Protein AF-0000000072984824 (afdb_homodimer)

Organism: Clostridium tetani (strain Massachusetts / E88) (NCBI:txid212717)

Solvent-accessible surface area (backbone atoms only — not comparable to full-atom values): 39886 Å² total; per-residue (Å²): 134,59,72,66,60,52,51,52,51,48,51,49,46,42,48,47,52,50,46,49,53,47,51,52,42,68,71,47,57,31,68,38,94,86,48,34,26,35,36,49,45,69,56,49,52,48,48,61,70,40,38,61,48,52,51,50,50,50,46,44,71,73,42,43,52,68,78,81,53,69,65,44,34,48,52,21,18,38,35,19,29,36,51,47,58,74,41,66,64,27,41,59,31,50,42,69,43,35,54,47,56,55,35,61,52,68,38,54,41,32,23,42,38,71,36,75,44,67,53,84,56,27,31,30,27,41,29,64,39,83,93,20,44,35,44,77,69,65,60,45,63,67,29,27,51,43,23,54,70,71,38,70,48,36,11,72,34,48,66,57,50,54,37,67,56,36,56,61,64,68,40,77,45,38,36,34,32,36,34,94,94,72,21,55,46,77,46,80,36,50,22,32,78,40,77,59,71,35,59,50,70,46,71,76,57,74,40,36,30,40,37,38,39,54,38,28,35,88,52,32,32,63,51,42,50,52,46,50,53,55,45,44,76,67,44,44,53,22,37,40,37,38,31,52,31,6,57,16,58,41,58,67,31,38,49,56,47,47,5,29,51,35,62,60,69,41,58,39,36,32,36,35,33,75,82,67,51,71,46,75,42,55,19,77,31,52,93,40,55,82,43,28,33,20,37,34,35,18,60,29,11,15,35,30,41,42,48,46,50,35,30,33,53,64,69,63,59,37,45,36,28,14,34,44,25,49,18,50,28,61,38,67,48,80,41,79,66,58,89,62,20,29,36,33,34,39,31,24,38,34,24,30,58,84,65,48,63,31,52,80,66,27,51,74,36,77,42,76,36,83,77,60,70,75,56,62,78,43,79,88,47,73,93,73,32,65,46,54,51,50,39,51,53,53,25,60,72,61,95,138,60,72,65,60,52,52,52,51,47,51,48,46,42,50,47,52,50,46,48,54,47,52,55,42,69,71,45,59,34,66,40,94,86,49,32,27,35,38,49,45,69,56,49,50,48,47,61,70,41,38,60,48,52,51,49,52,50,47,45,70,72,42,43,51,67,81,80,54,69,67,43,35,48,52,21,17,39,36,19,28,37,50,48,58,74,40,64,66,27,41,58,30,51,42,68,44,36,54,49,56,55,35,60,54,67,38,54,41,34,24,39,38,71,36,74,44,67,52,87,56,27,28,31,27,40,28,64,40,82,93,19,44,35,45,77,69,65,58,45,64,67,30,26,50,43,23,53,70,71,38,69,48,36,11,71,34,48,67,56,50,53,39,67,56,36,55,59,64,68,40,76,48,38,37,33,32,37,34,94,93,73,22,55,46,77,45,80,36,50,22,31,77,39,78,60,70,35,58,49,70,46,73,76,56,74,39,38,28,40,35,39,39,53,38,28,35,90,54,32,31,62,52,41,50,53,47,50,53,55,43,44,77,67,44,45,52,20,35,40,37,37,32,52,31,6,59,15,59,39,59,67,32,36,48,56,46,46,5,29,50,35,61,59,69,40,59,38,35,32,36,36,32,76,83,66,50,71,48,74,43,55,18,77,31,51,91,41,55,80,43,27,33,21,37,35,35,18,60,28,10,14,35,32,42,42,47,48,50,34,31,33,53,66,70,62,59,38,44,36,27,13,34,44,25,47,17,49,28,62,37,68,47,79,40,78,66,59,91,61,21,30,37,34,32,38,31,26,37,34,24,31,58,82,65,48,63,31,52,80,64,28,51,73,37,76,42,75,36,83,77,60,70,74,57,61,80,42,79,89,47,73,92,73,32,66,43,54,52,50,39,52,54,53,25,61,72,60,93

Nearest PDB structures (foldseek):
  4c2c-assembly1_A  TM=7.914E-01  e=1.186E-37  Bacillus subtilis subsp. subtilis str. 168
  4c2f-assembly1_A  TM=7.819E-01  e=1.407E-36  Bacillus subtilis subsp. subtilis str. 168
  4c2g-assembly1_A-2  TM=7.852E-01  e=2.903E-36  Bacillus subtilis subsp. subtilis str. 168
  4c2e-assembly1_B  TM=8.069E-01  e=4.429E-36  Bacillus subtilis subsp. subtilis str. 168
  4c2d-assembly2_D  TM=9.001E-01  e=9.619E-23  Bacillus subtilis subsp. subtilis str. 168

Secondary structure (DSSP, 8-state):
--HHHHHHHHHHHHHHHHHHHHHHHHHS----TTS-EEE-HHHHHHHHHTHHHHHHHHHHHHH--S---HHHHHHHHHHHHHHTT--TT-EEE-HHHHHHHHHHHTTEEEE--EEEEEETTEEEEEEE-T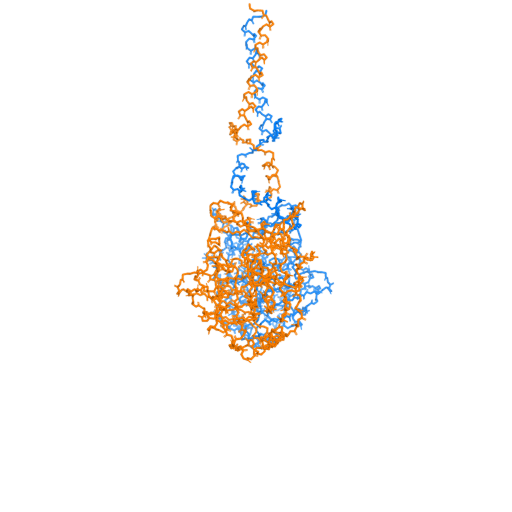TSHHHHTT--TT-EEEEETTEE--GGGHHHHHHHH--STT-EEEEEEEETTTEEEEEEEE-EEEE---EEEEESSSSEEEEEE--B-TTHHHHHHHHHHHHHHTT--EEEEE-TT---B-HHHHHHHHHTTS-TT-EEEEEEETT--EEEEE----TTTT--EEEEE-TT--THHHHHHHHHHHHTSSEEEES------EEEEEEE-STT-EEEEEEEEEE-TTS---TTT----SEE-PPPHHHHTS---GGG-HHHHHHHHHHHHH-/--HHHHHHHHHHHHHHHHHHHHHHHHHS----TTS-EEE-HHHHHHHHHTHHHHHHHHHHHHH--S---HHHHHHHHHHHHHHTT--TT-EEE-HHHHHHHHHHHTTEEEE--EEEEEETTEEEEEEE-TTSHHHHTT--TT-EEEEETTEE--GGGHHHHHHHH--STT-EEEEEEEETTTEEEEEEEE-EEEE---EEEEESSSSEEEEEE--B-TTHHHHHHHHHHHHHHTT--EEEEE-TT---B-HHHHHHHHHTTS-TT-EEEEEEETT--EEEEE----TTTT--EEEEE-TT--THHHHHHHHHHHHTSSEEEES------EEEEEEE-STT-EEEEEEEEEE-TTS---TTT----SEE-PPPHHHHTS---GGG-HHHHHHHHHHHHH-

InterPro domains:
  IPR001478 PDZ domain [PF13180] (112-182)
  IPR001478 PDZ domain [PS50106] (90-166)
  IPR001478 PDZ domain [SM00228] (110-181)
  IPR004447 C-terminal-processing peptidase S41A [TIGR00225] (68-377)
  IPR004447 C-terminal-processing peptidase S41A [cd07560] (49-370)
  IPR005151 Tail specific protease [PF03572] (207-369)
  IPR005151 Tail specific protease [SM00245] (182-370)
  IPR029045 ClpP/crotonase-like domain superfamily [SSF52096] (52-389)
  IPR036034 PDZ superfamily [G3DSA:2.30.42.10] (110-196)
  IPR036034 PDZ superfamily [SSF50156] (99-182)
  IPR055210 Activating protease CtpA/B, N-terminal domain [PF22694] (40-96)

Foldseek 3Di:
DDPVVVVVVVVVVVVVVVVCVVVVLPPFLDCDPVRHGDDDPVVVVVCVVCVVVVVVVVVCVVPPDDDDDPVCSVQVVVQVVQCVVVDLQWGWFDQLLLVLVVCVLVQKFWFQFFDWAADPFWIFTFDGDPPGQCVVQQHFGRKTWQDKQNHGHTSSCVSVNSSSRGDDAQDKIKTWIQDPVPGTDITITGIHMDRGPQWDKDDPDQAEIEIEGQEQHPCRLVVLVVRVVVVVVSHYQAYEYEQGLYAYHDQVSLLSNLLQADAFPQFLKWKQFPVRDIDTRTRRHHDCHQRAYEYEYEQNRHDSSLSSVLACVVVVRYFYFEAFYNAQQWDWDWDDDDPNMIIIDTGIGMAGSVGDGRHVNGDGTPHYDYFDPVCRSDPDDLVVGPRNVVSVVSSVVSD/DDPVVVVVVVVVVVVVVVVCVVVVLPPFLDCDPVRHGDDDPVVVVVCVVCVVVVVVVVVCVVPPDDDDDPVCSVQVVVQVVQCVVVDLQWGWFDQLLLVLVVCVLVQKFWFQFFDWAADPFWIFTFDGDPPGQCVVQQHFGRKTWQDKQNHGHTSSCVSVNSSSRGDDAQDKIKTWIQDPVPGTDITITGIHMDGDPQWDKDDPDQAEIEIEGQEQHPCRLVVLVVRVVVVVVSHYQAYEYEQGLYAYHDQVSLLSNLLQADAFPQFLKWKQFPVRDIDTRTRRHHDCHQRAYEYEYEQNRHDSSLSSVLQCVVVVRYFYFEAFYNAQQWDWDWDDDDPNMIIIDTGIGMAGSVGDGRHVNGDGTPHYDYFDPVCRSDPDDLVPTPRNVVRVVSSVVSD

Structure (mmCIF, N/CA/C/O backbone):
data_AF-0000000072984824-model_v1
#
loop_
_entity.id
_entity.type
_entity.pdbx_description
1 polymer 'Tail-specific protease'
#
loop_
_atom_site.group_PDB
_atom_site.id
_atom_site.type_symbol
_atom_site.label_atom_id
_atom_site.label_alt_id
_atom_site.label_comp_id
_atom_site.label_asym_id
_atom_site.label_entity_id
_atom_site.label_seq_id
_atom_site.pdbx_PDB_ins_code
_atom_site.Cartn_x
_atom_site.Cartn_y
_atom_site.Cartn_z
_atom_site.occupancy
_atom_site.B_iso_or_equiv
_atom_site.auth_seq_id
_atom_site.auth_comp_id
_atom_site.auth_asym_id
_atom_site.auth_atom_id
_atom_site.pdbx_PDB_model_num
ATOM 1 N N . MET A 1 1 ? 5 -30.438 75.438 1 45.38 1 MET A N 1
ATOM 2 C CA . MET A 1 1 ? 4.656 -29.375 74.5 1 45.38 1 MET A CA 1
ATOM 3 C C . MET A 1 1 ? 3.346 -29.672 73.812 1 45.38 1 MET A C 1
ATOM 5 O O . MET A 1 1 ? 3.201 -30.734 73.188 1 45.38 1 MET A O 1
ATOM 9 N N . ASN A 1 2 ? 2.182 -28.969 74.25 1 58.56 2 ASN A N 1
ATOM 10 C CA . ASN A 1 2 ? 0.759 -29.281 74.125 1 58.56 2 ASN A CA 1
ATOM 11 C C . ASN A 1 2 ? 0.271 -29.297 72.688 1 58.56 2 ASN A C 1
ATOM 13 O O . ASN A 1 2 ? 0.828 -28.594 71.812 1 58.56 2 ASN A O 1
ATOM 17 N N . LYS A 1 3 ? -0.501 -30.422 72.312 1 61.56 3 LYS A N 1
ATOM 18 C CA . LYS A 1 3 ? -1.106 -30.734 71.062 1 61.56 3 LYS A CA 1
ATOM 19 C C . LYS A 1 3 ? -1.719 -29.5 70.375 1 61.56 3 LYS A C 1
ATOM 21 O O . LYS A 1 3 ? -1.591 -29.281 69.188 1 61.56 3 LYS A O 1
ATOM 26 N N . LYS A 1 4 ? -2.273 -28.625 71.125 1 64.62 4 LYS A N 1
ATOM 27 C CA . LYS A 1 4 ? -2.941 -27.422 70.625 1 64.62 4 LYS A CA 1
ATOM 28 C C . LYS A 1 4 ? -1.929 -26.422 70.125 1 64.62 4 LYS A C 1
ATOM 30 O O . LYS A 1 4 ? -2.162 -25.781 69.062 1 64.62 4 LYS A O 1
ATOM 35 N N . LYS A 1 5 ? -0.832 -26.219 70.812 1 68.06 5 LYS A N 1
ATOM 36 C CA . LYS A 1 5 ? 0.204 -25.297 70.312 1 68.06 5 LYS A CA 1
ATOM 37 C C . LYS A 1 5 ? 0.85 -25.797 69.062 1 68.06 5 LYS A C 1
ATOM 39 O O . LYS A 1 5 ? 1.126 -25 68.125 1 68.06 5 LYS A O 1
ATOM 44 N N . TRP A 1 6 ? 1.005 -27.109 69 1 61.72 6 TRP A N 1
ATOM 45 C CA . TRP A 1 6 ? 1.581 -27.719 67.812 1 61.72 6 TRP A CA 1
ATOM 46 C C . TRP A 1 6 ? 0.634 -27.578 66.625 1 61.72 6 TRP A C 1
ATOM 48 O O . TRP A 1 6 ? 1.065 -27.266 65.562 1 61.72 6 TRP A O 1
ATOM 58 N N . ILE A 1 7 ? -0.605 -27.75 66.812 1 70.38 7 ILE A N 1
ATOM 59 C CA . ILE A 1 7 ? -1.599 -27.547 65.75 1 70.38 7 ILE A CA 1
ATOM 60 C C . ILE A 1 7 ? -1.606 -26.078 65.312 1 70.38 7 ILE A C 1
ATOM 62 O O . ILE A 1 7 ? -1.657 -25.781 64.125 1 70.38 7 ILE A O 1
ATOM 66 N N . GLY A 1 8 ? -1.485 -25.109 66.312 1 67.56 8 GLY A N 1
ATOM 67 C CA . GLY A 1 8 ? -1.4 -23.688 66 1 67.56 8 GLY A CA 1
ATOM 68 C C . GLY A 1 8 ? -0.188 -23.344 65.125 1 67.56 8 GLY A C 1
ATOM 69 O O . GLY A 1 8 ? -0.298 -22.609 64.188 1 67.56 8 GLY A O 1
ATOM 70 N N . TRP A 1 9 ? 0.956 -23.953 65.5 1 69.94 9 TRP A N 1
ATOM 71 C CA . TRP A 1 9 ? 2.174 -23.688 64.688 1 69.94 9 TRP A CA 1
ATOM 72 C C . TRP A 1 9 ? 2.1 -24.297 63.312 1 69.94 9 TRP A C 1
ATOM 74 O O . TRP A 1 9 ? 2.543 -23.688 62.344 1 69.94 9 TRP A O 1
ATOM 84 N N . THR A 1 10 ? 1.492 -25.5 63.188 1 64.81 10 THR A N 1
ATOM 85 C CA . THR A 1 10 ? 1.343 -26.141 61.875 1 64.81 10 THR A CA 1
ATOM 86 C C . THR A 1 10 ? 0.413 -25.328 60.969 1 64.81 10 THR A C 1
ATOM 88 O O . THR A 1 10 ? 0.709 -25.109 59.812 1 64.81 10 THR A O 1
ATOM 91 N N . ILE A 1 11 ? -0.649 -24.828 61.531 1 67.56 11 ILE A N 1
ATOM 92 C CA . ILE A 1 11 ? -1.559 -23.984 60.75 1 67.56 11 ILE A CA 1
ATOM 93 C C . ILE A 1 11 ? -0.853 -22.688 60.375 1 67.56 11 ILE A C 1
ATOM 95 O O . ILE A 1 11 ? -0.954 -22.234 59.219 1 67.56 11 ILE A O 1
ATOM 99 N N . ALA A 1 12 ? -0.125 -22.141 61.25 1 65.69 12 ALA A N 1
ATOM 100 C CA . ALA A 1 12 ? 0.597 -20.906 60.969 1 65.69 12 ALA A CA 1
ATOM 101 C C . ALA A 1 12 ? 1.644 -21.125 59.875 1 65.69 12 ALA A C 1
ATOM 103 O O . ALA A 1 12 ? 1.786 -20.297 58.969 1 65.69 12 ALA A O 1
ATOM 104 N N . ILE A 1 13 ? 2.297 -22.234 59.938 1 65.38 13 ILE A N 1
ATOM 105 C CA . ILE A 1 13 ? 3.311 -22.531 58.906 1 65.38 13 ILE A CA 1
ATOM 106 C C . ILE A 1 13 ? 2.637 -22.797 57.562 1 65.38 13 ILE A C 1
ATOM 108 O O . ILE A 1 13 ? 3.098 -22.328 56.531 1 65.38 13 ILE A O 1
ATOM 112 N N . VAL A 1 14 ? 1.571 -23.578 57.562 1 64.25 14 VAL A N 1
ATOM 113 C CA . VAL A 1 14 ? 0.839 -23.844 56.312 1 64.25 14 VAL A CA 1
ATOM 114 C C . VAL A 1 14 ? 0.31 -22.531 55.75 1 64.25 14 VAL A C 1
ATOM 116 O O . VAL A 1 14 ? 0.425 -22.297 54.531 1 64.25 14 VAL A O 1
ATOM 119 N N . LEU A 1 15 ? -0.176 -21.672 56.594 1 62.41 15 LEU A N 1
ATOM 120 C CA . LEU A 1 15 ? -0.661 -20.375 56.125 1 62.41 15 LEU A CA 1
ATOM 121 C C . LEU A 1 15 ? 0.493 -19.516 55.625 1 62.41 15 LEU A C 1
ATOM 123 O O . LEU A 1 15 ? 0.382 -18.844 54.594 1 62.41 15 LEU A O 1
ATOM 127 N N . LEU A 1 16 ? 1.543 -19.5 56.344 1 60.88 16 LEU A N 1
ATOM 128 C CA . LEU A 1 16 ? 2.707 -18.719 55.938 1 60.88 16 LEU A CA 1
ATOM 129 C C . LEU A 1 16 ? 3.297 -19.25 54.656 1 60.88 16 LEU A C 1
ATOM 131 O O . LEU A 1 16 ? 3.646 -18.484 53.75 1 60.88 16 LEU A O 1
ATOM 135 N N . THR A 1 17 ? 3.438 -20.578 54.594 1 61.62 17 THR A N 1
ATOM 136 C CA . THR A 1 17 ? 4.012 -21.125 53.375 1 61.62 17 THR A CA 1
ATOM 137 C C . THR A 1 17 ? 3.045 -20.953 52.188 1 61.62 17 THR A C 1
ATOM 139 O O . THR A 1 17 ? 3.463 -20.688 51.062 1 61.62 17 THR A O 1
ATOM 142 N N . ASN A 1 18 ? 1.771 -21.078 52.469 1 58.16 18 ASN A N 1
ATOM 143 C CA . ASN A 1 18 ? 0.794 -20.828 51.406 1 58.16 18 ASN A CA 1
ATOM 144 C C . ASN A 1 18 ? 0.769 -19.344 51.031 1 58.16 18 ASN A C 1
ATOM 146 O O . ASN A 1 18 ? 0.638 -19.016 49.844 1 58.16 18 ASN A O 1
ATOM 150 N N . THR A 1 19 ? 0.869 -18.422 51.969 1 55.81 19 THR A N 1
ATOM 151 C CA . THR A 1 19 ? 0.954 -16.984 51.688 1 55.81 19 THR A CA 1
ATOM 152 C C . THR A 1 19 ? 2.264 -16.656 51 1 55.81 19 THR A C 1
ATOM 154 O O . THR A 1 19 ? 2.277 -15.875 50.031 1 55.81 19 THR A O 1
ATOM 157 N N . LEU A 1 20 ? 3.365 -17.156 51.406 1 53.19 20 LEU A N 1
ATOM 158 C CA . LEU A 1 20 ? 4.633 -16.953 50.719 1 53.19 20 LEU A CA 1
ATOM 159 C C . LEU A 1 20 ? 4.594 -17.547 49.312 1 53.19 20 LEU A C 1
ATOM 161 O O . LEU A 1 20 ? 5.109 -16.938 48.375 1 53.19 20 LEU A O 1
ATOM 165 N N . THR A 1 21 ? 4.066 -18.734 49.219 1 50.62 21 THR A N 1
ATOM 166 C CA . THR A 1 21 ? 3.871 -19.297 47.875 1 50.62 21 THR A CA 1
ATOM 167 C C . THR A 1 21 ? 2.924 -18.438 47.062 1 50.62 21 THR A C 1
ATOM 169 O O . THR A 1 21 ? 3.152 -18.219 45.875 1 50.62 21 THR A O 1
ATOM 172 N N . TYR A 1 22 ? 1.91 -17.828 47.656 1 46.72 22 TYR A N 1
ATOM 173 C CA . TYR A 1 22 ? 0.977 -16.922 47.031 1 46.72 22 TYR A CA 1
ATOM 174 C C . TYR A 1 22 ? 1.658 -15.602 46.656 1 46.72 22 TYR A C 1
ATOM 176 O O . TYR A 1 22 ? 1.518 -15.102 45.562 1 46.72 22 TYR A O 1
ATOM 184 N N . ILE A 1 23 ? 2.271 -14.852 47.531 1 47.84 23 ILE A N 1
ATOM 185 C CA . ILE A 1 23 ? 2.979 -13.602 47.312 1 47.84 23 ILE A CA 1
ATOM 186 C C . ILE A 1 23 ? 4.133 -13.836 46.344 1 47.84 23 ILE A C 1
ATOM 188 O O . ILE A 1 23 ? 4.344 -13.047 45.406 1 47.84 23 ILE A O 1
ATOM 192 N N . GLY A 1 24 ? 5.016 -14.719 46.594 1 44.12 24 GLY A N 1
ATOM 193 C CA . GLY A 1 24 ? 6.055 -15.047 45.625 1 44.12 24 GLY A CA 1
ATOM 194 C C . GLY A 1 24 ? 5.504 -15.375 44.25 1 44.12 24 GLY A C 1
ATOM 195 O O . GLY A 1 24 ? 6.113 -15.023 43.219 1 44.12 24 GLY A O 1
ATOM 196 N N . SER A 1 25 ? 4.363 -15.977 44.156 1 42.03 25 SER A N 1
ATOM 197 C CA . SER A 1 25 ? 3.715 -16.25 42.875 1 42.03 25 SER A CA 1
ATOM 198 C C . SER A 1 25 ? 3.143 -14.977 42.281 1 42.03 25 SER A C 1
ATOM 200 O O . SER A 1 25 ? 3.014 -14.867 41.031 1 42.03 25 SER A O 1
ATOM 202 N N . ASN A 1 26 ? 2.686 -13.984 43 1 39.62 26 ASN A N 1
ATOM 203 C CA . ASN A 1 26 ? 2.061 -12.773 42.469 1 39.62 26 ASN A CA 1
ATOM 204 C C . ASN A 1 26 ? 3.102 -11.766 42 1 39.62 26 ASN A C 1
ATOM 206 O O . ASN A 1 26 ? 2.775 -10.836 41.25 1 39.62 26 ASN A O 1
ATOM 210 N N . ILE A 1 27 ? 4.195 -11.484 42.688 1 38.53 27 ILE A N 1
ATOM 211 C CA . ILE A 1 27 ? 5.129 -10.438 42.281 1 38.53 27 ILE A CA 1
ATOM 212 C C . ILE A 1 27 ? 5.934 -10.883 41.062 1 38.53 27 ILE A C 1
ATOM 214 O O . ILE A 1 27 ? 6.207 -10.094 40.156 1 38.53 27 ILE A O 1
ATOM 218 N N . ILE A 1 28 ? 6.902 -11.906 41.156 1 37 28 ILE A N 1
ATOM 219 C CA . ILE A 1 28 ? 7.816 -12.336 40.094 1 37 28 ILE A CA 1
ATOM 220 C C . ILE A 1 28 ? 7.109 -13.32 39.156 1 37 28 ILE A C 1
ATOM 222 O O . ILE A 1 28 ? 6.57 -14.336 39.625 1 37 28 ILE A O 1
ATOM 226 N N . PRO A 1 29 ? 6.605 -12.906 37.906 1 42.91 29 PRO A N 1
ATOM 227 C CA . PRO A 1 29 ? 6.234 -14.055 37.062 1 42.91 29 PRO A CA 1
ATOM 228 C C . PRO A 1 29 ? 7.035 -15.312 37.406 1 42.91 29 PRO A C 1
ATOM 230 O O . PRO A 1 29 ? 8.266 -15.297 37.344 1 42.91 29 PRO A O 1
ATOM 233 N N . LEU A 1 30 ? 6.785 -15.891 38.5 1 41.81 30 LEU A N 1
ATOM 234 C CA . LEU A 1 30 ? 7.539 -17.016 39.031 1 41.81 30 LEU A CA 1
ATOM 235 C C . LEU A 1 30 ? 7.523 -18.188 38.062 1 41.81 30 LEU A C 1
ATOM 237 O O . LEU A 1 30 ? 6.453 -18.625 37.625 1 41.81 30 LEU A O 1
ATOM 241 N N . ALA A 1 31 ? 8.516 -18.297 37.281 1 44.38 31 ALA A N 1
ATOM 242 C CA . ALA A 1 31 ? 8.75 -19.609 36.656 1 44.38 31 ALA A CA 1
ATOM 243 C C . ALA A 1 31 ? 8.445 -20.734 37.656 1 44.38 31 ALA A C 1
ATOM 245 O O . ALA A 1 31 ? 9.008 -20.766 38.75 1 44.38 31 ALA A O 1
ATOM 246 N N . MET A 1 32 ? 7.246 -21.078 37.656 1 49.97 32 MET A N 1
ATOM 247 C CA . MET A 1 32 ? 7.004 -22.25 38.469 1 49.97 32 MET A CA 1
ATOM 248 C C . MET A 1 32 ? 7.832 -23.438 38 1 49.97 32 MET A C 1
ATOM 250 O O . MET A 1 32 ? 8.25 -23.469 36.844 1 49.97 32 MET A O 1
ATOM 254 N N . PRO A 1 33 ? 8.203 -24.234 38.75 1 49.75 33 PRO A N 1
ATOM 255 C CA . PRO A 1 33 ? 9.016 -25.391 38.375 1 49.75 33 PRO A CA 1
ATOM 256 C C . PRO A 1 33 ? 8.516 -26.078 37.094 1 49.75 33 PRO A C 1
ATOM 258 O O . PRO A 1 33 ? 9.305 -26.688 36.375 1 49.75 33 PRO A O 1
ATOM 261 N N . ASN A 1 34 ? 7.266 -26.047 36.812 1 51.78 34 ASN A N 1
ATOM 262 C CA . ASN A 1 34 ? 6.809 -26.781 35.625 1 51.78 34 ASN A CA 1
ATOM 263 C C . ASN A 1 34 ? 6.828 -25.891 34.375 1 51.78 34 ASN A C 1
ATOM 265 O O . ASN A 1 34 ? 6.289 -26.281 33.344 1 51.78 34 ASN A O 1
ATOM 269 N N . GLY A 1 35 ? 7.473 -24.812 34.438 1 60.69 35 GLY A N 1
ATOM 270 C CA . GLY A 1 35 ? 7.68 -23.984 33.281 1 60.69 35 GLY A CA 1
ATOM 271 C C . GLY A 1 35 ? 6.59 -22.938 33.062 1 60.69 35 GLY A C 1
ATOM 272 O O . GLY A 1 35 ? 6.688 -22.094 32.188 1 60.69 35 GLY A O 1
ATOM 273 N N . ASN A 1 36 ? 5.566 -22.953 33.906 1 66.38 36 ASN A N 1
ATOM 274 C CA . ASN A 1 36 ? 4.484 -21.984 33.781 1 66.38 36 ASN A CA 1
ATOM 275 C C . ASN A 1 36 ? 4.836 -20.672 34.469 1 66.38 36 ASN A C 1
ATOM 277 O O . ASN A 1 36 ? 5.707 -20.641 35.344 1 66.38 36 ASN A O 1
ATOM 281 N N . VAL A 1 37 ? 4.359 -19.484 33.969 1 70.94 37 VAL A N 1
ATOM 282 C CA . VAL A 1 37 ? 4.66 -18.156 34.469 1 70.94 37 VAL A CA 1
ATOM 283 C C . VAL A 1 37 ? 3.369 -17.438 34.875 1 70.94 37 VAL A C 1
ATOM 285 O O . VAL A 1 37 ? 2.332 -17.625 34.219 1 70.94 37 VAL A O 1
ATOM 288 N N . VAL A 1 38 ? 3.338 -16.734 35.969 1 73.25 38 VAL A N 1
ATOM 289 C CA . VAL A 1 38 ? 2.186 -15.938 36.375 1 73.25 38 VAL A CA 1
ATOM 290 C C . VAL A 1 38 ? 2.234 -14.562 35.719 1 73.25 38 VAL A C 1
ATOM 292 O O . VAL A 1 38 ? 3.268 -13.891 35.75 1 73.25 38 VAL A O 1
ATOM 295 N N . VAL A 1 39 ? 1.115 -14.281 35.031 1 78.06 39 VAL A N 1
ATOM 296 C CA . VAL A 1 39 ? 1.027 -12.977 34.406 1 78.06 39 VAL A CA 1
ATOM 297 C C . VAL A 1 39 ? -0.202 -12.227 34.906 1 78.06 39 VAL A C 1
ATOM 299 O O . VAL A 1 39 ? -1.112 -12.828 35.469 1 78.06 39 VAL A O 1
ATOM 302 N N . ARG A 1 40 ? -0.195 -10.875 34.75 1 79.38 40 ARG A N 1
ATOM 303 C CA . ARG A 1 40 ? -1.35 -10.062 35.125 1 79.38 40 ARG A CA 1
ATOM 304 C C . ARG A 1 40 ? -2.557 -10.398 34.25 1 79.38 40 ARG A C 1
ATOM 306 O O . ARG A 1 40 ? -2.404 -10.898 33.125 1 79.38 40 ARG A O 1
ATOM 313 N N . LYS A 1 41 ? -3.748 -10.023 34.781 1 79.44 41 LYS A N 1
ATOM 314 C CA . LYS A 1 41 ? -4.984 -10.281 34.062 1 79.44 41 LYS A CA 1
ATOM 315 C C . LYS A 1 41 ? -4.992 -9.562 32.688 1 79.44 41 LYS A C 1
ATOM 317 O O . LYS A 1 41 ? -5.434 -10.125 31.703 1 79.44 41 LYS A O 1
ATOM 322 N N . GLU A 1 42 ? -4.59 -8.375 32.719 1 79.62 42 GLU A N 1
ATOM 323 C CA . GLU A 1 42 ? -4.551 -7.594 31.484 1 79.62 42 GLU A CA 1
ATOM 324 C C . GLU A 1 42 ? -3.67 -8.266 30.438 1 79.62 42 GLU A C 1
ATOM 326 O O . GLU A 1 42 ? -4.012 -8.297 29.25 1 79.62 42 GLU A O 1
ATOM 331 N N . ASP A 1 43 ? -2.637 -8.781 30.938 1 82.88 43 ASP A N 1
ATOM 332 C CA . ASP A 1 43 ? -1.723 -9.477 30.031 1 82.88 43 ASP A CA 1
ATOM 333 C C . ASP A 1 43 ? -2.361 -10.75 29.484 1 82.88 43 ASP A C 1
ATOM 335 O O . ASP A 1 43 ? -2.184 -11.086 28.312 1 82.88 43 ASP A O 1
ATOM 339 N N . TYR A 1 44 ? -3.02 -11.383 30.359 1 80.31 44 TYR A N 1
ATOM 340 C CA . TYR A 1 44 ? -3.73 -12.578 29.922 1 80.31 44 TYR A CA 1
ATOM 341 C C . TYR A 1 44 ? -4.785 -12.227 28.875 1 80.31 44 TYR A C 1
ATOM 343 O O . TYR A 1 44 ? -4.945 -12.938 27.891 1 80.31 44 TYR A O 1
ATOM 351 N N . ASN A 1 45 ? -5.504 -11.18 29.094 1 82.06 45 ASN A N 1
ATOM 352 C CA . ASN A 1 45 ? -6.496 -10.742 28.125 1 82.06 45 ASN A CA 1
ATOM 353 C C . ASN A 1 45 ? -5.859 -10.438 26.766 1 82.06 45 ASN A C 1
ATOM 355 O O . ASN A 1 45 ? -6.438 -10.742 25.719 1 82.06 45 ASN A O 1
ATOM 359 N N . ASN A 1 46 ? -4.746 -9.852 26.844 1 85.75 46 ASN A N 1
ATOM 360 C CA . ASN A 1 46 ? -4.016 -9.594 25.594 1 85.75 46 ASN A CA 1
ATOM 361 C C . ASN A 1 46 ? -3.637 -10.891 24.891 1 85.75 46 ASN A C 1
ATOM 363 O O . ASN A 1 46 ? -3.758 -10.992 23.672 1 85.75 46 ASN A O 1
ATOM 367 N N . LEU A 1 47 ? -3.201 -11.812 25.672 1 84.56 47 LEU A N 1
ATOM 368 C CA . LEU A 1 47 ? -2.84 -13.109 25.109 1 84.56 47 LEU A CA 1
ATOM 369 C C . LEU A 1 47 ? -4.043 -13.758 24.438 1 84.56 47 LEU A C 1
ATOM 371 O O . LEU A 1 47 ? -3.922 -14.32 23.344 1 84.56 47 LEU A O 1
ATOM 375 N N . VAL A 1 48 ? -5.125 -13.609 25.078 1 84 48 VAL A N 1
ATOM 376 C CA . VAL A 1 48 ? -6.336 -14.227 24.547 1 84 48 VAL A CA 1
ATOM 377 C C . VAL A 1 48 ? -6.777 -13.5 23.281 1 84 48 VAL A C 1
ATOM 379 O O . VAL A 1 48 ? -7.078 -14.133 22.266 1 84 48 VAL A O 1
ATOM 382 N N . GLN A 1 49 ? -6.773 -12.258 23.297 1 86.75 49 GLN A N 1
ATOM 383 C CA . GLN A 1 49 ? -7.223 -11.453 22.156 1 86.75 49 GLN A CA 1
ATOM 384 C C . GLN A 1 49 ? -6.324 -11.672 20.938 1 86.75 49 GLN A C 1
ATOM 386 O O . GLN A 1 49 ? -6.805 -11.711 19.812 1 86.75 49 GLN A O 1
ATOM 391 N N . PHE A 1 50 ? -5.094 -11.82 21.203 1 92.12 50 PHE A N 1
ATOM 392 C CA . PHE A 1 50 ? -4.145 -11.898 20.109 1 92.12 50 PHE A CA 1
ATOM 393 C C . PHE A 1 50 ? -3.621 -13.32 19.938 1 92.12 50 PHE A C 1
ATOM 395 O O . PHE A 1 50 ? -2.523 -13.531 19.406 1 92.12 50 PHE A O 1
ATOM 402 N N . ASN A 1 51 ? -4.344 -14.219 20.469 1 91.12 51 ASN A N 1
ATOM 403 C CA . ASN A 1 51 ? -3.949 -15.617 20.375 1 91.12 51 ASN A CA 1
ATOM 404 C C . ASN A 1 51 ? -3.719 -16.047 18.922 1 91.12 51 ASN A C 1
ATOM 406 O O . ASN A 1 51 ? -2.77 -16.766 18.625 1 91.12 51 ASN A O 1
ATOM 410 N N . LYS A 1 52 ? -4.559 -15.625 18.094 1 93.06 52 LYS A N 1
ATOM 411 C CA . LYS A 1 52 ? -4.414 -15.977 16.672 1 93.06 52 LYS A CA 1
ATOM 412 C C . LYS A 1 52 ? -3.109 -15.422 16.109 1 93.06 52 LYS A C 1
ATOM 414 O O . LYS A 1 52 ? -2.459 -16.078 15.289 1 93.06 52 LYS A O 1
ATOM 419 N N . LEU A 1 53 ? -2.793 -14.211 16.469 1 95.69 53 LEU A N 1
ATOM 420 C CA . LEU A 1 53 ? -1.529 -13.617 16.047 1 95.69 53 LEU A CA 1
ATOM 421 C C . LEU A 1 53 ? -0.357 -14.523 16.406 1 95.69 53 LEU A C 1
ATOM 423 O O . LEU A 1 53 ? 0.526 -14.758 15.57 1 95.69 53 LEU A O 1
ATOM 427 N N . PHE A 1 54 ? -0.338 -15.047 17.547 1 93.88 54 PHE A N 1
ATOM 428 C CA . PHE A 1 54 ? 0.759 -15.891 18 1 93.88 54 PHE A CA 1
ATOM 429 C C . PHE A 1 54 ? 0.73 -17.25 17.312 1 93.88 54 PHE A C 1
ATOM 431 O O . PHE A 1 54 ? 1.78 -17.812 17 1 93.88 54 PHE A O 1
ATOM 438 N N . GLN A 1 55 ? -0.432 -17.734 17.109 1 93.31 55 GLN A N 1
ATOM 439 C CA . GLN A 1 55 ? -0.55 -18.969 16.344 1 93.31 55 GLN A CA 1
ATOM 440 C C . GLN A 1 55 ? 0.038 -18.828 14.945 1 93.31 55 GLN A C 1
ATOM 442 O O . GLN A 1 55 ? 0.753 -19.703 14.469 1 93.31 55 GLN A O 1
ATOM 447 N N . ILE A 1 56 ? -0.284 -17.797 14.359 1 96.06 56 ILE A N 1
ATOM 448 C CA . ILE A 1 56 ? 0.199 -17.547 13.008 1 96.06 56 ILE A CA 1
ATOM 449 C C . ILE A 1 56 ? 1.712 -17.328 13.031 1 96.06 56 ILE A C 1
ATOM 451 O O . ILE A 1 56 ? 2.428 -17.828 12.156 1 96.06 56 ILE A O 1
ATOM 455 N N . LYS A 1 57 ? 2.176 -16.562 13.977 1 96.12 57 LYS A N 1
ATOM 456 C CA . LYS A 1 57 ? 3.619 -16.422 14.133 1 96.12 57 LYS A CA 1
ATOM 457 C C . LYS A 1 57 ? 4.305 -17.781 14.242 1 96.12 57 LYS A C 1
ATOM 459 O O . LYS A 1 57 ? 5.316 -18.016 13.578 1 96.12 57 LYS A O 1
ATOM 464 N N . ASP A 1 58 ? 3.783 -18.594 15.07 1 94.12 58 ASP A N 1
ATOM 465 C CA . ASP A 1 58 ? 4.348 -19.922 15.25 1 94.12 58 ASP A CA 1
ATOM 466 C C . ASP A 1 58 ? 4.324 -20.719 13.938 1 94.12 58 ASP A C 1
ATOM 468 O O . ASP A 1 58 ? 5.293 -21.406 13.609 1 94.12 58 ASP A O 1
ATOM 472 N N . LEU A 1 59 ? 3.244 -20.625 13.289 1 95.44 59 LEU A N 1
ATOM 473 C CA . LEU A 1 59 ? 3.121 -21.297 12.008 1 95.44 59 LEU A CA 1
ATOM 474 C C . LEU A 1 59 ? 4.184 -20.797 11.023 1 95.44 59 LEU A C 1
ATOM 476 O O . LEU A 1 59 ? 4.781 -21.594 10.297 1 95.44 59 LEU A O 1
ATOM 480 N N . ILE A 1 60 ? 4.383 -19.531 10.953 1 96.75 60 ILE A N 1
ATOM 481 C CA . ILE A 1 60 ? 5.398 -18.938 10.102 1 96.75 60 ILE A CA 1
ATOM 482 C C . ILE A 1 60 ? 6.773 -19.484 10.469 1 96.75 60 ILE A C 1
ATOM 484 O O . ILE A 1 60 ? 7.535 -19.906 9.594 1 96.75 60 ILE A O 1
ATOM 488 N N . HIS A 1 61 ? 7.047 -19.531 11.742 1 95.81 61 HIS A N 1
ATOM 489 C CA . HIS A 1 61 ? 8.336 -20.078 12.172 1 95.81 61 HIS A CA 1
ATOM 490 C C . HIS A 1 61 ? 8.477 -21.531 11.773 1 95.81 61 HIS A C 1
ATOM 492 O O . HIS A 1 61 ? 9.57 -21.969 11.391 1 95.81 61 HIS A O 1
ATOM 498 N N . GLU A 1 62 ? 7.445 -22.172 11.875 1 95.75 62 GLU A N 1
ATOM 499 C CA . GLU A 1 62 ? 7.465 -23.609 11.641 1 95.75 62 GLU A CA 1
ATOM 500 C C . GLU A 1 62 ? 7.531 -23.938 10.148 1 95.75 62 GLU A C 1
ATOM 502 O O . GLU A 1 62 ? 8.203 -24.891 9.742 1 95.75 62 GLU A O 1
ATOM 507 N N . ARG A 1 63 ? 6.891 -23.109 9.328 1 96.44 63 ARG A N 1
ATOM 508 C CA . ARG A 1 63 ? 6.617 -23.625 7.984 1 96.44 63 ARG A CA 1
ATOM 509 C C . ARG A 1 63 ? 7.254 -22.719 6.922 1 96.44 63 ARG A C 1
ATOM 511 O O . ARG A 1 63 ? 7.543 -23.172 5.812 1 96.44 63 ARG A O 1
ATOM 518 N N . TYR A 1 64 ? 7.422 -21.453 7.18 1 97.69 64 TYR A N 1
ATOM 519 C CA . TYR A 1 64 ? 7.84 -20.5 6.156 1 97.69 64 TYR A CA 1
ATOM 520 C C . TYR A 1 64 ? 9.25 -20.812 5.664 1 97.69 64 TYR A C 1
ATOM 522 O O . TYR A 1 64 ? 10.188 -20.906 6.461 1 97.69 64 TYR A O 1
ATOM 530 N N . ASP A 1 65 ? 9.375 -21 4.395 1 96 65 ASP A N 1
ATOM 531 C CA . ASP A 1 65 ? 10.672 -21.266 3.789 1 96 65 ASP A CA 1
ATOM 532 C C . ASP A 1 65 ? 11.328 -19.984 3.295 1 96 65 ASP A C 1
ATOM 534 O O . ASP A 1 65 ? 11.469 -19.781 2.088 1 96 65 ASP A O 1
ATOM 538 N N . GLY A 1 66 ? 11.789 -19.156 4.098 1 95 66 GLY A N 1
ATOM 539 C CA . GLY A 1 66 ? 12.484 -17.891 3.877 1 95 66 GLY A CA 1
ATOM 540 C C . GLY A 1 66 ? 13.117 -17.344 5.137 1 95 66 GLY A C 1
ATOM 541 O O . GLY A 1 66 ? 13.141 -18 6.172 1 95 66 GLY A O 1
ATOM 542 N N . GLU A 1 67 ? 13.656 -16.234 5.008 1 95 67 GLU A N 1
ATOM 543 C CA . GLU A 1 67 ? 14.297 -15.578 6.141 1 95 67 GLU A CA 1
ATOM 544 C C . GLU A 1 67 ? 13.273 -14.906 7.047 1 95 67 GLU A C 1
ATOM 546 O O . GLU A 1 67 ? 12.312 -14.305 6.566 1 95 67 GLU A O 1
ATOM 551 N N . ILE A 1 68 ? 13.477 -15.156 8.328 1 95.88 68 ILE A N 1
ATOM 552 C CA . ILE A 1 68 ? 12.594 -14.547 9.312 1 95.88 68 ILE A CA 1
ATOM 553 C C . ILE A 1 68 ? 13.391 -13.633 10.234 1 95.88 68 ILE A C 1
ATOM 555 O O . ILE A 1 68 ? 14.398 -14.055 10.812 1 95.88 68 ILE A O 1
ATOM 559 N N . ASN A 1 69 ? 13.008 -12.398 10.305 1 96 69 ASN A N 1
ATOM 560 C CA . ASN A 1 69 ? 13.555 -11.438 11.258 1 96 69 ASN A CA 1
ATOM 561 C C . ASN A 1 69 ? 12.539 -11.086 12.344 1 96 69 ASN A C 1
ATOM 563 O O . ASN A 1 69 ? 11.492 -10.492 12.055 1 96 69 ASN A O 1
ATOM 567 N N . GLU A 1 70 ? 12.914 -11.383 13.523 1 94.44 70 GLU A N 1
ATOM 568 C CA . GLU A 1 70 ? 11.977 -11.25 14.641 1 94.44 70 GLU A CA 1
ATOM 569 C C . GLU A 1 70 ? 11.547 -9.797 14.828 1 94.44 70 GLU A C 1
ATOM 571 O O . GLU A 1 70 ? 10.383 -9.523 15.117 1 94.44 70 GLU A O 1
ATOM 576 N N . LYS A 1 71 ? 12.461 -8.969 14.766 1 94.25 71 LYS A N 1
ATOM 577 C CA . LYS A 1 71 ? 12.156 -7.551 14.938 1 94.25 71 LYS A CA 1
ATOM 578 C C . LYS A 1 71 ? 11.195 -7.062 13.852 1 94.25 71 LYS A C 1
ATOM 580 O O . LYS A 1 71 ? 10.273 -6.289 14.133 1 94.25 71 LYS A O 1
ATOM 585 N N . ASP A 1 72 ? 11.406 -7.504 12.656 1 95.19 72 ASP A N 1
ATOM 586 C CA . ASP A 1 72 ? 10.516 -7.145 11.555 1 95.19 72 ASP A CA 1
ATOM 587 C C . ASP A 1 72 ? 9.094 -7.66 11.805 1 95.19 72 ASP A C 1
ATOM 589 O O . ASP A 1 72 ? 8.117 -6.98 11.492 1 95.19 72 ASP A O 1
ATOM 593 N N . LEU A 1 73 ? 8.984 -8.875 12.297 1 96.62 73 LEU A N 1
ATOM 594 C CA . LEU A 1 73 ? 7.672 -9.43 12.609 1 96.62 73 LEU A CA 1
ATOM 595 C C . LEU A 1 73 ? 6.926 -8.555 13.609 1 96.62 73 LEU A C 1
ATOM 597 O O . LEU A 1 73 ? 5.754 -8.234 13.406 1 96.62 73 LEU A O 1
ATOM 601 N N . GLU A 1 74 ? 7.621 -8.195 14.625 1 95.62 74 GLU A N 1
ATOM 602 C CA . GLU A 1 74 ? 7.023 -7.375 15.68 1 95.62 74 GLU A CA 1
ATOM 603 C C . GLU A 1 74 ? 6.602 -6.008 15.141 1 95.62 74 GLU A C 1
ATOM 605 O O . GLU A 1 74 ? 5.461 -5.586 15.328 1 95.62 74 GLU A O 1
ATOM 610 N N . GLU A 1 75 ? 7.531 -5.348 14.484 1 95.88 75 GLU A N 1
ATOM 611 C CA . GLU A 1 75 ? 7.254 -4.008 13.969 1 95.88 75 GLU A CA 1
ATOM 612 C C . GLU A 1 75 ? 6.168 -4.043 12.898 1 95.88 75 GLU A C 1
ATOM 614 O O . GLU A 1 75 ? 5.359 -3.117 12.797 1 95.88 75 GLU A O 1
ATOM 619 N N . GLY A 1 76 ? 6.227 -5.059 12.094 1 96.06 76 GLY A N 1
ATOM 620 C CA . GLY A 1 76 ? 5.16 -5.23 11.117 1 96.06 76 GLY A CA 1
ATOM 621 C C . GLY A 1 76 ? 3.785 -5.344 11.75 1 96.06 76 GLY A C 1
ATOM 622 O O . GLY A 1 76 ? 2.83 -4.719 11.281 1 96.06 76 GLY A O 1
ATOM 623 N N . ALA A 1 77 ? 3.703 -6.145 12.75 1 97.25 77 ALA A N 1
ATOM 624 C CA . ALA A 1 77 ? 2.438 -6.301 13.461 1 97.25 77 ALA A CA 1
ATOM 625 C C . ALA A 1 77 ? 1.955 -4.969 14.031 1 97.25 77 ALA A C 1
ATOM 627 O O . ALA A 1 77 ? 0.772 -4.637 13.93 1 97.25 77 ALA A O 1
ATOM 628 N N . ILE A 1 78 ? 2.865 -4.238 14.617 1 97.19 78 ILE A N 1
ATOM 629 C CA . ILE A 1 78 ? 2.523 -2.959 15.227 1 97.19 78 ILE A CA 1
ATOM 630 C C . ILE A 1 78 ? 2.051 -1.984 14.148 1 97.19 78 ILE A C 1
ATOM 632 O O . ILE A 1 78 ? 1.046 -1.292 14.328 1 97.19 78 ILE A O 1
ATOM 636 N N . LYS A 1 79 ? 2.764 -1.933 13.039 1 95.44 79 LYS A N 1
ATOM 637 C CA . LYS A 1 79 ? 2.35 -1.079 11.922 1 95.44 79 LYS A CA 1
ATOM 638 C C . LYS A 1 79 ? 0.955 -1.453 11.43 1 95.44 79 LYS A C 1
ATOM 640 O O . LYS A 1 79 ? 0.129 -0.577 11.172 1 95.44 79 LYS A O 1
ATOM 645 N N . GLY A 1 80 ? 0.786 -2.707 11.266 1 95.62 80 GLY A N 1
ATOM 646 C CA . GLY A 1 80 ? -0.522 -3.172 10.836 1 95.62 80 GLY A CA 1
ATOM 647 C C . GLY A 1 80 ? -1.635 -2.816 11.805 1 95.62 80 GLY A C 1
ATOM 648 O O . GLY A 1 80 ? -2.746 -2.484 11.383 1 95.62 80 GLY A O 1
ATOM 649 N N . LEU A 1 81 ? -1.366 -2.945 13.07 1 96.81 81 LEU A N 1
ATOM 650 C CA . LEU A 1 81 ? -2.316 -2.568 14.109 1 96.81 81 LEU A CA 1
ATOM 651 C C . LEU A 1 81 ? -2.711 -1.1 13.977 1 96.81 81 LEU A C 1
ATOM 653 O O . LEU A 1 81 ? -3.898 -0.772 13.938 1 96.81 81 LEU A O 1
ATOM 657 N N . ALA A 1 82 ? -1.765 -0.247 13.844 1 95.81 82 ALA A N 1
ATOM 658 C CA . ALA A 1 82 ? -2.021 1.187 13.734 1 95.81 82 ALA A CA 1
ATOM 659 C C . ALA A 1 82 ? -2.77 1.509 12.438 1 95.81 82 ALA A C 1
ATOM 661 O O . ALA A 1 82 ? -3.729 2.281 12.453 1 95.81 82 ALA A O 1
ATOM 662 N N . ASN A 1 83 ? -2.338 0.898 11.383 1 92.69 83 ASN A N 1
ATOM 663 C CA . ASN A 1 83 ? -2.922 1.168 10.078 1 92.69 83 ASN A CA 1
ATOM 664 C C . ASN A 1 83 ? -4.375 0.709 10.008 1 92.69 83 ASN A C 1
ATOM 666 O O . ASN A 1 83 ? -5.148 1.203 9.18 1 92.69 83 ASN A O 1
ATOM 670 N N . SER A 1 84 ? -4.727 -0.205 10.805 1 93.88 84 SER A N 1
ATOM 671 C CA . SER A 1 84 ? -6.078 -0.752 10.781 1 93.88 84 SER A CA 1
ATOM 672 C C . SER A 1 84 ? -7.102 0.286 11.227 1 93.88 84 SER A C 1
ATOM 674 O O . SER A 1 84 ? -8.305 0.112 11.016 1 93.88 84 SER A O 1
ATOM 676 N N . LEU A 1 85 ? -6.633 1.379 11.828 1 94.56 85 LEU A N 1
ATOM 677 C CA . LEU A 1 85 ? -7.508 2.467 12.258 1 94.56 85 LEU A CA 1
ATOM 678 C C . LEU A 1 85 ? -7.984 3.279 11.055 1 94.56 85 LEU A C 1
ATOM 680 O O . LEU A 1 85 ? -8.906 4.094 11.18 1 94.56 85 LEU A O 1
ATOM 684 N N . LYS A 1 86 ? -7.328 3.205 9.953 1 88.81 86 LYS A N 1
ATOM 685 C CA . LYS A 1 86 ? -7.66 3.908 8.719 1 88.81 86 LYS A CA 1
ATOM 686 C C . LYS A 1 86 ? -7.566 5.422 8.906 1 88.81 86 LYS A C 1
ATOM 688 O O . LYS A 1 86 ? -8.406 6.168 8.391 1 88.81 86 LYS A O 1
ATOM 693 N N . ASP A 1 87 ? -6.754 5.82 9.781 1 91.5 87 ASP A N 1
ATOM 694 C CA . ASP A 1 87 ? -6.355 7.207 9.992 1 91.5 87 ASP A CA 1
ATOM 695 C C . ASP A 1 87 ? -4.926 7.453 9.508 1 91.5 87 ASP A C 1
ATOM 697 O O . ASP A 1 87 ? -3.967 6.98 10.125 1 91.5 87 ASP A O 1
ATOM 701 N N . PRO A 1 88 ? -4.812 8.18 8.414 1 89.38 88 PRO A N 1
ATOM 702 C CA . PRO A 1 88 ? -3.477 8.352 7.84 1 89.38 88 PRO A CA 1
ATOM 703 C C . PRO A 1 88 ? -2.535 9.125 8.758 1 89.38 88 PRO A C 1
ATOM 705 O O . PRO A 1 88 ? -1.327 9.18 8.508 1 89.38 88 PRO A O 1
ATOM 708 N N . TYR A 1 89 ? -3.061 9.641 9.812 1 92.56 89 TYR A N 1
ATOM 709 C CA . TYR A 1 89 ? -2.242 10.461 10.695 1 92.56 89 TYR A CA 1
ATOM 710 C C . TYR A 1 89 ? -1.818 9.672 11.938 1 92.56 89 TYR A C 1
ATOM 712 O O . TYR A 1 89 ? -1.039 10.164 12.75 1 92.56 89 TYR A O 1
ATOM 720 N N . THR A 1 90 ? -2.371 8.508 12.148 1 95.56 90 THR A N 1
ATOM 721 C CA . THR A 1 90 ? -1.951 7.613 13.219 1 95.56 90 THR A CA 1
ATOM 722 C C . THR A 1 90 ? -1.038 6.516 12.68 1 95.56 90 THR A C 1
ATOM 724 O O . THR A 1 90 ? -1.5 5.59 12.008 1 95.56 90 THR A O 1
ATOM 727 N N . VAL A 1 91 ? 0.186 6.672 13 1 95.38 91 VAL A N 1
ATOM 728 C CA . VAL A 1 91 ? 1.177 5.809 12.367 1 95.38 91 VAL A CA 1
ATOM 729 C C . VAL A 1 91 ? 2.264 5.441 13.375 1 95.38 91 VAL A C 1
ATOM 731 O O . VAL A 1 91 ? 2.676 6.273 14.188 1 95.38 91 VAL A O 1
ATOM 734 N N . PHE A 1 92 ? 2.676 4.129 13.398 1 96.56 92 PHE A N 1
ATOM 735 C CA . PHE A 1 92 ? 3.869 3.689 14.109 1 96.56 92 PHE A CA 1
ATOM 736 C C . PHE A 1 92 ? 5.121 3.918 13.273 1 96.56 92 PHE A C 1
ATOM 738 O O . PHE A 1 92 ? 5.152 3.566 12.086 1 96.56 92 PHE A O 1
ATOM 745 N N . MET A 1 93 ? 6.102 4.508 13.828 1 95.25 93 MET A N 1
ATOM 746 C CA . MET A 1 93 ? 7.363 4.77 13.148 1 95.25 93 MET A CA 1
ATOM 747 C C . MET A 1 93 ? 8.492 3.953 13.758 1 95.25 93 MET A C 1
ATOM 749 O O . MET A 1 93 ? 8.711 3.996 14.969 1 95.25 93 MET A O 1
ATOM 753 N N . THR A 1 94 ? 9.188 3.219 12.93 1 95.25 94 THR A N 1
ATOM 754 C CA . THR A 1 94 ? 10.398 2.518 13.344 1 95.25 94 THR A CA 1
ATOM 755 C C . THR A 1 94 ? 11.5 3.508 13.711 1 95.25 94 THR A C 1
ATOM 757 O O . THR A 1 94 ? 11.336 4.719 13.547 1 95.25 94 THR A O 1
ATOM 760 N N . LYS A 1 95 ? 12.625 2.977 14.164 1 93.88 95 LYS A N 1
ATOM 761 C CA . LYS A 1 95 ? 13.734 3.834 14.57 1 93.88 95 LYS A CA 1
ATOM 762 C C . LYS A 1 95 ? 14.172 4.738 13.422 1 93.88 95 LYS A C 1
ATOM 764 O O . LYS A 1 95 ? 14.289 5.953 13.586 1 93.88 95 LYS A O 1
ATOM 769 N N . LYS A 1 96 ? 14.375 4.156 12.289 1 91.5 96 LYS A N 1
ATOM 770 C CA . LYS A 1 96 ? 14.82 4.934 11.141 1 91.5 96 LYS A CA 1
ATOM 771 C C . LYS A 1 96 ? 13.781 5.973 10.742 1 91.5 96 LYS A C 1
ATOM 773 O O . LYS A 1 96 ? 14.109 7.133 10.5 1 91.5 96 LYS A O 1
ATOM 778 N N . GLU A 1 97 ? 12.586 5.574 10.625 1 90.88 97 GLU A N 1
ATOM 779 C CA . GLU A 1 97 ? 11.508 6.477 10.242 1 90.88 97 GLU A CA 1
ATOM 780 C C . GLU A 1 97 ? 11.367 7.621 11.242 1 90.88 97 GLU A C 1
ATOM 782 O O . GLU A 1 97 ? 11.125 8.766 10.852 1 90.88 97 GLU A O 1
ATOM 787 N N . TYR A 1 98 ? 11.477 7.324 12.523 1 92.25 98 TYR A N 1
ATOM 788 C CA . TYR A 1 98 ? 11.344 8.336 13.57 1 92.25 98 TYR A CA 1
ATOM 789 C C . TYR A 1 98 ? 12.516 9.312 13.523 1 92.25 98 TYR A C 1
ATOM 791 O O . TYR A 1 98 ? 12.328 10.523 13.695 1 92.25 98 TYR A O 1
ATOM 799 N N . ASP A 1 99 ? 13.672 8.82 13.305 1 88.31 99 ASP A N 1
ATOM 800 C CA . ASP A 1 99 ? 14.836 9.695 13.125 1 88.31 99 ASP A CA 1
ATOM 801 C C . ASP A 1 99 ? 14.617 10.664 11.969 1 88.31 99 ASP A C 1
ATOM 803 O O . ASP A 1 99 ? 14.906 11.852 12.086 1 88.31 99 ASP A O 1
ATOM 807 N N . ASP A 1 100 ? 14.117 10.164 10.922 1 84.38 100 ASP A N 1
ATOM 808 C CA . ASP A 1 100 ? 13.859 10.984 9.742 1 84.38 100 ASP A CA 1
ATOM 809 C C . ASP A 1 100 ? 12.75 12 10.016 1 84.38 100 ASP A C 1
ATOM 811 O O . ASP A 1 100 ? 12.812 13.133 9.523 1 84.38 100 ASP A O 1
ATOM 815 N N . PHE A 1 101 ? 11.758 11.633 10.734 1 85.25 101 PHE A N 1
ATOM 816 C CA . PHE A 1 101 ? 10.664 12.516 11.117 1 85.25 101 PHE A CA 1
ATOM 817 C C . PHE A 1 101 ? 11.18 13.695 11.938 1 85.25 101 PHE A C 1
ATOM 819 O O . PHE A 1 101 ? 10.758 14.828 11.727 1 85.25 101 PHE A O 1
ATOM 826 N N . ASN A 1 102 ? 12.078 13.469 12.773 1 82 102 ASN A N 1
ATOM 827 C CA . ASN A 1 102 ? 12.602 14.5 13.664 1 82 102 ASN A CA 1
ATOM 828 C C . ASN A 1 102 ? 13.492 15.492 12.914 1 82 102 ASN A C 1
ATOM 830 O O . ASN A 1 102 ? 13.57 16.656 13.297 1 82 102 ASN A O 1
ATOM 834 N N . THR A 1 103 ? 14.156 15.062 11.891 1 75.88 103 THR A N 1
ATOM 835 C CA . THR A 1 103 ? 15.023 15.969 11.141 1 75.88 103 THR A CA 1
ATOM 836 C C . THR A 1 103 ? 14.203 16.984 10.359 1 75.88 103 THR A C 1
ATOM 838 O O . THR A 1 103 ? 14.633 18.109 10.148 1 75.88 103 THR A O 1
ATOM 841 N N . GLN A 1 104 ? 13.086 16.734 9.93 1 65.62 104 GLN A N 1
ATOM 842 C CA . GLN A 1 104 ? 12.203 17.641 9.195 1 65.62 104 GLN A CA 1
ATOM 843 C C . GLN A 1 104 ? 11.711 18.781 10.086 1 65.62 104 GLN A C 1
ATOM 845 O O . GLN A 1 104 ? 11.664 19.938 9.664 1 65.62 104 GLN A O 1
ATOM 850 N N . THR A 1 105 ? 11.492 18.516 11.258 1 63.19 105 THR A N 1
ATOM 851 C CA . THR A 1 105 ? 10.914 19.5 12.172 1 63.19 105 THR A CA 1
ATOM 852 C C . THR A 1 105 ? 11.984 20.484 12.648 1 63.19 105 THR A C 1
ATOM 854 O O . THR A 1 105 ? 11.664 21.609 13.031 1 63.19 105 THR A O 1
ATOM 857 N N . GLU A 1 106 ? 13.258 20.062 12.391 1 63.72 106 GLU A N 1
ATOM 858 C CA . GLU A 1 106 ? 14.328 20.938 12.875 1 63.72 106 GLU A CA 1
ATOM 859 C C . GLU A 1 106 ? 14.82 21.875 11.773 1 63.72 106 GLU A C 1
ATOM 861 O O . GLU A 1 106 ? 15.664 22.734 12.016 1 63.72 106 GLU A O 1
ATOM 866 N N . GLY A 1 107 ? 14.312 21.906 10.68 1 62.78 107 GLY A N 1
ATOM 867 C CA . GLY A 1 107 ? 14.555 22.891 9.641 1 62.78 107 GLY A CA 1
ATOM 868 C C . GLY A 1 107 ? 15.672 22.5 8.688 1 62.78 107 GLY A C 1
ATOM 869 O O . GLY A 1 107 ? 15.867 23.141 7.652 1 62.78 107 GLY A O 1
ATOM 870 N N . ASN A 1 108 ? 16.562 21.641 9.039 1 66.12 108 ASN A N 1
ATOM 871 C CA . ASN A 1 108 ? 17.594 21.25 8.094 1 66.12 108 ASN A CA 1
ATOM 872 C C . ASN A 1 108 ? 17.516 19.75 7.766 1 66.12 108 ASN A C 1
ATOM 874 O O . ASN A 1 108 ? 17.453 18.922 8.672 1 66.12 108 ASN A O 1
ATOM 878 N N . TYR A 1 109 ? 17.297 19.516 6.457 1 73.44 109 TYR A N 1
ATOM 879 C CA . TYR A 1 109 ? 17.328 18.109 6.102 1 73.44 109 TYR A CA 1
ATOM 880 C C . TYR A 1 109 ? 17.844 17.922 4.684 1 73.44 109 TYR A C 1
ATOM 882 O O . TYR A 1 109 ? 17.984 18.875 3.928 1 73.44 109 TYR A O 1
ATOM 890 N N . SER A 1 110 ? 18.344 16.797 4.504 1 78.5 110 SER A N 1
ATOM 891 C CA . SER A 1 110 ? 18.734 16.406 3.152 1 78.5 110 SER A CA 1
ATOM 892 C C . SER A 1 110 ? 17.594 15.672 2.447 1 78.5 110 SER A C 1
ATOM 894 O O . SER A 1 110 ? 17.125 14.633 2.922 1 78.5 110 SER A O 1
ATOM 896 N N . GLY A 1 111 ? 17.078 16.266 1.443 1 89.56 111 GLY A N 1
ATOM 897 C CA . GLY A 1 111 ? 15.961 15.711 0.698 1 89.56 111 GLY A CA 1
ATOM 898 C C . GLY A 1 111 ? 15.805 16.312 -0.684 1 89.56 111 GLY A C 1
ATOM 899 O O . GLY A 1 111 ? 16.797 16.656 -1.335 1 89.56 111 GLY A O 1
ATOM 900 N N . VAL A 1 112 ? 14.555 16.297 -1.151 1 92.62 112 VAL A N 1
ATOM 901 C CA . VAL A 1 112 ? 14.359 16.703 -2.541 1 92.62 112 VAL A CA 1
ATOM 902 C C . VAL A 1 112 ? 13.547 18 -2.602 1 92.62 112 VAL A C 1
ATOM 904 O O . VAL A 1 112 ? 13.328 18.547 -3.682 1 92.62 112 VAL A O 1
ATOM 907 N N . GLY A 1 113 ? 13.055 18.516 -1.517 1 89.19 113 GLY A N 1
ATOM 908 C CA . GLY A 1 113 ? 12.492 19.859 -1.397 1 89.19 113 GLY A CA 1
ATOM 909 C C . GLY A 1 113 ? 11.031 19.922 -1.78 1 89.19 113 GLY A C 1
ATOM 910 O O . GLY A 1 113 ? 10.609 20.844 -2.488 1 89.19 113 GLY A O 1
ATOM 911 N N . ILE A 1 114 ? 10.211 18.969 -1.314 1 90.88 114 ILE A N 1
ATOM 912 C CA . ILE A 1 114 ? 8.789 18.984 -1.621 1 90.88 114 ILE A CA 1
ATOM 913 C C . ILE A 1 114 ? 7.98 18.922 -0.326 1 90.88 114 ILE A C 1
ATOM 915 O O . ILE A 1 114 ? 8.438 18.344 0.668 1 90.88 114 ILE A O 1
ATOM 919 N N . GLN A 1 115 ? 6.812 19.531 -0.383 1 89.56 115 GLN A N 1
ATOM 920 C CA . GLN A 1 115 ? 5.832 19.438 0.692 1 89.56 115 GLN A CA 1
ATOM 921 C C . GLN A 1 115 ? 4.676 18.516 0.3 1 89.56 115 GLN A C 1
ATOM 923 O O . GLN A 1 115 ? 4.074 18.688 -0.763 1 89.56 115 GLN A O 1
ATOM 928 N N . LEU A 1 116 ? 4.398 17.578 1.274 1 91.19 116 LEU A N 1
ATOM 929 C CA . LEU A 1 116 ? 3.457 16.516 0.917 1 91.19 116 LEU A CA 1
ATOM 930 C C . LEU A 1 116 ? 2.244 16.531 1.842 1 91.19 116 LEU A C 1
ATOM 932 O O . LEU A 1 116 ? 2.326 17.031 2.969 1 91.19 116 LEU A O 1
ATOM 936 N N . GLN A 1 117 ? 1.137 16.016 1.317 1 91.88 117 GLN A N 1
ATOM 937 C CA . GLN A 1 117 ? -0.073 15.758 2.094 1 91.88 117 GLN A CA 1
ATOM 938 C C . GLN A 1 117 ? -0.738 14.453 1.67 1 91.88 117 GLN A C 1
ATOM 940 O O . GLN A 1 117 ? -0.652 14.055 0.507 1 91.88 117 GLN A O 1
ATOM 945 N N . ALA A 1 118 ? -1.34 13.805 2.664 1 89 118 ALA A N 1
ATOM 946 C CA . ALA A 1 118 ? -2.162 12.633 2.355 1 89 118 ALA A CA 1
ATOM 947 C C . ALA A 1 118 ? -3.596 13.047 2.031 1 89 118 ALA A C 1
ATOM 949 O O . ALA A 1 118 ? -4.266 13.688 2.848 1 89 118 ALA A O 1
ATOM 950 N N . LYS A 1 119 ? -4.039 12.75 0.865 1 86.25 119 LYS A N 1
ATOM 951 C CA . LYS A 1 119 ? -5.398 13.07 0.43 1 86.25 119 LYS A CA 1
ATOM 952 C C . LYS A 1 119 ? -6.004 11.93 -0.372 1 86.25 119 LYS A C 1
ATOM 954 O O . LYS A 1 119 ? -5.418 11.469 -1.356 1 86.25 119 LYS A O 1
ATOM 959 N N . ASP A 1 120 ? -7.195 11.453 0.077 1 80.75 120 ASP A N 1
ATOM 960 C CA . ASP A 1 120 ? -7.918 10.398 -0.629 1 80.75 120 ASP A CA 1
ATOM 961 C C . ASP A 1 120 ? -7.035 9.172 -0.828 1 80.75 120 ASP A C 1
ATOM 963 O O . ASP A 1 120 ? -6.93 8.648 -1.94 1 80.75 120 ASP A O 1
ATOM 967 N N . ASN A 1 121 ? -6.273 8.859 0.159 1 80.56 121 ASN A N 1
ATOM 968 C CA . ASN A 1 121 ? -5.398 7.695 0.246 1 80.56 121 ASN A CA 1
ATOM 969 C C . ASN A 1 121 ? -4.223 7.805 -0.72 1 80.56 121 ASN A C 1
ATOM 971 O O . ASN A 1 121 ? -3.611 6.793 -1.078 1 80.56 121 ASN A O 1
ATOM 975 N N . LYS A 1 122 ? -3.982 9.039 -1.18 1 86.75 122 LYS A N 1
ATOM 976 C CA . LYS A 1 122 ? -2.832 9.336 -2.029 1 86.75 122 LYS A CA 1
ATOM 977 C C . LYS A 1 122 ? -1.872 10.305 -1.345 1 86.75 122 LYS A C 1
ATOM 979 O O . LYS A 1 122 ? -2.23 10.945 -0.355 1 86.75 122 LYS A O 1
ATOM 984 N N . ILE A 1 123 ? -0.695 10.289 -1.865 1 91.94 123 ILE A N 1
ATOM 985 C CA . ILE A 1 123 ? 0.278 11.289 -1.443 1 91.94 123 ILE A CA 1
ATOM 986 C C . ILE A 1 123 ? 0.385 12.383 -2.504 1 91.94 123 ILE A C 1
ATOM 988 O O . ILE A 1 123 ? 0.792 12.117 -3.637 1 91.94 123 ILE A O 1
ATOM 992 N N . VAL A 1 124 ? 0.025 13.617 -2.139 1 93.06 124 VAL A N 1
ATOM 993 C CA . VAL A 1 124 ? -0.043 14.719 -3.092 1 93.06 124 VAL A CA 1
ATOM 994 C C . VAL A 1 124 ? 0.985 15.781 -2.723 1 93.06 124 VAL A C 1
ATOM 996 O O . VAL A 1 124 ? 1.153 16.109 -1.546 1 93.06 124 VAL A O 1
ATOM 999 N N . ILE A 1 125 ? 1.663 16.297 -3.752 1 93.81 125 ILE A N 1
ATOM 1000 C CA . ILE A 1 125 ? 2.586 17.406 -3.561 1 93.81 125 ILE A CA 1
ATOM 1001 C C . ILE A 1 125 ? 1.808 18.719 -3.5 1 93.81 125 ILE A C 1
ATOM 1003 O O . ILE A 1 125 ? 1.06 19.047 -4.426 1 93.81 125 ILE A O 1
ATOM 1007 N N . VAL A 1 126 ? 2.037 19.469 -2.488 1 91.44 126 VAL A N 1
ATOM 1008 C CA . VAL A 1 126 ? 1.222 20.672 -2.338 1 91.44 126 VAL A CA 1
ATOM 1009 C C . VAL A 1 126 ? 2.082 21.906 -2.57 1 91.44 126 VAL A C 1
ATOM 1011 O O . VAL A 1 126 ? 1.557 23 -2.814 1 91.44 126 VAL A O 1
ATOM 1014 N N . ASP A 1 127 ? 3.34 21.734 -2.387 1 88.69 127 ASP A N 1
ATOM 1015 C CA . ASP A 1 127 ? 4.258 22.828 -2.666 1 88.69 127 ASP A CA 1
ATOM 1016 C C . ASP A 1 127 ? 5.68 22.312 -2.887 1 88.69 127 ASP A C 1
ATOM 1018 O O . ASP A 1 127 ? 5.988 21.172 -2.561 1 88.69 127 ASP A O 1
ATOM 1022 N N . ILE A 1 128 ? 6.438 23.141 -3.5 1 89.06 128 ILE A N 1
ATOM 1023 C CA . ILE A 1 128 ? 7.816 22.812 -3.832 1 89.06 128 ILE A CA 1
ATOM 1024 C C . ILE A 1 128 ? 8.734 23.969 -3.465 1 89.06 128 ILE A C 1
ATOM 1026 O O . ILE A 1 128 ? 8.43 25.125 -3.775 1 89.06 128 ILE A O 1
ATOM 1030 N N . PHE A 1 129 ? 9.758 23.641 -2.785 1 83.12 129 PHE A N 1
ATOM 1031 C CA . PHE A 1 129 ? 10.688 24.688 -2.389 1 83.12 129 PHE A CA 1
ATOM 1032 C C . PHE A 1 129 ? 11.484 25.188 -3.588 1 83.12 129 PHE A C 1
ATOM 1034 O O . PHE A 1 129 ? 11.883 24.406 -4.449 1 83.12 129 PHE A O 1
ATOM 1041 N N . GLU A 1 130 ? 11.711 26.469 -3.523 1 77.25 130 GLU A N 1
ATOM 1042 C CA . GLU A 1 130 ? 12.484 27.062 -4.605 1 77.25 130 GLU A CA 1
ATOM 1043 C C . GLU A 1 130 ? 13.93 26.547 -4.602 1 77.25 130 GLU A C 1
ATOM 1045 O O . GLU A 1 130 ? 14.484 26.266 -3.541 1 77.25 130 GLU A O 1
ATOM 1050 N N . GLU A 1 131 ? 14.602 26.375 -5.676 1 80.38 131 GLU A N 1
ATOM 1051 C CA . GLU A 1 131 ? 15.984 25.969 -5.902 1 80.38 131 GLU A CA 1
ATOM 1052 C C . GLU A 1 131 ? 16.219 24.531 -5.434 1 80.38 131 GLU A C 1
ATOM 1054 O O . GLU A 1 131 ? 17.359 24.109 -5.234 1 80.38 131 GLU A O 1
ATOM 1059 N N . SER A 1 132 ? 15.141 23.875 -5.223 1 88.44 132 SER A N 1
ATOM 1060 C CA . SER A 1 132 ? 15.242 22.469 -4.805 1 88.44 132 SER A CA 1
ATOM 1061 C C . SER A 1 132 ? 15.461 21.562 -6.004 1 88.44 132 SER A C 1
ATOM 1063 O O . SER A 1 132 ? 15.18 21.938 -7.141 1 88.44 132 SER A O 1
ATOM 1065 N N . PRO A 1 133 ? 15.969 20.328 -5.703 1 92.94 133 PRO A N 1
ATOM 1066 C CA . PRO A 1 133 ? 16.078 19.328 -6.773 1 92.94 133 PRO A CA 1
ATOM 1067 C C . PRO A 1 133 ? 14.734 19.062 -7.453 1 92.94 133 PRO A C 1
ATOM 1069 O O . PRO A 1 133 ? 14.68 18.891 -8.672 1 92.94 133 PRO A O 1
ATOM 1072 N N . ALA A 1 134 ? 13.711 19.062 -6.723 1 93.19 134 ALA A N 1
ATOM 1073 C CA . ALA A 1 134 ? 12.383 18.766 -7.27 1 93.19 134 ALA A CA 1
ATOM 1074 C C . ALA A 1 134 ? 11.953 19.844 -8.258 1 93.19 134 ALA A C 1
ATOM 1076 O O . ALA A 1 134 ? 11.43 19.531 -9.336 1 93.19 134 ALA A O 1
ATOM 1077 N N . ARG A 1 135 ? 12.148 21.078 -7.859 1 87.75 135 ARG A N 1
ATOM 1078 C CA . ARG A 1 135 ? 11.773 22.172 -8.742 1 87.75 135 ARG A CA 1
ATOM 1079 C C . ARG A 1 135 ? 12.547 22.109 -10.062 1 87.75 135 ARG A C 1
ATOM 1081 O O . ARG A 1 135 ? 11.969 22.266 -11.133 1 87.75 135 ARG A O 1
ATOM 1088 N N . LYS A 1 136 ? 13.797 21.859 -9.969 1 89.88 136 LYS A N 1
ATOM 1089 C CA . LYS A 1 136 ? 14.672 21.797 -11.133 1 89.88 136 LYS A CA 1
ATOM 1090 C C . LYS A 1 136 ? 14.273 20.641 -12.062 1 89.88 136 LYS A C 1
ATOM 1092 O O . LYS A 1 136 ? 14.445 20.734 -13.281 1 89.88 136 LYS A O 1
ATOM 1097 N N . ALA A 1 137 ? 13.68 19.688 -11.453 1 92.69 137 ALA A N 1
ATOM 1098 C CA . ALA A 1 137 ? 13.32 18.484 -12.219 1 92.69 137 ALA A CA 1
ATOM 1099 C C . ALA A 1 137 ? 11.945 18.641 -12.852 1 92.69 137 ALA A C 1
ATOM 1101 O O . ALA A 1 137 ? 11.492 17.75 -13.578 1 92.69 137 ALA A O 1
ATOM 1102 N N . GLY A 1 138 ? 11.258 19.672 -12.508 1 90.06 138 GLY A N 1
ATOM 1103 C CA . GLY A 1 138 ? 9.984 19.922 -13.164 1 90.06 138 GLY A CA 1
ATOM 1104 C C . GLY A 1 138 ? 8.805 19.359 -12.406 1 90.06 138 GLY A C 1
ATOM 1105 O O . GLY A 1 138 ? 7.711 19.219 -12.969 1 90.06 138 GLY A O 1
ATOM 1106 N N . ILE A 1 139 ? 8.992 19.016 -11.219 1 93.44 139 ILE A N 1
ATOM 1107 C CA . ILE A 1 139 ? 7.887 18.578 -10.367 1 93.44 139 ILE A CA 1
ATOM 1108 C C . ILE A 1 139 ? 6.992 19.781 -10.047 1 93.44 139 ILE A C 1
ATOM 1110 O O . ILE A 1 139 ? 7.48 20.891 -9.844 1 93.44 139 ILE A O 1
ATOM 1114 N N . LEU A 1 140 ? 5.688 19.469 -9.938 1 90.38 140 LEU A N 1
ATOM 1115 C CA . LEU A 1 140 ? 4.719 20.531 -9.742 1 90.38 140 LEU A CA 1
ATOM 1116 C C . LEU A 1 140 ? 3.76 20.203 -8.609 1 90.38 140 LEU A C 1
ATOM 1118 O O . LEU A 1 140 ? 3.553 19.031 -8.289 1 90.38 140 LEU A O 1
ATOM 1122 N N . PRO A 1 141 ? 3.189 21.266 -8.023 1 88.62 141 PRO A N 1
ATOM 1123 C CA . PRO A 1 141 ? 2.09 20.984 -7.094 1 88.62 141 PRO A CA 1
ATOM 1124 C C . PRO A 1 141 ? 0.957 20.188 -7.738 1 88.62 141 PRO A C 1
ATOM 1126 O O . PRO A 1 141 ? 0.688 20.344 -8.93 1 88.62 141 PRO A O 1
ATOM 1129 N N . LYS A 1 142 ? 0.349 19.312 -6.926 1 90.12 142 LYS A N 1
ATOM 1130 C CA . LYS A 1 142 ? -0.771 18.469 -7.316 1 90.12 142 LYS A CA 1
ATOM 1131 C C . LYS A 1 142 ? -0.281 17.172 -7.977 1 90.12 142 LYS A C 1
ATOM 1133 O O . LYS A 1 142 ? -1.062 16.25 -8.195 1 90.12 142 LYS A O 1
ATOM 1138 N N . ASP A 1 143 ? 1.043 17.156 -8.297 1 93.19 143 ASP A N 1
ATOM 1139 C CA . ASP A 1 143 ? 1.57 15.836 -8.641 1 93.19 143 ASP A CA 1
ATOM 1140 C C . ASP A 1 143 ? 1.328 14.836 -7.512 1 93.19 143 ASP A C 1
ATOM 1142 O O . ASP A 1 143 ? 1.38 15.195 -6.336 1 93.19 143 ASP A O 1
ATOM 1146 N N . GLU A 1 144 ? 1.074 13.609 -7.941 1 92.06 144 GLU A N 1
ATOM 1147 C CA . GLU A 1 144 ? 0.855 12.547 -6.973 1 92.06 144 GLU A CA 1
ATOM 1148 C C . GLU A 1 144 ? 2.035 11.578 -6.941 1 92.06 144 GLU A C 1
ATOM 1150 O O . GLU A 1 144 ? 2.508 11.133 -7.992 1 92.06 144 GLU A O 1
ATOM 1155 N N . ILE A 1 145 ? 2.504 11.25 -5.781 1 92.94 145 ILE A N 1
ATOM 1156 C CA . ILE A 1 145 ? 3.592 10.289 -5.652 1 92.94 145 ILE A CA 1
ATOM 1157 C C . ILE A 1 145 ? 3.025 8.875 -5.598 1 92.94 145 ILE A C 1
ATOM 1159 O O . ILE A 1 145 ? 2.264 8.539 -4.688 1 92.94 145 ILE A O 1
ATOM 1163 N N . GLU A 1 146 ? 3.496 8.086 -6.48 1 86.94 146 GLU A N 1
ATOM 1164 C CA . GLU A 1 146 ? 3.006 6.715 -6.555 1 86.94 146 GLU A CA 1
ATOM 1165 C C . GLU A 1 146 ? 4.043 5.73 -6.027 1 86.94 146 GLU A C 1
ATOM 1167 O O . GLU A 1 146 ? 3.691 4.723 -5.406 1 86.94 146 GLU A O 1
ATOM 1172 N N . LYS A 1 147 ? 5.289 5.949 -6.387 1 88.31 147 LYS A N 1
ATOM 1173 C CA . LYS A 1 147 ? 6.383 5.098 -5.926 1 88.31 147 LYS A CA 1
ATOM 1174 C C . LYS A 1 147 ? 7.602 5.926 -5.531 1 88.31 147 LYS A C 1
ATOM 1176 O O . LYS A 1 147 ? 7.828 7.004 -6.082 1 88.31 147 LYS A O 1
ATOM 1181 N N . VAL A 1 148 ? 8.312 5.398 -4.59 1 92.94 148 VAL A N 1
ATOM 1182 C CA . VAL A 1 148 ? 9.641 5.891 -4.238 1 92.94 148 VAL A CA 1
ATOM 1183 C C . VAL A 1 148 ? 10.656 4.758 -4.359 1 92.94 148 VAL A C 1
ATOM 1185 O O . VAL A 1 148 ? 10.555 3.744 -3.662 1 92.94 148 VAL A O 1
ATOM 1188 N N . ASN A 1 149 ? 11.594 4.914 -5.262 1 90.69 149 ASN A N 1
ATOM 1189 C CA . ASN A 1 149 ? 12.539 3.848 -5.555 1 90.69 149 ASN A CA 1
ATOM 1190 C C . ASN A 1 149 ? 11.828 2.535 -5.871 1 90.69 149 ASN A C 1
ATOM 1192 O O . ASN A 1 149 ? 12.148 1.496 -5.289 1 90.69 149 ASN A O 1
ATOM 1196 N N . ASP A 1 150 ? 10.766 2.705 -6.547 1 81.44 150 ASP A N 1
ATOM 1197 C CA . ASP A 1 150 ? 10.023 1.582 -7.105 1 81.44 150 ASP A CA 1
ATOM 1198 C C . ASP A 1 150 ? 9.211 0.87 -6.027 1 81.44 150 ASP A C 1
ATOM 1200 O O . ASP A 1 150 ? 8.648 -0.201 -6.266 1 81.44 150 ASP A O 1
ATOM 1204 N N . ILE A 1 151 ? 9.227 1.454 -4.914 1 80.5 151 ILE A N 1
ATOM 1205 C CA . ILE A 1 151 ? 8.375 0.951 -3.846 1 80.5 151 ILE A CA 1
ATOM 1206 C C . ILE A 1 151 ? 7.039 1.691 -3.861 1 80.5 151 ILE A C 1
ATOM 1208 O O . ILE A 1 151 ? 6.996 2.912 -3.691 1 80.5 151 ILE A O 1
ATOM 1212 N N . PRO A 1 152 ? 5.996 1.004 -4.055 1 79.62 152 PRO A N 1
ATOM 1213 C CA . PRO A 1 152 ? 4.695 1.679 -4.055 1 79.62 152 PRO A CA 1
ATOM 1214 C C . PRO A 1 152 ? 4.324 2.242 -2.686 1 79.62 152 PRO A C 1
ATOM 1216 O O . PRO A 1 152 ? 4.594 1.611 -1.66 1 79.62 152 PRO A O 1
ATOM 1219 N N . VAL A 1 153 ? 3.75 3.408 -2.732 1 84.94 153 VAL A N 1
ATOM 1220 C CA . VAL A 1 153 ? 3.311 4.059 -1.502 1 84.94 153 VAL A CA 1
ATOM 1221 C C . VAL A 1 153 ? 1.936 4.691 -1.712 1 84.94 153 VAL A C 1
ATOM 1223 O O . VAL A 1 153 ? 1.561 5.016 -2.842 1 84.94 153 VAL A O 1
ATOM 1226 N N . ASP A 1 154 ? 1.17 4.754 -0.557 1 83.69 154 ASP A N 1
ATOM 1227 C CA . ASP A 1 154 ? -0.119 5.438 -0.598 1 83.69 154 ASP A CA 1
ATOM 1228 C C . ASP A 1 154 ? -0.269 6.398 0.579 1 83.69 154 ASP A C 1
ATOM 1230 O O . ASP A 1 154 ? 0.693 6.652 1.308 1 83.69 154 ASP A O 1
ATOM 1234 N N . GLY A 1 155 ? -1.396 7.016 0.689 1 86 155 GLY A N 1
ATOM 1235 C CA . GLY A 1 155 ? -1.639 8.047 1.683 1 86 155 GLY A CA 1
ATOM 1236 C C . GLY A 1 155 ? -1.401 7.578 3.105 1 86 155 GLY A C 1
ATOM 1237 O O . GLY A 1 155 ? -1.009 8.367 3.969 1 86 155 GLY A O 1
ATOM 1238 N N . SER A 1 156 ? -1.578 6.281 3.369 1 81.25 156 SER A N 1
ATOM 1239 C CA . SER A 1 156 ? -1.39 5.73 4.707 1 81.25 156 SER A CA 1
ATOM 1240 C C . SER A 1 156 ? 0.089 5.527 5.02 1 81.25 156 SER A C 1
ATOM 1242 O O . SER A 1 156 ? 0.453 5.23 6.16 1 81.25 156 SER A O 1
ATOM 1244 N N . GLN A 1 157 ? 0.861 5.719 3.998 1 86.19 157 GLN A N 1
ATOM 1245 C CA . GLN A 1 157 ? 2.295 5.492 4.156 1 86.19 157 GLN A CA 1
ATOM 1246 C C . GLN A 1 157 ? 3.08 6.781 3.928 1 86.19 157 GLN A C 1
ATOM 1248 O O . GLN A 1 157 ? 4.203 6.75 3.422 1 86.19 157 GLN A O 1
ATOM 1253 N N . LEU A 1 158 ? 2.488 7.875 4.234 1 88.81 158 LEU A N 1
ATOM 1254 C CA . LEU A 1 158 ? 3.113 9.18 4.023 1 88.81 158 LEU A CA 1
ATOM 1255 C C . LEU A 1 158 ? 4.473 9.25 4.711 1 88.81 158 LEU A C 1
ATOM 1257 O O . LEU A 1 158 ? 5.465 9.648 4.102 1 88.81 158 LEU A O 1
ATOM 1261 N N . GLU A 1 159 ? 4.531 8.852 5.988 1 87.06 159 GLU A N 1
ATOM 1262 C CA . GLU A 1 159 ? 5.781 8.953 6.734 1 87.06 159 GLU A CA 1
ATOM 1263 C C . GLU A 1 159 ? 6.848 8.031 6.148 1 87.06 159 GLU A C 1
ATOM 1265 O O . GLU A 1 159 ? 8.031 8.375 6.129 1 87.06 159 GLU A O 1
ATOM 1270 N N . LYS A 1 160 ? 6.41 6.914 5.723 1 86.75 160 LYS A N 1
ATOM 1271 C CA . LYS A 1 160 ? 7.332 6.008 5.047 1 86.75 160 LYS A CA 1
ATOM 1272 C C . LYS A 1 160 ? 7.887 6.637 3.773 1 86.75 160 LYS A C 1
ATOM 1274 O O . LYS A 1 160 ? 9.094 6.578 3.52 1 86.75 160 LYS A O 1
ATOM 1279 N N . ALA A 1 161 ? 7.008 7.168 2.996 1 90.5 161 ALA A N 1
ATOM 1280 C CA . ALA A 1 161 ? 7.422 7.828 1.759 1 90.5 161 ALA A CA 1
ATOM 1281 C C . ALA A 1 161 ? 8.445 8.922 2.037 1 90.5 161 ALA A C 1
ATOM 1283 O O . ALA A 1 161 ? 9.461 9.023 1.34 1 90.5 161 ALA A O 1
ATOM 1284 N N . VAL A 1 162 ? 8.188 9.734 3.002 1 89.81 162 VAL A N 1
ATOM 1285 C CA . VAL A 1 162 ? 9.094 10.812 3.381 1 89.81 162 VAL A CA 1
ATOM 1286 C C . VAL A 1 162 ? 10.453 10.242 3.766 1 89.81 162 VAL A C 1
ATOM 1288 O O . VAL A 1 162 ? 11.492 10.758 3.34 1 89.81 162 VAL A O 1
ATOM 1291 N N . SER A 1 163 ? 10.43 9.227 4.531 1 88.25 163 SER A N 1
ATOM 1292 C CA . SER A 1 163 ? 11.664 8.586 4.969 1 88.25 163 SER A CA 1
ATOM 1293 C C . SER A 1 163 ? 12.469 8.078 3.779 1 88.25 163 SER A C 1
ATOM 1295 O O . SER A 1 163 ? 13.695 8.219 3.744 1 88.25 163 SER A O 1
ATOM 1297 N N . LEU A 1 164 ? 11.789 7.535 2.865 1 90.19 164 LEU A N 1
ATOM 1298 C CA . LEU A 1 164 ? 12.453 6.992 1.684 1 90.19 164 LEU A CA 1
ATOM 1299 C C . LEU A 1 164 ? 13.07 8.109 0.849 1 90.19 164 LEU A C 1
ATOM 1301 O O . LEU A 1 164 ? 14.094 7.902 0.188 1 90.19 164 LEU A O 1
ATOM 1305 N N . MET A 1 165 ? 12.5 9.25 0.816 1 92.31 165 MET A N 1
ATOM 1306 C CA . MET A 1 165 ? 12.945 10.367 -0.009 1 92.31 165 MET A CA 1
ATOM 1307 C C . MET A 1 165 ? 14.125 11.086 0.642 1 92.31 165 MET A C 1
ATOM 1309 O O . MET A 1 165 ? 14.898 11.766 -0.037 1 92.31 165 MET A O 1
ATOM 1313 N N . LYS A 1 166 ? 14.227 10.953 1.916 1 87.88 166 LYS A N 1
ATOM 1314 C CA . LYS A 1 166 ? 15.375 11.516 2.633 1 87.88 166 LYS A CA 1
ATOM 1315 C C . LYS A 1 166 ? 16.578 10.578 2.553 1 87.88 166 LYS A C 1
ATOM 1317 O O . LYS A 1 166 ? 16.422 9.383 2.314 1 87.88 166 LYS A O 1
ATOM 1322 N N . GLY A 1 167 ? 17.781 11.195 2.723 1 85.94 167 GLY A N 1
ATOM 1323 C CA . GLY A 1 167 ? 18.984 10.398 2.635 1 85.94 167 GLY A CA 1
ATOM 1324 C C . GLY A 1 167 ? 20.25 11.234 2.607 1 85.94 167 GLY A C 1
ATOM 1325 O O . GLY A 1 167 ? 20.219 12.438 2.898 1 85.94 167 GLY A O 1
ATOM 1326 N N . VAL A 1 168 ? 21.25 10.547 2.258 1 85.81 168 VAL A N 1
ATOM 1327 C CA . VAL A 1 168 ? 22.547 11.195 2.256 1 85.81 168 VAL A CA 1
ATOM 1328 C C . VAL A 1 168 ? 22.625 12.203 1.105 1 85.81 168 VAL A C 1
ATOM 1330 O O . VAL A 1 168 ? 22.172 11.914 -0.006 1 85.81 168 VAL A O 1
ATOM 1333 N N . GLU A 1 169 ? 23.125 13.336 1.444 1 89.44 169 GLU A N 1
ATOM 1334 C CA . GLU A 1 169 ? 23.312 14.344 0.411 1 89.44 169 GLU A CA 1
ATOM 1335 C C . GLU A 1 169 ? 24.094 13.781 -0.773 1 89.44 169 GLU A C 1
ATOM 1337 O O . GLU A 1 169 ? 25.078 13.062 -0.588 1 89.44 169 GLU A O 1
ATOM 1342 N N . GLY A 1 170 ? 23.594 14.07 -1.914 1 92.19 170 GLY A N 1
ATOM 1343 C CA . GLY A 1 170 ? 24.281 13.617 -3.113 1 92.19 170 GLY A CA 1
ATOM 1344 C C . GLY A 1 170 ? 23.766 12.297 -3.643 1 92.19 170 GLY A C 1
ATOM 1345 O O . GLY A 1 170 ? 24 11.945 -4.801 1 92.19 170 GLY A O 1
ATOM 1346 N N . SER A 1 171 ? 23.047 11.586 -2.82 1 93.62 171 SER A N 1
ATOM 1347 C CA . SER A 1 171 ? 22.5 10.32 -3.271 1 93.62 171 SER A CA 1
ATOM 1348 C C . SER A 1 171 ? 21.25 10.531 -4.129 1 93.62 171 SER A C 1
ATOM 1350 O O . SER A 1 171 ? 20.641 11.602 -4.094 1 93.62 171 SER A O 1
ATOM 1352 N N . GLU A 1 172 ? 20.953 9.492 -4.871 1 95.88 172 GLU A N 1
ATOM 1353 C CA . GLU A 1 172 ? 19.844 9.609 -5.812 1 95.88 172 GLU A CA 1
ATOM 1354 C C . GLU A 1 172 ? 18.594 8.922 -5.273 1 95.88 172 GLU A C 1
ATOM 1356 O O . GLU A 1 172 ? 18.688 7.957 -4.512 1 95.88 172 GLU A O 1
ATOM 1361 N N . VAL A 1 173 ? 17.438 9.469 -5.684 1 95.88 173 VAL A N 1
ATOM 1362 C CA . VAL A 1 173 ? 16.125 8.875 -5.406 1 95.88 173 VAL A CA 1
ATOM 1363 C C . VAL A 1 173 ? 15.242 8.969 -6.641 1 95.88 173 VAL A C 1
ATOM 1365 O O . VAL A 1 173 ? 15.242 9.992 -7.336 1 95.88 173 VAL A O 1
ATOM 1368 N N . LYS A 1 174 ? 14.555 7.906 -6.898 1 96.31 174 LYS A N 1
ATOM 1369 C CA . LYS A 1 174 ? 13.641 7.855 -8.039 1 96.31 174 LYS A CA 1
ATOM 1370 C C . LYS A 1 174 ? 12.188 7.992 -7.582 1 96.31 174 LYS A C 1
ATOM 1372 O O . LYS A 1 174 ? 11.734 7.25 -6.711 1 96.31 174 LYS A O 1
ATOM 1377 N N . LEU A 1 175 ? 11.516 8.938 -8.188 1 96 175 LEU A N 1
ATOM 1378 C CA . LEU A 1 175 ? 10.094 9.109 -7.91 1 96 175 LEU A CA 1
ATOM 1379 C C . LEU A 1 175 ? 9.25 8.758 -9.133 1 96 175 LEU A C 1
ATOM 1381 O O . LEU A 1 175 ? 9.578 9.156 -10.25 1 96 175 LEU A O 1
ATOM 1385 N N . THR A 1 176 ? 8.266 7.977 -8.922 1 90.81 176 THR A N 1
ATOM 1386 C CA . THR A 1 176 ? 7.207 7.809 -9.914 1 90.81 176 THR A CA 1
ATOM 1387 C C . THR A 1 176 ? 6 8.672 -9.562 1 90.81 176 THR A C 1
ATOM 1389 O O . THR A 1 176 ? 5.383 8.5 -8.516 1 90.81 176 THR A O 1
ATOM 1392 N N . LEU A 1 177 ? 5.715 9.555 -10.523 1 93.19 177 LEU A N 1
ATOM 1393 C CA . LEU A 1 177 ? 4.672 10.547 -10.266 1 93.19 177 LEU A CA 1
ATOM 1394 C C . LEU A 1 177 ? 3.508 10.375 -11.234 1 93.19 177 LEU A C 1
ATOM 1396 O O . LEU A 1 177 ? 3.658 9.742 -12.289 1 93.19 177 LEU A O 1
ATOM 1400 N N . PHE A 1 178 ? 2.354 10.828 -10.758 1 87.12 178 PHE A N 1
ATOM 1401 C CA . PHE A 1 178 ? 1.188 10.945 -11.625 1 87.12 178 PHE A CA 1
ATOM 1402 C C . PHE A 1 178 ? 0.741 12.398 -11.742 1 87.12 178 PHE A C 1
ATOM 1404 O O . PHE A 1 178 ? 0.606 13.094 -10.734 1 87.12 178 PHE A O 1
ATOM 1411 N N . ARG A 1 179 ? 0.574 12.805 -12.953 1 90.06 179 ARG A N 1
ATOM 1412 C CA . ARG A 1 179 ? 0.011 14.117 -13.258 1 90.06 179 ARG A CA 1
ATOM 1413 C C . ARG A 1 179 ? -1.198 13.992 -14.18 1 90.06 179 ARG A C 1
ATOM 1415 O O . ARG A 1 179 ? -1.15 13.281 -15.18 1 90.06 179 ARG A O 1
ATOM 1422 N N . LYS A 1 180 ? -2.291 14.586 -13.867 1 76.75 180 LYS A N 1
ATOM 1423 C CA . LYS A 1 180 ? -3.57 14.445 -14.562 1 76.75 180 LYS A CA 1
ATOM 1424 C C . LYS A 1 180 ? -3.396 14.57 -16.078 1 76.75 180 LYS A C 1
ATOM 1426 O O . LYS A 1 180 ? -3.895 13.734 -16.828 1 76.75 180 LYS A O 1
ATOM 1431 N N . ASP A 1 181 ? -2.67 15.516 -16.672 1 74.06 181 ASP A N 1
ATOM 1432 C CA . ASP A 1 181 ? -2.572 15.742 -18.109 1 74.06 181 ASP A CA 1
ATOM 1433 C C . ASP A 1 181 ? -1.369 15.008 -18.703 1 74.06 181 ASP A C 1
ATOM 1435 O O . ASP A 1 181 ? -1.229 14.922 -19.922 1 74.06 181 ASP A O 1
ATOM 1439 N N . LYS A 1 182 ? -0.546 14.445 -17.953 1 79.06 182 LYS A N 1
ATOM 1440 C CA . LYS A 1 182 ? 0.692 13.836 -18.422 1 79.06 182 LYS A CA 1
ATOM 1441 C C . LYS A 1 182 ? 0.703 12.336 -18.172 1 79.06 182 LYS A C 1
ATOM 1443 O O . LYS A 1 182 ? 1.355 11.578 -18.891 1 79.06 182 LYS A O 1
ATOM 1448 N N . GLY A 1 183 ? -0.071 11.977 -17.141 1 79.19 183 GLY A N 1
ATOM 1449 C CA . GLY A 1 183 ? 0.004 10.586 -16.719 1 79.19 183 GLY A CA 1
ATOM 1450 C C . GLY A 1 183 ? 1.182 10.305 -15.797 1 79.19 183 GLY A C 1
ATOM 1451 O O . GLY A 1 183 ? 1.59 11.172 -15.023 1 79.19 183 GLY A O 1
ATOM 1452 N N . ASN A 1 184 ? 1.611 8.992 -15.805 1 82.44 184 ASN A N 1
ATOM 1453 C CA . ASN A 1 184 ? 2.719 8.625 -14.93 1 82.44 184 ASN A CA 1
ATOM 1454 C C . ASN A 1 184 ? 4.066 8.969 -15.555 1 82.44 184 ASN A C 1
ATOM 1456 O O . ASN A 1 184 ? 4.25 8.82 -16.766 1 82.44 184 ASN A O 1
ATOM 1460 N N . PHE A 1 185 ? 4.938 9.375 -14.719 1 86.94 185 PHE A N 1
ATOM 1461 C CA . PHE A 1 185 ? 6.293 9.625 -15.195 1 86.94 185 PHE A CA 1
ATOM 1462 C C . PHE A 1 185 ? 7.301 9.492 -14.055 1 86.94 185 PHE A C 1
ATOM 1464 O O . PHE A 1 185 ? 6.945 9.625 -12.883 1 86.94 185 PHE A O 1
ATOM 1471 N N . ASP A 1 186 ? 8.516 9.172 -14.516 1 91 186 ASP A N 1
ATOM 1472 C CA . ASP A 1 186 ? 9.586 8.992 -13.539 1 91 186 ASP A CA 1
ATOM 1473 C C . ASP A 1 186 ? 10.508 10.211 -13.516 1 91 186 ASP A C 1
ATOM 1475 O O . ASP A 1 186 ? 10.734 10.844 -14.547 1 91 186 ASP A O 1
ATOM 1479 N N . VAL A 1 187 ? 10.984 10.477 -12.328 1 95.5 187 VAL A N 1
ATOM 1480 C CA . VAL A 1 187 ? 12 11.516 -12.164 1 95.5 187 VAL A CA 1
ATOM 1481 C C . VAL A 1 187 ? 13.102 11.008 -11.234 1 95.5 187 VAL A C 1
ATOM 1483 O O . VAL A 1 187 ? 12.82 10.383 -10.203 1 95.5 187 VAL A O 1
ATOM 1486 N N . ASN A 1 188 ? 14.297 11.219 -11.656 1 96.19 188 ASN A N 1
ATOM 1487 C CA . ASN A 1 188 ? 15.445 10.953 -10.797 1 96.19 188 ASN A CA 1
ATOM 1488 C C . ASN A 1 188 ? 15.984 12.227 -10.172 1 96.19 188 ASN A C 1
ATOM 1490 O O . ASN A 1 188 ? 16.328 13.18 -10.875 1 96.19 188 ASN A O 1
ATOM 1494 N N . LEU A 1 189 ? 16.078 12.234 -8.898 1 96.62 189 LEU A N 1
ATOM 1495 C CA . LEU A 1 189 ? 16.5 13.43 -8.172 1 96.62 189 LEU A CA 1
ATOM 1496 C C . LEU A 1 189 ? 17.75 13.156 -7.355 1 96.62 189 LEU A C 1
ATOM 1498 O O . LEU A 1 189 ? 17.922 12.055 -6.812 1 96.62 189 LEU A O 1
ATOM 1502 N N . LYS A 1 190 ? 18.547 14.125 -7.301 1 95.19 190 LYS A N 1
ATOM 1503 C CA . LYS A 1 190 ? 19.688 14.086 -6.395 1 95.19 190 LYS A CA 1
ATOM 1504 C C . LYS A 1 190 ? 19.375 14.836 -5.098 1 95.19 190 LYS A C 1
ATOM 1506 O O . LYS A 1 190 ? 19.062 16.031 -5.125 1 95.19 190 LYS A O 1
ATOM 1511 N N . ARG A 1 191 ? 19.516 14.141 -4.008 1 93.31 191 ARG A N 1
ATOM 1512 C CA . ARG A 1 191 ? 19.234 14.75 -2.717 1 93.31 191 ARG A CA 1
ATOM 1513 C C . ARG A 1 191 ? 20.219 15.875 -2.406 1 93.31 191 ARG A C 1
ATOM 1515 O O . ARG A 1 191 ? 21.406 15.766 -2.717 1 93.31 191 ARG A O 1
ATOM 1522 N N . SER A 1 192 ? 19.703 16.906 -1.847 1 90.62 192 SER A N 1
ATOM 1523 C CA . SER A 1 192 ? 20.531 18.031 -1.447 1 90.62 192 SER A CA 1
ATOM 1524 C C . SER A 1 192 ? 20.094 18.594 -0.096 1 90.62 192 SER A C 1
ATOM 1526 O O . SER A 1 192 ? 19.016 18.25 0.406 1 90.62 192 SER A O 1
ATOM 1528 N N . LYS A 1 193 ? 20.984 19.344 0.47 1 84.62 193 LYS A N 1
ATOM 1529 C CA . LYS A 1 193 ? 20.625 20.031 1.704 1 84.62 193 LYS A CA 1
ATOM 1530 C C . LYS A 1 193 ? 19.547 21.078 1.45 1 84.62 193 LYS A C 1
ATOM 1532 O O . LYS A 1 193 ? 19.688 21.906 0.542 1 84.62 193 LYS A O 1
ATOM 1537 N N . ILE A 1 194 ? 18.531 20.938 2.111 1 79.06 194 ILE A N 1
ATOM 1538 C CA . ILE A 1 194 ? 17.438 21.891 2.014 1 79.06 194 ILE A CA 1
ATOM 1539 C C . ILE A 1 194 ? 17.438 22.828 3.227 1 79.06 194 ILE A C 1
ATOM 1541 O O . ILE A 1 194 ? 17.375 22.359 4.367 1 79.06 194 ILE A O 1
ATOM 1545 N N . ASN A 1 195 ? 17.812 24 3.008 1 71 195 ASN A N 1
ATOM 1546 C CA . ASN A 1 195 ? 17.75 25.016 4.062 1 71 195 ASN A CA 1
ATOM 1547 C C . ASN A 1 195 ? 16.359 25.625 4.176 1 71 195 ASN A C 1
ATOM 1549 O O . ASN A 1 195 ? 15.953 26.406 3.318 1 71 195 ASN A O 1
ATOM 1553 N N . LEU A 1 196 ? 15.75 25.234 5.203 1 72.38 196 LEU A N 1
ATOM 1554 C CA . LEU A 1 196 ? 14.359 25.672 5.297 1 72.38 196 LEU A CA 1
ATOM 1555 C C . LEU A 1 196 ? 14.258 27.031 5.973 1 72.38 196 LEU A C 1
ATOM 1557 O O . LEU A 1 196 ? 14.641 27.188 7.137 1 72.38 196 LEU A O 1
ATOM 1561 N N . LYS A 1 197 ? 14.273 28.062 5.25 1 78.25 197 LYS A N 1
ATOM 1562 C CA . LYS A 1 197 ? 13.781 29.344 5.762 1 78.25 197 LYS A CA 1
ATOM 1563 C C . LYS A 1 197 ? 12.258 29.406 5.684 1 78.25 197 LYS A C 1
ATOM 1565 O O . LYS A 1 197 ? 11.703 29.672 4.617 1 78.25 197 LYS A O 1
ATOM 1570 N N . THR A 1 198 ? 11.68 29.219 6.852 1 87.12 198 THR A N 1
ATOM 1571 C CA . THR A 1 198 ? 10.234 29.062 6.844 1 87.12 198 THR A CA 1
ATOM 1572 C C . THR A 1 198 ? 9.547 30.422 6.727 1 87.12 198 THR A C 1
ATOM 1574 O O . THR A 1 198 ? 8.359 30.516 6.418 1 87.12 198 THR A O 1
ATOM 1577 N N . VAL A 1 199 ? 10.336 31.531 6.953 1 93.75 199 VAL A N 1
ATOM 1578 C CA . VAL A 1 199 ? 9.75 32.875 6.918 1 93.75 199 VAL A CA 1
ATOM 1579 C C . VAL A 1 199 ? 10.57 33.781 5.992 1 93.75 199 VAL A C 1
ATOM 1581 O O . VAL A 1 199 ? 11.797 33.844 6.098 1 93.75 199 VAL A O 1
ATOM 1584 N N . ALA A 1 200 ? 9.945 34.344 5.078 1 93.19 200 ALA A N 1
ATOM 1585 C CA . ALA A 1 200 ? 10.562 35.312 4.18 1 93.19 200 ALA A CA 1
ATOM 1586 C C . ALA A 1 200 ? 9.695 36.562 4.023 1 93.19 200 ALA A C 1
ATOM 1588 O O . ALA A 1 200 ? 8.508 36.438 3.691 1 93.19 200 ALA A O 1
ATOM 1589 N N . GLY A 1 201 ? 10.273 37.719 4.285 1 96.12 201 GLY A N 1
ATOM 1590 C CA . GLY A 1 201 ? 9.523 38.938 4.203 1 96.12 201 GLY A CA 1
ATOM 1591 C C . GLY A 1 201 ? 10.18 40 3.32 1 96.12 201 GLY A C 1
ATOM 1592 O O . GLY A 1 201 ? 11.406 40 3.178 1 96.12 201 GLY A O 1
ATOM 1593 N N . GLN A 1 202 ? 9.352 40.875 2.717 1 96.88 202 GLN A N 1
ATOM 1594 C CA . GLN A 1 202 ? 9.844 42 1.931 1 96.88 202 GLN A CA 1
ATOM 1595 C C . GLN A 1 202 ? 8.789 43.094 1.829 1 96.88 202 GLN A C 1
ATOM 1597 O O . GLN A 1 202 ? 7.59 42.812 1.866 1 96.88 202 GLN A O 1
ATOM 1602 N N . MET A 1 203 ? 9.273 44.344 1.726 1 98 203 MET A N 1
ATOM 1603 C CA . MET A 1 203 ? 8.367 45.438 1.373 1 98 203 MET A CA 1
ATOM 1604 C C . MET A 1 203 ? 8.008 45.375 -0.108 1 98 203 MET A C 1
ATOM 1606 O O . MET A 1 203 ? 8.875 45.188 -0.957 1 98 203 MET A O 1
ATOM 1610 N N . LEU A 1 204 ? 6.742 45.469 -0.431 1 97.12 204 LEU A N 1
ATOM 1611 C CA . LEU A 1 204 ? 6.297 45.5 -1.82 1 97.12 204 LEU A CA 1
ATOM 1612 C C . LEU A 1 204 ? 6.305 46.906 -2.371 1 97.12 204 LEU A C 1
ATOM 1614 O O . LEU A 1 204 ? 6.539 47.125 -3.564 1 97.12 204 LEU A O 1
ATOM 1618 N N . ASP A 1 205 ? 5.922 47.844 -1.611 1 94.5 205 ASP A N 1
ATOM 1619 C CA . ASP A 1 205 ? 6.004 49.281 -1.851 1 94.5 205 ASP A CA 1
ATOM 1620 C C . ASP A 1 205 ? 6.23 50.031 -0.546 1 94.5 205 ASP A C 1
ATOM 1622 O O . ASP A 1 205 ? 6.828 49.5 0.392 1 94.5 205 ASP A O 1
ATOM 1626 N N . GLU A 1 206 ? 5.805 51.281 -0.478 1 93.88 206 GLU A N 1
ATOM 1627 C CA . GLU A 1 206 ? 6.117 52.094 0.688 1 93.88 206 GLU A CA 1
ATOM 1628 C C . GLU A 1 206 ? 5.258 51.688 1.887 1 93.88 206 GLU A C 1
ATOM 1630 O O . GLU A 1 206 ? 5.656 51.906 3.035 1 93.88 206 GLU A O 1
ATOM 1635 N N . ASP A 1 207 ? 4.086 51.031 1.653 1 96.88 207 ASP A N 1
ATOM 1636 C CA . ASP A 1 207 ? 3.125 50.875 2.736 1 96.88 207 ASP A CA 1
ATOM 1637 C C . ASP A 1 207 ? 2.854 49.375 2.986 1 96.88 207 ASP A C 1
ATOM 1639 O O . ASP A 1 207 ? 2.4 49 4.07 1 96.88 207 ASP A O 1
ATOM 1643 N N . VAL A 1 208 ? 3.018 48.562 1.962 1 98.44 208 VAL A N 1
ATOM 1644 C CA . VAL A 1 208 ? 2.535 47.219 2.045 1 98.44 208 VAL A CA 1
ATOM 1645 C C . VAL A 1 208 ? 3.721 46.25 2.088 1 98.44 208 VAL A C 1
ATOM 1647 O O . VAL A 1 208 ? 4.664 46.375 1.306 1 98.44 208 VAL A O 1
ATOM 1650 N N . ALA A 1 209 ? 3.688 45.25 2.969 1 98.69 209 ALA A N 1
ATOM 1651 C CA . ALA A 1 209 ? 4.695 44.219 3.047 1 98.69 209 ALA A CA 1
ATOM 1652 C C . ALA A 1 209 ? 4.094 42.844 2.715 1 98.69 209 ALA A C 1
ATOM 1654 O O . ALA A 1 209 ? 2.879 42.656 2.805 1 98.69 209 ALA A O 1
ATOM 1655 N N . LEU A 1 210 ? 4.938 41.969 2.225 1 98.44 210 LEU A N 1
ATOM 1656 C CA . LEU A 1 210 ? 4.629 40.562 1.998 1 98.44 210 LEU A CA 1
ATOM 1657 C C . LEU A 1 210 ? 5.473 39.656 2.896 1 98.44 210 LEU A C 1
ATOM 1659 O O . LEU A 1 210 ? 6.691 39.844 2.992 1 98.44 210 LEU A O 1
ATOM 1663 N N . VAL A 1 211 ? 4.844 38.781 3.619 1 98.25 211 VAL A N 1
ATOM 1664 C CA . VAL A 1 211 ? 5.562 37.75 4.363 1 98.25 211 VAL A CA 1
ATOM 1665 C C . VAL A 1 211 ? 5.062 36.375 3.941 1 98.25 211 VAL A C 1
ATOM 1667 O O . VAL A 1 211 ? 3.855 36.125 3.918 1 98.25 211 VAL A O 1
ATOM 1670 N N . GLN A 1 212 ? 5.938 35.5 3.562 1 96.19 212 GLN A N 1
ATOM 1671 C CA . GLN A 1 212 ? 5.625 34.125 3.236 1 96.19 212 GLN A CA 1
ATOM 1672 C C . GLN A 1 212 ? 6.07 33.188 4.352 1 96.19 212 GLN A C 1
ATOM 1674 O O . GLN A 1 212 ? 7.195 33.281 4.844 1 96.19 212 GLN A O 1
ATOM 1679 N N . VAL A 1 213 ? 5.191 32.375 4.797 1 95.75 213 VAL A N 1
ATOM 1680 C CA . VAL A 1 213 ? 5.496 31.328 5.789 1 95.75 213 VAL A CA 1
ATOM 1681 C C . VAL A 1 213 ? 5.23 29.953 5.199 1 95.75 213 VAL A C 1
ATOM 1683 O O . VAL A 1 213 ? 4.086 29.609 4.887 1 95.75 213 VAL A O 1
ATOM 1686 N N . THR A 1 214 ? 6.219 29.078 5.125 1 90.94 214 THR A N 1
ATOM 1687 C CA . THR A 1 214 ? 6.109 27.828 4.375 1 90.94 214 THR A CA 1
ATOM 1688 C C . THR A 1 214 ? 5.797 26.656 5.305 1 90.94 214 THR A C 1
ATOM 1690 O O . THR A 1 214 ? 5.324 25.609 4.859 1 90.94 214 THR A O 1
ATOM 1693 N N . MET A 1 215 ? 6.094 26.828 6.551 1 90.56 215 MET A N 1
ATOM 1694 C CA . MET A 1 215 ? 5.812 25.812 7.559 1 90.56 215 MET A CA 1
ATOM 1695 C C . MET A 1 215 ? 5.891 26.406 8.961 1 90.56 215 MET A C 1
ATOM 1697 O O . MET A 1 215 ? 6.477 27.469 9.164 1 90.56 215 MET A O 1
ATOM 1701 N N . PHE A 1 216 ? 5.285 25.75 9.891 1 91.5 216 PHE A N 1
ATOM 1702 C CA . PHE A 1 216 ? 5.387 26.125 11.297 1 91.5 216 PHE A CA 1
ATOM 1703 C C . PHE A 1 216 ? 6.363 25.219 12.039 1 91.5 216 PHE A C 1
ATOM 1705 O O . PHE A 1 216 ? 5.949 24.297 12.742 1 91.5 216 PHE A O 1
ATOM 1712 N N . ASP A 1 217 ? 7.594 25.531 11.891 1 85.44 217 ASP A N 1
ATOM 1713 C CA . ASP A 1 217 ? 8.586 24.766 12.648 1 85.44 217 ASP A CA 1
ATOM 1714 C C . ASP A 1 217 ? 8.859 25.422 14 1 85.44 217 ASP A C 1
ATOM 1716 O O . ASP A 1 217 ? 8.141 26.328 14.422 1 85.44 217 ASP A O 1
ATOM 1720 N N . GLU A 1 218 ? 9.883 25 14.711 1 85.44 218 GLU A N 1
ATOM 1721 C CA . GLU A 1 218 ? 10.109 25.406 16.094 1 85.44 218 GLU A CA 1
ATOM 1722 C C . GLU A 1 218 ? 10.609 26.844 16.172 1 85.44 218 GLU A C 1
ATOM 1724 O O . GLU A 1 218 ? 10.586 27.453 17.25 1 85.44 218 GLU A O 1
ATOM 1729 N N . ASN A 1 219 ? 10.953 27.391 15.055 1 87.25 219 ASN A N 1
ATOM 1730 C CA . ASN A 1 219 ? 11.508 28.75 15.07 1 87.25 219 ASN A CA 1
ATOM 1731 C C . ASN A 1 219 ? 10.641 29.719 14.273 1 87.25 219 ASN A C 1
ATOM 1733 O O . ASN A 1 219 ? 10.945 30.906 14.211 1 87.25 219 ASN A O 1
ATOM 1737 N N . THR A 1 220 ? 9.617 29.234 13.719 1 92 220 THR A N 1
ATOM 1738 C CA . THR A 1 220 ? 8.844 30.031 12.766 1 92 220 THR A CA 1
ATOM 1739 C C . THR A 1 220 ? 8.227 31.25 13.453 1 92 220 THR A C 1
ATOM 1741 O O . THR A 1 220 ? 8.297 32.375 12.938 1 92 220 THR A O 1
ATOM 1744 N N . ALA A 1 221 ? 7.703 31.094 14.641 1 95.31 221 ALA A N 1
ATOM 1745 C CA . ALA A 1 221 ? 7.043 32.219 15.328 1 95.31 221 ALA A CA 1
ATOM 1746 C C . ALA A 1 221 ? 8.039 33.312 15.656 1 95.31 221 ALA A C 1
ATOM 1748 O O . ALA A 1 221 ? 7.754 34.5 15.438 1 95.31 221 ALA A O 1
ATOM 1749 N N . LYS A 1 222 ? 9.148 32.906 16.203 1 94.75 222 LYS A N 1
ATOM 1750 C CA . LYS A 1 222 ? 10.195 33.875 16.531 1 94.75 222 LYS A CA 1
ATOM 1751 C C . LYS A 1 222 ? 10.68 34.625 15.281 1 94.75 222 LYS A C 1
ATOM 1753 O O . LYS A 1 222 ? 10.797 35.844 15.289 1 94.75 222 LYS A O 1
ATOM 1758 N N . ASN A 1 223 ? 10.953 33.875 14.281 1 94.56 223 ASN A N 1
ATOM 1759 C CA . ASN A 1 223 ? 11.414 34.469 13.031 1 94.56 223 ASN A CA 1
ATOM 1760 C C . ASN A 1 223 ? 10.352 35.375 12.406 1 94.56 223 ASN A C 1
ATOM 1762 O O . ASN A 1 223 ? 10.68 36.406 11.828 1 94.56 223 ASN A O 1
ATOM 1766 N N . PHE A 1 224 ? 9.156 35 12.469 1 97.62 224 PHE A N 1
ATOM 1767 C CA . PHE A 1 224 ? 8.039 35.781 11.961 1 97.62 224 PHE A CA 1
ATOM 1768 C C . PHE A 1 224 ? 7.953 37.125 12.664 1 97.62 224 PHE A C 1
ATOM 1770 O O . PHE A 1 224 ? 7.82 38.188 12.016 1 97.62 224 PHE A O 1
ATOM 1777 N N . LYS A 1 225 ? 7.984 37.094 13.953 1 97.31 225 LYS A N 1
ATOM 1778 C CA . LYS A 1 225 ? 7.93 38.312 14.727 1 97.31 225 LYS A CA 1
ATOM 1779 C C . LYS A 1 225 ? 9.086 39.25 14.367 1 97.31 225 LYS A C 1
ATOM 1781 O O . LYS A 1 225 ? 8.891 40.438 14.18 1 97.31 225 LYS A O 1
ATOM 1786 N N . SER A 1 226 ? 10.211 38.656 14.32 1 96.81 226 SER A N 1
ATOM 1787 C CA . SER A 1 226 ? 11.383 39.438 13.93 1 96.81 226 SER A CA 1
ATOM 1788 C C . SER A 1 226 ? 11.188 40.062 12.555 1 96.81 226 SER A C 1
ATOM 1790 O O . SER A 1 226 ? 11.547 41.25 12.352 1 96.81 226 SER A O 1
ATOM 1792 N N . GLU A 1 227 ? 10.695 39.344 11.688 1 97.25 227 GLU A N 1
ATOM 1793 C CA . GLU A 1 227 ? 10.438 39.844 10.336 1 97.25 227 GLU A CA 1
ATOM 1794 C C . GLU A 1 227 ? 9.398 40.969 10.352 1 97.25 227 GLU A C 1
ATOM 1796 O O . GLU A 1 227 ? 9.531 41.938 9.641 1 97.25 227 GLU A O 1
ATOM 1801 N N . LEU A 1 228 ? 8.32 40.812 11.086 1 98.19 228 LEU A N 1
ATOM 1802 C CA . LEU A 1 228 ? 7.297 41.844 11.211 1 98.19 228 LEU A CA 1
ATOM 1803 C C . LEU A 1 228 ? 7.895 43.125 11.734 1 98.19 228 LEU A C 1
ATOM 1805 O O . LEU A 1 228 ? 7.594 44.219 11.211 1 98.19 228 LEU A O 1
ATOM 1809 N N . ASP A 1 229 ? 8.711 43.031 12.766 1 97.94 229 ASP A N 1
ATOM 1810 C CA . ASP A 1 229 ? 9.328 44.219 13.359 1 97.94 229 ASP A CA 1
ATOM 1811 C C . ASP A 1 229 ? 10.227 44.938 12.352 1 97.94 229 ASP A C 1
ATOM 1813 O O . ASP A 1 229 ? 10.211 46.156 12.258 1 97.94 229 ASP A O 1
ATOM 1817 N N . LYS A 1 230 ? 10.945 44.156 11.695 1 98.06 230 LYS A N 1
ATOM 1818 C CA . LYS A 1 230 ? 11.805 44.719 10.648 1 98.06 230 LYS A CA 1
ATOM 1819 C C . LYS A 1 230 ? 10.977 45.438 9.594 1 98.06 230 LYS A C 1
ATOM 1821 O O . LYS A 1 230 ? 11.305 46.562 9.219 1 98.06 230 LYS A O 1
ATOM 1826 N N . LEU A 1 231 ? 9.961 44.875 9.102 1 98.44 231 LEU A N 1
ATOM 1827 C CA . LEU A 1 231 ? 9.109 45.438 8.07 1 98.44 231 LEU A CA 1
ATOM 1828 C C . LEU A 1 231 ? 8.391 46.688 8.586 1 98.44 231 LEU A C 1
ATOM 1830 O O . LEU A 1 231 ? 8.203 47.656 7.848 1 98.44 231 LEU A O 1
ATOM 1834 N N . LYS A 1 232 ? 7.973 46.656 9.812 1 97.69 232 LYS A N 1
ATOM 1835 C CA . LYS A 1 232 ? 7.363 47.844 10.43 1 97.69 232 LYS A CA 1
ATOM 1836 C C . LYS A 1 232 ? 8.336 49 10.438 1 97.69 232 LYS A C 1
ATOM 1838 O O . LYS A 1 232 ? 7.945 50.156 10.141 1 97.69 232 LYS A O 1
ATOM 1843 N N . SER A 1 233 ? 9.547 48.719 10.797 1 97.44 233 SER A N 1
ATOM 1844 C CA . SER A 1 233 ? 10.57 49.781 10.828 1 97.44 233 SER A CA 1
ATOM 1845 C C . SER A 1 233 ? 10.828 50.344 9.438 1 97.44 233 SER A C 1
ATOM 1847 O O . SER A 1 233 ? 11.328 51.469 9.305 1 97.44 233 SER A O 1
ATOM 1849 N N . GLN A 1 234 ? 10.414 49.625 8.5 1 97.81 234 GLN A N 1
ATOM 1850 C CA . GLN A 1 234 ? 10.617 50.031 7.117 1 97.81 234 GLN A CA 1
ATOM 1851 C C . GLN A 1 234 ? 9.383 50.781 6.586 1 97.81 234 GLN A C 1
ATOM 1853 O O . GLN A 1 234 ? 9.352 51.188 5.422 1 97.81 234 GLN A O 1
ATOM 1858 N N . GLY A 1 235 ? 8.32 50.812 7.406 1 97.31 235 GLY A N 1
ATOM 1859 C CA . GLY A 1 235 ? 7.188 51.656 7.027 1 97.31 235 GLY A CA 1
ATOM 1860 C C . GLY A 1 235 ? 5.922 50.875 6.758 1 97.31 235 GLY A C 1
ATOM 1861 O O . GLY A 1 235 ? 4.934 51.406 6.27 1 97.31 235 GLY A O 1
ATOM 1862 N N . MET A 1 236 ? 5.844 49.625 7.117 1 98.19 236 MET A N 1
ATOM 1863 C CA . MET A 1 236 ? 4.711 48.75 6.828 1 98.19 236 MET A CA 1
ATOM 1864 C C . MET A 1 236 ? 3.434 49.312 7.465 1 98.19 236 MET A C 1
ATOM 1866 O O . MET A 1 236 ? 3.391 49.562 8.672 1 98.19 236 MET A O 1
ATOM 1870 N N . LYS A 1 237 ? 2.412 49.438 6.648 1 98.19 237 LYS A N 1
ATOM 1871 C CA . LYS A 1 237 ? 1.093 49.844 7.113 1 98.19 237 LYS A CA 1
ATOM 1872 C C . LYS A 1 237 ? 0.053 48.75 6.863 1 98.19 237 LYS A C 1
ATOM 1874 O O . LYS A 1 237 ? -1.037 48.781 7.441 1 98.19 237 LYS A O 1
ATOM 1879 N N . GLY A 1 238 ? 0.374 47.844 6.008 1 98.56 238 GLY A N 1
ATOM 1880 C CA . GLY A 1 238 ? -0.452 46.688 5.68 1 98.56 238 GLY A CA 1
ATOM 1881 C C . GLY A 1 238 ? 0.357 45.438 5.348 1 98.56 238 GLY A C 1
ATOM 1882 O O . GLY A 1 238 ? 1.479 45.562 4.844 1 98.56 238 GLY A O 1
ATOM 1883 N N . LEU A 1 239 ? -0.234 44.281 5.578 1 98.75 239 LEU A N 1
ATOM 1884 C CA . LEU A 1 239 ? 0.505 43.031 5.43 1 98.75 239 LEU A CA 1
ATOM 1885 C C . LEU A 1 239 ? -0.276 42.031 4.578 1 98.75 239 LEU A C 1
ATOM 1887 O O . LEU A 1 239 ? -1.471 41.812 4.801 1 98.75 239 LEU A O 1
ATOM 1891 N N . VAL A 1 240 ? 0.369 41.5 3.58 1 98.81 240 VAL A N 1
ATOM 1892 C CA . VAL A 1 240 ? -0.079 40.281 2.904 1 98.81 240 VAL A CA 1
ATOM 1893 C C . VAL A 1 240 ? 0.696 39.094 3.436 1 98.81 240 VAL A C 1
ATOM 1895 O O . VAL A 1 240 ? 1.916 39 3.275 1 98.81 240 VAL A O 1
ATOM 1898 N N . LEU A 1 241 ? 0.032 38.219 4.102 1 98.81 241 LEU A N 1
ATOM 1899 C CA . LEU A 1 241 ? 0.633 36.969 4.605 1 98.81 241 LEU A CA 1
ATOM 1900 C C . LEU A 1 241 ? 0.307 35.781 3.699 1 98.81 241 LEU A C 1
ATOM 1902 O O . LEU A 1 241 ? -0.865 35.469 3.488 1 98.81 241 LEU A O 1
ATOM 1906 N N . ASP A 1 242 ? 1.291 35.188 3.191 1 98.5 242 ASP A N 1
ATOM 1907 C CA . ASP A 1 242 ? 1.111 34.062 2.262 1 98.5 242 ASP A CA 1
ATOM 1908 C C . ASP A 1 242 ? 1.294 32.719 2.965 1 98.5 242 ASP A C 1
ATOM 1910 O O . ASP A 1 242 ? 2.418 32.344 3.287 1 98.5 242 ASP A O 1
ATOM 1914 N N . LEU A 1 243 ? 0.191 31.969 3.17 1 98.25 243 LEU A N 1
ATOM 1915 C CA . LEU A 1 243 ? 0.21 30.656 3.789 1 98.25 243 LEU A CA 1
ATOM 1916 C C . LEU A 1 243 ? -0.119 29.562 2.768 1 98.25 243 LEU A C 1
ATOM 1918 O O . LEU A 1 243 ? -0.381 28.422 3.139 1 98.25 243 LEU A O 1
ATOM 1922 N N . ARG A 1 244 ? -0.151 29.891 1.506 1 96.5 244 ARG A N 1
ATOM 1923 C CA . ARG A 1 244 ? -0.422 28.906 0.47 1 96.5 244 ARG A CA 1
ATOM 1924 C C . ARG A 1 244 ? 0.647 27.812 0.462 1 96.5 244 ARG A C 1
ATOM 1926 O O . ARG A 1 244 ? 1.841 28.109 0.546 1 96.5 244 ARG A O 1
ATOM 1933 N N . GLY A 1 245 ? 0.146 26.578 0.419 1 93.94 245 GLY A N 1
ATOM 1934 C CA . GLY A 1 245 ? 1.071 25.469 0.354 1 93.94 245 GLY A CA 1
ATOM 1935 C C . GLY A 1 245 ? 1.676 25.109 1.7 1 93.94 245 GLY A C 1
ATOM 1936 O O . GLY A 1 245 ? 2.508 24.203 1.795 1 93.94 245 GLY A O 1
ATOM 1937 N N . ASN A 1 246 ? 1.314 25.797 2.717 1 94.25 246 ASN A N 1
ATOM 1938 C CA . ASN A 1 246 ? 1.824 25.547 4.059 1 94.25 246 ASN A CA 1
ATOM 1939 C C . ASN A 1 246 ? 1.049 24.422 4.746 1 94.25 246 ASN A C 1
ATOM 1941 O O . ASN A 1 246 ? -0.111 24.609 5.121 1 94.25 246 ASN A O 1
ATOM 1945 N N . PRO A 1 247 ? 1.669 23.297 4.98 1 92.44 247 PRO A N 1
ATOM 1946 C CA . PRO A 1 247 ? 0.938 22.125 5.492 1 92.44 247 PRO A CA 1
ATOM 1947 C C . PRO A 1 247 ? 0.775 22.156 7.008 1 92.44 247 PRO A C 1
ATOM 1949 O O . PRO A 1 247 ? 0.218 21.219 7.59 1 92.44 247 PRO A O 1
ATOM 1952 N N . GLY A 1 248 ? 1.222 23.203 7.582 1 93.56 248 GLY A N 1
ATOM 1953 C CA . GLY A 1 248 ? 1.08 23.328 9.023 1 93.56 248 GLY A CA 1
ATOM 1954 C C . GLY A 1 248 ? 2.375 23.062 9.773 1 93.56 248 GLY A C 1
ATOM 1955 O O . GLY A 1 248 ? 3.447 23.484 9.328 1 93.56 248 GLY A O 1
ATOM 1956 N N . GLY A 1 249 ? 2.254 22.516 10.938 1 90.25 249 GLY A N 1
ATOM 1957 C CA . GLY A 1 249 ? 3.395 22.281 11.805 1 90.25 249 GLY A CA 1
ATOM 1958 C C . GLY A 1 249 ? 3.045 22.344 13.281 1 90.25 249 GLY A C 1
ATOM 1959 O O . GLY A 1 249 ? 2.01 21.828 13.703 1 90.25 249 GLY A O 1
ATOM 1960 N N . VAL A 1 250 ? 3.906 23.031 13.992 1 90.56 250 VAL A N 1
ATOM 1961 C CA . VAL A 1 250 ? 3.781 23.031 15.453 1 90.56 250 VAL A CA 1
ATOM 1962 C C . VAL A 1 250 ? 2.652 23.969 15.867 1 90.56 250 VAL A C 1
ATOM 1964 O O . VAL A 1 250 ? 2.658 25.156 15.523 1 90.56 250 VAL A O 1
ATOM 1967 N N . LEU A 1 251 ? 1.72 23.422 16.641 1 95.38 251 LEU A N 1
ATOM 1968 C CA . LEU A 1 251 ? 0.521 24.141 17.062 1 95.38 251 LEU A CA 1
ATOM 1969 C C . LEU A 1 251 ? 0.885 25.375 17.859 1 95.38 251 LEU A C 1
ATOM 1971 O O . LEU A 1 251 ? 0.391 26.469 17.594 1 95.38 251 LEU A O 1
ATOM 1975 N N . ASP A 1 252 ? 1.811 25.25 18.797 1 95.25 252 ASP A N 1
ATOM 1976 C CA . ASP A 1 252 ? 2.178 26.359 19.672 1 95.25 252 ASP A CA 1
ATOM 1977 C C . ASP A 1 252 ? 2.811 27.5 18.875 1 95.25 252 ASP A C 1
ATOM 1979 O O . ASP A 1 252 ? 2.629 28.672 19.219 1 95.25 252 ASP A O 1
ATOM 1983 N N . GLU A 1 253 ? 3.576 27.109 17.922 1 94.5 253 GLU A N 1
ATOM 1984 C CA . GLU A 1 253 ? 4.164 28.125 17.047 1 94.5 253 GLU A CA 1
ATOM 1985 C C . GLU A 1 253 ? 3.084 28.922 16.328 1 94.5 253 GLU A C 1
ATOM 1987 O O . GLU A 1 253 ? 3.215 30.141 16.172 1 94.5 253 GLU A O 1
ATOM 1992 N N . CYS A 1 254 ? 2.078 28.266 15.898 1 97.69 254 CYS A N 1
ATOM 1993 C CA . CYS A 1 254 ? 0.955 28.922 15.242 1 97.69 254 CYS A CA 1
ATOM 1994 C C . CYS A 1 254 ? 0.253 29.891 16.203 1 97.69 254 CYS A C 1
ATOM 1996 O O . CYS A 1 254 ? -0.062 31.016 15.836 1 97.69 254 CYS A O 1
ATOM 1998 N N . VAL A 1 255 ? 0.021 29.453 17.406 1 98.25 255 VAL A N 1
ATOM 1999 C CA . VAL A 1 255 ? -0.635 30.281 18.422 1 98.25 255 VAL A CA 1
ATOM 2000 C C . VAL A 1 255 ? 0.184 31.547 18.656 1 98.25 255 VAL A C 1
ATOM 2002 O O . VAL A 1 255 ? -0.367 32.656 18.703 1 98.25 255 VAL A O 1
ATOM 2005 N N . ASP A 1 256 ? 1.455 31.375 18.797 1 98.12 256 ASP A N 1
ATOM 2006 C CA . ASP A 1 256 ? 2.34 32.531 19 1 98.12 256 ASP A CA 1
ATOM 2007 C C . ASP A 1 256 ? 2.273 33.469 17.812 1 98.12 256 ASP A C 1
ATOM 2009 O O . ASP A 1 256 ? 2.26 34.688 18 1 98.12 256 ASP A O 1
ATOM 2013 N N . MET A 1 257 ? 2.266 32.938 16.672 1 98.19 257 MET A N 1
ATOM 2014 C CA . MET A 1 257 ? 2.215 33.781 15.477 1 98.19 257 MET A CA 1
ATOM 2015 C C . MET A 1 257 ? 0.896 34.531 15.398 1 98.19 257 MET A C 1
ATOM 2017 O O . MET A 1 257 ? 0.884 35.75 15.117 1 98.19 257 MET A O 1
ATOM 2021 N N . VAL A 1 258 ? -0.208 33.844 15.617 1 98.56 258 VAL A N 1
ATOM 2022 C CA . VAL A 1 258 ? -1.536 34.469 15.555 1 98.56 258 VAL A CA 1
ATOM 2023 C C . VAL A 1 258 ? -1.661 35.531 16.625 1 98.56 258 VAL A C 1
ATOM 2025 O O . VAL A 1 258 ? -2.332 36.562 16.422 1 98.56 258 VAL A O 1
ATOM 2028 N N . SER A 1 259 ? -1.04 35.344 17.766 1 98.56 259 SER A N 1
ATOM 2029 C CA . SER A 1 259 ? -1.111 36.25 18.906 1 98.56 259 SER A CA 1
ATOM 2030 C C . SER A 1 259 ? -0.673 37.656 18.516 1 98.56 259 SER A C 1
ATOM 2032 O O . SER A 1 259 ? -1.116 38.656 19.109 1 98.56 259 SER A O 1
ATOM 2034 N N . ASN A 1 260 ? 0.176 37.781 17.531 1 98.38 260 ASN A N 1
ATOM 2035 C CA . ASN A 1 260 ? 0.627 39.094 17.078 1 98.38 260 ASN A CA 1
ATOM 2036 C C . ASN A 1 260 ? -0.543 39.969 16.641 1 98.38 260 ASN A C 1
ATOM 2038 O O . ASN A 1 260 ? -0.469 41.188 16.734 1 98.38 260 ASN A O 1
ATOM 2042 N N . PHE A 1 261 ? -1.668 39.406 16.203 1 98.56 261 PHE A N 1
ATOM 2043 C CA . PHE A 1 261 ? -2.742 40.125 15.547 1 98.56 261 PHE A CA 1
ATOM 2044 C C . PHE A 1 261 ? -4.016 40.094 16.391 1 98.56 261 PHE A C 1
ATOM 2046 O O . PHE A 1 261 ? -4.98 40.812 16.094 1 98.56 261 PHE A O 1
ATOM 2053 N N . VAL A 1 262 ? -4.066 39.188 17.344 1 98.31 262 VAL A N 1
ATOM 2054 C CA . VAL A 1 262 ? -5.266 38.969 18.156 1 98.31 262 VAL A CA 1
ATOM 2055 C C . VAL A 1 262 ? -5.035 39.5 19.578 1 98.31 262 VAL A C 1
ATOM 2057 O O . VAL A 1 262 ? -4 39.219 20.188 1 98.31 262 VAL A O 1
ATOM 2060 N N . PRO A 1 263 ? -5.992 40.219 20.109 1 97.94 263 PRO A N 1
ATOM 2061 C CA . PRO A 1 263 ? -5.82 40.75 21.469 1 97.94 263 PRO A CA 1
ATOM 2062 C C . PRO A 1 263 ? -5.578 39.625 22.5 1 97.94 263 PRO A C 1
ATOM 2064 O O . PRO A 1 263 ? -6.102 38.531 22.359 1 97.94 263 PRO A O 1
ATOM 2067 N N . LYS A 1 264 ? -4.844 40 23.562 1 98 264 LYS A N 1
ATOM 2068 C CA . LYS A 1 264 ? -4.492 39.062 24.625 1 98 264 LYS A CA 1
ATOM 2069 C C . LYS A 1 264 ? -5.738 38.469 25.266 1 98 264 LYS A C 1
ATOM 2071 O O . LYS A 1 264 ? -6.727 39.156 25.5 1 98 264 LYS A O 1
ATOM 2076 N N . GLY A 1 265 ? -5.711 37.156 25.469 1 98.19 265 GLY A N 1
ATOM 2077 C CA . GLY A 1 265 ? -6.762 36.5 26.219 1 98.19 265 GLY A CA 1
ATOM 2078 C C . GLY A 1 265 ? -7.82 35.875 25.328 1 98.19 265 GLY A C 1
ATOM 2079 O O . GLY A 1 265 ? -8.578 35 25.781 1 98.19 265 GLY A O 1
ATOM 2080 N N . LYS A 1 266 ? -7.922 36.281 24.109 1 98.5 266 LYS A N 1
ATOM 2081 C CA . LYS A 1 266 ? -8.898 35.688 23.188 1 98.5 266 LYS A CA 1
ATOM 2082 C C . LYS A 1 266 ? -8.492 34.281 22.781 1 98.5 266 LYS A C 1
ATOM 2084 O O . LYS A 1 266 ? -7.305 34 22.578 1 98.5 266 LYS A O 1
ATOM 2089 N N . THR A 1 267 ? -9.453 33.438 22.594 1 98.69 267 THR A N 1
ATOM 2090 C CA . THR A 1 267 ? -9.18 32.062 22.172 1 98.69 267 THR A CA 1
ATOM 2091 C C . THR A 1 267 ? -8.805 32.031 20.703 1 98.69 267 THR A C 1
ATOM 2093 O O . THR A 1 267 ? -9.547 32.5 19.844 1 98.69 267 THR A O 1
ATOM 2096 N N . ILE A 1 268 ? -7.719 31.469 20.484 1 98.75 268 ILE A N 1
ATOM 2097 C CA . ILE A 1 268 ? -7.25 31.312 19.109 1 98.75 268 ILE A CA 1
ATOM 2098 C C . ILE A 1 268 ? -7.754 29.984 18.547 1 98.75 268 ILE A C 1
ATOM 2100 O O . ILE A 1 268 ? -8.195 29.922 17.391 1 98.75 268 ILE A O 1
ATOM 2104 N N . VAL A 1 269 ? -7.656 28.922 19.281 1 98.69 269 VAL A N 1
ATOM 2105 C CA . VAL A 1 269 ? -8.078 27.578 18.922 1 98.69 269 VAL A CA 1
ATOM 2106 C C . VAL A 1 269 ? -8.375 26.766 20.172 1 98.69 269 VAL A C 1
ATOM 2108 O O . VAL A 1 269 ? -7.785 27.016 21.234 1 98.69 269 VAL A O 1
ATOM 2111 N N . SER A 1 270 ? -9.297 25.969 20.094 1 98.69 270 SER A N 1
ATOM 2112 C CA . SER A 1 270 ? -9.562 25.016 21.172 1 98.69 270 SER A CA 1
ATOM 2113 C C . SER A 1 270 ? -9.477 23.578 20.672 1 98.69 270 SER A C 1
ATOM 2115 O O . SER A 1 270 ? -9.703 23.312 19.5 1 98.69 270 SER A O 1
ATOM 2117 N N . THR A 1 271 ? -9.031 22.688 21.5 1 98.06 271 THR A N 1
ATOM 2118 C CA . THR A 1 271 ? -8.969 21.266 21.188 1 98.06 271 THR A CA 1
ATOM 2119 C C . THR A 1 271 ? -9.836 20.469 22.156 1 98.06 271 THR A C 1
ATOM 2121 O O . THR A 1 271 ? -10.031 20.875 23.312 1 98.06 271 THR A O 1
ATOM 2124 N N . MET A 1 272 ? -10.414 19.422 21.656 1 97.88 272 MET A N 1
ATOM 2125 C CA . MET A 1 272 ? -11.242 18.531 22.469 1 97.88 272 MET A CA 1
ATOM 2126 C C . MET A 1 272 ? -10.898 17.078 22.203 1 97.88 272 MET A C 1
ATOM 2128 O O . MET A 1 272 ? -10.906 16.625 21.047 1 97.88 272 MET A O 1
ATOM 2132 N N . ASP A 1 273 ? -10.57 16.391 23.25 1 96.44 273 ASP A N 1
ATOM 2133 C CA . ASP A 1 273 ? -10.203 14.984 23.094 1 96.44 273 ASP A CA 1
ATOM 2134 C C . ASP A 1 273 ? -11.414 14.07 23.281 1 96.44 273 ASP A C 1
ATOM 2136 O O . ASP A 1 273 ? -12.547 14.547 23.406 1 96.44 273 ASP A O 1
ATOM 2140 N N . LYS A 1 274 ? -11.172 12.75 23.25 1 95.75 274 LYS A N 1
ATOM 2141 C CA . LYS A 1 274 ? -12.266 11.781 23.25 1 95.75 274 LYS A CA 1
ATOM 2142 C C . LYS A 1 274 ? -12.977 11.773 24.609 1 95.75 274 LYS A C 1
ATOM 2144 O O . LYS A 1 274 ? -14.094 11.266 24.719 1 95.75 274 LYS A O 1
ATOM 2149 N N . TYR A 1 275 ? -12.414 12.336 25.625 1 96.19 275 TYR A N 1
ATOM 2150 C CA . TYR A 1 275 ? -13.016 12.422 26.953 1 96.19 275 TYR A CA 1
ATOM 2151 C C . TYR A 1 275 ? -13.727 13.758 27.141 1 96.19 275 TYR A C 1
ATOM 2153 O O . TYR A 1 275 ? -14.094 14.125 28.266 1 96.19 275 TYR A O 1
ATOM 2161 N N . LYS A 1 276 ? -13.797 14.531 26.125 1 95.44 276 LYS A N 1
ATOM 2162 C CA . LYS A 1 276 ? -14.461 15.836 26.109 1 95.44 276 LYS A CA 1
ATOM 2163 C C . LYS A 1 276 ? -13.703 16.844 26.969 1 95.44 276 LYS A C 1
ATOM 2165 O O . LYS A 1 276 ? -14.297 17.766 27.516 1 95.44 276 LYS A O 1
ATOM 2170 N N . SER A 1 277 ? -12.508 16.516 27.125 1 95.81 277 SER A N 1
ATOM 2171 C CA . SER A 1 277 ? -11.648 17.516 27.766 1 95.81 277 SER A CA 1
ATOM 2172 C C . SER A 1 277 ? -11.242 18.609 26.797 1 95.81 277 SER A C 1
ATOM 2174 O O . SER A 1 277 ? -10.586 18.328 25.781 1 95.81 277 SER A O 1
ATOM 2176 N N . GLU A 1 278 ? -11.586 19.766 27.156 1 96.81 278 GLU A N 1
ATOM 2177 C CA . GLU A 1 278 ? -11.305 20.906 26.281 1 96.81 278 GLU A CA 1
ATOM 2178 C C . GLU A 1 278 ? -10.07 21.672 26.75 1 96.81 278 GLU A C 1
ATOM 2180 O O . GLU A 1 278 ? -9.883 21.859 27.953 1 96.81 278 GLU A O 1
ATOM 2185 N N . ARG A 1 279 ? -9.258 22.047 25.812 1 97.31 279 ARG A N 1
ATOM 2186 C CA . ARG A 1 279 ? -8.133 22.938 26.047 1 97.31 279 ARG A CA 1
ATOM 2187 C C . ARG A 1 279 ? -8.203 24.156 25.109 1 97.31 279 ARG A C 1
ATOM 2189 O O . ARG A 1 279 ? -8.297 24 23.891 1 97.31 279 ARG A O 1
ATOM 2196 N N . LYS A 1 280 ? -8.148 25.312 25.703 1 98.25 280 LYS A N 1
ATOM 2197 C CA . LYS A 1 280 ? -8.172 26.547 24.922 1 98.25 280 LYS A CA 1
ATOM 2198 C C . LYS A 1 280 ? -6.785 27.172 24.828 1 98.25 280 LYS A C 1
ATOM 2200 O O . LYS A 1 280 ? -6.094 27.312 25.844 1 98.25 280 LYS A O 1
ATOM 2205 N N . TYR A 1 281 ? -6.41 27.438 23.703 1 98.44 281 TYR A N 1
ATOM 2206 C CA . TYR A 1 281 ? -5.18 28.188 23.453 1 98.44 281 TYR A CA 1
ATOM 2207 C C . TYR A 1 281 ? -5.473 29.656 23.219 1 98.44 281 TYR A C 1
ATOM 2209 O O . TYR A 1 281 ? -6.109 30.016 22.219 1 98.44 281 TYR A O 1
ATOM 2217 N N . LYS A 1 282 ? -4.965 30.453 24.078 1 98.62 282 LYS A N 1
ATOM 2218 C CA . LYS A 1 282 ? -5.34 31.875 24.078 1 98.62 282 LYS A CA 1
ATOM 2219 C C . LYS A 1 282 ? -4.207 32.75 23.531 1 98.62 282 LYS A C 1
ATOM 2221 O O . LYS A 1 282 ? -3.033 32.375 23.641 1 98.62 282 LYS A O 1
ATOM 2226 N N . SER A 1 283 ? -4.621 33.844 23 1 98.69 283 SER A N 1
ATOM 2227 C CA . SER A 1 283 ? -3.666 34.812 22.469 1 98.69 283 SER A CA 1
ATOM 2228 C C . SER A 1 283 ? -2.818 35.438 23.594 1 98.69 283 SER A C 1
ATOM 2230 O O . SER A 1 283 ? -3.334 35.781 24.656 1 98.69 283 SER A O 1
ATOM 2232 N N . LYS A 1 284 ? -1.516 35.5 23.297 1 97.94 284 LYS A N 1
ATOM 2233 C CA . LYS A 1 284 ? -0.593 36.188 24.203 1 97.94 284 LYS A CA 1
ATOM 2234 C C . LYS A 1 284 ? -0.536 37.688 23.922 1 97.94 284 LYS A C 1
ATOM 2236 O O . LYS A 1 284 ? 0.095 38.438 24.672 1 97.94 284 LYS A O 1
ATOM 2241 N N . GLY A 1 285 ? -1.198 38.062 22.953 1 96.44 285 GLY A N 1
ATOM 2242 C CA . GLY A 1 285 ? -1.162 39.438 22.516 1 96.44 285 GLY A CA 1
ATOM 2243 C C . GLY A 1 285 ? 0.078 39.781 21.719 1 96.44 285 GLY A C 1
ATOM 2244 O O . GLY A 1 285 ? 1.037 39 21.688 1 96.44 285 GLY A O 1
ATOM 2245 N N . GLY A 1 286 ? 0.02 40.906 21 1 94.5 286 GLY A N 1
ATOM 2246 C CA . GLY A 1 286 ? 1.145 41.375 20.203 1 94.5 286 GLY A CA 1
ATOM 2247 C C . GLY A 1 286 ? 0.986 42.812 19.719 1 94.5 286 GLY A C 1
ATOM 2248 O O . GLY A 1 286 ? 0.055 43.5 20.141 1 94.5 286 GLY A O 1
ATOM 2249 N N . ASN A 1 287 ? 1.956 43.25 18.969 1 94.5 287 ASN A N 1
ATOM 2250 C CA . ASN A 1 287 ? 2.068 44.656 18.641 1 94.5 287 ASN A CA 1
ATOM 2251 C C . ASN A 1 287 ? 1.403 44.969 17.297 1 94.5 287 ASN A C 1
ATOM 2253 O O . ASN A 1 287 ? 1.471 46.125 16.828 1 94.5 287 ASN A O 1
ATOM 2257 N N . TYR A 1 288 ? 0.678 44 16.781 1 97.88 288 TYR A N 1
ATOM 2258 C CA . TYR A 1 288 ? 0.176 44.25 15.422 1 97.88 288 TYR A CA 1
ATOM 2259 C C . TYR A 1 288 ? -1.338 44.062 15.367 1 97.88 288 TYR A C 1
ATOM 2261 O O . TYR A 1 288 ? -1.902 43.812 14.305 1 97.88 288 TYR A O 1
ATOM 2269 N N . VAL A 1 289 ? -1.938 44.188 16.5 1 97.31 289 VAL A N 1
ATOM 2270 C CA . VAL A 1 289 ? -3.395 44.25 16.547 1 97.31 289 VAL A CA 1
ATOM 2271 C C . VAL A 1 289 ? -3.889 45.469 15.781 1 97.31 289 VAL A C 1
ATOM 2273 O O . VAL A 1 289 ? -3.398 46.562 15.992 1 97.31 289 VAL A O 1
ATOM 2276 N N . GLY A 1 290 ? -4.719 45.219 14.844 1 96.62 290 GLY A N 1
ATOM 2277 C CA . GLY A 1 290 ? -5.277 46.312 14.078 1 96.62 290 GLY A CA 1
ATOM 2278 C C . GLY A 1 290 ? -4.574 46.531 12.75 1 96.62 290 GLY A C 1
ATOM 2279 O O . GLY A 1 290 ? -5.059 47.281 11.898 1 96.62 290 GLY A O 1
ATOM 2280 N N . LEU A 1 291 ? -3.48 45.906 12.539 1 98 291 LEU A N 1
ATOM 2281 C CA . LEU A 1 291 ? -2.766 46 11.273 1 98 291 LEU A CA 1
ATOM 2282 C C . LEU A 1 291 ? -3.607 45.469 10.125 1 98 291 LEU A C 1
ATOM 2284 O O . LEU A 1 291 ? -4.105 44.344 10.195 1 98 291 LEU A O 1
ATOM 2288 N N . PRO A 1 292 ? -3.846 46.312 9.062 1 98.44 292 PRO A N 1
ATOM 2289 C CA . PRO A 1 292 ? -4.504 45.75 7.891 1 98.44 292 PRO A CA 1
ATOM 2290 C C . PRO A 1 292 ? -3.818 44.469 7.387 1 98.44 292 PRO A C 1
ATOM 2292 O O . PRO A 1 292 ? -2.613 44.469 7.125 1 98.44 292 PRO A O 1
ATOM 2295 N N . LEU A 1 293 ? -4.617 43.375 7.316 1 98.56 293 LEU A N 1
ATOM 2296 C CA . LEU A 1 293 ? -4.043 42.062 7.078 1 98.56 293 LEU A CA 1
ATOM 2297 C C . LEU A 1 293 ? -4.844 41.281 6.023 1 98.56 293 LEU A C 1
ATOM 2299 O O . LEU A 1 293 ? -6.07 41.25 6.09 1 98.56 293 LEU A O 1
ATOM 2303 N N . VAL A 1 294 ? -4.176 40.812 5.031 1 98.81 294 VAL A N 1
ATOM 2304 C CA . VAL A 1 294 ? -4.738 39.875 4.074 1 98.81 294 VAL A CA 1
ATOM 2305 C C . VAL A 1 294 ? -3.943 38.562 4.113 1 98.81 294 VAL A C 1
ATOM 2307 O O . VAL A 1 294 ? -2.711 38.562 4.125 1 98.81 294 VAL A O 1
ATOM 2310 N N . VAL A 1 295 ? -4.625 37.406 4.219 1 98.88 295 VAL A N 1
ATOM 2311 C CA . VAL A 1 295 ? -3.977 36.094 4.285 1 98.88 295 VAL A CA 1
ATOM 2312 C C . VAL A 1 295 ? -4.309 35.312 3.031 1 98.88 295 VAL A C 1
ATOM 2314 O O . VAL A 1 295 ? -5.484 35.125 2.701 1 98.88 295 VAL A O 1
ATOM 2317 N N . LEU A 1 296 ? -3.297 34.844 2.344 1 98.81 296 LEU A N 1
ATOM 2318 C CA . LEU A 1 296 ? -3.463 33.969 1.187 1 98.81 296 LEU A CA 1
ATOM 2319 C C . LEU A 1 296 ? -3.51 32.531 1.611 1 98.81 296 LEU A C 1
ATOM 2321 O O . LEU A 1 296 ? -2.637 32.062 2.346 1 98.81 296 LEU A O 1
ATOM 2325 N N . THR A 1 297 ? -4.512 31.797 1.198 1 98.56 297 THR A N 1
ATOM 2326 C CA . THR A 1 297 ? -4.652 30.375 1.494 1 98.56 297 THR A CA 1
ATOM 2327 C C . THR A 1 297 ? -5 29.594 0.232 1 98.56 297 THR A C 1
ATOM 2329 O O . THR A 1 297 ? -5.434 30.172 -0.766 1 98.56 297 THR A O 1
ATOM 2332 N N . ASN A 1 298 ? -4.766 28.281 0.209 1 96.94 298 ASN A N 1
ATOM 2333 C CA . ASN A 1 298 ? -5.168 27.359 -0.847 1 96.94 298 ASN A CA 1
ATOM 2334 C C . ASN A 1 298 ? -5.324 25.938 -0.318 1 96.94 298 ASN A C 1
ATOM 2336 O O . ASN A 1 298 ? -5.387 25.719 0.895 1 96.94 298 ASN A O 1
ATOM 2340 N N . GLU A 1 299 ? -5.473 24.984 -1.177 1 94.94 299 GLU A N 1
ATOM 2341 C CA . GLU A 1 299 ? -5.738 23.594 -0.815 1 94.94 299 GLU A CA 1
ATOM 2342 C C . GLU A 1 299 ? -4.551 22.969 -0.082 1 94.94 299 GLU A C 1
ATOM 2344 O O . GLU A 1 299 ? -4.695 21.953 0.598 1 94.94 299 GLU A O 1
ATOM 2349 N N . GLY A 1 300 ? -3.418 23.594 -0.252 1 95.12 300 GLY A N 1
ATOM 2350 C CA . GLY A 1 300 ? -2.229 23.094 0.426 1 95.12 300 GLY A CA 1
ATOM 2351 C C . GLY A 1 300 ? -2.08 23.641 1.837 1 95.12 300 GLY A C 1
ATOM 2352 O O . GLY A 1 300 ? -1.246 23.156 2.605 1 95.12 300 GLY A O 1
ATOM 2353 N N . SER A 1 301 ? -2.84 24.656 2.131 1 97.69 301 SER A N 1
ATOM 2354 C CA . SER A 1 301 ? -2.857 25.188 3.49 1 97.69 301 SER A CA 1
ATOM 2355 C C . SER A 1 301 ? -3.582 24.25 4.441 1 97.69 301 SER A C 1
ATOM 2357 O O . SER A 1 301 ? -4.793 24.047 4.332 1 97.69 301 SER A O 1
ATOM 2359 N N . ALA A 1 302 ? -2.842 23.719 5.383 1 96.62 302 ALA A N 1
ATOM 2360 C CA . ALA A 1 302 ? -3.436 22.672 6.215 1 96.62 302 ALA A CA 1
ATOM 2361 C C . ALA A 1 302 ? -3.016 22.844 7.676 1 96.62 302 ALA A C 1
ATOM 2363 O O . ALA A 1 302 ? -1.983 23.438 7.969 1 96.62 302 ALA A O 1
ATOM 2364 N N . SER A 1 303 ? -3.852 22.281 8.562 1 96.75 303 SER A N 1
ATOM 2365 C CA . SER A 1 303 ? -3.492 22.141 9.969 1 96.75 303 SER A CA 1
ATOM 2366 C C . SER A 1 303 ? -3.225 23.5 10.609 1 96.75 303 SER A C 1
ATOM 2368 O O . SER A 1 303 ? -4.086 24.391 10.594 1 96.75 303 SER A O 1
ATOM 2370 N N . ALA A 1 304 ? -1.991 23.781 11.055 1 97.25 304 ALA A N 1
ATOM 2371 C CA . ALA A 1 304 ? -1.67 25.031 11.727 1 97.25 304 ALA A CA 1
ATOM 2372 C C . ALA A 1 304 ? -2.025 26.234 10.852 1 97.25 304 ALA A C 1
ATOM 2374 O O . ALA A 1 304 ? -2.492 27.25 11.352 1 97.25 304 ALA A O 1
ATOM 2375 N N . SER A 1 305 ? -1.836 26.125 9.578 1 97.94 305 SER A N 1
ATOM 2376 C CA . SER A 1 305 ? -2.225 27.188 8.656 1 97.94 305 SER A CA 1
ATOM 2377 C C . SER A 1 305 ? -3.725 27.453 8.727 1 97.94 305 SER A C 1
ATOM 2379 O O . SER A 1 305 ? -4.156 28.609 8.617 1 97.94 305 SER A O 1
ATOM 2381 N N . GLU A 1 306 ? -4.473 26.438 8.883 1 98.56 306 GLU A N 1
ATOM 2382 C CA . GLU A 1 306 ? -5.922 26.594 8.953 1 98.56 306 GLU A CA 1
ATOM 2383 C C . GLU A 1 306 ? -6.352 27.156 10.305 1 98.56 306 GLU A C 1
ATOM 2385 O O . GLU A 1 306 ? -7.352 27.875 10.391 1 98.56 306 GLU A O 1
ATOM 2390 N N . ILE A 1 307 ? -5.59 26.844 11.344 1 98.56 307 ILE A N 1
ATOM 2391 C CA . ILE A 1 307 ? -5.828 27.469 12.641 1 98.56 307 ILE A CA 1
ATOM 2392 C C . ILE A 1 307 ? -5.637 28.984 12.523 1 98.56 307 ILE A C 1
ATOM 2394 O O . ILE A 1 307 ? -6.473 29.766 12.992 1 98.56 307 ILE A O 1
ATOM 2398 N N . PHE A 1 308 ? -4.57 29.391 11.891 1 98.81 308 PHE A N 1
ATOM 2399 C CA . PHE A 1 308 ? -4.316 30.812 11.648 1 98.81 308 PHE A CA 1
ATOM 2400 C C . PHE A 1 308 ? -5.473 31.438 10.883 1 98.81 308 PHE A C 1
ATOM 2402 O O . PHE A 1 308 ? -6.035 32.438 11.32 1 98.81 308 PHE A O 1
ATOM 2409 N N . ALA A 1 309 ? -5.844 30.844 9.773 1 98.69 309 ALA A N 1
ATOM 2410 C CA . ALA A 1 309 ? -6.91 31.344 8.906 1 98.69 309 ALA A CA 1
ATOM 2411 C C . ALA A 1 309 ? -8.234 31.422 9.664 1 98.69 309 ALA A C 1
ATOM 2413 O O . ALA A 1 309 ? -8.984 32.406 9.516 1 98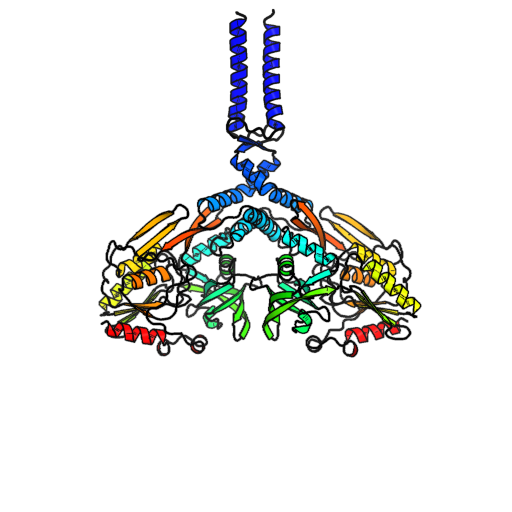.69 309 ALA A O 1
ATOM 2414 N N . GLY A 1 310 ? -8.5 30.391 10.422 1 98.62 310 GLY A N 1
ATOM 2415 C CA 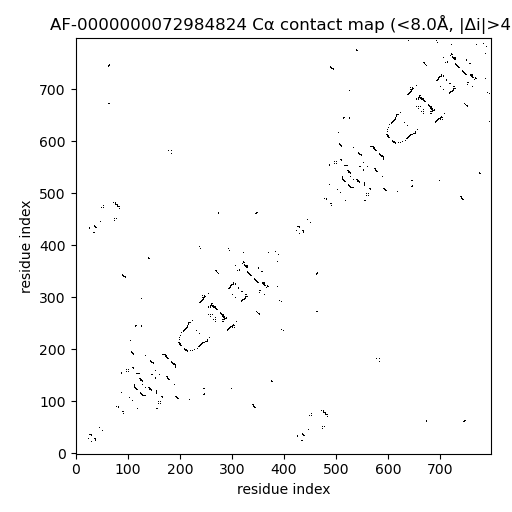. GLY A 1 310 ? -9.734 30.359 11.188 1 98.62 310 GLY A CA 1
ATOM 2416 C C . GLY A 1 310 ? -9.844 31.484 12.188 1 98.62 310 GLY A C 1
ATOM 2417 O O . GLY A 1 310 ? -10.906 32.094 12.328 1 98.62 310 GLY A O 1
ATOM 2418 N N . ALA A 1 311 ? -8.789 31.75 12.922 1 98.56 311 ALA A N 1
ATOM 2419 C CA . ALA A 1 311 ? -8.781 32.844 13.898 1 98.56 311 ALA A CA 1
ATOM 2420 C C . ALA A 1 311 ? -8.984 34.188 13.219 1 98.56 311 ALA A C 1
ATOM 2422 O O . ALA A 1 311 ? -9.797 35 13.672 1 98.56 311 ALA A O 1
ATOM 2423 N N . ILE A 1 312 ? -8.266 34.406 12.156 1 98.12 312 ILE A N 1
ATOM 2424 C CA . ILE A 1 312 ? -8.352 35.688 11.422 1 98.12 312 ILE A CA 1
ATOM 2425 C C . ILE A 1 312 ? -9.773 35.875 10.914 1 98.12 312 ILE A C 1
ATOM 2427 O O . ILE A 1 312 ? -10.336 36.969 11.023 1 98.12 312 ILE A O 1
ATOM 2431 N N . ARG A 1 313 ? -10.312 34.875 10.312 1 97.62 313 ARG A N 1
ATOM 2432 C CA . ARG A 1 313 ? -11.672 34.938 9.773 1 97.62 313 ARG A CA 1
ATOM 2433 C C . ARG A 1 313 ? -12.688 35.188 10.883 1 97.62 313 ARG A C 1
ATOM 2435 O O . ARG A 1 313 ? -13.531 36.062 10.773 1 97.62 313 ARG A O 1
ATOM 2442 N N . ASP A 1 314 ? -12.602 34.469 11.898 1 98.25 314 ASP A N 1
ATOM 2443 C CA . ASP A 1 314 ? -13.633 34.469 12.93 1 98.25 314 ASP A CA 1
ATOM 2444 C C . ASP A 1 314 ? -13.633 35.812 13.68 1 98.25 314 ASP A C 1
ATOM 2446 O O . ASP A 1 314 ? -14.695 36.312 14.062 1 98.25 314 ASP A O 1
ATOM 2450 N N . TYR A 1 315 ? -12.5 36.344 13.938 1 98.12 315 TYR A N 1
ATOM 2451 C CA . TYR A 1 315 ? -12.398 37.625 14.648 1 98.12 315 TYR A CA 1
ATOM 2452 C C . TYR A 1 315 ? -12.508 38.812 13.688 1 98.12 315 TYR A C 1
ATOM 2454 O O . TYR A 1 315 ? -12.523 39.969 14.109 1 98.12 315 TYR A O 1
ATOM 2462 N N . LYS A 1 316 ? -12.531 38.531 12.391 1 97.19 316 LYS A N 1
ATOM 2463 C CA . LYS A 1 316 ? -12.672 39.562 11.344 1 97.19 316 LYS A CA 1
ATOM 2464 C C . LYS A 1 316 ? -11.531 40.562 11.406 1 97.19 316 LYS A C 1
ATOM 2466 O O . LYS A 1 316 ? -11.766 41.781 11.359 1 97.19 316 LYS A O 1
ATOM 2471 N N . ILE A 1 317 ? -10.352 40.094 11.617 1 97.31 317 ILE A N 1
ATOM 2472 C CA . ILE A 1 317 ? -9.211 40.969 11.758 1 97.31 317 ILE A CA 1
ATOM 2473 C C . ILE A 1 317 ? -8.359 40.938 10.5 1 97.31 317 ILE A C 1
ATOM 2475 O O . ILE A 1 317 ? -7.301 41.594 10.438 1 97.31 317 ILE A O 1
ATOM 2479 N N . GLY A 1 318 ? -8.75 40.25 9.531 1 97.94 318 GLY A N 1
ATOM 2480 C CA . GLY A 1 318 ? -8.117 40.156 8.227 1 97.94 318 GLY A CA 1
ATOM 2481 C C . GLY A 1 318 ? -9.023 39.531 7.176 1 97.94 318 GLY A C 1
ATOM 2482 O O . GLY A 1 318 ? -10.141 39.094 7.484 1 97.94 318 GLY A O 1
ATOM 2483 N N . THR A 1 319 ? -8.555 39.562 5.93 1 98.56 319 THR A N 1
ATOM 2484 C CA . THR A 1 319 ? -9.312 39 4.82 1 98.56 319 THR A CA 1
ATOM 2485 C C . THR A 1 319 ? -8.578 37.812 4.211 1 98.56 319 THR A C 1
ATOM 2487 O O . THR A 1 319 ? -7.402 37.906 3.871 1 98.56 319 THR A O 1
ATOM 2490 N N . LEU A 1 320 ? -9.266 36.656 4.117 1 98.81 320 LEU A N 1
ATOM 2491 C CA . LEU A 1 320 ? -8.711 35.5 3.441 1 98.81 320 LEU A CA 1
ATOM 2492 C C . LEU A 1 320 ? -8.938 35.562 1.937 1 98.81 320 LEU A C 1
ATOM 2494 O O . LEU A 1 320 ? -10.062 35.812 1.487 1 98.81 320 LEU A O 1
ATOM 2498 N N . VAL A 1 321 ? -7.914 35.469 1.183 1 98.88 321 VAL A N 1
ATOM 2499 C CA . VAL A 1 321 ? -7.984 35.5 -0.274 1 98.88 321 VAL A CA 1
ATOM 2500 C C . VAL A 1 321 ? -7.367 34.219 -0.845 1 98.88 321 VAL A C 1
ATOM 2502 O O . VAL A 1 321 ? -6.367 33.719 -0.325 1 98.88 321 VAL A O 1
ATOM 2505 N N . GLY A 1 322 ? -7.918 33.688 -1.866 1 98.56 322 GLY A N 1
ATOM 2506 C CA . GLY A 1 322 ? -7.391 32.5 -2.531 1 98.56 322 GLY A CA 1
ATOM 2507 C C . GLY A 1 322 ? -8.414 31.391 -2.674 1 98.56 322 GLY A C 1
ATOM 2508 O O . GLY A 1 322 ? -9.508 31.609 -3.188 1 98.56 322 GLY A O 1
ATOM 2509 N N . GLU A 1 323 ? -8.016 30.203 -2.217 1 98 323 GLU A N 1
ATOM 2510 C CA . GLU A 1 323 ? -8.891 29.031 -2.336 1 98 323 GLU A CA 1
ATOM 2511 C C . GLU A 1 323 ? -9.109 28.375 -0.982 1 98 323 GLU A C 1
ATOM 2513 O O . GLU A 1 323 ? -8.445 28.703 -0.002 1 98 323 GLU A O 1
ATOM 2518 N N . LYS A 1 324 ? -10.047 27.438 -0.99 1 97.69 324 LYS A N 1
ATOM 2519 C CA . LYS A 1 324 ? -10.375 26.703 0.226 1 97.69 324 LYS A CA 1
ATOM 2520 C C . LYS A 1 324 ? -9.18 25.906 0.729 1 97.69 324 LYS A C 1
ATOM 2522 O O . LYS A 1 324 ? -8.43 25.344 -0.066 1 97.69 324 LYS A O 1
ATOM 2527 N N . THR A 1 325 ? -9.055 25.828 2.023 1 98.12 325 THR A N 1
ATOM 2528 C CA . THR A 1 325 ? -7.926 25.125 2.627 1 98.12 325 THR A CA 1
ATOM 2529 C C . THR A 1 325 ? -8.164 23.625 2.627 1 98.12 325 THR A C 1
ATOM 2531 O O . THR A 1 325 ? -9.188 23.156 2.131 1 98.12 325 THR A O 1
ATOM 2534 N N . PHE A 1 326 ? -7.297 22.875 3.172 1 96.12 326 PHE A N 1
ATOM 2535 C CA . PHE A 1 326 ? -7.23 21.422 3.082 1 96.12 326 PHE A CA 1
ATOM 2536 C C . PHE A 1 326 ? -8.352 20.781 3.893 1 96.12 326 PHE A C 1
ATOM 2538 O O . PHE A 1 326 ? -9.055 19.906 3.395 1 96.12 326 PHE A O 1
ATOM 2545 N N . GLY A 1 327 ? -8.445 21.156 5.152 1 97.38 327 GLY A N 1
ATOM 2546 C CA . GLY A 1 327 ? -9.445 20.562 6.027 1 97.38 327 GLY A CA 1
ATOM 2547 C C . GLY A 1 327 ? -8.875 19.531 6.973 1 97.38 327 GLY A C 1
ATOM 2548 O O . GLY A 1 327 ? -9.445 18.453 7.145 1 97.38 327 GLY A O 1
ATOM 2549 N N . LYS A 1 328 ? -7.797 19.766 7.535 1 95.69 328 LYS A N 1
ATOM 2550 C CA . LYS A 1 328 ? -7.258 18.922 8.594 1 95.69 328 LYS A CA 1
ATOM 2551 C C . LYS A 1 328 ? -7.582 19.484 9.969 1 95.69 328 LYS A C 1
ATOM 2553 O O . LYS A 1 328 ? -6.77 20.203 10.562 1 95.69 328 LYS A O 1
ATOM 2558 N N . GLY A 1 329 ? -8.695 19.078 10.5 1 97.19 329 GLY A N 1
ATOM 2559 C CA . GLY A 1 329 ? -9.164 19.594 11.781 1 97.19 329 GLY A CA 1
ATOM 2560 C C . GLY A 1 329 ? -8.844 18.672 12.945 1 97.19 329 GLY A C 1
ATOM 2561 O O . GLY A 1 329 ? -9.625 18.562 13.891 1 97.19 329 GLY A O 1
ATOM 2562 N N . LEU A 1 330 ? -7.695 18 12.828 1 96.81 330 LEU A N 1
ATOM 2563 C CA . LEU A 1 330 ? -7.289 17.016 13.828 1 96.81 330 LEU A CA 1
ATOM 2564 C C . LEU A 1 330 ? -5.945 17.391 14.445 1 96.81 330 LEU A C 1
ATOM 2566 O O . LEU A 1 330 ? -5.164 18.125 13.836 1 96.81 330 LEU A O 1
ATOM 2570 N N . VAL A 1 331 ? -5.73 16.906 15.617 1 96.38 331 VAL A N 1
ATOM 2571 C CA . VAL A 1 331 ? -4.473 17.141 16.328 1 96.38 331 VAL A CA 1
ATOM 2572 C C . VAL A 1 331 ? -3.816 15.805 16.656 1 96.38 331 VAL A C 1
ATOM 2574 O O . VAL A 1 331 ? -4.48 14.891 17.156 1 96.38 331 VAL A O 1
ATOM 2577 N N . GLN A 1 332 ? -2.596 15.719 16.359 1 95.38 332 GLN A N 1
ATOM 2578 C CA . GLN A 1 332 ? -1.825 14.516 16.672 1 95.38 332 GLN A CA 1
ATOM 2579 C C . GLN A 1 332 ? -0.805 14.789 17.766 1 95.38 332 GLN A C 1
ATOM 2581 O O . GLN A 1 332 ? -0.406 15.938 17.984 1 95.38 332 GLN A O 1
ATOM 2586 N N . THR A 1 333 ? -0.469 13.797 18.453 1 94.31 333 THR A N 1
ATOM 2587 C CA . THR A 1 333 ? 0.629 13.82 19.422 1 94.31 333 THR A CA 1
ATOM 2588 C C . THR A 1 333 ? 1.566 12.641 19.203 1 94.31 333 THR A C 1
ATOM 2590 O O . THR A 1 333 ? 1.188 11.648 18.562 1 94.31 333 THR A O 1
ATOM 2593 N N . LEU A 1 334 ? 2.838 12.883 19.625 1 93.38 334 LEU A N 1
ATOM 2594 C CA . LEU A 1 334 ? 3.854 11.844 19.516 1 93.38 334 LEU A CA 1
ATOM 2595 C C . LEU A 1 334 ? 4.117 11.18 20.859 1 93.38 334 LEU A C 1
ATOM 2597 O O . LEU A 1 334 ? 4.301 11.867 21.875 1 93.38 334 LEU A O 1
ATOM 2601 N N . TYR A 1 335 ? 4.086 9.875 20.828 1 95.12 335 TYR A N 1
ATOM 2602 C CA . TYR A 1 335 ? 4.496 9.102 21.984 1 95.12 335 TYR A CA 1
ATOM 2603 C C . TYR A 1 335 ? 5.707 8.234 21.672 1 95.12 335 TYR A C 1
ATOM 2605 O O . TYR A 1 335 ? 5.66 7.398 20.766 1 95.12 335 TYR A O 1
ATOM 2613 N N . GLU A 1 336 ? 6.762 8.453 22.391 1 94.94 336 GLU A N 1
ATOM 2614 C CA . GLU A 1 336 ? 7.891 7.539 22.266 1 94.94 336 GLU A CA 1
ATOM 2615 C C . GLU A 1 336 ? 7.551 6.164 22.828 1 94.94 336 GLU A C 1
ATOM 2617 O O . GLU A 1 336 ? 6.914 6.055 23.875 1 94.94 336 GLU A O 1
ATOM 2622 N N . THR A 1 337 ? 7.98 5.121 22.141 1 94.75 337 THR A N 1
ATOM 2623 C CA . THR A 1 337 ? 7.574 3.773 22.516 1 94.75 337 THR A CA 1
ATOM 2624 C C . THR A 1 337 ? 8.789 2.893 22.781 1 94.75 337 THR A C 1
ATOM 2626 O O . THR A 1 337 ? 8.75 1.682 22.562 1 94.75 337 THR A O 1
ATOM 2629 N N . GLY A 1 338 ? 9.914 3.477 23.078 1 92.06 338 GLY A N 1
ATOM 2630 C CA . GLY A 1 338 ? 11.125 2.73 23.391 1 92.06 338 GLY A CA 1
ATOM 2631 C C . GLY A 1 338 ? 11.93 2.365 22.156 1 92.06 338 GLY A C 1
ATOM 2632 O O . GLY A 1 338 ? 11.398 2.32 21.047 1 92.06 338 GLY A O 1
ATOM 2633 N N . GLU A 1 339 ? 13.281 2.145 22.359 1 92.88 339 GLU A N 1
ATOM 2634 C CA . GLU A 1 339 ? 14.219 1.714 21.344 1 92.88 339 GLU A CA 1
ATOM 2635 C C . GLU A 1 339 ? 14.234 2.686 20.156 1 92.88 339 GLU A C 1
ATOM 2637 O O . GLU A 1 339 ? 14.359 2.27 19 1 92.88 339 GLU A O 1
ATOM 2642 N N . GLY A 1 340 ? 13.922 3.941 20.375 1 94 340 GLY A N 1
ATOM 2643 C CA . GLY A 1 340 ? 13.984 4.961 19.344 1 94 340 GLY A CA 1
ATOM 2644 C C . GLY A 1 340 ? 12.781 4.945 18.422 1 94 340 GLY A C 1
ATOM 2645 O O . GLY A 1 340 ? 12.797 5.57 17.359 1 94 340 GLY A O 1
ATOM 2646 N N . THR A 1 341 ? 11.672 4.234 18.75 1 96 341 THR A N 1
ATOM 2647 C CA . THR A 1 341 ? 10.445 4.195 17.953 1 96 341 THR A CA 1
ATOM 2648 C C . THR A 1 341 ? 9.391 5.133 18.547 1 96 341 THR A C 1
ATOM 2650 O O . THR A 1 341 ? 9.555 5.633 19.656 1 96 341 THR A O 1
ATOM 2653 N N . ALA A 1 342 ? 8.375 5.41 17.75 1 96.12 342 ALA A N 1
ATOM 2654 C CA . ALA A 1 342 ? 7.332 6.312 18.234 1 96.12 342 ALA A CA 1
ATOM 2655 C C . ALA A 1 342 ? 5.996 6.02 17.562 1 96.12 342 ALA A C 1
ATOM 2657 O O . ALA A 1 342 ? 5.957 5.43 16.469 1 96.12 342 ALA A O 1
ATOM 2658 N N . LEU A 1 343 ? 4.926 6.359 18.234 1 97.06 343 LEU A N 1
ATOM 2659 C CA . LEU A 1 343 ? 3.568 6.367 17.703 1 97.06 343 LEU A CA 1
ATOM 2660 C C . LEU A 1 343 ? 3.041 7.793 17.578 1 97.06 343 LEU A C 1
ATOM 2662 O O . LEU A 1 343 ? 3 8.531 18.562 1 97.06 343 LEU A O 1
ATOM 2666 N N . LYS A 1 344 ? 2.803 8.18 16.375 1 95.56 344 LYS A N 1
ATOM 2667 C CA 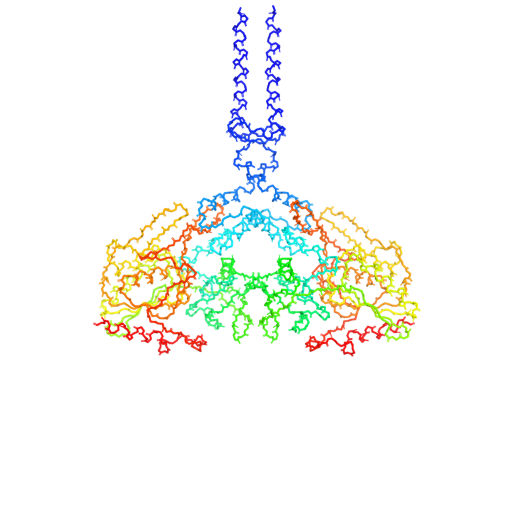. LYS A 1 344 ? 1.985 9.367 16.125 1 95.56 344 LYS A CA 1
ATOM 2668 C C . LYS A 1 344 ? 0.499 9.016 16.141 1 95.56 344 LYS A C 1
ATOM 2670 O O . LYS A 1 344 ? 0.063 8.094 15.453 1 95.56 344 LYS A O 1
ATOM 2675 N N . ILE A 1 345 ? -0.293 9.766 16.922 1 97.06 345 ILE A N 1
ATOM 2676 C CA . ILE A 1 345 ? -1.676 9.344 17.125 1 97.06 345 ILE A CA 1
ATOM 2677 C C . ILE A 1 345 ? -2.592 10.562 17.156 1 97.06 345 ILE A C 1
ATOM 2679 O O . ILE A 1 345 ? -2.246 11.586 17.75 1 97.06 345 ILE A O 1
ATOM 2683 N N . THR A 1 346 ? -3.684 10.469 16.453 1 97.44 346 THR A N 1
ATOM 2684 C CA . THR A 1 346 ? -4.715 11.5 16.516 1 97.44 346 THR A CA 1
ATOM 2685 C C . THR A 1 346 ? -5.422 11.469 17.875 1 97.44 346 THR A C 1
ATOM 2687 O O . THR A 1 346 ? -6.059 10.477 18.219 1 97.44 346 THR A O 1
ATOM 2690 N N . ILE A 1 347 ? -5.359 12.617 18.578 1 96.88 347 ILE A N 1
ATOM 2691 C CA . ILE A 1 347 ? -5.848 12.555 19.953 1 96.88 347 ILE A CA 1
ATOM 2692 C C . ILE A 1 347 ? -7.016 13.523 20.125 1 96.88 347 ILE A C 1
ATOM 2694 O O . ILE A 1 347 ? -7.738 13.453 21.125 1 96.88 347 ILE A O 1
ATOM 2698 N N . SER A 1 348 ? -7.168 14.43 19.172 1 97.19 348 SER A N 1
ATOM 2699 C CA . SER A 1 348 ? -8.203 15.438 19.391 1 97.19 348 SER A CA 1
ATOM 2700 C C . SER A 1 348 ? -8.625 16.078 18.078 1 97.19 348 SER A C 1
ATOM 2702 O O . SER A 1 348 ? -7.934 15.953 17.062 1 97.19 348 SER A O 1
ATOM 2704 N N . LYS A 1 349 ? -9.742 16.734 18.172 1 97.81 349 LYS A N 1
ATOM 2705 C CA . LYS A 1 349 ? -10.203 17.688 17.172 1 97.81 349 LYS A CA 1
ATOM 2706 C C . LYS A 1 349 ? -9.961 19.125 17.609 1 97.81 349 LYS A C 1
ATOM 2708 O O . LYS A 1 349 ? -9.906 19.406 18.812 1 97.81 349 LYS A O 1
ATOM 2713 N N . TYR A 1 350 ? -9.773 19.953 16.688 1 97.56 350 TYR A N 1
ATOM 2714 C CA . TYR A 1 350 ? -9.672 21.344 17.094 1 97.56 350 TYR A CA 1
ATOM 2715 C C . TYR A 1 350 ? -10.797 22.172 16.484 1 97.56 350 TYR A C 1
ATOM 2717 O O . TYR A 1 350 ? -11.406 21.781 15.492 1 97.56 350 TYR A O 1
ATOM 2725 N N . TYR A 1 351 ? -11.023 23.25 17.125 1 98.38 351 TYR A N 1
ATOM 2726 C CA . TYR A 1 351 ? -12.133 24.125 16.766 1 98.38 351 TYR A CA 1
ATOM 2727 C C . TYR A 1 351 ? -11.68 25.578 16.656 1 98.38 351 TYR A C 1
ATOM 2729 O O . TYR A 1 351 ? -10.875 26.047 17.469 1 98.38 351 TYR A O 1
ATOM 2737 N N . THR A 1 352 ? -12.234 26.266 15.688 1 98.44 352 THR A N 1
ATOM 2738 C CA . THR A 1 352 ? -11.961 27.703 15.539 1 98.44 352 THR A CA 1
ATOM 2739 C C . THR A 1 352 ? -12.578 28.5 16.672 1 98.44 352 THR A C 1
ATOM 2741 O O . THR A 1 352 ? -13.336 27.938 17.484 1 98.44 352 THR A O 1
ATOM 2744 N N . PRO A 1 353 ? -12.25 29.797 16.734 1 98.44 353 PRO A N 1
ATOM 2745 C CA . PRO A 1 353 ? -12.844 30.609 17.797 1 98.44 353 PRO A CA 1
ATOM 2746 C C . PRO A 1 353 ? -14.367 30.562 17.797 1 98.44 353 PRO A C 1
ATOM 2748 O O . PRO A 1 353 ? -14.992 30.609 18.859 1 98.44 353 PRO A O 1
ATOM 2751 N N . ASN A 1 354 ? -15.008 30.375 16.719 1 97.88 354 ASN A N 1
ATOM 2752 C CA . ASN A 1 354 ? -16.469 30.312 16.609 1 97.88 354 ASN A CA 1
ATOM 2753 C C . ASN A 1 354 ? -16.984 28.906 16.906 1 97.88 354 ASN A C 1
ATOM 2755 O O . ASN A 1 354 ? -18.172 28.641 16.766 1 97.88 354 ASN A O 1
ATOM 2759 N N . GLY A 1 355 ? -16.109 27.984 17.188 1 97.19 355 GLY A N 1
ATOM 2760 C CA . GLY A 1 355 ? -16.531 26.641 17.562 1 97.19 355 GLY A CA 1
ATOM 2761 C C . GLY A 1 355 ? -16.688 25.719 16.375 1 97.19 355 GLY A C 1
ATOM 2762 O O . GLY A 1 355 ? -17.359 24.688 16.469 1 97.19 355 GLY A O 1
ATOM 2763 N N . GLU A 1 356 ? -16.094 26.031 15.312 1 97.06 356 GLU A N 1
ATOM 2764 C CA . GLU A 1 356 ? -16.219 25.234 14.094 1 97.06 356 GLU A CA 1
ATOM 2765 C C . GLU A 1 356 ? -15.078 24.219 13.984 1 97.06 356 GLU A C 1
ATOM 2767 O O . GLU A 1 356 ? -13.906 24.578 14.102 1 97.06 356 GLU A O 1
ATOM 2772 N N . ASN A 1 357 ? -15.406 22.953 13.812 1 97 357 ASN A N 1
ATOM 2773 C CA . ASN A 1 357 ? -14.422 21.953 13.398 1 97 357 ASN A CA 1
ATOM 2774 C C . ASN A 1 357 ? -14.336 21.844 11.883 1 97 357 ASN A C 1
ATOM 2776 O O . ASN A 1 357 ? -15.336 21.547 11.219 1 97 357 ASN A O 1
ATOM 2780 N N . ILE A 1 358 ? -13.258 21.984 11.305 1 97.62 358 ILE A N 1
ATOM 2781 C CA . ILE A 1 358 ? -13.125 22.172 9.867 1 97.62 358 ILE A CA 1
ATOM 2782 C C . ILE A 1 358 ? -12.617 20.875 9.227 1 97.62 358 ILE A C 1
ATOM 2784 O O . ILE A 1 358 ? -12.234 20.859 8.055 1 97.62 358 ILE A O 1
ATOM 2788 N N . ASN A 1 359 ? -12.547 19.766 9.992 1 96.25 359 ASN A N 1
ATOM 2789 C CA . ASN A 1 359 ? -12.008 18.516 9.477 1 96.25 359 ASN A CA 1
ATOM 2790 C C . ASN A 1 359 ? -12.781 18.031 8.25 1 96.25 359 ASN A C 1
ATOM 2792 O O . ASN A 1 359 ? -14.016 17.984 8.266 1 96.25 359 ASN A O 1
ATOM 2796 N N . LYS A 1 360 ? -12.086 17.719 7.18 1 92.94 360 LYS A N 1
ATOM 2797 C CA . LYS A 1 360 ? -12.609 17.266 5.895 1 92.94 360 LYS A CA 1
ATOM 2798 C C . LYS A 1 360 ? -13.453 18.344 5.23 1 92.94 360 LYS A C 1
ATOM 2800 O O . LYS A 1 360 ? -14.109 18.094 4.223 1 92.94 360 LYS A O 1
ATOM 2805 N N . ILE A 1 361 ? -13.453 19.547 5.699 1 95.62 361 ILE A N 1
ATOM 2806 C CA . ILE A 1 361 ? -14.25 20.641 5.16 1 95.62 361 ILE A CA 1
ATOM 2807 C C . ILE A 1 361 ? -13.328 21.766 4.699 1 95.62 361 ILE A C 1
ATOM 2809 O O . ILE A 1 361 ? -13.438 22.25 3.566 1 95.62 361 ILE A O 1
ATOM 2813 N N . GLY A 1 362 ? -12.375 22.188 5.59 1 97.62 362 GLY A N 1
ATOM 2814 C CA . GLY A 1 362 ? -11.492 23.312 5.305 1 97.62 362 GLY A CA 1
ATOM 2815 C C . GLY A 1 362 ? -12.117 24.656 5.633 1 97.62 362 GLY A C 1
ATOM 2816 O O . GLY A 1 362 ? -13.156 24.719 6.293 1 97.62 362 GLY A O 1
ATOM 2817 N N . ILE A 1 363 ? -11.438 25.719 5.289 1 98.38 363 ILE A N 1
ATOM 2818 C CA . ILE A 1 363 ? -11.898 27.094 5.5 1 98.38 363 ILE A CA 1
ATOM 2819 C C . ILE A 1 363 ? -12.008 27.812 4.16 1 98.38 363 ILE A C 1
ATOM 2821 O O . ILE A 1 363 ? -11.039 27.875 3.402 1 98.38 363 ILE A O 1
ATOM 2825 N N . LYS A 1 364 ? -13.172 28.266 3.904 1 97.88 364 LYS A N 1
ATOM 2826 C CA . LYS A 1 364 ? -13.383 29.047 2.688 1 97.88 364 LYS A CA 1
ATOM 2827 C C . LYS A 1 364 ? -12.797 30.438 2.826 1 97.88 364 LYS A C 1
ATOM 2829 O O . LYS A 1 364 ? -12.922 31.078 3.881 1 97.88 364 LYS A O 1
ATOM 2834 N N . PRO A 1 365 ? -12.203 30.891 1.716 1 98.5 365 PRO A N 1
ATOM 2835 C CA . PRO A 1 365 ? -11.719 32.281 1.781 1 98.5 365 PRO A CA 1
ATOM 2836 C C . PRO A 1 365 ? -12.859 33.312 1.727 1 98.5 365 PRO A C 1
ATOM 2838 O O . PRO A 1 365 ? -13.977 32.969 1.336 1 98.5 365 PRO A O 1
ATOM 2841 N N . ASP A 1 366 ? -12.539 34.469 2.18 1 98.25 366 ASP A N 1
ATOM 2842 C CA . ASP A 1 366 ? -13.492 35.562 2.023 1 98.25 366 ASP A CA 1
ATOM 2843 C C . ASP A 1 366 ? -13.656 35.969 0.554 1 98.25 366 ASP A C 1
ATOM 2845 O O . ASP A 1 366 ? -14.758 36.281 0.109 1 98.25 366 ASP A O 1
ATOM 2849 N N . VAL A 1 367 ? -12.586 35.969 -0.122 1 98.38 367 VAL A N 1
ATOM 2850 C CA . VAL A 1 367 ? -12.555 36.281 -1.551 1 98.38 367 VAL A CA 1
ATOM 2851 C C . VAL A 1 367 ? -11.922 35.094 -2.305 1 98.38 367 VAL A C 1
ATOM 2853 O O . VAL A 1 367 ? -10.711 34.906 -2.248 1 98.38 367 VAL A O 1
ATOM 2856 N N . GLU A 1 368 ? -12.703 34.406 -3.062 1 98.44 368 GLU A N 1
ATOM 2857 C CA . GLU A 1 368 ? -12.219 33.25 -3.791 1 98.44 368 GLU A CA 1
ATOM 2858 C C . GLU A 1 368 ? -11.594 33.656 -5.121 1 98.44 368 GLU A C 1
ATOM 2860 O O . GLU A 1 368 ? -12.211 34.344 -5.918 1 98.44 368 GLU A O 1
ATOM 2865 N N . VAL A 1 369 ? -10.406 33.344 -5.293 1 98.25 369 VAL A N 1
ATOM 2866 C CA . VAL A 1 369 ? -9.688 33.5 -6.555 1 98.25 369 VAL A CA 1
ATOM 2867 C C . VAL A 1 369 ? -9.016 32.188 -6.941 1 9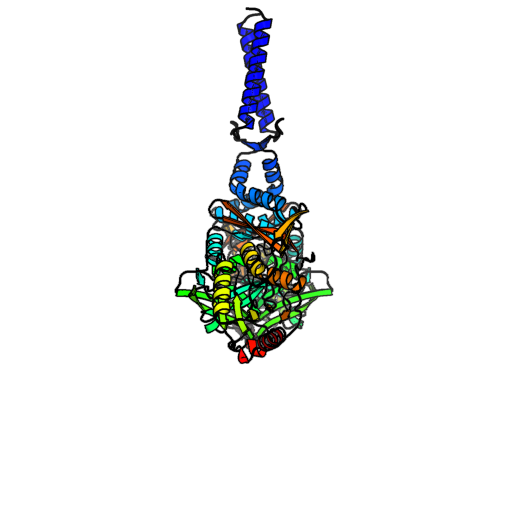8.25 369 VAL A C 1
ATOM 2869 O O . VAL A 1 369 ? -8.062 31.75 -6.285 1 98.25 369 VAL A O 1
ATOM 2872 N N . LYS A 1 370 ? -9.453 31.594 -7.996 1 96.12 370 LYS A N 1
ATOM 2873 C CA . LYS A 1 370 ? -8.875 30.344 -8.461 1 96.12 370 LYS A CA 1
ATOM 2874 C C . LYS A 1 370 ? -7.527 30.578 -9.141 1 96.12 370 LYS A C 1
ATOM 2876 O O . LYS A 1 370 ? -7.363 31.531 -9.891 1 96.12 370 LYS A O 1
ATOM 2881 N N . TYR A 1 371 ? -6.609 29.797 -8.703 1 94.38 371 TYR A N 1
ATOM 2882 C CA . TYR A 1 371 ? -5.316 29.859 -9.375 1 94.38 371 TYR A CA 1
ATOM 2883 C C . TYR A 1 371 ? -5.355 29.125 -10.711 1 94.38 371 TYR A C 1
ATOM 2885 O O . TYR A 1 371 ? -5.691 27.953 -10.766 1 94.38 371 TYR A O 1
ATOM 2893 N N . PRO A 1 372 ? -4.984 29.781 -11.781 1 92.19 372 PRO A N 1
ATOM 2894 C CA . PRO A 1 372 ? -5.086 29.141 -13.094 1 92.19 372 PRO A CA 1
ATOM 2895 C C . PRO A 1 372 ? -4.125 27.969 -13.266 1 92.19 372 PRO A C 1
ATOM 2897 O O . PRO A 1 372 ? -2.943 28.094 -12.922 1 92.19 372 PRO A O 1
ATOM 2900 N N . GLU A 1 373 ? -4.602 26.875 -13.781 1 85 373 GLU A N 1
ATOM 2901 C CA . GLU A 1 373 ? -3.816 25.656 -13.969 1 85 373 GLU A CA 1
ATOM 2902 C C . GLU A 1 373 ? -2.615 25.922 -14.875 1 85 373 GLU A C 1
ATOM 2904 O O . GLU A 1 373 ? -1.556 25.312 -14.695 1 85 373 GLU A O 1
ATOM 2909 N N . GLU A 1 374 ? -2.811 26.766 -15.859 1 87 374 GLU A N 1
ATOM 2910 C CA . GLU A 1 374 ? -1.748 27.078 -16.812 1 87 374 GLU A CA 1
ATOM 2911 C C . GLU A 1 374 ? -0.543 27.703 -16.109 1 87 374 GLU A C 1
ATOM 2913 O O . GLU A 1 374 ? 0.599 27.5 -16.516 1 87 374 GLU A O 1
ATOM 2918 N N . LEU A 1 375 ? -0.815 28.422 -15.047 1 89.56 375 LEU A N 1
ATOM 2919 C CA . LEU A 1 375 ? 0.262 29.094 -14.328 1 89.56 375 LEU A CA 1
ATOM 2920 C C . LEU A 1 375 ? 1.038 28.094 -13.469 1 89.56 375 LEU A C 1
ATOM 2922 O O . LEU A 1 375 ? 2.186 28.359 -13.094 1 89.56 375 LEU A O 1
ATOM 2926 N N . LEU A 1 376 ? 0.439 27 -13.125 1 82.62 376 LEU A N 1
ATOM 2927 C CA . LEU A 1 376 ? 1.104 25.984 -12.328 1 82.62 376 LEU A CA 1
ATOM 2928 C C . LEU A 1 376 ? 2.219 25.312 -13.125 1 82.62 376 LEU A C 1
ATOM 2930 O O . LEU A 1 376 ? 3.156 24.75 -12.547 1 82.62 376 LEU A O 1
ATOM 2934 N N . LYS A 1 377 ? 2.117 25.312 -14.398 1 79.38 377 LYS A N 1
ATOM 2935 C CA . LYS A 1 377 ? 3.051 24.625 -15.281 1 79.38 377 LYS A CA 1
ATOM 2936 C C . LYS A 1 377 ? 4.285 25.484 -15.547 1 79.38 377 LYS A C 1
ATOM 2938 O O . LYS A 1 377 ? 5.234 25.031 -16.203 1 79.38 377 LYS A O 1
ATOM 2943 N N . LYS A 1 378 ? 4.277 26.734 -15.109 1 81 378 LYS A N 1
ATOM 2944 C CA . LYS A 1 378 ? 5.383 27.672 -15.266 1 81 378 LYS A CA 1
ATOM 2945 C C . LYS A 1 378 ? 6.012 28.016 -13.922 1 81 378 LYS A C 1
ATOM 2947 O O . LYS A 1 378 ? 5.406 27.797 -12.875 1 81 378 LYS A O 1
ATOM 2952 N N . PRO A 1 379 ? 7.258 28.438 -14.016 1 80.31 379 PRO A N 1
ATOM 2953 C CA . PRO A 1 379 ? 7.816 28.953 -12.766 1 80.31 379 PRO A CA 1
ATOM 2954 C C . PRO A 1 379 ? 6.969 30.062 -12.141 1 80.31 379 PRO A C 1
ATOM 2956 O O . PRO A 1 379 ? 6.406 30.891 -12.867 1 80.31 379 PRO A O 1
ATOM 2959 N N . TYR A 1 380 ? 6.965 30.047 -10.922 1 86.31 380 TYR A N 1
ATOM 2960 C CA . TYR A 1 380 ? 6.137 31.016 -10.211 1 86.31 380 TYR A CA 1
ATOM 2961 C C . TYR A 1 380 ? 6.594 32.438 -10.508 1 86.31 380 TYR A C 1
ATOM 2963 O O . TYR A 1 380 ? 7.793 32.719 -10.508 1 86.31 380 TYR A O 1
ATOM 2971 N N . ASN A 1 381 ? 5.668 33.25 -10.906 1 89.81 381 ASN A N 1
ATOM 2972 C CA . ASN A 1 381 ? 5.836 34.656 -11.125 1 89.81 381 ASN A CA 1
ATOM 2973 C C . ASN A 1 381 ? 4.762 35.469 -10.398 1 89.81 381 ASN A C 1
ATOM 2975 O O . ASN A 1 381 ? 3.59 35.438 -10.773 1 89.81 381 ASN A O 1
ATOM 2979 N N . ARG A 1 382 ? 5.184 36.188 -9.438 1 92.31 382 ARG A N 1
ATOM 2980 C CA . ARG A 1 382 ? 4.262 36.938 -8.578 1 92.31 382 ARG A CA 1
ATOM 2981 C C . ARG A 1 382 ? 3.439 37.938 -9.398 1 92.31 382 ARG A C 1
ATOM 2983 O O . ARG A 1 382 ? 2.268 38.156 -9.094 1 92.31 382 ARG A O 1
ATOM 2990 N N . ASN A 1 383 ? 4.043 38.438 -10.422 1 92.81 383 ASN A N 1
ATOM 2991 C CA . ASN A 1 383 ? 3.379 39.438 -11.234 1 92.81 383 ASN A CA 1
ATOM 2992 C C . ASN A 1 383 ? 2.213 38.844 -12.023 1 92.81 383 ASN A C 1
ATOM 2994 O O . ASN A 1 383 ? 1.319 39.594 -12.461 1 92.81 383 ASN A O 1
ATOM 2998 N N . GLU A 1 384 ? 2.205 37.594 -12.164 1 95.12 384 GLU A N 1
ATOM 2999 C CA . GLU A 1 384 ? 1.14 36.938 -12.906 1 95.12 384 GLU A CA 1
ATOM 3000 C C . GLU A 1 384 ? 0.159 36.25 -11.969 1 95.12 384 GLU A C 1
ATOM 3002 O O . GLU A 1 384 ? -0.834 35.656 -12.414 1 95.12 384 GLU A O 1
ATOM 3007 N N . ASP A 1 385 ? 0.364 36.344 -10.727 1 96.62 385 ASP A N 1
ATOM 3008 C CA . ASP A 1 385 ? -0.421 35.656 -9.711 1 96.62 385 ASP A CA 1
ATOM 3009 C C . ASP A 1 385 ? -1.701 36.438 -9.391 1 96.62 385 ASP A C 1
ATOM 3011 O O . ASP A 1 385 ? -1.664 37.438 -8.68 1 96.62 385 ASP A O 1
ATOM 3015 N N . PRO A 1 386 ? -2.818 35.844 -9.883 1 97.75 386 PRO A N 1
ATOM 3016 C CA . PRO A 1 386 ? -4.062 36.594 -9.648 1 97.75 386 PRO A CA 1
ATOM 3017 C C . PRO A 1 386 ? -4.445 36.656 -8.172 1 97.75 386 PRO A C 1
ATOM 3019 O O . PRO A 1 386 ? -5.117 37.594 -7.746 1 97.75 386 PRO A O 1
ATOM 3022 N N . GLN A 1 387 ? -4.086 35.656 -7.434 1 98.31 387 GLN A N 1
ATOM 3023 C CA . GLN A 1 387 ? -4.391 35.625 -6.008 1 98.31 387 GLN A CA 1
ATOM 3024 C C . GLN A 1 387 ? -3.604 36.719 -5.273 1 98.31 387 GLN A C 1
ATOM 3026 O O . GLN A 1 387 ? -4.156 37.438 -4.441 1 98.31 387 GLN A O 1
ATOM 3031 N N . PHE A 1 388 ? -2.398 36.844 -5.598 1 97.88 388 PHE A N 1
ATOM 3032 C CA . PHE A 1 388 ? -1.553 37.875 -5.008 1 97.88 388 PHE A CA 1
ATOM 3033 C C . PHE A 1 388 ? -2.049 39.281 -5.383 1 97.88 388 PHE A C 1
ATOM 3035 O O . PHE A 1 388 ? -2.119 40.156 -4.531 1 97.88 388 PHE A O 1
ATOM 3042 N N . LYS A 1 389 ? -2.336 39.469 -6.645 1 98.06 389 LYS A N 1
ATOM 3043 C CA . LYS A 1 389 ? -2.826 40.75 -7.109 1 98.06 389 LYS A CA 1
ATOM 3044 C C . LYS A 1 389 ? -4.086 41.156 -6.355 1 98.06 389 LYS A C 1
ATOM 3046 O O . LYS A 1 389 ? -4.219 42.312 -5.949 1 98.06 389 LYS A O 1
ATOM 3051 N N . LYS A 1 390 ? -4.941 40.219 -6.199 1 98.44 390 LYS A N 1
ATOM 3052 C CA . LYS A 1 390 ? -6.164 40.531 -5.461 1 98.44 390 LYS A CA 1
ATOM 3053 C C . LYS A 1 390 ? -5.863 40.844 -4.004 1 98.44 390 LYS A C 1
ATOM 3055 O O . LYS A 1 390 ? -6.488 41.75 -3.422 1 98.44 390 LYS A O 1
ATOM 3060 N N . ALA A 1 391 ? -4.98 40.125 -3.402 1 98.56 391 ALA A N 1
ATOM 3061 C CA . ALA A 1 391 ? -4.59 40.375 -2.02 1 98.56 391 ALA A CA 1
ATOM 3062 C C . ALA A 1 391 ? -4.027 41.781 -1.862 1 98.56 391 ALA A C 1
ATOM 3064 O O . ALA A 1 391 ? -4.332 42.469 -0.886 1 98.56 391 ALA A O 1
ATOM 3065 N N . LEU A 1 392 ? -3.223 42.156 -2.809 1 97.88 392 LEU A N 1
ATOM 3066 C CA . LEU A 1 392 ? -2.637 43.5 -2.793 1 97.88 392 LEU A CA 1
ATOM 3067 C C . LEU A 1 392 ? -3.721 44.562 -2.891 1 97.88 392 LEU A C 1
ATOM 3069 O O . LEU A 1 392 ? -3.672 45.562 -2.178 1 97.88 392 LEU A O 1
ATOM 3073 N N . GLU A 1 393 ? -4.609 44.344 -3.754 1 97.94 393 GLU A N 1
ATOM 3074 C CA . GLU A 1 393 ? -5.73 45.281 -3.914 1 97.94 393 GLU A CA 1
ATOM 3075 C C . GLU A 1 393 ? -6.508 45.406 -2.609 1 97.94 393 GLU A C 1
ATOM 3077 O O . GLU A 1 393 ? -6.785 46.531 -2.172 1 97.94 393 GLU A O 1
ATOM 3082 N N . VAL A 1 394 ? -6.793 44.312 -2.023 1 98.25 394 VAL A N 1
ATOM 3083 C CA . VAL A 1 394 ? -7.633 44.312 -0.832 1 98.25 394 VAL A CA 1
ATOM 3084 C C . VAL A 1 394 ? -6.91 45 0.326 1 98.25 394 VAL A C 1
ATOM 3086 O O . VAL A 1 394 ? -7.508 45.781 1.065 1 98.25 394 VAL A O 1
ATOM 3089 N N . VAL A 1 395 ? -5.652 44.688 0.489 1 98.25 395 VAL A N 1
ATOM 3090 C CA . VAL A 1 395 ? -4.926 45.219 1.63 1 98.25 395 VAL A CA 1
ATOM 3091 C C . VAL A 1 395 ? -4.793 46.75 1.475 1 98.25 395 VAL A C 1
ATOM 3093 O O . VAL A 1 395 ? -4.855 47.5 2.461 1 98.25 395 VAL A O 1
ATOM 3096 N N . LYS A 1 396 ? -4.598 47.219 0.303 1 97.38 396 LYS A N 1
ATOM 3097 C CA . LYS A 1 396 ? -4.469 48.656 0.047 1 97.38 396 LYS A CA 1
ATOM 3098 C C . LYS A 1 396 ? -5.77 49.375 0.361 1 97.38 396 LYS A C 1
ATOM 3100 O O . LYS A 1 396 ? -5.75 50.531 0.827 1 97.38 396 LYS A O 1
ATOM 3105 N N . GLU A 1 397 ? -6.836 48.719 0.133 1 96.5 397 GLU A N 1
ATOM 3106 C CA . GLU A 1 397 ? -8.133 49.312 0.445 1 96.5 397 GLU A CA 1
ATOM 3107 C C . GLU A 1 397 ? -8.32 49.469 1.951 1 96.5 397 GLU A C 1
ATOM 3109 O O . GLU A 1 397 ? -9.125 50.281 2.4 1 96.5 397 GLU A O 1
ATOM 3114 N N . LYS A 1 398 ? -7.629 48.719 2.664 1 95.12 398 LYS A N 1
ATOM 3115 C CA . LYS A 1 398 ? -7.809 48.688 4.113 1 95.12 398 LYS A CA 1
ATOM 3116 C C . LYS A 1 398 ? -6.863 49.688 4.793 1 95.12 398 LYS A C 1
ATOM 3118 O O . LYS A 1 398 ? -7.008 49.969 5.984 1 95.12 398 LYS A O 1
ATOM 3123 N N . ILE A 1 399 ? -5.91 50.062 4.059 1 94 399 ILE A N 1
ATOM 3124 C CA . ILE A 1 399 ? -4.957 51.031 4.59 1 94 399 ILE A CA 1
ATOM 3125 C C . ILE A 1 399 ? -5.543 52.438 4.484 1 94 399 ILE A C 1
ATOM 3127 O O . ILE A 1 399 ? -5.434 53.25 5.422 1 94 399 ILE A O 1
ATOM 3131 N N . MET B 1 1 ? -0.248 -39.875 71.375 1 45.38 1 MET B N 1
ATOM 3132 C CA . MET B 1 1 ? -0.098 -39.75 69.875 1 45.38 1 MET B CA 1
ATOM 3133 C C . MET B 1 1 ? 1.114 -38.906 69.562 1 45.38 1 MET B C 1
ATOM 3135 O O . MET B 1 1 ? 1.202 -37.75 69.938 1 45.38 1 MET B O 1
ATOM 3139 N N . ASN B 1 2 ? 2.34 -39.594 69.188 1 59.84 2 ASN B N 1
ATOM 3140 C CA . ASN B 1 2 ? 3.754 -39.25 69.312 1 59.84 2 ASN B CA 1
ATOM 3141 C C . ASN B 1 2 ? 4.117 -38.062 68.375 1 59.84 2 ASN B C 1
ATOM 3143 O O . ASN B 1 2 ? 3.459 -37.844 67.375 1 59.84 2 ASN B O 1
ATOM 3147 N N . LYS B 1 3 ? 4.898 -37.125 68.938 1 62 3 LYS B N 1
ATOM 3148 C CA . LYS B 1 3 ? 5.43 -35.906 68.375 1 62 3 LYS B CA 1
ATOM 3149 C C . LYS B 1 3 ? 5.934 -36.156 66.938 1 62 3 LYS B C 1
ATOM 3151 O O . LYS B 1 3 ? 5.711 -35.344 66.062 1 62 3 LYS B O 1
ATOM 3156 N N . LYS B 1 4 ? 6.504 -37.188 66.688 1 66.19 4 LYS B N 1
ATOM 3157 C CA . LYS B 1 4 ? 7.062 -37.531 65.375 1 66.19 4 LYS B CA 1
ATOM 3158 C C . LYS B 1 4 ? 5.961 -37.781 64.312 1 66.19 4 LYS B C 1
ATOM 3160 O O . LYS B 1 4 ? 6.074 -37.344 63.188 1 66.19 4 LYS B O 1
ATOM 3165 N N . LYS B 1 5 ? 4.938 -38.469 64.688 1 67.94 5 LYS B N 1
ATOM 3166 C CA . LYS B 1 5 ? 3.824 -38.719 63.781 1 67.94 5 LYS B CA 1
ATOM 3167 C C . LYS B 1 5 ? 3.104 -37.438 63.438 1 67.94 5 LYS B C 1
ATOM 3169 O O . LYS B 1 5 ? 2.719 -37.219 62.281 1 67.94 5 LYS B O 1
ATOM 3174 N N . TRP B 1 6 ? 2.988 -36.625 64.438 1 62.06 6 TRP B N 1
ATOM 3175 C CA . TRP B 1 6 ? 2.34 -35.344 64.188 1 62.06 6 TRP B CA 1
ATOM 3176 C C . TRP B 1 6 ? 3.178 -34.469 63.281 1 62.06 6 TRP B C 1
ATOM 3178 O O . TRP B 1 6 ? 2.645 -33.812 62.375 1 62.06 6 TRP B O 1
ATOM 3188 N N . ILE B 1 7 ? 4.445 -34.469 63.406 1 69.75 7 ILE B N 1
ATOM 3189 C CA . ILE B 1 7 ? 5.348 -33.75 62.531 1 69.75 7 ILE B CA 1
ATOM 3190 C C . ILE B 1 7 ? 5.262 -34.312 61.125 1 69.75 7 ILE B C 1
ATOM 3192 O O . ILE B 1 7 ? 5.211 -33.562 60.125 1 69.75 7 ILE B O 1
ATOM 3196 N N . GLY B 1 8 ? 5.176 -35.656 61 1 68 8 GLY B N 1
ATOM 3197 C CA . GLY B 1 8 ? 5.008 -36.312 59.688 1 68 8 GLY B CA 1
ATOM 3198 C C . GLY B 1 8 ? 3.723 -35.906 59 1 68 8 GLY B C 1
ATOM 3199 O O . GLY B 1 8 ? 3.73 -35.594 57.812 1 68 8 GLY B O 1
ATOM 3200 N N . TRP B 1 9 ? 2.643 -35.844 59.781 1 70 9 TRP B N 1
ATOM 3201 C CA . TRP B 1 9 ? 1.36 -35.469 59.188 1 70 9 TRP B CA 1
ATOM 3202 C C . TRP B 1 9 ? 1.356 -34 58.781 1 70 9 TRP B C 1
ATOM 3204 O O . TRP B 1 9 ? 0.814 -33.625 57.75 1 70 9 TRP B O 1
ATOM 3214 N N . THR B 1 10 ? 1.985 -33.094 59.594 1 65.12 10 THR B N 1
ATOM 3215 C CA . THR B 1 10 ? 2.061 -31.688 59.25 1 65.12 10 THR B CA 1
ATOM 3216 C C . THR B 1 10 ? 2.889 -31.469 58 1 65.12 10 THR B C 1
ATOM 3218 O O . THR B 1 10 ? 2.498 -30.703 57.125 1 65.12 10 THR B O 1
ATOM 3221 N N . ILE B 1 11 ? 3.969 -32.156 57.844 1 67.5 11 ILE B N 1
ATOM 3222 C CA . ILE B 1 11 ? 4.785 -32.062 56.656 1 67.5 11 ILE B CA 1
ATOM 3223 C C . ILE B 1 11 ? 4 -32.594 55.469 1 67.5 11 ILE B C 1
ATOM 3225 O O . ILE B 1 11 ? 4 -32 54.375 1 67.5 11 ILE B O 1
ATOM 3229 N N . ALA B 1 12 ? 3.314 -33.656 55.688 1 65.88 12 ALA B N 1
ATOM 3230 C CA . ALA B 1 12 ? 2.521 -34.25 54.594 1 65.88 12 ALA B CA 1
ATOM 3231 C C . ALA B 1 12 ? 1.411 -33.281 54.156 1 65.88 12 ALA B C 1
ATOM 3233 O O . ALA B 1 12 ? 1.168 -33.125 52.969 1 65.88 12 ALA B O 1
ATOM 3234 N N . ILE B 1 13 ? 0.822 -32.656 55.094 1 64.94 13 ILE B N 1
ATOM 3235 C CA . ILE B 1 13 ? -0.252 -31.719 54.75 1 64.94 13 ILE B CA 1
ATOM 3236 C C . ILE B 1 13 ? 0.327 -30.484 54.094 1 64.94 13 ILE B C 1
ATOM 3238 O O . ILE B 1 13 ? -0.228 -30 53.094 1 64.94 13 ILE B O 1
ATOM 3242 N N . VAL B 1 14 ? 1.43 -29.953 54.562 1 64.25 14 VAL B N 1
ATOM 3243 C CA . VAL B 1 14 ? 2.078 -28.797 53.938 1 64.25 14 VAL B CA 1
ATOM 3244 C C . VAL B 1 14 ? 2.516 -29.156 52.531 1 64.25 14 VAL B C 1
ATOM 3246 O O . VAL B 1 14 ? 2.305 -28.375 51.594 1 64.25 14 VAL B O 1
ATOM 3249 N N . LEU B 1 15 ? 3.025 -30.344 52.344 1 62.59 15 LEU B N 1
ATOM 3250 C CA . LEU B 1 15 ? 3.426 -30.781 51.031 1 62.59 15 LEU B CA 1
ATOM 3251 C C . LEU B 1 15 ? 2.205 -31 50.125 1 62.59 15 LEU B C 1
ATOM 3253 O O . LEU B 1 15 ? 2.217 -30.625 48.969 1 62.59 15 LEU B O 1
ATOM 3257 N N . LEU B 1 16 ? 1.205 -31.578 50.688 1 61.25 16 LEU B N 1
ATOM 3258 C CA . LEU B 1 16 ? -0.013 -31.812 49.906 1 61.25 16 LEU B CA 1
ATOM 3259 C C . LEU B 1 16 ? -0.673 -30.484 49.531 1 61.25 16 LEU B C 1
ATOM 3261 O O . LEU B 1 16 ? -1.106 -30.297 48.406 1 61.25 16 LEU B O 1
ATOM 3265 N N . THR B 1 17 ? -0.774 -29.625 50.531 1 61.81 17 THR B N 1
ATOM 3266 C CA . THR B 1 17 ? -1.419 -28.344 50.219 1 61.81 17 THR B CA 1
ATOM 3267 C C . THR B 1 17 ? -0.545 -27.516 49.281 1 61.81 17 THR B C 1
ATOM 3269 O O . THR B 1 17 ? -1.055 -26.812 48.406 1 61.81 17 THR B O 1
ATOM 3272 N N . ASN B 1 18 ? 0.749 -27.594 49.438 1 58.41 18 ASN B N 1
ATOM 3273 C CA . ASN B 1 18 ? 1.638 -26.922 48.5 1 58.41 18 ASN B CA 1
ATOM 3274 C C . ASN B 1 18 ? 1.584 -27.562 47.125 1 58.41 18 ASN B C 1
ATOM 3276 O O . ASN B 1 18 ? 1.614 -26.859 46.094 1 58.41 18 ASN B O 1
ATOM 3280 N N . THR B 1 19 ? 1.519 -28.891 47.031 1 56.5 19 THR B N 1
ATOM 3281 C CA . THR B 1 19 ? 1.36 -29.594 45.75 1 56.5 19 THR B CA 1
ATOM 3282 C C . THR B 1 19 ? -0.005 -29.281 45.125 1 56.5 19 THR B C 1
ATOM 3284 O O . THR B 1 19 ? -0.111 -29.047 43.938 1 56.5 19 THR B O 1
ATOM 3287 N N . LEU B 1 20 ? -1.054 -29.312 45.906 1 53.81 20 LEU B N 1
ATOM 3288 C CA . LEU B 1 20 ? -2.375 -28.969 45.375 1 53.81 20 LEU B CA 1
ATOM 3289 C C . LEU B 1 20 ? -2.414 -27.5 44.938 1 53.81 20 LEU B C 1
ATOM 3291 O O . LEU B 1 20 ? -3.014 -27.172 43.906 1 53.81 20 LEU B O 1
ATOM 3295 N N . THR B 1 21 ? -1.857 -26.656 45.75 1 51.19 21 THR B N 1
ATOM 3296 C CA . THR B 1 21 ? -1.738 -25.266 45.344 1 51.19 21 THR B CA 1
ATOM 3297 C C . THR B 1 21 ? -0.879 -25.141 44.094 1 51.19 21 THR B C 1
ATOM 3299 O O . THR B 1 21 ? -1.2 -24.359 43.188 1 51.19 21 THR B O 1
ATOM 3302 N N . TYR B 1 22 ? 0.151 -25.969 43.938 1 47.25 22 TYR B N 1
ATOM 3303 C CA . TYR B 1 22 ? 1.006 -26.016 42.75 1 47.25 22 TYR B CA 1
ATOM 3304 C C . TYR B 1 22 ? 0.26 -26.609 41.562 1 47.25 22 TYR B C 1
ATOM 3306 O O . TYR B 1 22 ? 0.304 -26.062 40.469 1 47.25 22 TYR B O 1
ATOM 3314 N N . ILE B 1 23 ? -0.318 -27.766 41.594 1 48.19 23 ILE B N 1
ATOM 3315 C CA . ILE B 1 23 ? -1.082 -28.406 40.531 1 48.19 23 ILE B CA 1
ATOM 3316 C C . ILE B 1 23 ? -2.287 -27.531 40.156 1 48.19 23 ILE B C 1
ATOM 3318 O O . ILE B 1 23 ? -2.58 -27.328 39 1 48.19 23 ILE B O 1
ATOM 3322 N N . GLY B 1 24 ? -3.121 -27.172 41.062 1 44.53 24 GLY B N 1
ATOM 3323 C CA . GLY B 1 24 ? -4.207 -26.25 40.781 1 44.53 24 GLY B CA 1
ATOM 3324 C C . GLY B 1 24 ? -3.738 -24.969 40.094 1 44.53 24 GLY B C 1
ATOM 3325 O O . GLY B 1 24 ? -4.418 -24.438 39.219 1 44.53 24 GLY B O 1
ATOM 3326 N N . SER B 1 25 ? -2.568 -24.516 40.438 1 42.31 25 SER B N 1
ATOM 3327 C CA . SER B 1 25 ? -1.999 -23.328 39.781 1 42.31 25 SER B CA 1
ATOM 3328 C C . SER B 1 25 ? -1.498 -23.656 38.406 1 42.31 25 SER B C 1
ATOM 3330 O O . SER B 1 25 ? -1.451 -22.766 37.531 1 42.31 25 SER B O 1
ATOM 3332 N N . ASN B 1 26 ? -1.015 -24.844 38.062 1 39.5 26 ASN B N 1
ATOM 3333 C CA . ASN B 1 26 ? -0.449 -25.203 36.75 1 39.5 26 ASN B CA 1
ATOM 3334 C C . ASN B 1 26 ? -1.54 -25.531 35.75 1 39.5 26 ASN B C 1
ATOM 3336 O O . ASN B 1 26 ? -1.28 -25.578 34.531 1 39.5 26 ASN B O 1
ATOM 3340 N N . ILE B 1 27 ? -2.596 -26.25 36.031 1 38.34 27 ILE B N 1
ATOM 3341 C CA . ILE B 1 27 ? -3.574 -26.672 35.031 1 38.34 27 ILE B CA 1
ATOM 3342 C C . ILE B 1 27 ? -4.426 -25.469 34.625 1 38.34 27 ILE B C 1
ATOM 3344 O O . ILE B 1 27 ? -4.77 -25.328 33.438 1 38.34 27 ILE B O 1
ATOM 3348 N N . ILE B 1 28 ? -5.332 -24.828 35.469 1 36.75 28 ILE B N 1
ATOM 3349 C CA . ILE B 1 28 ? -6.289 -23.797 35.156 1 36.75 28 ILE B CA 1
ATOM 3350 C C . ILE B 1 28 ? -5.609 -22.422 35.219 1 36.75 28 ILE B C 1
ATOM 3352 O O . ILE B 1 28 ? -5.027 -22.062 36.219 1 36.75 28 ILE B O 1
ATOM 3356 N N . PRO B 1 29 ? -5.156 -21.766 34.031 1 42.28 29 PRO B N 1
ATOM 3357 C CA . PRO B 1 29 ? -4.824 -20.359 34.281 1 42.28 29 PRO B CA 1
ATOM 3358 C C . PRO B 1 29 ? -5.605 -19.781 35.469 1 42.28 29 PRO B C 1
ATOM 3360 O O . PRO B 1 29 ? -6.84 -19.734 35.438 1 42.28 29 PRO B O 1
ATOM 3363 N N . LEU B 1 30 ? -5.359 -20.25 36.594 1 40.78 30 LEU B N 1
ATOM 3364 C CA . LEU B 1 30 ? -6.113 -19.906 37.781 1 40.78 30 LEU B CA 1
ATOM 3365 C C . LEU B 1 30 ? -6.02 -18.422 38.094 1 40.78 30 LEU B C 1
ATOM 3367 O O . LEU B 1 30 ? -4.922 -17.859 38.156 1 40.78 30 LEU B O 1
ATOM 3371 N N . ALA B 1 31 ? -7.016 -17.688 37.75 1 44 31 ALA B N 1
ATOM 3372 C CA . ALA B 1 31 ? -7.207 -16.391 38.375 1 44 31 ALA B CA 1
ATOM 3373 C C . ALA B 1 31 ? -6.871 -16.453 39.875 1 44 31 ALA B C 1
ATOM 3375 O O . ALA B 1 31 ? -7.465 -17.25 40.594 1 44 31 ALA B O 1
ATOM 3376 N N . MET B 1 32 ? -5.664 -16.281 40.125 1 49.28 32 MET B N 1
ATOM 3377 C CA . MET B 1 32 ? -5.402 -16.188 41.562 1 49.28 32 MET B CA 1
ATOM 3378 C C . MET B 1 32 ? -6.242 -15.078 42.188 1 49.28 32 MET B C 1
ATOM 3380 O O . MET B 1 32 ? -6.688 -14.164 41.5 1 49.28 32 MET B O 1
ATOM 3384 N N . PRO B 1 33 ? -6.598 -15.148 43.312 1 49.56 33 PRO B N 1
ATOM 3385 C CA . PRO B 1 33 ? -7.41 -14.133 44 1 49.56 33 PRO B CA 1
ATOM 3386 C C . PRO B 1 33 ? -6.949 -12.711 43.688 1 49.56 33 PRO B C 1
ATOM 3388 O O . PRO B 1 33 ? -7.754 -11.773 43.719 1 49.56 33 PRO B O 1
ATOM 3391 N N . ASN B 1 34 ? -5.691 -12.469 43.469 1 52.22 34 ASN B N 1
ATOM 3392 C CA . ASN B 1 34 ? -5.262 -11.086 43.281 1 52.22 34 ASN B CA 1
ATOM 3393 C C . ASN B 1 34 ? -5.324 -10.68 41.812 1 52.22 34 ASN B C 1
ATOM 3395 O O . ASN B 1 34 ? -4.801 -9.625 41.438 1 52.22 34 ASN B O 1
ATOM 3399 N N . GLY B 1 35 ? -6.004 -11.398 41 1 61.19 35 GLY B N 1
ATOM 3400 C CA . GLY B 1 35 ? -6.258 -11.016 39.625 1 61.19 35 GLY B CA 1
ATOM 3401 C C . GLY B 1 35 ? -5.188 -11.5 38.656 1 61.19 35 GLY B C 1
ATOM 3402 O O . GLY B 1 35 ? -5.316 -11.344 37.438 1 61.19 35 GLY B O 1
ATOM 3403 N N . ASN B 1 36 ? -4.133 -12.133 39.156 1 66.75 36 ASN B N 1
ATOM 3404 C CA . ASN B 1 36 ? -3.07 -12.648 38.312 1 66.75 36 ASN B CA 1
ATOM 3405 C C . ASN B 1 36 ? -3.432 -14.016 37.75 1 66.75 36 ASN B C 1
ATOM 3407 O O . ASN B 1 36 ? -4.281 -14.719 38.281 1 66.75 36 ASN B O 1
ATOM 3411 N N . VAL B 1 37 ? -2.982 -14.375 36.5 1 70.81 37 VAL B N 1
ATOM 3412 C CA . VAL B 1 37 ? -3.287 -15.609 35.781 1 70.81 37 VAL B CA 1
ATOM 3413 C C . VAL B 1 37 ? -1.993 -16.344 35.438 1 70.81 37 VAL B C 1
ATOM 3415 O O . VAL B 1 37 ? -0.971 -15.719 35.156 1 70.81 37 VAL B O 1
ATOM 3418 N N . VAL B 1 38 ? -1.957 -17.641 35.594 1 73.25 38 VAL B N 1
ATOM 3419 C CA . VAL B 1 38 ? -0.804 -18.453 35.219 1 73.25 38 VAL B CA 1
ATOM 3420 C C . VAL B 1 38 ? -0.879 -18.797 33.719 1 73.25 38 VAL B C 1
ATOM 3422 O O . VAL B 1 38 ? -1.92 -19.25 33.25 1 73.25 38 VAL B O 1
ATOM 3425 N N . VAL B 1 39 ? 0.222 -18.438 33.062 1 78.5 39 VAL B N 1
ATOM 3426 C CA . VAL B 1 39 ? 0.285 -18.766 31.641 1 78.5 39 VAL B CA 1
ATOM 3427 C C . VAL B 1 39 ? 1.517 -19.609 31.359 1 78.5 39 VAL B C 1
ATOM 3429 O O . VAL B 1 39 ? 2.445 -19.672 32.156 1 78.5 39 VAL B O 1
ATOM 3432 N N . ARG B 1 40 ? 1.495 -20.344 30.188 1 79.56 40 ARG B N 1
ATOM 3433 C CA . ARG B 1 40 ? 2.648 -21.141 29.766 1 79.56 40 ARG B CA 1
ATOM 3434 C C . ARG B 1 40 ? 3.84 -20.234 29.453 1 79.56 40 ARG B C 1
ATOM 3436 O O . ARG B 1 40 ? 3.67 -19.062 29.156 1 79.56 40 ARG B O 1
ATOM 3443 N N . LYS B 1 41 ? 5.031 -20.891 29.469 1 79.75 41 LYS B N 1
ATOM 3444 C CA . LYS B 1 41 ? 6.258 -20.141 29.172 1 79.75 41 LYS B CA 1
ATOM 3445 C C . LYS B 1 41 ? 6.223 -19.547 27.766 1 79.75 41 LYS B C 1
ATOM 3447 O O . LYS B 1 41 ? 6.648 -18.406 27.562 1 79.75 41 LYS B O 1
ATOM 3452 N N . GLU B 1 42 ? 5.809 -20.312 26.875 1 80 42 GLU B N 1
ATOM 3453 C CA . GLU B 1 42 ? 5.73 -19.844 25.5 1 80 42 GLU B CA 1
ATOM 3454 C C . GLU B 1 42 ? 4.836 -18.625 25.375 1 80 42 GLU B C 1
ATOM 3456 O O . GLU B 1 42 ? 5.148 -17.688 24.641 1 80 42 GLU B O 1
ATOM 3461 N N . ASP B 1 43 ? 3.814 -18.703 26.125 1 82.88 43 ASP B N 1
ATOM 3462 C CA . ASP B 1 43 ? 2.895 -17.578 26.125 1 82.88 43 ASP B CA 1
ATOM 3463 C C . ASP B 1 43 ? 3.539 -16.344 26.75 1 82.88 43 ASP B C 1
ATOM 3465 O O . ASP B 1 43 ? 3.342 -15.219 26.266 1 82.88 43 ASP B O 1
ATOM 3469 N N . TYR B 1 44 ? 4.223 -16.609 27.781 1 80.31 44 TYR B N 1
ATOM 3470 C CA . TYR B 1 44 ? 4.941 -15.516 28.406 1 80.31 44 TYR B CA 1
ATOM 3471 C C . TYR B 1 44 ? 5.969 -14.914 27.453 1 80.31 44 TYR B C 1
ATOM 3473 O O . TYR B 1 44 ? 6.117 -13.695 27.375 1 80.31 44 TYR B O 1
ATOM 3481 N N . ASN B 1 45 ? 6.691 -15.742 26.766 1 82.44 45 ASN B N 1
ATOM 3482 C CA . ASN B 1 45 ? 7.66 -15.25 25.781 1 82.44 45 ASN B CA 1
ATOM 3483 C C . ASN B 1 45 ? 6.992 -14.398 24.719 1 82.44 45 ASN B C 1
ATOM 3485 O O . ASN B 1 45 ? 7.551 -13.391 24.281 1 82.44 45 ASN B O 1
ATOM 3489 N N . ASN B 1 46 ? 5.863 -14.828 24.312 1 85.94 46 ASN B N 1
ATOM 3490 C CA . ASN B 1 46 ? 5.102 -14.039 23.359 1 85.94 46 ASN B CA 1
ATOM 3491 C C . ASN B 1 46 ? 4.727 -12.672 23.938 1 85.94 46 ASN B C 1
ATOM 3493 O O . ASN B 1 46 ? 4.824 -11.656 23.234 1 85.94 46 ASN B O 1
ATOM 3497 N N . LEU B 1 47 ? 4.32 -12.695 25.156 1 84.5 47 LEU B N 1
ATOM 3498 C CA . LEU B 1 47 ? 3.967 -11.445 25.812 1 84.5 47 LEU B CA 1
ATOM 3499 C C . LEU B 1 47 ? 5.164 -10.5 25.859 1 84.5 47 LEU B C 1
ATOM 3501 O O . LEU B 1 47 ? 5.027 -9.305 25.609 1 84.5 47 LEU B O 1
ATOM 3505 N N . VAL B 1 48 ? 6.25 -11.086 26.125 1 83.94 48 VAL B N 1
ATOM 3506 C CA . VAL B 1 48 ? 7.457 -10.273 26.25 1 83.94 48 VAL B CA 1
ATOM 3507 C C . VAL B 1 48 ? 7.859 -9.742 24.875 1 83.94 48 VAL B C 1
ATOM 3509 O O . VAL B 1 48 ? 8.148 -8.555 24.719 1 83.94 48 VAL B O 1
ATOM 3512 N N . GLN B 1 49 ? 7.844 -10.539 23.922 1 86.94 49 GLN B N 1
ATOM 3513 C CA . GLN B 1 49 ? 8.258 -10.164 22.578 1 86.94 49 GLN B CA 1
ATOM 3514 C C . GLN B 1 49 ? 7.34 -9.094 22 1 86.94 49 GLN B C 1
ATOM 3516 O O . GLN B 1 49 ? 7.793 -8.188 21.297 1 86.94 49 GLN B O 1
ATOM 3521 N N . PHE B 1 50 ? 6.117 -9.211 22.312 1 92.25 50 PHE B N 1
ATOM 3522 C CA . PHE B 1 50 ? 5.145 -8.312 21.688 1 92.25 50 PHE B CA 1
ATOM 3523 C C . PHE B 1 50 ? 4.629 -7.297 22.703 1 92.25 50 PHE B C 1
ATOM 3525 O O . PHE B 1 50 ? 3.523 -6.773 22.562 1 92.25 50 PHE B O 1
ATOM 3532 N N . ASN B 1 51 ? 5.367 -7.133 23.719 1 91.25 51 ASN B N 1
ATOM 3533 C CA . ASN B 1 51 ? 4.98 -6.184 24.75 1 91.25 51 ASN B CA 1
ATOM 3534 C C . ASN B 1 51 ? 4.719 -4.797 24.172 1 91.25 51 ASN B C 1
ATOM 3536 O O . ASN B 1 51 ? 3.771 -4.121 24.578 1 91.25 51 ASN B O 1
ATOM 3540 N N . LYS B 1 52 ? 5.535 -4.395 23.312 1 93.19 52 LYS B N 1
ATOM 3541 C CA . LYS B 1 52 ? 5.359 -3.08 22.703 1 93.19 52 LYS B CA 1
ATOM 3542 C C . LYS B 1 52 ? 4.039 -3 21.938 1 93.19 52 LYS B C 1
ATOM 3544 O O . LYS B 1 52 ? 3.375 -1.959 21.953 1 93.19 52 LYS B O 1
ATOM 3549 N N . LEU B 1 53 ? 3.719 -4.047 21.219 1 95.75 53 LEU B N 1
ATOM 3550 C CA . LEU B 1 53 ? 2.438 -4.105 20.531 1 95.75 53 LEU B CA 1
ATOM 3551 C C . LEU B 1 53 ? 1.284 -3.828 21.484 1 95.75 53 LEU B C 1
ATOM 3553 O O . LEU B 1 53 ? 0.383 -3.049 21.172 1 95.75 53 LEU B O 1
ATOM 3557 N N . PHE B 1 54 ? 1.303 -4.391 22.625 1 93.94 54 PHE B N 1
ATOM 3558 C CA . PHE B 1 54 ? 0.229 -4.227 23.594 1 93.94 54 PHE B CA 1
ATOM 3559 C C . PHE B 1 54 ? 0.253 -2.83 24.203 1 93.94 54 PHE B C 1
ATOM 3561 O O . PHE B 1 54 ? -0.798 -2.246 24.46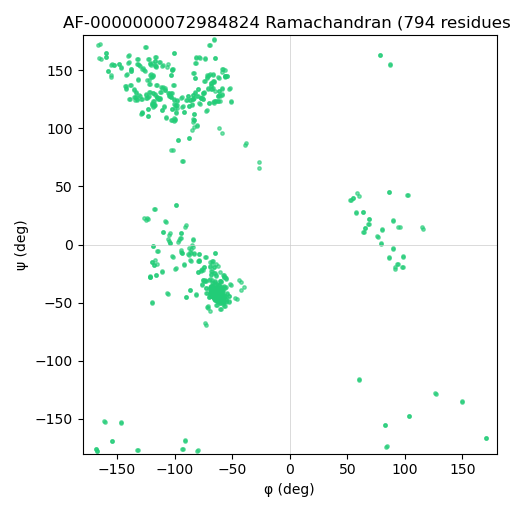9 1 93.94 54 PHE B O 1
ATOM 3568 N N . GLN B 1 55 ? 1.411 -2.354 24.422 1 93.38 55 GLN B N 1
ATOM 3569 C CA . GLN B 1 55 ? 1.523 -0.983 24.906 1 93.38 55 GLN B CA 1
ATOM 3570 C C . GLN B 1 55 ? 0.902 0.003 23.922 1 93.38 55 GLN B C 1
ATOM 3572 O O . GLN B 1 55 ? 0.186 0.922 24.328 1 93.38 55 GLN B O 1
ATOM 3577 N N . ILE B 1 56 ? 1.205 -0.177 22.75 1 96.06 56 ILE B N 1
ATOM 3578 C CA . ILE B 1 56 ? 0.687 0.705 21.719 1 96.06 56 ILE B CA 1
ATOM 3579 C C . ILE B 1 56 ? -0.827 0.537 21.609 1 96.06 56 ILE B C 1
ATOM 3581 O O . ILE B 1 56 ? -1.558 1.52 21.453 1 96.06 56 ILE B O 1
ATOM 3585 N N . LYS B 1 57 ? -1.282 -0.684 21.609 1 96.12 57 LYS B N 1
ATOM 3586 C CA . LYS B 1 57 ? -2.723 -0.919 21.625 1 96.12 57 LYS B CA 1
ATOM 3587 C C . LYS B 1 57 ? -3.391 -0.157 22.766 1 96.12 57 LYS B C 1
ATOM 3589 O O . LYS B 1 57 ? -4.418 0.494 22.578 1 96.12 57 LYS B O 1
ATOM 3594 N N . ASP B 1 58 ? -2.848 -0.285 23.922 1 94.25 58 ASP B N 1
ATOM 3595 C CA . ASP B 1 58 ? -3.391 0.407 25.078 1 94.25 58 ASP B CA 1
ATOM 3596 C C . ASP B 1 58 ? -3.393 1.92 24.875 1 94.25 58 ASP B C 1
ATOM 3598 O O . ASP B 1 58 ? -4.359 2.602 25.219 1 94.25 58 ASP B O 1
ATOM 3602 N N . LEU B 1 59 ? -2.316 2.377 24.359 1 95.56 59 LEU B N 1
ATOM 3603 C CA . LEU B 1 59 ? -2.217 3.805 24.078 1 95.56 59 LEU B CA 1
ATOM 3604 C C . LEU B 1 59 ? -3.307 4.242 23.109 1 95.56 59 LEU B C 1
ATOM 3606 O O . LEU B 1 59 ? -3.908 5.305 23.281 1 95.56 59 LEU B O 1
ATOM 3610 N N . ILE B 1 60 ? -3.529 3.498 22.078 1 96.81 60 ILE B N 1
ATOM 3611 C CA . ILE B 1 60 ? -4.574 3.779 21.094 1 96.81 60 ILE B CA 1
ATOM 3612 C C . ILE B 1 60 ? -5.934 3.822 21.781 1 96.81 60 ILE B C 1
ATOM 3614 O O . ILE B 1 60 ? -6.711 4.758 21.578 1 96.81 60 ILE B O 1
ATOM 3618 N N . HIS B 1 61 ? -6.172 2.865 22.641 1 95.88 61 HIS B N 1
ATOM 3619 C CA . HIS B 1 61 ? -7.438 2.85 23.359 1 95.88 61 HIS B CA 1
ATOM 3620 C C . HIS B 1 61 ? -7.578 4.078 24.25 1 95.88 61 HIS B C 1
ATOM 3622 O O . HIS B 1 61 ? -8.672 4.633 24.391 1 95.88 61 HIS B O 1
ATOM 3628 N N . GLU B 1 62 ? -6.535 4.402 24.797 1 95.81 62 GLU B N 1
ATOM 3629 C CA . GLU B 1 62 ? -6.547 5.488 25.766 1 95.81 62 GLU B CA 1
ATOM 3630 C C . GLU B 1 62 ? -6.645 6.848 25.078 1 95.81 62 GLU B C 1
ATOM 3632 O O . GLU B 1 62 ? -7.309 7.758 25.578 1 95.81 62 GLU B O 1
ATOM 3637 N N . ARG B 1 63 ? -6.035 6.988 23.906 1 96.5 63 ARG B N 1
ATOM 3638 C CA . ARG B 1 63 ? -5.785 8.352 23.453 1 96.5 63 ARG B CA 1
ATOM 3639 C C . ARG B 1 63 ? -6.453 8.609 22.109 1 96.5 63 ARG B C 1
ATOM 3641 O O . ARG B 1 63 ? -6.75 9.75 21.766 1 96.5 63 ARG B O 1
ATOM 3648 N N . TYR B 1 64 ? -6.645 7.605 21.281 1 97.75 64 TYR B N 1
ATOM 3649 C CA . TYR B 1 64 ? -7.102 7.801 19.906 1 97.75 64 TYR B CA 1
ATOM 3650 C C . TYR B 1 64 ? -8.516 8.359 19.875 1 97.75 64 TYR B C 1
ATOM 3652 O O . TYR B 1 64 ? -9.43 7.789 20.469 1 97.75 64 TYR B O 1
ATOM 3660 N N . ASP B 1 65 ? -8.672 9.477 19.234 1 96.06 65 ASP B N 1
ATOM 3661 C CA . ASP B 1 65 ? -9.984 10.102 19.094 1 96.06 65 ASP B CA 1
ATOM 3662 C C . ASP B 1 65 ? -10.664 9.664 17.797 1 96.06 65 ASP B C 1
ATOM 3664 O O . ASP B 1 65 ? -10.852 10.477 16.891 1 96.06 65 ASP B O 1
ATOM 3668 N N . GLY B 1 66 ? -11.109 8.516 17.672 1 95 66 GLY B N 1
ATOM 3669 C CA . GLY B 1 66 ? -11.828 7.891 16.562 1 95 66 GLY B CA 1
ATOM 3670 C C . GLY B 1 66 ? -12.438 6.551 16.938 1 95 66 GLY B C 1
ATOM 3671 O O . GLY B 1 66 ? -12.43 6.16 18.109 1 95 66 GLY B O 1
ATOM 3672 N N . GLU B 1 67 ? -12.992 5.953 16.016 1 95 67 GLU B N 1
ATOM 3673 C CA . GLU B 1 67 ? -13.617 4.648 16.234 1 95 67 GLU B CA 1
ATOM 3674 C C . GLU B 1 67 ? -12.57 3.535 16.234 1 95 67 GLU B C 1
ATOM 3676 O O . GLU B 1 67 ? -11.633 3.549 15.445 1 95 67 GLU B O 1
ATOM 3681 N N . ILE B 1 68 ? -12.734 2.688 17.234 1 95.88 68 ILE B N 1
ATOM 3682 C CA . ILE B 1 68 ? -11.836 1.548 17.359 1 95.88 68 ILE B CA 1
ATOM 3683 C C . ILE B 1 68 ? -12.625 0.247 17.25 1 95.88 68 ILE B C 1
ATOM 3685 O O . ILE B 1 68 ? -13.609 0.049 17.953 1 95.88 68 ILE B O 1
ATOM 3689 N N . ASN B 1 69 ? -12.25 -0.569 16.328 1 96.06 69 ASN B N 1
ATOM 3690 C CA . ASN B 1 69 ? -12.781 -1.921 16.188 1 96.06 69 ASN B CA 1
ATOM 3691 C C . ASN B 1 69 ? -11.742 -2.973 16.562 1 96.06 69 ASN B C 1
ATOM 3693 O O . ASN B 1 69 ? -10.711 -3.107 15.906 1 96.06 69 ASN B O 1
ATOM 3697 N N . GLU B 1 70 ? -12.086 -3.711 17.562 1 94.38 70 GLU B N 1
ATOM 3698 C CA . GLU B 1 70 ? -11.125 -4.648 18.125 1 94.38 70 GLU B CA 1
ATOM 3699 C C . GLU B 1 70 ? -10.711 -5.707 17.109 1 94.38 70 GLU B C 1
ATOM 3701 O O . GLU B 1 70 ? -9.547 -6.094 17.047 1 94.38 70 GLU B O 1
ATOM 3706 N N . LYS B 1 71 ? -11.641 -6.18 16.438 1 94.19 71 LYS B N 1
ATOM 3707 C CA . LYS B 1 71 ? -11.344 -7.199 15.438 1 94.19 71 LYS B CA 1
ATOM 3708 C C . LYS B 1 71 ? -10.414 -6.656 14.352 1 94.19 71 LYS B C 1
ATOM 3710 O O . LYS B 1 71 ? -9.5 -7.352 13.906 1 94.19 71 LYS B O 1
ATOM 3715 N N . ASP B 1 72 ? -10.641 -5.445 13.953 1 95.19 72 ASP B N 1
ATOM 3716 C CA . ASP B 1 72 ? -9.781 -4.809 12.961 1 95.19 72 ASP B CA 1
ATOM 3717 C C . ASP B 1 72 ? -8.359 -4.664 13.484 1 95.19 72 ASP B C 1
ATOM 3719 O O . ASP B 1 72 ? -7.391 -4.84 12.742 1 95.19 72 ASP B O 1
ATOM 3723 N N . LEU B 1 73 ? -8.219 -4.293 14.742 1 96.62 73 LEU B N 1
ATOM 3724 C CA . LEU B 1 73 ? -6.891 -4.164 15.344 1 96.62 73 LEU B CA 1
ATOM 3725 C C . LEU B 1 73 ? -6.133 -5.484 15.273 1 96.62 73 LEU B C 1
ATOM 3727 O O . LEU B 1 73 ? -4.965 -5.516 14.867 1 96.62 73 LEU B O 1
ATOM 3731 N N . GLU B 1 74 ? -6.809 -6.512 15.633 1 95.62 74 GLU B N 1
ATOM 3732 C CA . GLU B 1 74 ? -6.195 -7.836 15.641 1 95.62 74 GLU B CA 1
ATOM 3733 C C . GLU B 1 74 ? -5.801 -8.266 14.234 1 95.62 74 GLU B C 1
ATOM 3735 O O . GLU B 1 74 ? -4.656 -8.672 14 1 95.62 74 GLU B O 1
ATOM 3740 N N . GLU B 1 75 ? -6.75 -8.18 13.328 1 95.88 75 GLU B N 1
ATOM 3741 C CA . GLU B 1 75 ? -6.5 -8.609 11.953 1 95.88 75 GLU B CA 1
ATOM 3742 C C . GLU B 1 75 ? -5.434 -7.746 11.289 1 95.88 75 GLU B C 1
ATOM 3744 O O . GLU B 1 75 ? -4.637 -8.242 10.492 1 95.88 75 GLU B O 1
ATOM 3749 N N . GLY B 1 76 ? -5.496 -6.477 11.578 1 96.06 76 GLY B N 1
ATOM 3750 C CA . GLY B 1 76 ? -4.449 -5.598 11.078 1 96.06 76 GLY B CA 1
ATOM 3751 C C . GLY B 1 76 ? -3.061 -6.004 11.531 1 96.06 76 GLY B C 1
ATOM 3752 O O . GLY B 1 76 ? -2.123 -6.023 10.734 1 96.06 76 GLY B O 1
ATOM 3753 N N . ALA B 1 77 ? -2.947 -6.285 12.781 1 97.25 77 ALA B N 1
ATOM 3754 C CA . ALA B 1 77 ? -1.665 -6.73 13.32 1 97.25 77 ALA B CA 1
ATOM 3755 C C . ALA B 1 77 ? -1.188 -8 12.633 1 97.25 77 ALA B C 1
ATOM 3757 O O . ALA B 1 77 ? -0.01 -8.125 12.281 1 97.25 77 ALA B O 1
ATOM 3758 N N . ILE B 1 78 ? -2.094 -8.922 12.445 1 97.19 78 ILE B N 1
ATOM 3759 C CA . ILE B 1 78 ? -1.755 -10.203 11.82 1 97.19 78 ILE B CA 1
ATOM 3760 C C . ILE B 1 78 ? -1.313 -9.969 10.375 1 97.19 78 ILE B C 1
ATOM 3762 O O . ILE B 1 78 ? -0.312 -10.531 9.93 1 97.19 78 ILE B O 1
ATOM 3766 N N . LYS B 1 79 ? -2.051 -9.141 9.656 1 95.56 79 LYS B N 1
ATOM 3767 C CA . LYS B 1 79 ? -1.672 -8.812 8.289 1 95.56 79 LYS B CA 1
ATOM 3768 C C . LYS B 1 79 ? -0.285 -8.172 8.242 1 95.56 79 LYS B C 1
ATOM 3770 O O . LYS B 1 79 ? 0.527 -8.508 7.375 1 95.56 79 LYS B O 1
ATOM 3775 N N . GLY B 1 80 ? -0.11 -7.254 9.109 1 95.69 80 GLY B N 1
ATOM 3776 C CA . GLY B 1 80 ? 1.191 -6.609 9.172 1 95.69 80 GLY B CA 1
ATOM 3777 C C . GLY B 1 80 ? 2.322 -7.578 9.477 1 95.69 80 GLY B C 1
ATOM 3778 O O . GLY B 1 80 ? 3.418 -7.449 8.922 1 95.69 80 GLY B O 1
ATOM 3779 N N . LEU B 1 81 ? 2.09 -8.484 10.367 1 96.81 81 LEU B N 1
ATOM 3780 C CA . LEU B 1 81 ? 3.061 -9.523 10.703 1 96.81 81 LEU B CA 1
ATOM 3781 C C . LEU B 1 81 ? 3.432 -10.336 9.469 1 96.81 81 LEU B C 1
ATOM 3783 O O . LEU B 1 81 ? 4.613 -10.492 9.164 1 96.81 81 LEU B O 1
ATOM 3787 N N . ALA B 1 82 ? 2.471 -10.781 8.75 1 95.88 82 ALA B N 1
ATOM 3788 C CA . ALA B 1 82 ? 2.707 -11.586 7.551 1 95.88 82 ALA B CA 1
ATOM 3789 C C . ALA B 1 82 ? 3.424 -10.781 6.477 1 95.88 82 ALA B C 1
ATOM 3791 O O . ALA B 1 82 ? 4.375 -11.258 5.855 1 95.88 82 ALA B O 1
ATOM 3792 N N . ASN B 1 83 ? 2.98 -9.578 6.285 1 92.75 83 ASN B N 1
ATOM 3793 C CA . ASN B 1 83 ? 3.535 -8.719 5.242 1 92.75 83 ASN B CA 1
ATOM 3794 C C . ASN B 1 83 ? 4.992 -8.367 5.523 1 92.75 83 ASN B C 1
ATOM 3796 O O . ASN B 1 83 ? 5.742 -8.031 4.605 1 92.75 83 ASN B O 1
ATOM 3800 N N . SER B 1 84 ? 5.367 -8.406 6.73 1 93.94 84 SER B N 1
ATOM 3801 C CA . SER B 1 84 ? 6.727 -8.039 7.113 1 93.94 84 SER B CA 1
ATOM 3802 C C . SER B 1 84 ? 7.746 -9.023 6.559 1 93.94 84 SER B C 1
ATOM 3804 O O . SER B 1 84 ? 8.945 -8.742 6.535 1 93.94 84 SER B O 1
ATOM 3806 N N . LEU B 1 85 ? 7.273 -10.18 6.094 1 94.69 85 LEU B N 1
ATOM 3807 C CA . LEU B 1 85 ? 8.141 -11.188 5.496 1 94.69 85 LEU B CA 1
ATOM 3808 C C . LEU B 1 85 ? 8.586 -10.766 4.102 1 94.69 85 LEU B C 1
ATOM 3810 O O . LEU B 1 85 ? 9.492 -11.367 3.523 1 94.69 85 LEU B O 1
ATOM 3814 N N . LYS B 1 86 ? 7.902 -9.867 3.479 1 88.94 86 LYS B N 1
ATOM 3815 C CA . LYS B 1 86 ? 8.203 -9.344 2.148 1 88.94 86 LYS B CA 1
ATOM 3816 C C . LYS B 1 86 ? 8.094 -10.438 1.091 1 88.94 86 LYS B C 1
ATOM 3818 O O . LYS B 1 86 ? 8.906 -10.492 0.169 1 88.94 86 LYS B O 1
ATOM 3823 N N . ASP B 1 87 ? 7.289 -11.375 1.351 1 91.56 87 ASP B N 1
ATOM 3824 C CA . ASP B 1 87 ? 6.879 -12.414 0.412 1 91.56 87 ASP B CA 1
ATOM 3825 C C . ASP B 1 87 ? 5.438 -12.203 -0.048 1 91.56 87 ASP B C 1
ATOM 3827 O O . ASP B 1 87 ? 4.5 -12.398 0.726 1 91.56 87 ASP B O 1
ATOM 3831 N N . PRO B 1 88 ? 5.285 -11.82 -1.305 1 89.38 88 PRO B N 1
ATOM 3832 C CA . PRO B 1 88 ? 3.932 -11.492 -1.765 1 89.38 88 PRO B CA 1
ATOM 3833 C C . PRO B 1 88 ? 3 -12.695 -1.765 1 89.38 88 PRO B C 1
ATOM 3835 O O . PRO B 1 88 ? 1.786 -12.547 -1.93 1 89.38 88 PRO B O 1
ATOM 3838 N N . TYR B 1 89 ? 3.549 -13.836 -1.514 1 92.56 89 TYR B N 1
ATOM 3839 C CA . TYR B 1 89 ? 2.738 -15.047 -1.578 1 92.56 89 TYR B CA 1
ATOM 3840 C C . TYR B 1 89 ? 2.348 -15.516 -0.182 1 92.56 89 TYR B C 1
ATOM 3842 O O . TYR B 1 89 ? 1.575 -16.469 -0.034 1 92.56 89 TYR B O 1
ATOM 3850 N N . THR B 1 90 ? 2.922 -14.953 0.845 1 95.56 90 THR B N 1
ATOM 3851 C CA . THR B 1 90 ? 2.535 -15.227 2.225 1 95.56 90 THR B CA 1
ATOM 3852 C C . THR B 1 90 ? 1.622 -14.125 2.758 1 95.56 90 THR B C 1
ATOM 3854 O O . THR B 1 90 ? 2.08 -13.016 3.049 1 95.56 90 THR B O 1
ATOM 3857 N N . VAL B 1 91 ? 0.403 -14.492 2.869 1 95.38 91 VAL B N 1
ATOM 3858 C CA . VAL B 1 91 ? -0.592 -13.461 3.168 1 95.38 91 VAL B CA 1
ATOM 3859 C C . VAL B 1 91 ? -1.649 -14.031 4.113 1 95.38 91 VAL B C 1
ATOM 3861 O O . VAL B 1 91 ? -2.053 -15.188 3.98 1 95.38 91 VAL B O 1
ATOM 3864 N N . PHE B 1 92 ? -2.041 -13.227 5.156 1 96.56 92 PHE B N 1
ATOM 3865 C CA . PHE B 1 92 ? -3.211 -13.516 5.977 1 96.56 92 PHE B CA 1
ATOM 3866 C C . PHE B 1 92 ? -4.484 -13.016 5.297 1 96.56 92 PHE B C 1
ATOM 3868 O O . PHE B 1 92 ? -4.539 -11.883 4.828 1 96.56 92 PHE B O 1
ATOM 3875 N N . MET B 1 93 ? -5.465 -13.844 5.219 1 95.25 93 MET B N 1
ATOM 3876 C CA . MET B 1 93 ? -6.746 -13.492 4.609 1 95.25 93 MET B CA 1
ATOM 3877 C C . MET B 1 93 ? -7.855 -13.469 5.656 1 95.25 93 MET B C 1
ATOM 3879 O O . MET B 1 93 ? -8.039 -14.438 6.391 1 95.25 93 MET B O 1
ATOM 3883 N N . THR B 1 94 ? -8.555 -12.367 5.727 1 95.19 94 THR B N 1
ATOM 3884 C CA . THR B 1 94 ? -9.75 -12.266 6.555 1 95.19 94 THR B CA 1
ATOM 3885 C C . THR B 1 94 ? -10.852 -13.18 6.039 1 95.19 94 THR B C 1
ATOM 3887 O O . THR B 1 94 ? -10.703 -13.812 4.988 1 95.19 94 THR B O 1
ATOM 3890 N N . LYS B 1 95 ? -11.953 -13.219 6.766 1 93.94 95 LYS B N 1
ATOM 3891 C CA . LYS B 1 95 ? -13.062 -14.086 6.375 1 93.94 95 LYS B CA 1
ATOM 3892 C C . LYS B 1 95 ? -13.539 -13.758 4.961 1 93.94 95 LYS B C 1
ATOM 3894 O O . LYS B 1 95 ? -13.656 -14.656 4.121 1 93.94 95 LYS B O 1
ATOM 3899 N N . LYS B 1 96 ? -13.758 -12.523 4.715 1 91.5 96 LYS B N 1
ATOM 3900 C CA . LYS B 1 96 ? -14.242 -12.125 3.395 1 91.5 96 LYS B CA 1
ATOM 3901 C C . LYS B 1 96 ? -13.219 -12.453 2.312 1 91.5 96 LYS B C 1
ATOM 3903 O O . LYS B 1 96 ? -13.562 -13 1.266 1 91.5 96 LYS B O 1
ATOM 3908 N N . GLU B 1 97 ? -12.031 -12.094 2.525 1 90.81 97 GLU B N 1
ATOM 3909 C CA . GLU B 1 97 ? -10.969 -12.352 1.556 1 90.81 97 GLU B CA 1
ATOM 3910 C C . GLU B 1 97 ? -10.812 -13.852 1.29 1 90.81 97 GLU B C 1
ATOM 3912 O O . GLU B 1 97 ? -10.602 -14.266 0.148 1 90.81 97 GLU B O 1
ATOM 3917 N N . TYR B 1 98 ? -10.891 -14.656 2.328 1 92.19 98 TYR B N 1
ATOM 3918 C CA . TYR B 1 98 ? -10.75 -16.109 2.193 1 92.19 98 TYR B CA 1
ATOM 3919 C C . TYR B 1 98 ? -11.93 -16.688 1.429 1 92.19 98 TYR B C 1
ATOM 3921 O O . TYR B 1 98 ? -11.75 -17.578 0.591 1 92.19 98 TYR B O 1
ATOM 3929 N N . ASP B 1 99 ? -13.086 -16.234 1.705 1 88.25 99 ASP B N 1
ATOM 3930 C CA . ASP B 1 99 ? -14.258 -16.656 0.942 1 88.25 99 ASP B CA 1
ATOM 3931 C C . ASP B 1 99 ? -14.078 -16.359 -0.545 1 88.25 99 ASP B C 1
ATOM 3933 O O . ASP B 1 99 ? -14.375 -17.203 -1.392 1 88.25 99 ASP B O 1
ATOM 3937 N N . ASP B 1 100 ? -13.602 -15.219 -0.829 1 84.31 100 ASP B N 1
ATOM 3938 C CA . ASP B 1 100 ? -13.375 -14.812 -2.213 1 84.31 100 ASP B CA 1
ATOM 3939 C C . ASP B 1 100 ? -12.281 -15.656 -2.859 1 84.31 100 ASP B C 1
ATOM 3941 O O . ASP B 1 100 ? -12.359 -15.992 -4.043 1 84.31 100 ASP B O 1
ATOM 3945 N N . PHE B 1 101 ? -11.273 -15.977 -2.137 1 84.88 101 PHE B N 1
ATOM 3946 C CA . PHE B 1 101 ? -10.18 -16.828 -2.605 1 84.88 101 PHE B CA 1
ATOM 3947 C C . PHE B 1 101 ? -10.695 -18.203 -2.994 1 84.88 101 PHE B C 1
ATOM 3949 O O . PHE B 1 101 ? -10.297 -18.75 -4.023 1 84.88 101 PHE B O 1
ATOM 3956 N N . ASN B 1 102 ? -11.562 -18.703 -2.277 1 81.81 102 ASN B N 1
ATOM 3957 C CA . ASN B 1 102 ? -12.086 -20.047 -2.504 1 81.81 102 ASN B CA 1
ATOM 3958 C C . ASN B 1 102 ? -13 -20.094 -3.725 1 81.81 102 ASN B C 1
ATOM 3960 O O . ASN B 1 102 ? -13.094 -21.125 -4.402 1 81.81 102 ASN B O 1
ATOM 3964 N N . THR B 1 103 ? -13.695 -19.047 -4.016 1 75.81 103 THR B N 1
ATOM 3965 C CA . THR B 1 103 ? -14.586 -19.031 -5.164 1 75.81 103 THR B CA 1
ATOM 3966 C C . THR B 1 103 ? -13.797 -19.047 -6.469 1 75.81 103 THR B C 1
ATOM 3968 O O . THR B 1 103 ? -14.25 -19.609 -7.473 1 75.81 103 THR B O 1
ATOM 3971 N N . GLN B 1 104 ? -12.68 -18.562 -6.578 1 65.88 104 GLN B N 1
ATOM 3972 C CA . GLN B 1 104 ? -11.828 -18.547 -7.762 1 65.88 104 GLN B CA 1
ATOM 3973 C C . GLN B 1 104 ? -11.344 -19.953 -8.102 1 65.88 104 GLN B C 1
ATOM 3975 O O . GLN B 1 104 ? -11.336 -20.344 -9.273 1 65.88 104 GLN B O 1
ATOM 3980 N N . THR B 1 105 ? -11.086 -20.703 -7.176 1 63.59 105 THR B N 1
ATOM 3981 C CA . THR B 1 105 ? -10.508 -22.031 -7.379 1 63.59 105 THR B CA 1
ATOM 3982 C C . THR B 1 105 ? -11.578 -23.031 -7.812 1 63.59 105 THR B C 1
ATOM 3984 O O . THR B 1 105 ? -11.273 -24.031 -8.461 1 63.59 105 THR B O 1
ATOM 3987 N N . GLU B 1 106 ? -12.852 -22.562 -7.629 1 63.84 106 GLU B N 1
ATOM 3988 C CA . GLU B 1 106 ? -13.93 -23.5 -7.969 1 63.84 106 GLU B CA 1
ATOM 3989 C C . GLU B 1 106 ? -14.453 -23.234 -9.375 1 63.84 106 GLU B C 1
ATOM 3991 O O . GLU B 1 106 ? -15.305 -23.984 -9.875 1 63.84 106 GLU B O 1
ATOM 3996 N N . GLY B 1 107 ? -13.969 -22.375 -10.086 1 62.84 107 GLY B N 1
ATOM 3997 C CA . GLY B 1 107 ? -14.25 -22.188 -11.5 1 62.84 107 GLY B CA 1
ATOM 3998 C C . GLY B 1 107 ? -15.398 -21.219 -11.758 1 62.84 107 GLY B C 1
ATOM 3999 O O . GLY B 1 107 ? -15.656 -20.859 -12.906 1 62.84 107 GLY B O 1
ATOM 4000 N N . ASN B 1 108 ? -16.25 -20.938 -10.852 1 66.12 108 ASN B N 1
ATOM 4001 C CA . ASN B 1 108 ? -17.312 -19.969 -11.102 1 66.12 108 ASN B CA 1
ATOM 4002 C C . ASN B 1 108 ? -17.234 -18.781 -10.164 1 66.12 108 ASN B C 1
ATOM 4004 O O . ASN B 1 108 ? -17.172 -18.953 -8.945 1 66.12 108 ASN B O 1
ATOM 4008 N N . TYR B 1 109 ? -17.031 -17.609 -10.82 1 73.31 109 TYR B N 1
ATOM 4009 C CA . TYR B 1 109 ? -17.047 -16.453 -9.945 1 73.31 109 TYR B CA 1
ATOM 4010 C C . TYR B 1 109 ? -17.594 -15.227 -10.68 1 73.31 109 TYR B C 1
ATOM 4012 O O . TYR B 1 109 ? -17.766 -15.258 -11.906 1 73.31 109 TYR B O 1
ATOM 4020 N N . SER B 1 110 ? -18.078 -14.391 -9.914 1 78.69 110 SER B N 1
ATOM 4021 C CA . SER B 1 110 ? -18.484 -13.094 -10.453 1 78.69 110 SER B CA 1
ATOM 4022 C C . SER B 1 110 ? -17.344 -12.078 -10.352 1 78.69 110 SER B C 1
ATOM 4024 O O . SER B 1 110 ? -16.859 -11.797 -9.258 1 78.69 110 SER B O 1
ATOM 4026 N N . GLY B 1 111 ? -16.859 -11.664 -11.453 1 89.44 111 GLY B N 1
ATOM 4027 C CA . GLY B 1 111 ? -15.758 -10.727 -11.523 1 89.44 111 GLY B CA 1
ATOM 4028 C C . GLY B 1 111 ? -15.641 -10.031 -12.867 1 89.44 111 GLY B C 1
ATOM 4029 O O . GLY B 1 111 ? -16.641 -9.742 -13.508 1 89.44 111 GLY B O 1
ATOM 4030 N N . VAL B 1 112 ? -14.391 -9.656 -13.18 1 92.56 112 VAL B N 1
ATOM 4031 C CA . VAL B 1 112 ? -14.234 -8.82 -14.367 1 92.56 112 VAL B CA 1
ATOM 4032 C C . VAL B 1 112 ? -13.438 -9.57 -15.43 1 92.56 112 VAL B C 1
ATOM 4034 O O . VAL B 1 112 ? -13.25 -9.07 -16.547 1 92.56 112 VAL B O 1
ATOM 4037 N N . GLY B 1 113 ? -12.922 -10.734 -15.164 1 89.06 113 GLY B N 1
ATOM 4038 C CA . GLY B 1 113 ? -12.375 -11.664 -16.141 1 89.06 113 GLY B CA 1
ATOM 4039 C C . GLY B 1 113 ? -10.922 -11.391 -16.469 1 89.06 113 GLY B C 1
ATOM 4040 O O . GLY B 1 113 ? -10.523 -11.414 -17.641 1 89.06 113 GLY B O 1
ATOM 4041 N N . ILE B 1 114 ? -10.078 -11.156 -15.461 1 90.75 114 ILE B N 1
ATOM 4042 C CA . ILE B 1 114 ? -8.656 -10.922 -15.703 1 90.75 114 ILE B CA 1
ATOM 4043 C C . ILE B 1 114 ? -7.828 -11.875 -14.852 1 90.75 114 ILE B C 1
ATOM 4045 O O . ILE B 1 114 ? -8.258 -12.305 -13.781 1 90.75 114 ILE B O 1
ATOM 4049 N N . GLN B 1 115 ? -6.676 -12.211 -15.383 1 89.5 115 GLN B N 1
ATOM 4050 C CA . GLN B 1 115 ? -5.672 -12.977 -14.656 1 89.5 115 GLN B CA 1
ATOM 4051 C C . GLN B 1 115 ? -4.512 -12.086 -14.211 1 89.5 115 GLN B C 1
ATOM 4053 O O . GLN B 1 115 ? -3.932 -11.367 -15.023 1 89.5 115 GLN B O 1
ATOM 4058 N N . LEU B 1 116 ? -4.203 -12.25 -12.867 1 91.19 116 LEU B N 1
ATOM 4059 C CA . LEU B 1 116 ? -3.256 -11.305 -12.297 1 91.19 116 LEU B CA 1
ATOM 4060 C C . LEU B 1 116 ? -2.023 -12.023 -11.766 1 91.19 116 LEU B C 1
ATOM 4062 O O . LEU B 1 116 ? -2.082 -13.219 -11.445 1 91.19 116 LEU B O 1
ATOM 4066 N N . GLN B 1 117 ? -0.921 -11.273 -11.695 1 91.81 117 GLN B N 1
ATOM 4067 C CA . GLN B 1 117 ? 0.31 -11.711 -11.047 1 91.81 117 GLN B CA 1
ATOM 4068 C C . GLN B 1 117 ? 0.979 -10.555 -10.305 1 91.81 117 GLN B C 1
ATOM 4070 O O . GLN B 1 117 ? 0.871 -9.398 -10.719 1 91.81 117 GLN B O 1
ATOM 4075 N N . ALA B 1 118 ? 1.604 -10.922 -9.195 1 88.94 118 ALA B N 1
ATOM 4076 C CA . ALA B 1 118 ? 2.436 -9.945 -8.5 1 88.94 118 ALA B CA 1
ATOM 4077 C C . ALA B 1 118 ? 3.857 -9.938 -9.055 1 88.94 118 ALA B C 1
ATOM 4079 O O . ALA B 1 118 ? 4.535 -10.961 -9.055 1 88.94 118 ALA B O 1
ATOM 4080 N N . LYS B 1 119 ? 4.281 -8.836 -9.578 1 86.19 119 LYS B N 1
ATOM 4081 C CA . LYS B 1 119 ? 5.625 -8.688 -10.133 1 86.19 119 LYS B CA 1
ATOM 4082 C C . LYS B 1 119 ? 6.23 -7.336 -9.758 1 86.19 119 LYS B C 1
ATOM 4084 O O . LYS B 1 119 ? 5.629 -6.293 -10.016 1 86.19 119 LYS B O 1
ATOM 4089 N N . ASP B 1 120 ? 7.438 -7.371 -9.133 1 80.75 120 ASP B N 1
ATOM 4090 C CA . ASP B 1 120 ? 8.156 -6.152 -8.773 1 80.75 120 ASP B CA 1
ATOM 4091 C C . ASP B 1 120 ? 7.281 -5.234 -7.922 1 80.75 120 ASP B C 1
ATOM 4093 O O . ASP B 1 120 ? 7.16 -4.043 -8.211 1 80.75 120 ASP B O 1
ATOM 4097 N N . ASN B 1 121 ? 6.555 -5.805 -7.031 1 80.5 121 ASN B N 1
ATOM 4098 C CA . ASN B 1 121 ? 5.695 -5.145 -6.055 1 80.5 121 ASN B CA 1
ATOM 4099 C C . ASN B 1 121 ? 4.5 -4.477 -6.719 1 80.5 121 ASN B C 1
ATOM 4101 O O . ASN B 1 121 ? 3.896 -3.562 -6.152 1 80.5 121 ASN B O 1
ATOM 4105 N N . LYS B 1 122 ? 4.234 -4.91 -7.961 1 86.81 122 LYS B N 1
ATOM 4106 C CA . LYS B 1 122 ? 3.061 -4.441 -8.695 1 86.81 122 LYS B CA 1
ATOM 4107 C C . LYS B 1 122 ? 2.104 -5.59 -8.992 1 86.81 122 LYS B C 1
ATOM 4109 O O . LYS B 1 122 ? 2.475 -6.758 -8.875 1 86.81 122 LYS B O 1
ATOM 4114 N N . ILE B 1 123 ? 0.911 -5.184 -9.289 1 91.94 123 ILE B N 1
ATOM 4115 C CA . ILE B 1 123 ? -0.066 -6.148 -9.773 1 91.94 123 ILE B CA 1
ATOM 4116 C C . ILE B 1 123 ? -0.209 -6.016 -11.289 1 91.94 123 ILE B C 1
ATOM 4118 O O . ILE B 1 123 ? -0.645 -4.973 -11.789 1 91.94 123 ILE B O 1
ATOM 4122 N N . VAL B 1 124 ? 0.149 -7.066 -12.023 1 93.12 124 VAL B N 1
ATOM 4123 C CA . VAL B 1 124 ? 0.183 -7.02 -13.484 1 93.12 124 VAL B CA 1
ATOM 4124 C C . VAL B 1 124 ? -0.852 -7.98 -14.062 1 93.12 124 VAL B C 1
ATOM 4126 O O . VAL B 1 124 ? -0.999 -9.109 -13.57 1 93.12 124 VAL B O 1
ATOM 4129 N N . ILE B 1 125 ? -1.561 -7.508 -15.086 1 93.75 125 ILE B N 1
ATOM 4130 C CA . ILE B 1 125 ? -2.494 -8.359 -15.812 1 93.75 125 ILE B CA 1
ATOM 4131 C C . ILE B 1 125 ? -1.731 -9.227 -16.812 1 93.75 125 ILE B C 1
ATOM 4133 O O . ILE B 1 125 ? -1.007 -8.703 -17.656 1 93.75 125 ILE B O 1
ATOM 4137 N N . VAL B 1 126 ? -1.95 -10.477 -16.766 1 91.31 126 VAL B N 1
ATOM 4138 C CA . VAL B 1 126 ? -1.146 -11.344 -17.625 1 91.31 126 VAL B CA 1
ATOM 4139 C C . VAL B 1 126 ? -2.025 -11.945 -18.719 1 91.31 126 VAL B C 1
ATOM 4141 O O . VAL B 1 126 ? -1.519 -12.43 -19.719 1 91.31 126 VAL B O 1
ATOM 4144 N N . ASP B 1 127 ? -3.271 -11.984 -18.422 1 88.5 127 ASP B N 1
ATOM 4145 C CA . ASP B 1 127 ? -4.203 -12.461 -19.438 1 88.5 127 ASP B CA 1
ATOM 4146 C C . ASP B 1 127 ? -5.625 -11.984 -19.141 1 88.5 127 ASP B C 1
ATOM 4148 O O . ASP B 1 127 ? -5.918 -11.531 -18.031 1 88.5 127 ASP B O 1
ATOM 4152 N N . ILE B 1 128 ? -6.406 -12.031 -20.156 1 88.88 128 ILE B N 1
ATOM 4153 C CA . ILE B 1 128 ? -7.789 -11.578 -20.078 1 88.88 128 ILE B CA 1
ATOM 4154 C C . ILE B 1 128 ? -8.711 -12.609 -20.734 1 88.88 128 ILE B C 1
ATOM 4156 O O . ILE B 1 128 ? -8.422 -13.086 -21.844 1 88.88 128 ILE B O 1
ATOM 4160 N N . PHE B 1 129 ? -9.711 -12.93 -20.031 1 82.88 129 PHE B N 1
ATOM 4161 C CA . PHE B 1 129 ? -10.656 -13.898 -20.578 1 82.88 129 PHE B CA 1
ATOM 4162 C C . PHE B 1 129 ? -11.477 -13.273 -21.703 1 82.88 129 PHE B C 1
ATOM 4164 O O . PHE B 1 129 ? -11.875 -12.117 -21.625 1 82.88 129 PHE B O 1
ATOM 4171 N N . GLU B 1 130 ? -11.719 -14.141 -22.656 1 77.12 130 GLU B N 1
ATOM 4172 C CA . GLU B 1 130 ? -12.516 -13.672 -23.781 1 77.12 130 GLU B CA 1
ATOM 4173 C C . GLU B 1 130 ? -13.945 -13.367 -23.359 1 77.12 130 GLU B C 1
ATOM 4175 O O . GLU B 1 130 ? -14.484 -14.016 -22.453 1 77.12 130 GLU B O 1
ATOM 4180 N N . GLU B 1 131 ? -14.641 -12.43 -23.875 1 80.12 131 GLU B N 1
ATOM 4181 C CA . GLU B 1 131 ? -16.016 -12 -23.672 1 80.12 131 GLU B CA 1
ATOM 4182 C C . GLU B 1 131 ? -16.234 -11.469 -22.25 1 80.12 131 GLU B C 1
ATOM 4184 O O . GLU B 1 131 ? -17.359 -11.367 -21.781 1 80.12 131 GLU B O 1
ATOM 4189 N N . SER B 1 132 ? -15.141 -11.227 -21.625 1 88.25 132 SER B N 1
ATOM 4190 C CA . SER B 1 132 ? -15.219 -10.68 -20.266 1 88.25 132 SER B CA 1
ATOM 4191 C C . SER B 1 132 ? -15.453 -9.18 -20.297 1 88.25 132 SER B C 1
ATOM 4193 O O . SER B 1 132 ? -15.203 -8.523 -21.312 1 88.25 132 SER B O 1
ATOM 4195 N N . PRO B 1 133 ? -15.93 -8.633 -19.141 1 92.81 133 PRO B N 1
ATOM 4196 C CA . PRO B 1 133 ? -16.047 -7.18 -19.031 1 92.81 133 PRO B CA 1
ATOM 4197 C C . PRO B 1 133 ? -14.719 -6.465 -19.266 1 92.81 133 PRO B C 1
ATOM 4199 O O . PRO B 1 133 ? -14.688 -5.406 -19.906 1 92.81 133 PRO B O 1
ATOM 4202 N N . ALA B 1 134 ? -13.68 -7.043 -18.844 1 93.06 134 ALA B N 1
ATOM 4203 C CA . ALA B 1 134 ? -12.367 -6.426 -18.984 1 93.06 134 ALA B CA 1
ATOM 4204 C C . ALA B 1 134 ? -11.969 -6.316 -20.453 1 93.06 134 ALA B C 1
ATOM 4206 O O . ALA B 1 134 ? -11.461 -5.281 -20.891 1 93.06 134 ALA B O 1
ATOM 4207 N N . ARG B 1 135 ? -12.18 -7.383 -21.156 1 87.69 135 ARG B N 1
ATOM 4208 C CA . ARG B 1 135 ? -11.836 -7.371 -22.578 1 87.69 135 ARG B CA 1
ATOM 4209 C C . ARG B 1 135 ? -12.641 -6.312 -23.328 1 87.69 135 ARG B C 1
ATOM 4211 O O . ARG B 1 135 ? -12.086 -5.57 -24.141 1 87.69 135 ARG B O 1
ATOM 4218 N N . LYS B 1 136 ? -13.875 -6.238 -23.047 1 89.81 136 LYS B N 1
ATOM 4219 C CA . LYS B 1 136 ? -14.773 -5.301 -23.703 1 89.81 136 LYS B CA 1
ATOM 4220 C C . LYS B 1 136 ? -14.383 -3.855 -23.406 1 89.81 136 LYS B C 1
ATOM 4222 O O . LYS B 1 136 ? -14.578 -2.967 -24.234 1 89.81 136 LYS B O 1
ATOM 4227 N N . ALA B 1 137 ? -13.766 -3.732 -22.281 1 92.69 137 ALA B N 1
ATOM 4228 C CA . ALA B 1 137 ? -13.406 -2.387 -21.844 1 92.69 137 ALA B CA 1
ATOM 4229 C C . ALA B 1 137 ? -12.047 -1.971 -22.391 1 92.69 137 ALA B C 1
ATOM 4231 O O . ALA B 1 137 ? -11.594 -0.848 -22.156 1 92.69 137 ALA B O 1
ATOM 4232 N N . GLY B 1 138 ? -11.367 -2.875 -22.969 1 90 138 GLY B N 1
ATOM 4233 C CA . GLY B 1 138 ? -10.109 -2.521 -23.625 1 90 138 GLY B CA 1
ATOM 4234 C C . GLY B 1 138 ? -8.898 -2.746 -22.734 1 90 138 GLY B C 1
ATOM 4235 O O . GLY B 1 138 ? -7.82 -2.219 -23 1 90 138 GLY B O 1
ATOM 4236 N N . ILE B 1 139 ? -9.07 -3.455 -21.703 1 93.44 139 ILE B N 1
ATOM 4237 C CA . ILE B 1 139 ? -7.938 -3.844 -20.875 1 93.44 139 ILE B CA 1
ATOM 4238 C C . ILE B 1 139 ? -7.055 -4.836 -21.625 1 93.44 139 ILE B C 1
ATOM 4240 O O . ILE B 1 139 ? -7.555 -5.695 -22.344 1 93.44 139 ILE B O 1
ATOM 4244 N N . LEU B 1 140 ? -5.746 -4.715 -21.328 1 90.31 140 LEU B N 1
ATOM 4245 C CA . LEU B 1 140 ? -4.789 -5.527 -22.078 1 90.31 140 LEU B CA 1
ATOM 4246 C C . LEU B 1 140 ? -3.801 -6.199 -21.125 1 90.31 140 LEU B C 1
ATOM 4248 O O . LEU B 1 140 ? -3.572 -5.707 -20.016 1 90.31 140 LEU B O 1
ATOM 4252 N N . PRO B 1 141 ? -3.236 -7.324 -21.594 1 88.5 141 PRO B N 1
ATOM 4253 C CA . PRO B 1 141 ? -2.113 -7.867 -20.828 1 88.5 141 PRO B CA 1
ATOM 4254 C C . PRO B 1 141 ? -0.985 -6.855 -20.641 1 88.5 141 PRO B C 1
ATOM 4256 O O . PRO B 1 141 ? -0.745 -6.02 -21.516 1 88.5 141 PRO B O 1
ATOM 4259 N N . LYS B 1 142 ? -0.35 -6.918 -19.453 1 90.19 142 LYS B N 1
ATOM 4260 C CA . LYS B 1 142 ? 0.773 -6.07 -19.062 1 90.19 142 LYS B CA 1
ATOM 4261 C C . LYS B 1 142 ? 0.286 -4.758 -18.469 1 90.19 142 LYS B C 1
ATOM 4263 O O . LYS B 1 142 ? 1.074 -4 -17.891 1 90.19 142 LYS B O 1
ATOM 4268 N N . ASP B 1 143 ? -1.041 -4.512 -18.625 1 93.25 143 ASP B N 1
ATOM 4269 C CA . ASP B 1 143 ? -1.56 -3.42 -17.797 1 93.25 143 ASP B CA 1
ATOM 4270 C C . ASP B 1 143 ? -1.283 -3.666 -16.312 1 93.25 143 ASP B C 1
ATOM 4272 O O . ASP B 1 143 ? -1.311 -4.812 -15.859 1 93.25 143 ASP B O 1
ATOM 4276 N N . GLU B 1 144 ? -1.026 -2.562 -15.633 1 92.12 144 GLU B N 1
ATOM 4277 C CA . GLU B 1 144 ? -0.775 -2.646 -14.195 1 92.12 144 GLU B CA 1
ATOM 4278 C C . GLU B 1 144 ? -1.94 -2.07 -13.398 1 92.12 144 GLU B C 1
ATOM 4280 O O . GLU B 1 144 ? -2.426 -0.978 -13.695 1 92.12 144 GLU B O 1
ATOM 4285 N N . ILE B 1 145 ? -2.377 -2.773 -12.406 1 92.88 145 ILE B N 1
ATOM 4286 C CA . ILE B 1 145 ? -3.451 -2.277 -11.555 1 92.88 145 ILE B CA 1
ATOM 4287 C C . ILE B 1 145 ? -2.865 -1.423 -10.43 1 92.88 145 ILE B C 1
ATOM 4289 O O . ILE B 1 145 ? -2.078 -1.91 -9.617 1 92.88 145 ILE B O 1
ATOM 4293 N N . GLU B 1 146 ? -3.346 -0.241 -10.367 1 86.94 146 GLU B N 1
ATOM 4294 C CA . GLU B 1 146 ? -2.846 0.687 -9.359 1 86.94 146 GLU B CA 1
ATOM 4295 C C . GLU B 1 146 ? -3.859 0.876 -8.234 1 86.94 146 GLU B C 1
ATOM 4297 O O . GLU B 1 146 ? -3.482 1.021 -7.07 1 86.94 146 GLU B O 1
ATOM 4302 N N . LYS B 1 147 ? -5.117 1.007 -8.609 1 88.31 147 LYS B N 1
ATOM 4303 C CA . LYS B 1 147 ? -6.188 1.175 -7.633 1 88.31 147 LYS B CA 1
ATOM 4304 C C . LYS B 1 147 ? -7.406 0.337 -8 1 88.31 147 LYS B C 1
ATOM 4306 O O . LYS B 1 147 ? -7.66 0.088 -9.18 1 88.31 147 LYS B O 1
ATOM 4311 N N . VAL B 1 148 ? -8.094 -0.076 -6.984 1 92.94 148 VAL B N 1
ATOM 4312 C CA . VAL B 1 148 ? -9.422 -0.668 -7.117 1 92.94 148 VAL B CA 1
ATOM 4313 C C . VAL B 1 148 ? -10.43 0.128 -6.285 1 92.94 148 VAL B C 1
ATOM 4315 O O . VAL B 1 148 ? -10.297 0.225 -5.066 1 92.94 148 VAL B O 1
ATOM 4318 N N . ASN B 1 149 ? -11.375 0.723 -6.949 1 90.62 149 ASN B N 1
ATOM 4319 C CA . ASN B 1 149 ? -12.32 1.612 -6.277 1 90.62 149 ASN B CA 1
ATOM 4320 C C . ASN B 1 149 ? -11.602 2.689 -5.473 1 90.62 149 ASN B C 1
ATOM 4322 O O . ASN B 1 149 ? -11.891 2.887 -4.293 1 90.62 149 ASN B O 1
ATOM 4326 N N . ASP B 1 150 ? -10.562 3.127 -6.055 1 81.31 150 ASP B N 1
ATOM 4327 C CA . ASP B 1 150 ? -9.805 4.273 -5.551 1 81.31 150 ASP B CA 1
ATOM 4328 C C . ASP B 1 150 ? -8.961 3.885 -4.336 1 81.31 150 ASP B C 1
ATOM 4330 O O . ASP B 1 150 ? -8.398 4.75 -3.668 1 81.31 150 ASP B O 1
ATOM 4334 N N . ILE B 1 151 ? -8.961 2.646 -4.094 1 80.44 151 ILE B N 1
ATOM 4335 C CA . ILE B 1 151 ? -8.078 2.139 -3.051 1 80.44 151 ILE B CA 1
ATOM 4336 C C . ILE B 1 151 ? -6.75 1.694 -3.668 1 80.44 151 ILE B C 1
ATOM 4338 O O . ILE B 1 151 ? -6.723 0.792 -4.508 1 80.44 151 ILE B O 1
ATOM 4342 N N . PRO B 1 152 ? -5.707 2.293 -3.281 1 79.5 152 PRO B N 1
ATOM 4343 C CA . PRO B 1 152 ? -4.418 1.877 -3.836 1 79.5 152 PRO B CA 1
ATOM 4344 C C . PRO B 1 152 ? -4.027 0.46 -3.422 1 79.5 152 PRO B C 1
ATOM 4346 O O . PRO B 1 152 ? -4.27 0.057 -2.281 1 79.5 152 PRO B O 1
ATOM 4349 N N . VAL B 1 153 ? -3.467 -0.232 -4.375 1 85 153 VAL B N 1
ATOM 4350 C CA . VAL B 1 153 ? -3.012 -1.594 -4.117 1 85 153 VAL B CA 1
ATOM 4351 C C . VAL B 1 153 ? -1.647 -1.813 -4.766 1 85 153 VAL B C 1
ATOM 4353 O O . VAL B 1 153 ? -1.3 -1.137 -5.738 1 85 153 VAL B O 1
ATOM 4356 N N . ASP B 1 154 ? -0.857 -2.742 -4.109 1 83.81 154 ASP B N 1
ATOM 4357 C CA . ASP B 1 154 ? 0.422 -3.129 -4.695 1 83.81 154 ASP B CA 1
ATOM 4358 C C . ASP B 1 154 ? 0.585 -4.648 -4.711 1 83.81 154 ASP B C 1
ATOM 4360 O O . ASP B 1 154 ? -0.365 -5.379 -4.426 1 83.81 154 ASP B O 1
ATOM 4364 N N . GLY B 1 155 ? 1.709 -5.109 -5.152 1 85.94 155 GLY B N 1
ATOM 4365 C CA . GLY B 1 155 ? 1.959 -6.531 -5.344 1 85.94 155 GLY B CA 1
ATOM 4366 C C . GLY B 1 155 ? 1.759 -7.344 -4.078 1 85.94 155 GLY B C 1
ATOM 4367 O O . GLY B 1 155 ? 1.376 -8.516 -4.141 1 85.94 155 GLY B O 1
ATOM 4368 N N . SER B 1 156 ? 1.959 -6.734 -2.906 1 81.19 156 SER B N 1
ATOM 4369 C CA . SER B 1 156 ? 1.808 -7.434 -1.634 1 81.19 156 SER B CA 1
ATOM 4370 C C . SER B 1 156 ? 0.338 -7.566 -1.246 1 81.19 156 SER B C 1
ATOM 4372 O O . SER B 1 156 ? 0.003 -8.266 -0.289 1 81.19 156 SER B O 1
ATOM 4374 N N . GLN B 1 157 ? -0.459 -6.898 -2.014 1 86.06 157 GLN B N 1
ATOM 4375 C CA . GLN B 1 157 ? -1.885 -6.891 -1.705 1 86.06 157 GLN B CA 1
ATOM 4376 C C . GLN B 1 157 ? -2.695 -7.527 -2.832 1 86.06 157 GLN B C 1
ATOM 4378 O O . GLN B 1 157 ? -3.826 -7.117 -3.098 1 86.06 157 GLN B O 1
ATOM 4383 N N . LEU B 1 158 ? -2.127 -8.445 -3.502 1 88.69 158 LEU B N 1
ATOM 4384 C CA . LEU B 1 158 ? -2.775 -9.102 -4.633 1 88.69 158 LEU B CA 1
ATOM 4385 C C . LEU B 1 158 ? -4.121 -9.695 -4.219 1 88.69 158 LEU B C 1
ATOM 4387 O O . LEU B 1 158 ? -5.129 -9.477 -4.895 1 88.69 158 LEU B O 1
ATOM 4391 N N . GLU B 1 159 ? -4.141 -10.445 -3.111 1 86.88 159 GLU B N 1
ATOM 4392 C CA . GLU B 1 159 ? -5.379 -11.094 -2.691 1 86.88 159 GLU B CA 1
ATOM 4393 C C . GLU B 1 159 ? -6.441 -10.07 -2.316 1 86.88 159 GLU B C 1
ATOM 4395 O O . GLU B 1 159 ? -7.629 -10.281 -2.572 1 86.88 159 GLU B O 1
ATOM 4400 N N . LYS B 1 160 ? -6 -9.031 -1.721 1 86.69 160 LYS B N 1
ATOM 4401 C CA . LYS B 1 160 ? -6.922 -7.941 -1.42 1 86.69 160 LYS B CA 1
ATOM 4402 C C . LYS B 1 160 ? -7.508 -7.352 -2.699 1 86.69 160 LYS B C 1
ATOM 4404 O O . LYS B 1 160 ? -8.719 -7.133 -2.789 1 86.69 160 LYS B O 1
ATOM 4409 N N . ALA B 1 161 ? -6.656 -7.07 -3.625 1 90.44 161 ALA B N 1
ATOM 4410 C CA . ALA B 1 161 ? -7.102 -6.527 -4.906 1 90.44 161 ALA B CA 1
ATOM 4411 C C . ALA B 1 161 ? -8.133 -7.441 -5.559 1 90.44 161 ALA B C 1
ATOM 4413 O O . ALA B 1 161 ? -9.164 -6.973 -6.055 1 90.44 161 ALA B O 1
ATOM 4414 N N . VAL B 1 162 ? -7.867 -8.695 -5.586 1 89.69 162 VAL B N 1
ATOM 4415 C CA . VAL B 1 162 ? -8.773 -9.68 -6.172 1 89.69 162 VAL B CA 1
ATOM 4416 C C . VAL B 1 162 ? -10.125 -9.625 -5.453 1 89.69 162 VAL B C 1
ATOM 4418 O O . VAL B 1 162 ? -11.172 -9.617 -6.098 1 89.69 162 VAL B O 1
ATOM 4421 N N . SER B 1 163 ? -10.07 -9.586 -4.184 1 88.25 163 SER B N 1
ATOM 4422 C CA . SER B 1 163 ? -11.289 -9.531 -3.385 1 88.25 163 SER B CA 1
ATOM 4423 C C . SER B 1 163 ? -12.109 -8.289 -3.713 1 88.25 163 SER B C 1
ATOM 4425 O O . SER B 1 163 ? -13.336 -8.367 -3.82 1 88.25 163 SER B O 1
ATOM 4427 N N . LEU B 1 164 ? -11.445 -7.238 -3.875 1 90.25 164 LEU B N 1
ATOM 4428 C CA . LEU B 1 164 ? -12.125 -5.984 -4.18 1 90.25 164 LEU B CA 1
ATOM 4429 C C . LEU B 1 164 ? -12.773 -6.039 -5.559 1 90.25 164 LEU B C 1
ATOM 4431 O O . LEU B 1 164 ? -13.805 -5.402 -5.793 1 90.25 164 LEU B O 1
ATOM 4435 N N . MET B 1 165 ? -12.211 -6.727 -6.484 1 92.38 165 MET B N 1
ATOM 4436 C CA . MET B 1 165 ? -12.688 -6.785 -7.863 1 92.38 165 MET B CA 1
ATOM 4437 C C . MET B 1 165 ? -13.859 -7.754 -7.988 1 92.38 165 MET B C 1
ATOM 4439 O O . MET B 1 165 ? -14.648 -7.664 -8.93 1 92.38 165 MET B O 1
ATOM 4443 N N . LYS B 1 166 ? -13.945 -8.672 -7.086 1 87.88 166 LYS B N 1
ATOM 4444 C CA . LYS B 1 166 ? -15.078 -9.586 -7.043 1 87.88 166 LYS B CA 1
ATOM 4445 C C . LYS B 1 166 ? -16.281 -8.945 -6.348 1 87.88 166 LYS B C 1
ATOM 4447 O O . LYS B 1 166 ? -16.109 -8.008 -5.566 1 87.88 166 LYS B O 1
ATOM 4452 N N . GLY B 1 167 ? -17.469 -9.469 -6.695 1 85.69 167 GLY B N 1
ATOM 4453 C CA . GLY B 1 167 ? -18.688 -8.914 -6.105 1 85.69 167 GLY B CA 1
ATOM 4454 C C . GLY B 1 167 ? -19.953 -9.43 -6.75 1 85.69 167 GLY B C 1
ATOM 4455 O O . GLY B 1 167 ? -19.922 -10.406 -7.496 1 85.69 167 GLY B O 1
ATOM 4456 N N . VAL B 1 168 ? -20.953 -8.734 -6.406 1 85.62 168 VAL B N 1
ATOM 4457 C CA . VAL B 1 168 ? -22.266 -9.148 -6.887 1 85.62 168 VAL B CA 1
ATOM 4458 C C . VAL B 1 168 ? -22.375 -8.883 -8.383 1 85.62 168 VAL B C 1
ATOM 4460 O O . VAL B 1 168 ? -21.938 -7.836 -8.867 1 85.62 168 VAL B O 1
ATOM 4463 N N . GLU B 1 169 ? -22.875 -9.867 -9.039 1 89.19 169 GLU B N 1
ATOM 4464 C CA . GLU B 1 169 ? -23.094 -9.703 -10.477 1 89.19 169 GLU B CA 1
ATOM 4465 C C . GLU B 1 169 ? -23.891 -8.43 -10.766 1 89.19 169 GLU B C 1
ATOM 4467 O O . GLU B 1 169 ? -24.875 -8.133 -10.07 1 89.19 169 GLU B O 1
ATOM 4472 N N . GLY B 1 170 ? -23.422 -7.727 -11.727 1 92.06 170 GLY B N 1
ATOM 4473 C CA . GLY B 1 170 ? -24.125 -6.52 -12.117 1 92.06 170 GLY B CA 1
ATOM 4474 C C . GLY B 1 170 ? -23.609 -5.273 -11.43 1 92.06 170 GLY B C 1
ATOM 4475 O O . GLY B 1 170 ? -23.859 -4.156 -11.883 1 92.06 170 GLY B O 1
ATOM 4476 N N . SER B 1 171 ? -22.875 -5.457 -10.367 1 93.56 171 SER B N 1
ATOM 4477 C CA . SER B 1 171 ? -22.312 -4.305 -9.672 1 93.56 171 SER B CA 1
ATOM 4478 C C . SER B 1 171 ? -21.078 -3.758 -10.406 1 93.56 171 SER B C 1
ATOM 4480 O O . SER B 1 171 ? -20.484 -4.453 -11.227 1 93.56 171 SER B O 1
ATOM 4482 N N . GLU B 1 172 ? -20.781 -2.531 -10.07 1 95.88 172 GLU B N 1
ATOM 4483 C CA . GLU B 1 172 ? -19.688 -1.86 -10.773 1 95.88 172 GLU B CA 1
ATOM 4484 C C . GLU B 1 172 ? -18.422 -1.842 -9.93 1 95.88 172 GLU B C 1
ATOM 4486 O O . GLU B 1 172 ? -18.484 -1.829 -8.695 1 95.88 172 GLU B O 1
ATOM 4491 N N . VAL B 1 173 ? -17.281 -1.857 -10.641 1 95.88 173 VAL B N 1
ATOM 4492 C CA . VAL B 1 173 ? -15.969 -1.689 -10.031 1 95.88 173 VAL B CA 1
ATOM 4493 C C . VAL B 1 173 ? -15.102 -0.78 -10.898 1 95.88 173 VAL B C 1
ATOM 4495 O O . VAL B 1 173 ? -15.125 -0.881 -12.125 1 95.88 173 VAL B O 1
ATOM 4498 N N . LYS B 1 174 ? -14.406 0.098 -10.25 1 96.31 174 LYS B N 1
ATOM 4499 C CA . LYS B 1 174 ? -13.516 1.022 -10.945 1 96.31 174 LYS B CA 1
ATOM 4500 C C . LYS B 1 174 ? -12.062 0.599 -10.797 1 96.31 174 LYS B C 1
ATOM 4502 O O . LYS B 1 174 ? -11.578 0.386 -9.68 1 96.31 174 LYS B O 1
ATOM 4507 N N . LEU B 1 175 ? -11.398 0.476 -11.93 1 96 175 LEU B N 1
ATOM 4508 C CA . LEU B 1 175 ? -9.977 0.168 -11.914 1 96 175 LEU B CA 1
ATOM 4509 C C . LEU B 1 175 ? -9.156 1.349 -12.422 1 96 175 LEU B C 1
ATOM 4511 O O . LEU B 1 175 ? -9.516 1.964 -13.43 1 96 175 LEU B O 1
ATOM 4515 N N . THR B 1 176 ? -8.156 1.688 -11.703 1 90.81 176 THR B N 1
ATOM 4516 C CA . THR B 1 176 ? -7.117 2.57 -12.227 1 90.81 176 THR B CA 1
ATOM 4517 C C . THR B 1 176 ? -5.918 1.765 -12.711 1 90.81 176 THR B C 1
ATOM 4519 O O . THR B 1 176 ? -5.277 1.062 -11.93 1 90.81 176 THR B O 1
ATOM 4522 N N . LEU B 1 177 ? -5.66 1.956 -14 1 93.06 177 LEU B N 1
ATOM 4523 C CA . LEU B 1 177 ? -4.629 1.144 -14.641 1 93.06 177 LEU B CA 1
ATOM 4524 C C . LEU B 1 177 ? -3.48 2.016 -15.141 1 93.06 177 LEU B C 1
ATOM 4526 O O . LEU B 1 177 ? -3.646 3.225 -15.312 1 93.06 177 LEU B O 1
ATOM 4530 N N . PHE B 1 178 ? -2.318 1.371 -15.211 1 87.12 178 PHE B N 1
ATOM 4531 C CA . PHE B 1 178 ? -1.17 1.981 -15.875 1 87.12 178 PHE B CA 1
ATOM 4532 C C . PHE B 1 178 ? -0.748 1.165 -17.094 1 87.12 178 PHE B C 1
ATOM 4534 O O . PHE B 1 178 ? -0.6 -0.056 -17 1 87.12 178 PHE B O 1
ATOM 4541 N N . ARG B 1 179 ? -0.621 1.851 -18.172 1 90.06 179 ARG B N 1
ATOM 4542 C CA . ARG B 1 179 ? -0.082 1.272 -19.391 1 90.06 179 ARG B CA 1
ATOM 4543 C C . ARG B 1 179 ? 1.112 2.074 -19.906 1 90.06 179 ARG B C 1
ATOM 4545 O O . ARG B 1 179 ? 1.054 3.305 -19.969 1 90.06 179 ARG B O 1
ATOM 4552 N N . LYS B 1 180 ? 2.203 1.473 -20.188 1 76.88 180 LYS B N 1
ATOM 4553 C CA . LYS B 1 180 ? 3.473 2.107 -20.547 1 76.88 180 LYS B CA 1
ATOM 4554 C C . LYS B 1 180 ? 3.271 3.209 -21.578 1 76.88 180 LYS B C 1
ATOM 4556 O O . LYS B 1 180 ? 3.766 4.324 -21.406 1 76.88 180 LYS B O 1
ATOM 4561 N N . ASP B 1 181 ? 2.523 3.082 -22.688 1 74.19 181 ASP B N 1
ATOM 4562 C CA . ASP B 1 181 ? 2.398 4.066 -23.75 1 74.19 181 ASP B CA 1
ATOM 4563 C C . ASP B 1 181 ? 1.194 4.977 -23.531 1 74.19 181 ASP B C 1
ATOM 4565 O O . ASP B 1 181 ? 1.033 5.984 -24.219 1 74.19 181 ASP B O 1
ATOM 4569 N N . LYS B 1 182 ? 0.393 4.723 -22.609 1 79.19 182 LYS B N 1
ATOM 4570 C CA . LYS B 1 182 ? -0.846 5.469 -22.406 1 79.19 182 LYS B CA 1
ATOM 4571 C C . LYS B 1 182 ? -0.831 6.207 -21.062 1 79.19 182 LYS B C 1
ATOM 4573 O O . LYS B 1 182 ? -1.484 7.242 -20.922 1 79.19 182 LYS B O 1
ATOM 4578 N N . GLY B 1 183 ? -0.038 5.633 -20.156 1 79.19 183 GLY B N 1
ATOM 4579 C CA . GLY B 1 183 ? -0.088 6.18 -18.812 1 79.19 183 GLY B CA 1
ATOM 4580 C C . GLY B 1 183 ? -1.245 5.637 -17.984 1 79.19 183 GLY B C 1
ATOM 4581 O O . GLY B 1 183 ? -1.659 4.488 -18.172 1 79.19 183 GLY B O 1
ATOM 4582 N N . ASN B 1 184 ? -1.652 6.453 -16.969 1 82.5 184 ASN B N 1
ATOM 4583 C CA . ASN B 1 184 ? -2.738 5.992 -16.109 1 82.5 184 ASN B CA 1
ATOM 4584 C C . ASN B 1 184 ? -4.102 6.258 -16.734 1 82.5 184 ASN B C 1
ATOM 4586 O O . ASN B 1 184 ? -4.309 7.297 -17.375 1 82.5 184 ASN B O 1
ATOM 4590 N N . PHE B 1 185 ? -4.977 5.348 -16.516 1 87 185 PHE B N 1
ATOM 4591 C CA . PHE B 1 185 ? -6.344 5.551 -16.969 1 87 185 PHE B CA 1
ATOM 4592 C C . PHE B 1 185 ? -7.324 4.746 -16.125 1 87 185 PHE B C 1
ATOM 4594 O O . PHE B 1 185 ? -6.945 3.746 -15.508 1 87 185 PHE B O 1
ATOM 4601 N N . ASP B 1 186 ? -8.539 5.289 -16.141 1 90.94 186 ASP B N 1
ATOM 4602 C CA . ASP B 1 186 ? -9.586 4.633 -15.359 1 90.94 186 ASP B CA 1
ATOM 4603 C C . ASP B 1 186 ? -10.523 3.844 -16.266 1 90.94 186 ASP B C 1
ATOM 4605 O O . ASP B 1 186 ? -10.789 4.246 -17.406 1 90.94 186 ASP B O 1
ATOM 4609 N N . VAL B 1 187 ? -10.984 2.748 -15.727 1 95.44 187 VAL B N 1
ATOM 4610 C CA . VAL B 1 187 ? -12.008 1.959 -16.406 1 95.44 187 VAL B CA 1
ATOM 4611 C C . VAL B 1 187 ? -13.086 1.543 -15.406 1 95.44 187 VAL B C 1
ATOM 4613 O O . VAL B 1 187 ? -12.781 1.143 -14.281 1 95.44 187 VAL B O 1
ATOM 4616 N N . ASN B 1 188 ? -14.289 1.72 -15.805 1 96.12 188 ASN B N 1
ATOM 4617 C CA . ASN B 1 188 ? -15.414 1.208 -15.039 1 96.12 188 ASN B CA 1
ATOM 4618 C C . ASN B 1 188 ? -15.961 -0.091 -15.625 1 96.12 188 ASN B C 1
ATOM 4620 O O . ASN B 1 188 ? -16.312 -0.141 -16.797 1 96.12 188 ASN B O 1
ATOM 4624 N N . LEU B 1 189 ? -16.016 -1.078 -14.828 1 96.56 189 LEU B N 1
ATOM 4625 C CA . LEU B 1 189 ? -16.438 -2.396 -15.289 1 96.56 189 LEU B CA 1
ATOM 4626 C C . LEU B 1 189 ? -17.672 -2.867 -14.539 1 96.56 189 LEU B C 1
ATOM 4628 O O . LEU B 1 189 ? -17.828 -2.605 -13.344 1 96.56 189 LEU B O 1
ATOM 4632 N N . LYS B 1 190 ? -18.469 -3.529 -15.242 1 95.12 190 LYS B N 1
ATOM 4633 C CA . LYS B 1 190 ? -19.594 -4.227 -14.617 1 95.12 190 LYS B CA 1
ATOM 4634 C C . LYS B 1 190 ? -19.266 -5.699 -14.398 1 95.12 190 LYS B C 1
ATOM 4636 O O . LYS B 1 190 ? -18.969 -6.422 -15.344 1 95.12 190 LYS B O 1
ATOM 4641 N N . ARG B 1 191 ? -19.391 -6.105 -13.172 1 93.31 191 ARG B N 1
ATOM 4642 C CA . ARG B 1 191 ? -19.078 -7.492 -12.844 1 93.31 191 ARG B CA 1
ATOM 4643 C C . ARG B 1 191 ? -20.062 -8.445 -13.5 1 93.31 191 ARG B C 1
ATOM 4645 O O . ARG B 1 191 ? -21.266 -8.148 -13.586 1 93.31 191 ARG B O 1
ATOM 4652 N N . SER B 1 192 ? -19.547 -9.531 -13.953 1 90.38 192 SER B N 1
ATOM 4653 C CA . SER B 1 192 ? -20.375 -10.555 -14.57 1 90.38 192 SER B CA 1
ATOM 4654 C C . SER B 1 192 ? -19.922 -11.953 -14.164 1 90.38 192 SER B C 1
ATOM 4656 O O . SER B 1 192 ? -18.844 -12.117 -13.602 1 90.38 192 SER B O 1
ATOM 4658 N N . LYS B 1 193 ? -20.828 -12.875 -14.375 1 84.44 193 LYS B N 1
ATOM 4659 C CA . LYS B 1 193 ? -20.453 -14.273 -14.148 1 84.44 193 LYS B CA 1
ATOM 4660 C C . LYS B 1 193 ? -19.391 -14.727 -15.148 1 84.44 193 LYS B C 1
ATOM 4662 O O . LYS B 1 193 ? -19.562 -14.539 -16.359 1 84.44 193 LYS B O 1
ATOM 4667 N N . ILE B 1 194 ? -18.359 -15.125 -14.641 1 78.56 194 ILE B N 1
ATOM 4668 C CA . ILE B 1 194 ? -17.266 -15.641 -15.469 1 78.56 194 ILE B CA 1
ATOM 4669 C C . ILE B 1 194 ? -17.266 -17.172 -15.422 1 78.56 194 ILE B C 1
ATOM 4671 O O . ILE B 1 194 ? -17.156 -17.766 -14.344 1 78.56 194 ILE B O 1
ATOM 4675 N N . ASN B 1 195 ? -17.656 -17.75 -16.469 1 70.81 195 ASN B N 1
ATOM 4676 C CA . ASN B 1 195 ? -17.578 -19.203 -16.578 1 70.81 195 ASN B CA 1
ATOM 4677 C C . ASN B 1 195 ? -16.203 -19.672 -17.031 1 70.81 195 ASN B C 1
ATOM 4679 O O . ASN B 1 195 ? -15.82 -19.484 -18.188 1 70.81 195 ASN B O 1
ATOM 4683 N N . LEU B 1 196 ? -15.555 -20.219 -16.094 1 72.25 196 LEU B N 1
ATOM 4684 C CA . LEU B 1 196 ? -14.172 -20.547 -16.406 1 72.25 196 LEU B CA 1
ATOM 4685 C C . LEU B 1 196 ? -14.078 -21.938 -17.047 1 72.25 196 LEU B C 1
ATOM 4687 O O . LEU B 1 196 ? -14.414 -22.938 -16.406 1 72.25 196 LEU B O 1
ATOM 4691 N N . LYS B 1 197 ? -14.125 -22.016 -18.297 1 78.19 197 LYS B N 1
ATOM 4692 C CA . LYS B 1 197 ? -13.641 -23.203 -18.984 1 78.19 197 LYS B CA 1
ATOM 4693 C C . LYS B 1 197 ? -12.125 -23.188 -19.125 1 78.19 197 LYS B C 1
ATOM 4695 O O . LYS B 1 197 ? -11.586 -22.5 -20 1 78.19 197 LYS B O 1
ATOM 4700 N N . THR B 1 198 ? -11.508 -23.969 -18.25 1 87.19 198 THR B N 1
ATOM 4701 C CA . THR B 1 198 ? -10.055 -23.859 -18.172 1 87.19 198 THR B CA 1
ATOM 4702 C C . THR B 1 198 ? -9.398 -24.609 -19.312 1 87.19 198 THR B C 1
ATOM 4704 O O . THR B 1 198 ? -8.219 -24.422 -19.609 1 87.19 198 THR B O 1
ATOM 4707 N N . VAL B 1 199 ? -10.195 -25.484 -20.016 1 93.81 199 VAL B N 1
ATOM 4708 C CA . VAL B 1 199 ? -9.633 -26.297 -21.094 1 93.81 199 VAL B CA 1
ATOM 4709 C C . VAL B 1 199 ? -10.484 -26.141 -22.359 1 93.81 199 VAL B C 1
ATOM 4711 O O . VAL B 1 199 ? -11.703 -26.281 -22.297 1 93.81 199 VAL B O 1
ATOM 4714 N N . ALA B 1 200 ? -9.883 -25.781 -23.391 1 93.12 200 ALA B N 1
ATOM 4715 C CA . ALA B 1 200 ? -10.539 -25.703 -24.688 1 93.12 200 ALA B CA 1
ATOM 4716 C C . ALA B 1 200 ? -9.68 -26.359 -25.766 1 93.12 200 ALA B C 1
ATOM 4718 O O . ALA B 1 200 ? -8.5 -26.031 -25.922 1 93.12 200 ALA B O 1
ATOM 4719 N N . GLY B 1 201 ? -10.273 -27.281 -26.5 1 96.12 201 GLY B N 1
ATOM 4720 C CA . GLY B 1 201 ? -9.539 -28 -27.531 1 96.12 201 GLY B CA 1
ATOM 4721 C C . GLY B 1 201 ? -10.234 -27.969 -28.875 1 96.12 201 GLY B C 1
ATOM 4722 O O . GLY B 1 201 ? -11.461 -27.875 -28.953 1 96.12 201 GLY B O 1
ATOM 4723 N N . GLN B 1 202 ? -9.422 -28.047 -29.953 1 96.88 202 GLN B N 1
ATOM 4724 C CA . GLN B 1 202 ? -9.945 -28.156 -31.312 1 96.88 202 GLN B CA 1
ATOM 4725 C C . GLN B 1 202 ? -8.906 -28.75 -32.25 1 96.88 202 GLN B C 1
ATOM 4727 O O . GLN B 1 202 ? -7.703 -28.609 -32.031 1 96.88 202 GLN B O 1
ATOM 4732 N N . MET B 1 203 ? -9.406 -29.469 -33.281 1 98 203 MET B N 1
ATOM 4733 C CA . MET B 1 203 ? -8.523 -29.859 -34.375 1 98 203 MET B CA 1
ATOM 4734 C C . MET B 1 203 ? -8.195 -28.672 -35.281 1 98 203 MET B C 1
ATOM 4736 O O . MET B 1 203 ? -9.078 -27.906 -35.625 1 98 203 MET B O 1
ATOM 4740 N N . LEU B 1 204 ? -6.938 -28.484 -35.562 1 97.12 204 LEU B N 1
ATOM 4741 C CA . LEU B 1 204 ? -6.523 -27.406 -36.469 1 97.12 204 LEU B CA 1
ATOM 4742 C C . LEU B 1 204 ? -6.559 -27.875 -37.938 1 97.12 204 LEU B C 1
ATOM 4744 O O . LEU B 1 204 ? -6.809 -27.062 -38.844 1 97.12 204 LEU B O 1
ATOM 4748 N N . ASP B 1 205 ? -6.188 -29.031 -38.188 1 94.5 205 ASP B N 1
ATOM 4749 C CA . ASP B 1 205 ? -6.293 -29.75 -39.438 1 94.5 205 ASP B CA 1
ATOM 4750 C C . ASP B 1 205 ? -6.508 -31.25 -39.219 1 94.5 205 ASP B C 1
ATOM 4752 O O . ASP B 1 205 ? -7.086 -31.641 -38.188 1 94.5 205 ASP B O 1
ATOM 4756 N N . GLU B 1 206 ? -6.094 -32.062 -40.125 1 93.75 206 GLU B N 1
ATOM 4757 C CA . GLU B 1 206 ? -6.391 -33.5 -40.031 1 93.75 206 GLU B CA 1
ATOM 4758 C C . GLU B 1 206 ? -5.496 -34.188 -39 1 93.75 206 GLU B C 1
ATOM 4760 O O . GLU B 1 206 ? -5.867 -35.219 -38.438 1 93.75 206 GLU B O 1
ATOM 4765 N N . ASP B 1 207 ? -4.324 -33.562 -38.656 1 96.94 207 ASP B N 1
ATOM 4766 C CA . ASP B 1 207 ? -3.334 -34.281 -37.875 1 96.94 207 ASP B CA 1
ATOM 4767 C C . ASP B 1 207 ? -3.037 -33.562 -36.562 1 96.94 207 ASP B C 1
ATOM 4769 O O . ASP B 1 207 ? -2.562 -34.156 -35.594 1 96.94 207 ASP B O 1
ATOM 4773 N N . VAL B 1 208 ? -3.211 -32.25 -36.594 1 98.44 208 VAL B N 1
ATOM 4774 C CA . VAL B 1 208 ? -2.709 -31.453 -35.469 1 98.44 208 VAL B CA 1
ATOM 4775 C C . VAL B 1 208 ? -3.881 -30.891 -34.656 1 98.44 208 VAL B C 1
ATOM 4777 O O . VAL B 1 208 ? -4.844 -30.375 -35.25 1 98.44 208 VAL B O 1
ATOM 4780 N N . ALA B 1 209 ? -3.82 -30.953 -33.344 1 98.69 209 ALA B N 1
ATOM 4781 C CA . ALA B 1 209 ? -4.812 -30.359 -32.469 1 98.69 209 ALA B CA 1
ATOM 4782 C C . ALA B 1 209 ? -4.203 -29.25 -31.625 1 98.69 209 ALA B C 1
ATOM 4784 O O . ALA B 1 209 ? -2.982 -29.188 -31.453 1 98.69 209 ALA B O 1
ATOM 4785 N N . LEU B 1 210 ? -5.039 -28.328 -31.234 1 98.44 210 LEU B N 1
ATOM 4786 C CA . LEU B 1 210 ? -4.711 -27.266 -30.281 1 98.44 210 LEU B CA 1
ATOM 4787 C C . LEU B 1 210 ? -5.527 -27.406 -29 1 98.44 210 LEU B C 1
ATOM 4789 O O . LEU B 1 210 ? -6.742 -27.609 -29.062 1 98.44 210 LEU B O 1
ATOM 4793 N N . VAL B 1 211 ? -4.875 -27.422 -27.875 1 98.25 211 VAL B N 1
ATOM 4794 C CA . VAL B 1 211 ? -5.562 -27.344 -26.594 1 98.25 211 VAL B CA 1
ATOM 4795 C C . VAL B 1 211 ? -5.055 -26.141 -25.797 1 98.25 211 VAL B C 1
ATOM 4797 O O . VAL B 1 211 ? -3.846 -25.953 -25.656 1 98.25 211 VAL B O 1
ATOM 4800 N N . GLN B 1 212 ? -5.926 -25.312 -25.344 1 96.19 212 GLN B N 1
ATOM 4801 C CA . GLN B 1 212 ? -5.602 -24.188 -24.469 1 96.19 212 GLN B CA 1
ATOM 4802 C C . GLN B 1 212 ? -6.012 -24.469 -23.031 1 96.19 212 GLN B C 1
ATOM 4804 O O . GLN B 1 212 ? -7.125 -24.922 -22.766 1 96.19 212 GLN B O 1
ATOM 4809 N N . VAL B 1 213 ? -5.109 -24.281 -22.125 1 95.75 213 VAL B N 1
ATOM 4810 C CA . VAL B 1 213 ? -5.375 -24.422 -20.703 1 95.75 213 VAL B CA 1
ATOM 4811 C C . VAL B 1 213 ? -5.105 -23.094 -20 1 95.75 213 VAL B C 1
ATOM 4813 O O . VAL B 1 213 ? -3.965 -22.625 -19.953 1 95.75 213 VAL B O 1
ATOM 4816 N N . THR B 1 214 ? -6.086 -22.484 -19.344 1 90.88 214 THR B N 1
ATOM 4817 C CA . THR B 1 214 ? -5.977 -21.125 -18.844 1 90.88 214 THR B CA 1
ATOM 4818 C C . THR B 1 214 ? -5.629 -21.109 -17.359 1 90.88 214 THR B C 1
ATOM 4820 O O . THR B 1 214 ? -5.156 -20.109 -16.828 1 90.88 214 THR B O 1
ATOM 4823 N N . MET B 1 215 ? -5.891 -22.203 -16.719 1 90.56 215 MET B N 1
ATOM 4824 C CA . MET B 1 215 ? -5.566 -22.344 -15.297 1 90.56 215 MET B CA 1
ATOM 4825 C C . MET B 1 215 ? -5.629 -23.797 -14.867 1 90.56 215 MET B C 1
ATOM 4827 O O . MET B 1 215 ? -6.219 -24.625 -15.562 1 90.56 215 MET B O 1
ATOM 4831 N N . PHE B 1 216 ? -5.008 -24.094 -13.773 1 91.5 216 PHE B N 1
ATOM 4832 C CA . PHE B 1 216 ? -5.082 -25.438 -13.188 1 91.5 216 PHE B CA 1
ATOM 4833 C C . PHE B 1 216 ? -6.031 -25.453 -12 1 91.5 216 PHE B C 1
ATOM 4835 O O . PHE B 1 216 ? -5.59 -25.406 -10.844 1 91.5 216 PHE B O 1
ATOM 4842 N N . ASP B 1 217 ? -7.281 -25.547 -12.312 1 85.44 217 ASP B N 1
ATOM 4843 C CA . ASP B 1 217 ? -8.242 -25.672 -11.219 1 85.44 217 ASP B CA 1
ATOM 4844 C C . ASP B 1 217 ? -8.5 -27.141 -10.867 1 85.44 217 ASP B C 1
ATOM 4846 O O . ASP B 1 217 ? -7.793 -28.016 -11.344 1 85.44 217 ASP B O 1
ATOM 4850 N N . GLU B 1 218 ? -9.484 -27.422 -10.07 1 85.31 218 GLU B N 1
ATOM 4851 C CA . GLU B 1 218 ? -9.688 -28.766 -9.508 1 85.31 218 GLU B CA 1
ATOM 4852 C C . GLU B 1 218 ? -10.203 -29.734 -10.57 1 85.31 218 GLU B C 1
ATOM 4854 O O . GLU B 1 218 ? -10.164 -30.938 -10.375 1 85.31 218 GLU B O 1
ATOM 4859 N N . ASN B 1 219 ? -10.578 -29.203 -11.688 1 87.25 219 ASN B N 1
ATOM 4860 C CA . ASN B 1 219 ? -11.156 -30.062 -12.711 1 87.25 219 ASN B CA 1
ATOM 4861 C C . ASN B 1 219 ? -10.32 -30.047 -13.992 1 87.25 219 ASN B C 1
ATOM 4863 O O . ASN B 1 219 ? -10.641 -30.75 -14.953 1 87.25 219 ASN B O 1
ATOM 4867 N N . THR B 1 220 ? -9.305 -29.312 -14 1 92.06 220 THR B N 1
ATOM 4868 C CA . THR B 1 220 ? -8.562 -29.062 -15.234 1 92.06 220 THR B CA 1
ATOM 4869 C C . THR B 1 220 ? -7.945 -30.344 -15.758 1 92.06 220 THR B C 1
ATOM 4871 O O . THR B 1 220 ? -8.039 -30.641 -16.953 1 92.06 220 THR B O 1
ATOM 4874 N N . ALA B 1 221 ? -7.398 -31.172 -14.914 1 95.38 221 ALA B N 1
ATOM 4875 C CA . ALA B 1 221 ? -6.738 -32.406 -15.367 1 95.38 221 ALA B CA 1
ATOM 4876 C C . ALA B 1 221 ? -7.734 -33.375 -16 1 95.38 221 ALA B C 1
ATOM 4878 O O . ALA B 1 221 ? -7.473 -33.938 -17.062 1 95.38 221 ALA B O 1
ATOM 4879 N N . LYS B 1 222 ? -8.828 -33.531 -15.312 1 94.69 222 LYS B N 1
ATOM 4880 C CA . LYS B 1 222 ? -9.875 -34.406 -15.836 1 94.69 222 LYS B CA 1
ATOM 4881 C C . LYS B 1 222 ? -10.391 -33.906 -17.188 1 94.69 222 LYS B C 1
ATOM 4883 O O . LYS B 1 222 ? -10.523 -34.688 -18.125 1 94.69 222 LYS B O 1
ATOM 4888 N N . ASN B 1 223 ? -10.68 -32.656 -17.234 1 94.56 223 ASN B N 1
ATOM 4889 C CA . ASN B 1 223 ? -11.172 -32.062 -18.469 1 94.56 223 ASN B CA 1
ATOM 4890 C C . ASN B 1 223 ? -10.141 -32.156 -19.578 1 94.56 223 ASN B C 1
ATOM 4892 O O . ASN B 1 223 ? -10.484 -32.344 -20.75 1 94.56 223 ASN B O 1
ATOM 4896 N N . PHE B 1 224 ? -8.938 -31.969 -19.297 1 97.62 224 PHE B N 1
ATOM 4897 C CA . PHE B 1 224 ? -7.84 -32.062 -20.25 1 97.62 224 PHE B CA 1
ATOM 4898 C C . PHE B 1 224 ? -7.75 -33.438 -20.844 1 97.62 224 PHE B C 1
ATOM 4900 O O . PHE B 1 224 ? -7.648 -33.594 -22.062 1 97.62 224 PHE B O 1
ATOM 4907 N N . LYS B 1 225 ? -7.754 -34.406 -20 1 97.19 225 LYS B N 1
ATOM 4908 C CA . LYS B 1 225 ? -7.703 -35.781 -20.469 1 97.19 225 LYS B CA 1
ATOM 4909 C C . LYS B 1 225 ? -8.875 -36.094 -21.391 1 97.19 225 LYS B C 1
ATOM 4911 O O . LYS B 1 225 ? -8.695 -36.719 -22.453 1 97.19 225 LYS B O 1
ATOM 4916 N N . SER B 1 226 ? -9.992 -35.688 -20.938 1 96.75 226 SER B N 1
ATOM 4917 C CA . SER B 1 226 ? -11.18 -35.906 -21.766 1 96.75 226 SER B CA 1
ATOM 4918 C C . SER B 1 226 ? -11.031 -35.219 -23.125 1 96.75 226 SER B C 1
ATOM 4920 O O . SER B 1 226 ? -11.398 -35.812 -24.156 1 96.75 226 SER B O 1
ATOM 4922 N N . GLU B 1 227 ? -10.539 -34.094 -23.094 1 97.25 227 GLU B N 1
ATOM 4923 C CA . GLU B 1 227 ? -10.328 -33.344 -24.344 1 97.25 227 GLU B CA 1
ATOM 4924 C C . GLU B 1 227 ? -9.297 -34.031 -25.219 1 97.25 227 GLU B C 1
ATOM 4926 O O . GLU B 1 227 ? -9.461 -34.125 -26.438 1 97.25 227 GLU B O 1
ATOM 4931 N N . LEU B 1 228 ? -8.211 -34.531 -24.688 1 98.19 228 LEU B N 1
ATOM 4932 C CA . LEU B 1 228 ? -7.191 -35.25 -25.422 1 98.19 228 LEU B CA 1
ATOM 4933 C C . LEU B 1 228 ? -7.789 -36.469 -26.094 1 98.19 228 LEU B C 1
ATOM 4935 O O . LEU B 1 228 ? -7.516 -36.75 -27.266 1 98.19 228 LEU B O 1
ATOM 4939 N N . ASP B 1 229 ? -8.586 -37.219 -25.344 1 97.88 229 ASP B N 1
ATOM 4940 C CA . ASP B 1 229 ? -9.203 -38.438 -25.875 1 97.88 229 ASP B CA 1
ATOM 4941 C C . ASP B 1 229 ? -10.133 -38.094 -27.047 1 97.88 229 ASP B C 1
ATOM 4943 O O . ASP B 1 229 ? -10.133 -38.812 -28.062 1 97.88 229 ASP B O 1
ATOM 4947 N N . LYS B 1 230 ? -10.859 -37.125 -26.859 1 98 230 LYS B N 1
ATOM 4948 C CA . LYS B 1 230 ? -11.75 -36.656 -27.922 1 98 230 LYS B CA 1
ATOM 4949 C C . LYS B 1 230 ? -10.953 -36.312 -29.172 1 98 230 LYS B C 1
ATOM 4951 O O . LYS B 1 230 ? -11.297 -36.719 -30.281 1 98 230 LYS B O 1
ATOM 4956 N N . LEU B 1 231 ? -9.938 -35.531 -29.047 1 98.44 231 LEU B N 1
ATOM 4957 C CA . LEU B 1 231 ? -9.109 -35.094 -30.172 1 98.44 231 LEU B CA 1
ATOM 4958 C C . LEU B 1 231 ? -8.398 -36.25 -30.828 1 98.44 231 LEU B C 1
ATOM 4960 O O . LEU B 1 231 ? -8.242 -36.312 -32.062 1 98.44 231 LEU B O 1
ATOM 4964 N N . LYS B 1 232 ? -7.957 -37.188 -30.031 1 97.62 232 LYS B N 1
ATOM 4965 C CA . LYS B 1 232 ? -7.352 -38.406 -30.578 1 97.62 232 LYS B CA 1
ATOM 4966 C C . LYS B 1 232 ? -8.336 -39.156 -31.453 1 97.62 232 LYS B C 1
ATOM 4968 O O . LYS B 1 232 ? -7.969 -39.656 -32.531 1 97.62 232 LYS B O 1
ATOM 4973 N N . SER B 1 233 ? -9.531 -39.281 -30.984 1 97.44 233 SER B N 1
ATOM 4974 C CA . SER B 1 233 ? -10.57 -39.969 -31.75 1 97.44 233 SER B CA 1
ATOM 4975 C C . SER B 1 233 ? -10.867 -39.25 -33.062 1 97.44 233 SER B C 1
ATOM 4977 O O . SER B 1 233 ? -11.383 -39.844 -34 1 97.44 233 SER B O 1
ATOM 4979 N N . GLN B 1 234 ? -10.477 -38.062 -33.094 1 97.81 234 GLN B N 1
ATOM 4980 C CA . GLN B 1 234 ? -10.711 -37.25 -34.281 1 97.81 234 GLN B CA 1
ATOM 4981 C C . GLN B 1 234 ? -9.5 -37.281 -35.219 1 97.81 234 GLN B C 1
ATOM 4983 O O . GLN B 1 234 ? -9.5 -36.625 -36.281 1 97.81 234 GLN B O 1
ATOM 4988 N N . GLY B 1 235 ? -8.414 -37.938 -34.781 1 97.25 235 GLY B N 1
ATOM 4989 C CA . GLY B 1 235 ? -7.305 -38.156 -35.688 1 97.25 235 GLY B CA 1
ATOM 4990 C C . GLY B 1 235 ? -6.035 -37.438 -35.281 1 97.25 235 GLY B C 1
ATOM 4991 O O . GLY B 1 235 ? -5.062 -37.406 -36.031 1 97.25 235 GLY B O 1
ATOM 4992 N N . MET B 1 236 ? -5.938 -36.969 -34.094 1 98.12 236 MET B N 1
ATOM 4993 C CA . MET B 1 236 ? -4.797 -36.188 -33.625 1 98.12 236 MET B CA 1
ATOM 4994 C C . MET B 1 236 ? -3.516 -37 -33.688 1 98.12 236 MET B C 1
ATOM 4996 O O . MET B 1 236 ? -3.447 -38.094 -33.125 1 98.12 236 MET B O 1
ATOM 5000 N N . LYS B 1 237 ? -2.506 -36.438 -34.312 1 98.19 237 LYS B N 1
ATOM 5001 C CA . LYS B 1 237 ? -1.182 -37.031 -34.375 1 98.19 237 LYS B CA 1
ATOM 5002 C C . LYS B 1 237 ? -0.134 -36.156 -33.719 1 98.19 237 LYS B C 1
ATOM 5004 O O . LYS B 1 237 ? 0.97 -36.594 -33.406 1 98.19 237 LYS B O 1
ATOM 5009 N N . GLY B 1 238 ? -0.468 -34.906 -33.531 1 98.56 238 GLY B N 1
ATOM 5010 C CA . GLY B 1 238 ? 0.365 -33.906 -32.875 1 98.56 238 GLY B CA 1
ATOM 5011 C C . GLY B 1 238 ? -0.437 -32.875 -32.094 1 98.56 238 GLY B C 1
ATOM 5012 O O . GLY B 1 238 ? -1.57 -32.562 -32.469 1 98.56 238 GLY B O 1
ATOM 5013 N N . LEU B 1 239 ? 0.174 -32.312 -31.031 1 98.75 239 LEU B N 1
ATOM 5014 C CA . LEU B 1 239 ? -0.551 -31.438 -30.141 1 98.75 239 LEU B CA 1
ATOM 5015 C C . LEU B 1 239 ? 0.222 -30.141 -29.922 1 98.75 239 LEU B C 1
ATOM 5017 O O . LEU B 1 239 ? 1.424 -30.172 -29.656 1 98.75 239 LEU B O 1
ATOM 5021 N N . VAL B 1 240 ? -0.443 -29.031 -30.125 1 98.81 240 VAL B N 1
ATOM 5022 C CA . VAL B 1 240 ? 0.005 -27.75 -29.609 1 98.81 240 VAL B CA 1
ATOM 5023 C C . VAL B 1 240 ? -0.743 -27.406 -28.328 1 98.81 240 VAL B C 1
ATOM 5025 O O . VAL B 1 240 ? -1.965 -27.25 -28.328 1 98.81 240 VAL B O 1
ATOM 5028 N N . LEU B 1 241 ? -0.052 -27.359 -27.234 1 98.81 241 LEU B N 1
ATOM 5029 C CA . LEU B 1 241 ? -0.624 -26.984 -25.953 1 98.81 241 LEU B CA 1
ATOM 5030 C C . LEU B 1 241 ? -0.301 -25.547 -25.609 1 98.81 241 LEU B C 1
ATOM 5032 O O . LEU B 1 241 ? 0.87 -25.156 -25.531 1 98.81 241 LEU B O 1
ATOM 5036 N N . ASP B 1 242 ? -1.284 -24.766 -25.422 1 98.5 242 ASP B N 1
ATOM 5037 C CA . ASP B 1 242 ? -1.11 -23.344 -25.156 1 98.5 242 ASP B CA 1
ATOM 5038 C C . ASP B 1 242 ? -1.263 -23.047 -23.656 1 98.5 242 ASP B C 1
ATOM 5040 O O . ASP B 1 242 ? -2.375 -23.062 -23.125 1 98.5 242 ASP B O 1
ATOM 5044 N N . LEU B 1 243 ? -0.139 -22.719 -22.969 1 98.25 243 LEU B N 1
ATOM 5045 C CA . LEU B 1 243 ? -0.129 -22.375 -21.562 1 98.25 243 LEU B CA 1
ATOM 5046 C C . LEU B 1 243 ? 0.186 -20.891 -21.359 1 98.25 243 LEU B C 1
ATOM 5048 O O . LEU B 1 243 ? 0.455 -20.453 -20.234 1 98.25 243 LEU B O 1
ATOM 5052 N N . ARG B 1 244 ? 0.191 -20.109 -22.406 1 96.56 244 ARG B N 1
ATOM 5053 C CA . ARG B 1 244 ? 0.448 -18.688 -22.297 1 96.56 244 ARG B CA 1
ATOM 5054 C C . ARG B 1 244 ? -0.609 -18 -21.422 1 96.56 244 ARG B C 1
ATOM 5056 O O . ARG B 1 244 ? -1.805 -18.266 -21.594 1 96.56 244 ARG B O 1
ATOM 5063 N N . GLY B 1 245 ? -0.089 -17.203 -20.5 1 94 245 GLY B N 1
ATOM 5064 C CA . GLY B 1 245 ? -1.005 -16.453 -19.641 1 94 245 GLY B CA 1
ATOM 5065 C C . GLY B 1 245 ? -1.574 -17.297 -18.516 1 94 245 GLY B C 1
ATOM 5066 O O . GLY B 1 245 ? -2.396 -16.812 -17.734 1 94 245 GLY B O 1
ATOM 5067 N N . ASN B 1 246 ? -1.197 -18.516 -18.422 1 94.25 246 ASN B N 1
ATOM 5068 C CA . ASN B 1 246 ? -1.67 -19.406 -17.359 1 94.25 246 ASN B CA 1
ATOM 5069 C C . ASN B 1 246 ? -0.862 -19.219 -16.078 1 94.25 246 ASN B C 1
ATOM 5071 O O . ASN B 1 246 ? 0.304 -19.625 -16.016 1 94.25 246 ASN B O 1
ATOM 5075 N N . PRO B 1 247 ? -1.464 -18.703 -15.047 1 92.44 247 PRO B N 1
ATOM 5076 C CA . PRO B 1 247 ? -0.704 -18.359 -13.844 1 92.44 247 PRO B CA 1
ATOM 5077 C C . PRO B 1 247 ? -0.509 -19.562 -12.914 1 92.44 247 PRO B C 1
ATOM 5079 O O . PRO B 1 247 ? 0.069 -19.422 -11.836 1 92.44 247 PRO B O 1
ATOM 5082 N N . GLY B 1 248 ? -0.949 -20.672 -13.359 1 93.56 248 GLY B N 1
ATOM 5083 C CA . GLY B 1 248 ? -0.778 -21.859 -12.547 1 93.56 248 GLY B CA 1
ATOM 5084 C C . GLY B 1 248 ? -2.055 -22.297 -11.852 1 93.56 248 GLY B C 1
ATOM 5085 O O . GLY B 1 248 ? -3.139 -22.234 -12.438 1 93.56 248 GLY B O 1
ATOM 5086 N N . GLY B 1 249 ? -1.907 -22.859 -10.695 1 90.19 249 GLY B N 1
ATOM 5087 C CA . GLY B 1 249 ? -3.027 -23.391 -9.93 1 90.19 249 GLY B CA 1
ATOM 5088 C C . GLY B 1 249 ? -2.648 -24.578 -9.062 1 90.19 249 GLY B C 1
ATOM 5089 O O . GLY B 1 249 ? -1.603 -24.562 -8.414 1 90.19 249 GLY B O 1
ATOM 5090 N N . VAL B 1 250 ? -3.506 -25.578 -9.133 1 90.5 250 VAL B N 1
ATOM 5091 C CA . VAL B 1 250 ? -3.35 -26.719 -8.227 1 90.5 250 VAL B CA 1
ATOM 5092 C C . VAL B 1 250 ? -2.221 -27.609 -8.727 1 90.5 250 VAL B C 1
ATOM 5094 O O . VAL B 1 250 ? -2.248 -28.094 -9.859 1 90.5 250 VAL B O 1
ATOM 5097 N N . LEU B 1 251 ? -1.271 -27.859 -7.824 1 95.38 251 LEU B N 1
ATOM 5098 C CA . LEU B 1 251 ? -0.074 -28.625 -8.156 1 95.38 251 LEU B CA 1
ATOM 5099 C C . LEU B 1 251 ? -0.438 -30.031 -8.602 1 95.38 251 LEU B C 1
ATOM 5101 O O . LEU B 1 251 ? 0.034 -30.5 -9.641 1 95.38 251 LEU B O 1
ATOM 5105 N N . ASP B 1 252 ? -1.338 -30.688 -7.898 1 95.25 252 ASP B N 1
ATOM 5106 C CA . ASP B 1 252 ? -1.701 -32.062 -8.203 1 95.25 252 ASP B CA 1
ATOM 5107 C C . ASP B 1 252 ? -2.367 -32.188 -9.57 1 95.25 252 ASP B C 1
ATOM 5109 O O . ASP B 1 252 ? -2.189 -33.156 -10.281 1 95.25 252 ASP B O 1
ATOM 5113 N N . GLU B 1 253 ? -3.152 -31.188 -9.852 1 94.5 253 GLU B N 1
ATOM 5114 C CA . GLU B 1 253 ? -3.773 -31.156 -11.172 1 94.5 253 GLU B CA 1
ATOM 5115 C C . GLU B 1 253 ? -2.723 -31.094 -12.273 1 94.5 253 GLU B C 1
ATOM 5117 O O . GLU B 1 253 ? -2.869 -31.734 -13.32 1 94.5 253 GLU B O 1
ATOM 5122 N N . CYS B 1 254 ? -1.715 -30.328 -12.062 1 97.69 254 CYS B N 1
ATOM 5123 C CA . CYS B 1 254 ? -0.617 -30.219 -13.016 1 97.69 254 CYS B CA 1
ATOM 5124 C C . CYS B 1 254 ? 0.095 -31.562 -13.172 1 97.69 254 CYS B C 1
ATOM 5126 O O . CYS B 1 254 ? 0.383 -31.984 -14.289 1 97.69 254 CYS B O 1
ATOM 5128 N N . VAL B 1 255 ? 0.368 -32.219 -12.086 1 98.31 255 VAL B N 1
ATOM 5129 C CA . VAL B 1 255 ? 1.036 -33.531 -12.117 1 98.31 255 VAL B CA 1
ATOM 5130 C C . VAL B 1 255 ? 0.207 -34.5 -12.93 1 98.31 255 VAL B C 1
ATOM 5132 O O . VAL B 1 255 ? 0.743 -35.219 -13.773 1 98.31 255 VAL B O 1
ATOM 5135 N N . ASP B 1 256 ? -1.058 -34.531 -12.672 1 98.12 256 ASP B N 1
ATOM 5136 C CA . ASP B 1 256 ? -1.952 -35.406 -13.414 1 98.12 256 ASP B CA 1
ATOM 5137 C C . ASP B 1 256 ? -1.926 -35.094 -14.906 1 98.12 256 ASP B C 1
ATOM 5139 O O . ASP B 1 256 ? -1.926 -36 -15.734 1 98.12 256 ASP B O 1
ATOM 5143 N N . MET B 1 257 ? -1.937 -33.875 -15.211 1 98.19 257 MET B N 1
ATOM 5144 C CA . MET B 1 257 ? -1.924 -33.469 -16.609 1 98.19 257 MET B CA 1
ATOM 5145 C C . MET B 1 257 ? -0.617 -33.875 -17.281 1 98.19 257 MET B C 1
ATOM 5147 O O . MET B 1 257 ? -0.626 -34.406 -18.391 1 98.19 257 MET B O 1
ATOM 5151 N N . VAL B 1 258 ? 0.502 -33.594 -16.641 1 98.56 258 VAL B N 1
ATOM 5152 C CA . VAL B 1 258 ? 1.821 -33.906 -17.172 1 98.56 258 VAL B CA 1
ATOM 5153 C C . VAL B 1 258 ? 1.959 -35.438 -17.344 1 98.56 258 VAL B C 1
ATOM 5155 O O . VAL B 1 258 ? 2.613 -35.906 -18.281 1 98.56 258 VAL B O 1
ATOM 5158 N N . SER B 1 259 ? 1.36 -36.188 -16.469 1 98.56 259 SER B N 1
ATOM 5159 C CA . SER B 1 259 ? 1.445 -37.656 -16.469 1 98.56 259 SER B CA 1
ATOM 5160 C C . SER B 1 259 ? 0.979 -38.25 -17.797 1 98.56 259 SER B C 1
ATOM 5162 O O . SER B 1 259 ? 1.416 -39.312 -18.188 1 98.56 259 SER B O 1
ATOM 5164 N N . ASN B 1 260 ? 0.112 -37.531 -18.484 1 98.38 260 ASN B N 1
ATOM 5165 C CA . ASN B 1 260 ? -0.366 -38.031 -19.766 1 98.38 260 ASN B CA 1
ATOM 5166 C C . ASN B 1 260 ? 0.784 -38.219 -20.75 1 98.38 260 ASN B C 1
ATOM 5168 O O . ASN B 1 260 ? 0.695 -39.062 -21.656 1 98.38 260 ASN B O 1
ATOM 5172 N N . PHE B 1 261 ? 1.908 -37.531 -20.609 1 98.56 261 PHE B N 1
ATOM 5173 C CA . PHE B 1 261 ? 2.959 -37.469 -21.609 1 98.56 261 PHE B CA 1
ATOM 5174 C C . PHE B 1 261 ? 4.25 -38.062 -21.094 1 98.56 261 PHE B C 1
ATOM 5176 O O . PHE B 1 261 ? 5.203 -38.281 -21.844 1 98.56 261 PHE B O 1
ATOM 5183 N N . VAL B 1 262 ? 4.324 -38.281 -19.797 1 98.38 262 VAL B N 1
ATOM 5184 C CA . VAL B 1 262 ? 5.539 -38.75 -19.141 1 98.38 262 VAL B CA 1
ATOM 5185 C C . VAL B 1 262 ? 5.336 -40.188 -18.656 1 98.38 262 VAL B C 1
ATOM 5187 O O . VAL B 1 262 ? 4.32 -40.5 -18.031 1 98.38 262 VAL B O 1
ATOM 5190 N N . PRO B 1 263 ? 6.305 -41.062 -18.891 1 97.94 263 PRO B N 1
ATOM 5191 C CA . PRO B 1 263 ? 6.152 -42.438 -18.438 1 97.94 263 PRO B CA 1
ATOM 5192 C C . PRO B 1 263 ? 5.945 -42.531 -16.938 1 97.94 263 PRO B C 1
ATOM 5194 O O . PRO B 1 263 ? 6.48 -41.719 -16.172 1 97.94 263 PRO B O 1
ATOM 5197 N N . LYS B 1 264 ? 5.223 -43.594 -16.531 1 98 264 LYS B N 1
ATOM 5198 C CA . LYS B 1 264 ? 4.902 -43.844 -15.125 1 98 264 LYS B CA 1
ATOM 5199 C C . LYS B 1 264 ? 6.172 -43.969 -14.289 1 98 264 LYS B C 1
ATOM 5201 O O . LYS B 1 264 ? 7.156 -44.562 -14.711 1 98 264 LYS B O 1
ATOM 5206 N N . GLY B 1 265 ? 6.164 -43.281 -13.148 1 98.19 265 GLY B N 1
ATOM 5207 C CA . GLY B 1 265 ? 7.238 -43.438 -12.18 1 98.19 265 GLY B CA 1
ATOM 5208 C C . GLY B 1 265 ? 8.289 -42.344 -12.273 1 98.19 265 GLY B C 1
ATOM 5209 O O . GLY B 1 265 ? 9.07 -42.156 -11.352 1 98.19 265 GLY B O 1
ATOM 5210 N N . LYS B 1 266 ? 8.359 -41.656 -13.367 1 98.5 266 LYS B N 1
ATOM 5211 C CA . LYS B 1 266 ? 9.32 -40.562 -13.523 1 98.5 266 LYS B CA 1
ATOM 5212 C C . LYS B 1 266 ? 8.922 -39.375 -12.68 1 98.5 266 LYS B C 1
ATOM 5214 O O . LYS B 1 266 ? 7.742 -39.031 -12.562 1 98.5 266 LYS B O 1
ATOM 5219 N N . THR B 1 267 ? 9.906 -38.688 -12.156 1 98.69 267 THR B N 1
ATOM 5220 C CA . THR B 1 267 ? 9.633 -37.5 -11.344 1 98.69 267 THR B CA 1
ATOM 5221 C C . THR B 1 267 ? 9.227 -36.312 -12.219 1 98.69 267 THR B C 1
ATOM 5223 O O . THR B 1 267 ? 9.945 -35.969 -13.156 1 98.69 267 THR B O 1
ATOM 5226 N N . ILE B 1 268 ? 8.148 -35.812 -11.891 1 98.75 268 ILE B N 1
ATOM 5227 C CA . ILE B 1 268 ? 7.656 -34.656 -12.625 1 98.75 268 ILE B CA 1
ATOM 5228 C C . ILE B 1 268 ? 8.164 -33.375 -11.961 1 98.75 268 ILE B C 1
ATOM 5230 O O . ILE B 1 268 ? 8.578 -32.438 -12.648 1 98.75 268 ILE B O 1
ATOM 5234 N N . VAL B 1 269 ? 8.094 -33.281 -10.664 1 98.69 269 VAL B N 1
ATOM 5235 C CA . VAL B 1 269 ? 8.531 -32.156 -9.859 1 98.69 269 VAL B CA 1
ATOM 5236 C C . VAL B 1 269 ? 8.867 -32.625 -8.445 1 98.69 269 VAL B C 1
ATOM 5238 O O . VAL B 1 269 ? 8.289 -33.594 -7.957 1 98.69 269 VAL B O 1
ATOM 5241 N N . SER B 1 270 ? 9.797 -32.031 -7.906 1 98.62 270 SER B N 1
ATOM 5242 C CA . SER B 1 270 ? 10.102 -32.281 -6.5 1 98.62 270 SER B CA 1
ATOM 5243 C C . SER B 1 270 ? 10.023 -30.984 -5.688 1 98.62 270 SER B C 1
ATOM 5245 O O . SER B 1 270 ? 10.227 -29.891 -6.223 1 98.62 270 SER B O 1
ATOM 5247 N N . THR B 1 271 ? 9.602 -31.078 -4.465 1 98 271 THR B N 1
ATOM 5248 C CA . THR B 1 271 ? 9.555 -29.938 -3.549 1 98 271 THR B CA 1
ATOM 5249 C C . THR B 1 271 ? 10.453 -30.188 -2.338 1 98 271 THR B C 1
ATOM 5251 O O . THR B 1 271 ? 10.664 -31.344 -1.94 1 98 271 THR B O 1
ATOM 5254 N N . MET B 1 272 ? 11.047 -29.141 -1.863 1 97.88 272 MET B N 1
ATOM 5255 C CA . MET B 1 272 ? 11.906 -29.203 -0.684 1 97.88 272 MET B CA 1
ATOM 5256 C C . MET B 1 272 ? 11.57 -28.078 0.291 1 97.88 272 MET B C 1
ATOM 5258 O O . MET B 1 272 ? 11.562 -26.906 -0.087 1 97.88 272 MET B O 1
ATOM 5262 N N . ASP B 1 273 ? 11.273 -28.469 1.507 1 96.5 273 ASP B N 1
ATOM 5263 C CA . ASP B 1 273 ? 10.922 -27.453 2.5 1 96.5 273 ASP B CA 1
ATOM 5264 C C . ASP B 1 273 ? 12.148 -27.031 3.303 1 96.5 273 ASP B C 1
ATOM 5266 O O . ASP B 1 273 ? 13.273 -27.406 2.979 1 96.5 273 ASP B O 1
ATOM 5270 N N . LYS B 1 274 ? 11.93 -26.156 4.305 1 95.81 274 LYS B N 1
ATOM 5271 C CA . LYS B 1 274 ? 13.039 -25.547 5.039 1 95.81 274 LYS B CA 1
ATOM 5272 C C . LYS B 1 274 ? 13.781 -26.594 5.871 1 95.81 274 LYS B C 1
ATOM 5274 O O . LYS B 1 274 ? 14.906 -26.359 6.32 1 95.81 274 LYS B O 1
ATOM 5279 N N . TYR B 1 275 ? 13.227 -27.75 6.098 1 96.25 275 TYR B N 1
ATOM 5280 C CA . TYR B 1 275 ? 13.859 -28.828 6.848 1 96.25 275 TYR B CA 1
ATOM 5281 C C . TYR B 1 275 ? 14.555 -29.797 5.91 1 96.25 275 TYR B C 1
ATOM 5283 O O . TYR B 1 275 ? 14.945 -30.906 6.324 1 96.25 275 TYR B O 1
ATOM 5291 N N . LYS B 1 276 ? 14.586 -29.5 4.668 1 95.5 276 LYS B N 1
ATOM 5292 C CA . LYS B 1 276 ? 15.227 -30.312 3.633 1 95.5 276 LYS B CA 1
ATOM 5293 C C . LYS B 1 276 ? 14.477 -31.625 3.404 1 95.5 276 LYS B C 1
ATOM 5295 O O . LYS B 1 276 ? 15.078 -32.625 3.012 1 95.5 276 LYS B O 1
ATOM 5300 N N . SER B 1 277 ? 13.289 -31.547 3.785 1 95.81 277 SER B N 1
ATOM 5301 C CA . SER B 1 277 ? 12.438 -32.688 3.438 1 95.81 277 SER B CA 1
ATOM 5302 C C . SER B 1 277 ? 11.992 -32.625 1.981 1 95.81 277 SER B C 1
ATOM 5304 O O . SER B 1 277 ? 11.32 -31.656 1.576 1 95.81 277 SER B O 1
ATOM 5306 N N . GLU B 1 278 ? 12.32 -33.625 1.291 1 96.81 278 GLU B N 1
ATOM 5307 C CA . GLU B 1 278 ? 12 -33.656 -0.133 1 96.81 278 GLU B CA 1
ATOM 5308 C C . GLU B 1 278 ? 10.766 -34.531 -0.4 1 96.81 278 GLU B C 1
ATOM 5310 O O . GLU B 1 278 ? 10.609 -35.594 0.2 1 96.81 278 GLU B O 1
ATOM 5315 N N . ARG B 1 279 ? 9.922 -34.031 -1.255 1 97.25 279 ARG B N 1
ATOM 5316 C CA . ARG B 1 279 ? 8.797 -34.781 -1.787 1 97.25 279 ARG B CA 1
ATOM 5317 C C . ARG B 1 279 ? 8.828 -34.812 -3.311 1 97.25 279 ARG B C 1
ATOM 5319 O O . ARG B 1 279 ? 8.898 -33.781 -3.957 1 97.25 279 ARG B O 1
ATOM 5326 N N . LYS B 1 280 ? 8.773 -36 -3.852 1 98.25 280 LYS B N 1
ATOM 5327 C CA . LYS B 1 280 ? 8.766 -36.156 -5.301 1 98.25 280 LYS B CA 1
ATOM 5328 C C . LYS B 1 280 ? 7.363 -36.5 -5.809 1 98.25 280 LYS B C 1
ATOM 5330 O O . LYS B 1 280 ? 6.691 -37.375 -5.262 1 98.25 280 LYS B O 1
ATOM 5335 N N . TYR B 1 281 ? 6.965 -35.812 -6.719 1 98.44 281 TYR B N 1
ATOM 5336 C CA . TYR B 1 281 ? 5.719 -36.094 -7.422 1 98.44 281 TYR B CA 1
ATOM 5337 C C . TYR B 1 281 ? 5.988 -36.812 -8.727 1 98.44 281 TYR B C 1
ATOM 5339 O O . TYR B 1 281 ? 6.602 -36.281 -9.641 1 98.44 281 TYR B O 1
ATOM 5347 N N . LYS B 1 282 ? 5.488 -38 -8.797 1 98.62 282 LYS B N 1
ATOM 5348 C CA . LYS B 1 282 ? 5.84 -38.875 -9.906 1 98.62 282 LYS B CA 1
ATOM 5349 C C . LYS B 1 282 ? 4.684 -39 -10.891 1 98.62 282 LYS B C 1
ATOM 5351 O O . LYS B 1 282 ? 3.52 -38.875 -10.516 1 98.62 282 LYS B O 1
ATOM 5356 N N . SER B 1 283 ? 5.07 -39.312 -12.102 1 98.69 283 SER B N 1
ATOM 5357 C CA . SER B 1 283 ? 4.09 -39.5 -13.164 1 98.69 283 SER B CA 1
ATOM 5358 C C . SER B 1 283 ? 3.256 -40.75 -12.906 1 98.69 283 SER B C 1
ATOM 5360 O O . SER B 1 283 ? 3.791 -41.812 -12.523 1 98.69 283 SER B O 1
ATOM 5362 N N . LYS B 1 284 ? 1.954 -40.594 -13.133 1 97.94 284 LYS B N 1
ATOM 5363 C CA . LYS B 1 284 ? 1.041 -41.75 -13.062 1 97.94 284 LYS B CA 1
ATOM 5364 C C . LYS B 1 284 ? 0.952 -42.469 -14.406 1 97.94 284 LYS B C 1
ATOM 5366 O O . LYS B 1 284 ? 0.314 -43.5 -14.508 1 97.94 284 LYS B O 1
ATOM 5371 N N . GLY B 1 285 ? 1.595 -41.938 -15.305 1 96.38 285 GLY B N 1
ATOM 5372 C CA . GLY B 1 285 ? 1.529 -42.469 -16.656 1 96.38 285 GLY B CA 1
ATOM 5373 C C . GLY B 1 285 ? 0.269 -42.062 -17.391 1 96.38 285 GLY B C 1
ATOM 5374 O O . GLY B 1 285 ? -0.674 -41.562 -16.797 1 96.38 285 GLY B O 1
ATOM 5375 N N . GLY B 1 286 ? 0.297 -42.219 -18.734 1 94.38 286 GLY B N 1
ATOM 5376 C CA . GLY B 1 286 ? -0.848 -41.906 -19.578 1 94.38 286 GLY B CA 1
ATOM 5377 C C . GLY B 1 286 ? -0.716 -42.438 -21 1 94.38 286 GLY B C 1
ATOM 5378 O O . GLY B 1 286 ? 0.21 -43.188 -21.297 1 94.38 286 GLY B O 1
ATOM 5379 N N . ASN B 1 287 ? -1.701 -42.125 -21.781 1 94.38 287 ASN B N 1
ATOM 5380 C CA . ASN B 1 287 ? -1.837 -42.75 -23.094 1 94.38 287 ASN B CA 1
ATOM 5381 C C . ASN B 1 287 ? -1.203 -41.906 -24.203 1 94.38 287 ASN B C 1
ATOM 5383 O O . ASN B 1 287 ? -1.297 -42.25 -25.375 1 94.38 287 ASN B O 1
ATOM 5387 N N . TYR B 1 288 ? -0.472 -40.875 -23.781 1 97.88 288 TYR B N 1
ATOM 5388 C CA . TYR B 1 288 ? -0.001 -39.969 -24.828 1 97.88 288 TYR B CA 1
ATOM 5389 C C . TYR B 1 288 ? 1.514 -39.812 -24.766 1 97.88 288 TYR B C 1
ATOM 5391 O O . TYR B 1 288 ? 2.059 -38.812 -25.234 1 97.88 288 TYR B O 1
ATOM 5399 N N . VAL B 1 289 ? 2.131 -40.75 -24.156 1 97.31 289 VAL B N 1
ATOM 5400 C CA . VAL B 1 289 ? 3.588 -40.812 -24.203 1 97.31 289 VAL B CA 1
ATOM 5401 C C . VAL B 1 289 ? 4.055 -40.969 -25.656 1 97.31 289 VAL B C 1
ATOM 5403 O O . VAL B 1 289 ? 3.559 -41.844 -26.375 1 97.31 289 VAL B O 1
ATOM 5406 N N . GLY B 1 290 ? 4.867 -40.062 -26.062 1 96.62 290 GLY B N 1
ATOM 5407 C CA . GLY B 1 290 ? 5.395 -40.156 -27.406 1 96.62 290 GLY B CA 1
ATOM 5408 C C . GLY B 1 290 ? 4.656 -39.281 -28.391 1 96.62 290 GLY B C 1
ATOM 5409 O O . GLY B 1 290 ? 5.117 -39.062 -29.531 1 96.62 290 GLY B O 1
ATOM 5410 N N . LEU B 1 291 ? 3.564 -38.719 -28.016 1 98 291 LEU B N 1
ATOM 5411 C CA . LEU B 1 291 ? 2.818 -37.812 -28.875 1 98 291 LEU B CA 1
ATOM 5412 C C . LEU B 1 291 ? 3.639 -36.562 -29.188 1 98 291 LEU B C 1
ATOM 5414 O O . LEU B 1 291 ? 4.148 -35.906 -28.281 1 98 291 LEU B O 1
ATOM 5418 N N . PRO B 1 292 ? 3.842 -36.281 -30.531 1 98.44 292 PRO B N 1
ATOM 5419 C CA . PRO B 1 292 ? 4.48 -35 -30.844 1 98.44 292 PRO B CA 1
ATOM 5420 C C . PRO B 1 292 ? 3.801 -33.812 -30.156 1 98.44 292 PRO B C 1
ATOM 5422 O O . PRO B 1 292 ? 2.588 -33.625 -30.297 1 98.44 292 PRO B O 1
ATOM 5425 N N . LEU B 1 293 ? 4.609 -33.062 -29.359 1 98.62 293 LEU B N 1
ATOM 5426 C CA . LEU B 1 293 ? 4.047 -32.062 -28.469 1 98.62 293 LEU B CA 1
ATOM 5427 C C . LEU B 1 293 ? 4.832 -30.75 -28.562 1 98.62 293 LEU B C 1
ATOM 5429 O O . LEU B 1 293 ? 6.062 -30.75 -28.5 1 98.62 293 LEU B O 1
ATOM 5433 N N . VAL B 1 294 ? 4.145 -29.688 -28.797 1 98.81 294 VAL B N 1
ATOM 5434 C CA . VAL B 1 294 ? 4.695 -28.344 -28.672 1 98.81 294 VAL B CA 1
ATOM 5435 C C . VAL B 1 294 ? 3.922 -27.562 -27.609 1 98.81 294 VAL B C 1
ATOM 5437 O O . VAL B 1 294 ? 2.688 -27.594 -27.578 1 98.81 294 VAL B O 1
ATOM 5440 N N . VAL B 1 295 ? 4.617 -26.922 -26.672 1 98.88 295 VAL B N 1
ATOM 5441 C CA . VAL B 1 295 ? 3.99 -26.156 -25.594 1 98.88 295 VAL B CA 1
ATOM 5442 C C . VAL B 1 295 ? 4.309 -24.672 -25.766 1 98.88 295 VAL B C 1
ATOM 5444 O O . VAL B 1 295 ? 5.477 -24.281 -25.844 1 98.88 295 VAL B O 1
ATOM 5447 N N . LEU B 1 296 ? 3.285 -23.859 -25.812 1 98.81 296 LEU B N 1
ATOM 5448 C CA . LEU B 1 296 ? 3.439 -22.406 -25.875 1 98.81 296 LEU B CA 1
ATOM 5449 C C . LEU B 1 296 ? 3.516 -21.828 -24.469 1 98.81 296 LEU B C 1
ATOM 5451 O O . LEU B 1 296 ? 2.664 -22.109 -23.625 1 98.81 296 LEU B O 1
ATOM 5455 N N . THR B 1 297 ? 4.527 -21.047 -24.188 1 98.56 297 THR B N 1
ATOM 5456 C CA . THR B 1 297 ? 4.691 -20.375 -22.906 1 98.56 297 THR B CA 1
ATOM 5457 C C . THR B 1 297 ? 5.023 -18.906 -23.094 1 98.56 297 THR B C 1
ATOM 5459 O O . THR B 1 297 ? 5.43 -18.484 -24.188 1 98.56 297 THR B O 1
ATOM 5462 N N . ASN B 1 298 ? 4.805 -18.062 -22.078 1 96.94 298 ASN B N 1
ATOM 5463 C CA . ASN B 1 298 ? 5.195 -16.656 -22.031 1 96.94 298 ASN B CA 1
ATOM 5464 C C . ASN B 1 298 ? 5.383 -16.172 -20.594 1 96.94 298 ASN B C 1
ATOM 5466 O O . ASN B 1 298 ? 5.469 -16.984 -19.672 1 96.94 298 ASN B O 1
ATOM 5470 N N . GLU B 1 299 ? 5.523 -14.906 -20.406 1 95.06 299 GLU B N 1
ATOM 5471 C CA . GLU B 1 299 ? 5.816 -14.312 -19.094 1 95.06 299 GLU B CA 1
ATOM 5472 C C . GLU B 1 299 ? 4.652 -14.508 -18.125 1 95.06 299 GLU B C 1
ATOM 5474 O O . GLU B 1 299 ? 4.82 -14.398 -16.922 1 95.06 299 GLU B O 1
ATOM 5479 N N . GLY B 1 300 ? 3.508 -14.773 -18.688 1 95.19 300 GLY B N 1
ATOM 5480 C CA . GLY B 1 300 ? 2.338 -15 -17.859 1 95.19 300 GLY B CA 1
ATOM 5481 C C . GLY B 1 300 ? 2.215 -16.438 -17.391 1 95.19 300 GLY B C 1
ATOM 5482 O O . GLY B 1 300 ? 1.398 -16.75 -16.516 1 95.19 300 GLY B O 1
ATOM 5483 N N . SER B 1 301 ? 2.967 -17.297 -18.016 1 97.69 301 SER B N 1
ATOM 5484 C CA . SER B 1 301 ? 3.008 -18.688 -17.578 1 97.69 301 SER B CA 1
ATOM 5485 C C . SER B 1 301 ? 3.766 -18.828 -16.25 1 97.69 301 SER B C 1
ATOM 5487 O O . SER B 1 301 ? 4.977 -18.609 -16.203 1 97.69 301 SER B O 1
ATOM 5489 N N . ALA B 1 302 ? 3.049 -19.25 -15.242 1 96.62 302 ALA B N 1
ATOM 5490 C CA . ALA B 1 302 ? 3.676 -19.234 -13.922 1 96.62 302 ALA B CA 1
ATOM 5491 C C . ALA B 1 302 ? 3.289 -20.469 -13.117 1 96.62 302 ALA B C 1
ATOM 5493 O O . ALA B 1 302 ? 2.26 -21.094 -13.391 1 96.62 302 ALA B O 1
ATOM 5494 N N . SER B 1 303 ? 4.156 -20.797 -12.148 1 96.75 303 SER B N 1
ATOM 5495 C CA . SER B 1 303 ? 3.832 -21.812 -11.148 1 96.75 303 SER B CA 1
ATOM 5496 C C . SER B 1 303 ? 3.561 -23.156 -11.805 1 96.75 303 SER B C 1
ATOM 5498 O O . SER B 1 303 ? 4.414 -23.688 -12.516 1 96.75 303 SER B O 1
ATOM 5500 N N . ALA B 1 304 ? 2.328 -23.688 -11.695 1 97.31 304 ALA B N 1
ATOM 5501 C CA . ALA B 1 304 ? 2.006 -25 -12.242 1 97.31 304 ALA B CA 1
ATOM 5502 C C . ALA B 1 304 ? 2.328 -25.078 -13.734 1 97.31 304 ALA B C 1
ATOM 5504 O O . ALA B 1 304 ? 2.793 -26.109 -14.227 1 97.31 304 ALA B O 1
ATOM 5505 N N . SER B 1 305 ? 2.111 -24.016 -14.453 1 97.94 305 SER B N 1
ATOM 5506 C CA . SER B 1 305 ? 2.465 -23.969 -15.867 1 97.94 305 SER B CA 1
ATOM 5507 C C . SER B 1 305 ? 3.961 -24.188 -16.062 1 97.94 305 SER B C 1
ATOM 5509 O O . SER B 1 305 ? 4.379 -24.812 -17.031 1 97.94 305 SER B O 1
ATOM 5511 N N . GLU B 1 306 ? 4.73 -23.656 -15.195 1 98.56 306 GLU B N 1
ATOM 5512 C CA . GLU B 1 306 ? 6.176 -23.797 -15.305 1 98.56 306 GLU B CA 1
ATOM 5513 C C . GLU B 1 306 ? 6.625 -25.203 -14.914 1 98.56 306 GLU B C 1
ATOM 5515 O O . GLU B 1 306 ? 7.617 -25.703 -15.438 1 98.56 306 GLU B O 1
ATOM 5520 N N . ILE B 1 307 ? 5.891 -25.812 -14 1 98.56 307 ILE B N 1
ATOM 5521 C CA . ILE B 1 307 ? 6.148 -27.219 -13.68 1 98.56 307 ILE B CA 1
ATOM 5522 C C . ILE B 1 307 ? 5.934 -28.078 -14.922 1 98.56 307 ILE B C 1
ATOM 5524 O O . ILE B 1 307 ? 6.77 -28.922 -15.25 1 98.56 307 ILE B O 1
ATOM 5528 N N . PHE B 1 308 ? 4.848 -27.859 -15.609 1 98.81 308 PHE B N 1
ATOM 5529 C CA . PHE B 1 308 ? 4.566 -28.547 -16.859 1 98.81 308 PHE B CA 1
ATOM 5530 C C . PHE B 1 308 ? 5.699 -28.344 -17.859 1 98.81 308 PHE B C 1
ATOM 5532 O O . PHE B 1 308 ? 6.262 -29.312 -18.375 1 98.81 308 PHE B O 1
ATOM 5539 N N . ALA B 1 309 ? 6.059 -27.109 -18.094 1 98.69 309 ALA B N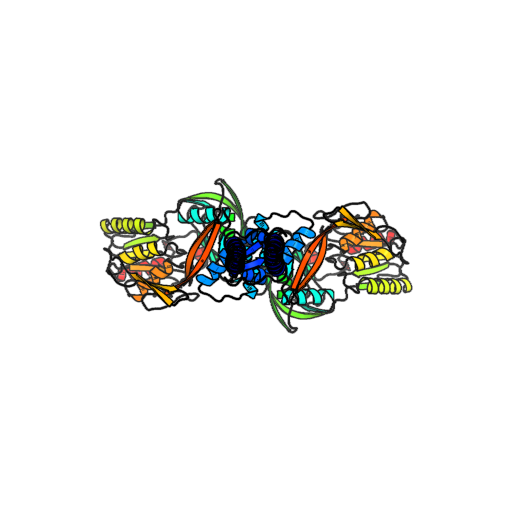 1
ATOM 5540 C CA . ALA B 1 309 ? 7.102 -26.734 -19.047 1 98.69 309 ALA B CA 1
ATOM 5541 C C . ALA B 1 309 ? 8.438 -27.359 -18.672 1 98.69 309 ALA B C 1
ATOM 5543 O O . ALA B 1 309 ? 9.172 -27.859 -19.531 1 98.69 309 ALA B O 1
ATOM 5544 N N . GLY B 1 310 ? 8.727 -27.297 -17.406 1 98.62 310 GLY B N 1
ATOM 5545 C CA . GLY B 1 310 ? 9.977 -27.875 -16.922 1 98.62 310 GLY B CA 1
ATOM 5546 C C . GLY B 1 310 ? 10.102 -29.359 -17.172 1 98.62 310 GLY B C 1
ATOM 5547 O O . GLY B 1 310 ? 11.148 -29.844 -17.594 1 98.62 310 GLY B O 1
ATOM 5548 N N . ALA B 1 311 ? 9.055 -30.094 -16.906 1 98.56 311 ALA B N 1
ATOM 5549 C CA . ALA B 1 311 ? 9.047 -31.547 -17.125 1 98.56 311 ALA B CA 1
ATOM 5550 C C . ALA B 1 311 ? 9.219 -31.875 -18.609 1 98.56 311 ALA B C 1
ATOM 5552 O O . ALA B 1 311 ? 10.031 -32.719 -18.984 1 98.56 311 ALA B O 1
ATOM 5553 N N . ILE B 1 312 ? 8.477 -31.188 -19.438 1 98.12 312 ILE B N 1
ATOM 5554 C CA . ILE B 1 312 ? 8.523 -31.391 -20.875 1 98.12 312 ILE B CA 1
ATOM 5555 C C . ILE B 1 312 ? 9.938 -31.125 -21.391 1 98.12 312 ILE B C 1
ATOM 5557 O O . ILE B 1 312 ? 10.484 -31.891 -22.172 1 98.12 312 ILE B O 1
ATOM 5561 N N . ARG B 1 313 ? 10.484 -30 -21 1 97.69 313 ARG B N 1
ATOM 5562 C CA . ARG B 1 313 ? 11.828 -29.625 -21.422 1 97.69 313 ARG B CA 1
ATOM 5563 C C . ARG B 1 313 ? 12.859 -30.625 -20.938 1 97.69 313 ARG B C 1
ATOM 5565 O O . ARG B 1 313 ? 13.688 -31.094 -21.719 1 97.69 313 ARG B O 1
ATOM 5572 N N . ASP B 1 314 ? 12.812 -30.969 -19.734 1 98.25 314 ASP B N 1
ATOM 5573 C CA . ASP B 1 314 ? 13.859 -31.781 -19.125 1 98.25 314 ASP B CA 1
ATOM 5574 C C . ASP B 1 314 ? 13.867 -33.188 -19.688 1 98.25 314 ASP B C 1
ATOM 5576 O O . ASP B 1 314 ? 14.93 -33.781 -19.875 1 98.25 314 ASP B O 1
ATOM 5580 N N . TYR B 1 315 ? 12.727 -33.75 -19.938 1 98.12 315 TYR B N 1
ATOM 5581 C CA . TYR B 1 315 ? 12.625 -35.094 -20.469 1 98.12 315 TYR B CA 1
ATOM 5582 C C . TYR B 1 315 ? 12.695 -35.094 -22 1 98.12 315 TYR B C 1
ATOM 5584 O O . TYR B 1 315 ? 12.695 -36.156 -22.641 1 98.12 315 TYR B O 1
ATOM 5592 N N . LYS B 1 316 ? 12.695 -33.906 -22.609 1 97.25 316 LYS B N 1
ATOM 5593 C CA . LYS B 1 316 ? 12.797 -33.719 -24.047 1 97.25 316 LYS B CA 1
ATOM 5594 C C . LYS B 1 316 ? 11.648 -34.438 -24.781 1 97.25 316 LYS B C 1
ATOM 5596 O O . LYS B 1 316 ? 11.867 -35.156 -25.75 1 97.25 316 LYS B O 1
ATOM 5601 N N . ILE B 1 317 ? 10.469 -34.281 -24.234 1 97.38 317 ILE B N 1
ATOM 5602 C CA . ILE B 1 317 ? 9.328 -34.969 -24.812 1 97.38 317 ILE B CA 1
ATOM 5603 C C . ILE B 1 317 ? 8.438 -34 -25.562 1 97.38 317 ILE B C 1
ATOM 5605 O O . ILE B 1 317 ? 7.371 -34.344 -26.062 1 97.38 317 ILE B O 1
ATOM 5609 N N . GLY B 1 318 ? 8.828 -32.812 -25.656 1 97.94 318 GLY B N 1
ATOM 5610 C CA . GLY B 1 318 ? 8.164 -31.719 -26.375 1 97.94 318 GLY B CA 1
ATOM 5611 C C . GLY B 1 318 ? 9.047 -30.5 -26.562 1 97.94 318 GLY B C 1
ATOM 5612 O O . GLY B 1 318 ? 10.18 -30.469 -26.062 1 97.94 318 GLY B O 1
ATOM 5613 N N . THR B 1 319 ? 8.555 -29.562 -27.359 1 98.56 319 THR B N 1
ATOM 5614 C CA . THR B 1 319 ? 9.297 -28.328 -27.641 1 98.56 319 THR B CA 1
ATOM 5615 C C . THR B 1 319 ? 8.57 -27.109 -27.078 1 98.56 319 THR B C 1
ATOM 5617 O O . THR B 1 319 ? 7.375 -26.938 -27.328 1 98.56 319 THR B O 1
ATOM 5620 N N . LEU B 1 320 ? 9.258 -26.328 -26.266 1 98.81 320 LEU B N 1
ATOM 5621 C CA . LEU B 1 320 ? 8.703 -25.078 -25.766 1 98.81 320 LEU B CA 1
ATOM 5622 C C . LEU B 1 320 ? 8.898 -23.953 -26.781 1 98.81 320 LEU B C 1
ATOM 5624 O O . LEU B 1 320 ? 10.016 -23.734 -27.266 1 98.81 320 LEU B O 1
ATOM 5628 N N . VAL B 1 321 ? 7.859 -23.297 -27.141 1 98.88 321 VAL B N 1
ATOM 5629 C CA . VAL B 1 321 ? 7.895 -22.188 -28.078 1 98.88 321 VAL B CA 1
ATOM 5630 C C . VAL B 1 321 ? 7.281 -20.953 -27.438 1 98.88 321 VAL B C 1
ATOM 5632 O O . VAL B 1 321 ? 6.297 -21.047 -26.703 1 98.88 321 VAL B O 1
ATOM 5635 N N . GLY B 1 322 ? 7.82 -19.812 -27.672 1 98.56 322 GLY B N 1
ATOM 5636 C CA . GLY B 1 322 ? 7.297 -18.562 -27.156 1 98.56 322 GLY B CA 1
ATOM 5637 C C . GLY B 1 322 ? 8.336 -17.75 -26.406 1 98.56 322 GLY B C 1
ATOM 5638 O O . GLY B 1 322 ? 9.414 -17.484 -26.922 1 98.56 322 GLY B O 1
ATOM 5639 N N . GLU B 1 323 ? 7.965 -17.344 -25.172 1 98 323 GLU B N 1
ATOM 5640 C CA . GLU B 1 323 ? 8.852 -16.516 -24.375 1 98 323 GLU B CA 1
ATOM 5641 C C . GLU B 1 323 ? 9.109 -17.156 -23 1 98 323 GLU B C 1
ATOM 5643 O O . GLU B 1 323 ? 8.461 -18.141 -22.641 1 98 323 GLU B O 1
ATOM 5648 N N . LYS B 1 324 ? 10.055 -16.562 -22.312 1 97.75 324 LYS B N 1
ATOM 5649 C CA . LYS B 1 324 ? 10.422 -17.031 -20.984 1 97.75 324 LYS B CA 1
ATOM 5650 C C . LYS B 1 324 ? 9.242 -16.938 -20.016 1 97.75 324 LYS B C 1
ATOM 5652 O O . LYS B 1 324 ? 8.477 -15.977 -20.062 1 97.75 324 LYS B O 1
ATOM 5657 N N . THR B 1 325 ? 9.156 -17.906 -19.141 1 98.19 325 THR B N 1
ATOM 5658 C CA . THR B 1 325 ? 8.055 -17.938 -18.188 1 98.19 325 THR B CA 1
ATOM 5659 C C . THR B 1 325 ? 8.312 -17 -17.016 1 98.19 325 THR B C 1
ATOM 5661 O O . THR B 1 325 ? 9.336 -16.312 -16.984 1 98.19 325 THR B O 1
ATOM 5664 N N . PHE B 1 326 ? 7.469 -16.953 -16.078 1 96.19 326 PHE B N 1
ATOM 5665 C CA . PHE B 1 326 ? 7.418 -15.977 -15 1 96.19 326 PHE B CA 1
ATOM 5666 C C . PHE B 1 326 ? 8.562 -16.188 -14.016 1 96.19 326 PHE B C 1
ATOM 5668 O O . PHE B 1 326 ? 9.266 -15.242 -13.664 1 96.19 326 PHE B O 1
ATOM 5675 N N . GLY B 1 327 ? 8.68 -17.406 -13.539 1 97.38 327 GLY B N 1
ATOM 5676 C CA . GLY B 1 327 ? 9.711 -17.703 -12.555 1 97.38 327 GLY B CA 1
ATOM 5677 C C . GLY B 1 327 ? 9.172 -17.797 -11.133 1 97.38 327 GLY B C 1
ATOM 5678 O O . GLY B 1 327 ? 9.75 -17.219 -10.211 1 97.38 327 GLY B O 1
ATOM 5679 N N . LYS B 1 328 ? 8.109 -18.391 -10.938 1 95.75 328 LYS B N 1
ATOM 5680 C CA . LYS B 1 328 ? 7.605 -18.688 -9.602 1 95.75 328 LYS B CA 1
ATOM 5681 C C . LYS B 1 328 ? 7.953 -20.109 -9.18 1 95.75 328 LYS B C 1
ATOM 5683 O O . LYS B 1 328 ? 7.148 -21.031 -9.352 1 95.75 328 LYS B O 1
ATOM 5688 N N . GLY B 1 329 ? 9.078 -20.25 -8.562 1 97.25 329 GLY B N 1
ATOM 5689 C CA . GLY B 1 329 ? 9.578 -21.562 -8.172 1 97.25 329 GLY B CA 1
ATOM 5690 C C . GLY B 1 329 ? 9.297 -21.891 -6.719 1 97.25 329 GLY B C 1
ATOM 5691 O O . GLY B 1 329 ? 10.102 -22.547 -6.055 1 97.25 329 GLY B O 1
ATOM 5692 N N . LEU B 1 330 ? 8.156 -21.406 -6.234 1 96.81 330 LEU B N 1
ATOM 5693 C CA . LEU B 1 330 ? 7.781 -21.562 -4.836 1 96.81 330 LEU B CA 1
ATOM 5694 C C . LEU B 1 330 ? 6.445 -22.297 -4.711 1 96.81 330 LEU B C 1
ATOM 5696 O O . LEU B 1 330 ? 5.648 -22.297 -5.648 1 96.81 330 LEU B O 1
ATOM 5700 N N . VAL B 1 331 ? 6.258 -22.906 -3.594 1 96.38 331 VAL B N 1
ATOM 5701 C CA . VAL B 1 331 ? 5.016 -23.609 -3.301 1 96.38 331 VAL B CA 1
ATOM 5702 C C . VAL B 1 331 ? 4.383 -23.031 -2.033 1 96.38 331 VAL B C 1
ATOM 5704 O O . VAL B 1 331 ? 5.066 -22.828 -1.028 1 96.38 331 VAL B O 1
ATOM 5707 N N . GLN B 1 332 ? 3.158 -22.75 -2.123 1 95.44 332 GLN B N 1
ATOM 5708 C CA . GLN B 1 332 ? 2.412 -22.25 -0.974 1 95.44 332 GLN B CA 1
ATOM 5709 C C . GLN B 1 332 ? 1.412 -23.297 -0.474 1 95.44 332 GLN B C 1
ATOM 5711 O O . GLN B 1 332 ? 1 -24.172 -1.226 1 95.44 332 GLN B O 1
ATOM 5716 N N . THR B 1 333 ? 1.104 -23.203 0.741 1 94.31 333 THR B N 1
ATOM 5717 C CA . THR B 1 333 ? 0.026 -23.984 1.35 1 94.31 333 THR B CA 1
ATOM 5718 C C . THR B 1 333 ? -0.901 -23.078 2.152 1 94.31 333 THR B C 1
ATOM 5720 O O . THR B 1 333 ? -0.524 -21.953 2.516 1 94.31 333 THR B O 1
ATOM 5723 N N . LEU B 1 334 ? -2.164 -23.578 2.271 1 93.38 334 LEU B N 1
ATOM 5724 C CA . LEU B 1 334 ? -3.168 -22.844 3.027 1 93.38 334 LEU B CA 1
ATOM 5725 C C . LEU B 1 334 ? -3.393 -23.469 4.398 1 93.38 334 LEU B C 1
ATOM 5727 O O . LEU B 1 334 ? -3.561 -24.688 4.5 1 93.38 334 LEU B O 1
ATOM 5731 N N . TYR B 1 335 ? -3.35 -22.641 5.391 1 95.12 335 TYR B N 1
ATOM 5732 C CA . TYR B 1 335 ? -3.723 -23.062 6.738 1 95.12 335 TYR B CA 1
ATOM 5733 C C . TYR B 1 335 ? -4.934 -22.281 7.238 1 95.12 335 TYR B C 1
ATOM 5735 O O . TYR B 1 335 ? -4.898 -21.047 7.32 1 95.12 335 TYR B O 1
ATOM 5743 N N . GLU B 1 336 ? -5.969 -22.984 7.539 1 94.94 336 GLU B N 1
ATOM 5744 C CA . GLU B 1 336 ? -7.094 -22.328 8.195 1 94.94 336 GLU B CA 1
ATOM 5745 C C . GLU B 1 336 ? -6.727 -21.891 9.617 1 94.94 336 GLU B C 1
ATOM 5747 O O . GLU B 1 336 ? -6.066 -22.641 10.344 1 94.94 336 GLU B O 1
ATOM 5752 N N . THR B 1 337 ? -7.156 -20.703 10.008 1 94.81 337 THR B N 1
ATOM 5753 C CA . THR B 1 337 ? -6.719 -20.156 11.289 1 94.81 337 THR B CA 1
ATOM 5754 C C . THR B 1 337 ? -7.922 -19.812 12.172 1 94.81 337 THR B C 1
ATOM 5756 O O . THR B 1 337 ? -7.867 -18.875 12.977 1 94.81 337 THR B O 1
ATOM 5759 N N . GLY B 1 338 ? -9.047 -20.422 11.93 1 92.06 338 GLY B N 1
ATOM 5760 C CA . GLY B 1 338 ? -10.234 -20.203 12.734 1 92.06 338 GLY B CA 1
ATOM 5761 C C . GLY B 1 338 ? -11.07 -19.031 12.266 1 92.06 338 GLY B C 1
ATOM 5762 O O . GLY B 1 338 ? -10.562 -18.141 11.586 1 92.06 338 GLY B O 1
ATOM 5763 N N . GLU B 1 339 ? -12.414 -19.078 12.594 1 93 339 GLU B N 1
ATOM 5764 C CA . GLU B 1 339 ? -13.375 -18.016 12.305 1 93 339 GLU B CA 1
ATOM 5765 C C . GLU B 1 339 ? -13.43 -17.703 10.812 1 93 339 GLU B C 1
ATOM 5767 O O . GLU B 1 339 ? -13.578 -16.547 10.414 1 93 339 GLU B O 1
ATOM 5772 N N . GLY B 1 340 ? -13.125 -18.656 9.961 1 94.06 340 GLY B N 1
ATOM 5773 C CA . GLY B 1 340 ? -13.219 -18.484 8.523 1 94.06 340 GLY B CA 1
ATOM 5774 C C . GLY B 1 340 ? -12.031 -17.75 7.93 1 94.06 340 GLY B C 1
ATOM 5775 O O . GLY B 1 340 ? -12.078 -17.312 6.777 1 94.06 340 GLY B O 1
ATOM 5776 N N . THR B 1 341 ? -10.906 -17.547 8.664 1 96 341 THR B N 1
ATOM 5777 C CA . THR B 1 341 ? -9.703 -16.891 8.164 1 96 341 THR B CA 1
ATOM 5778 C C . THR B 1 341 ? -8.648 -17.922 7.785 1 96 341 THR B C 1
ATOM 5780 O O . THR B 1 341 ? -8.789 -19.109 8.102 1 96 341 THR B O 1
ATOM 5783 N N . ALA B 1 342 ? -7.645 -17.484 7.039 1 96.19 342 ALA B N 1
ATOM 5784 C CA . ALA B 1 342 ? -6.605 -18.422 6.613 1 96.19 342 ALA B CA 1
ATOM 5785 C C . ALA B 1 342 ? -5.281 -17.688 6.383 1 96.19 342 ALA B C 1
ATOM 5787 O O . ALA B 1 342 ? -5.262 -16.484 6.164 1 96.19 342 ALA B O 1
ATOM 5788 N N . LEU B 1 343 ? -4.203 -18.422 6.523 1 97.12 343 LEU B N 1
ATOM 5789 C CA . LEU B 1 343 ? -2.863 -18 6.145 1 97.12 343 LEU B CA 1
ATOM 5790 C C . LEU B 1 343 ? -2.354 -18.781 4.945 1 97.12 343 LEU B C 1
ATOM 5792 O O . LEU B 1 343 ? -2.299 -20.016 4.992 1 97.12 343 LEU B O 1
ATOM 5796 N N . LYS B 1 344 ? -2.145 -18.094 3.881 1 95.5 344 LYS B N 1
ATOM 5797 C CA . LYS B 1 344 ? -1.348 -18.641 2.785 1 95.5 344 LYS B CA 1
ATOM 5798 C C . LYS B 1 344 ? 0.143 -18.422 3.027 1 95.5 344 LYS B C 1
ATOM 5800 O O . LYS B 1 344 ? 0.574 -17.297 3.307 1 95.5 344 LYS B O 1
ATOM 5805 N N . ILE B 1 345 ? 0.954 -19.484 2.92 1 97.06 345 ILE B N 1
ATOM 5806 C CA . ILE B 1 345 ? 2.346 -19.359 3.336 1 97.06 345 ILE B CA 1
ATOM 5807 C C . ILE B 1 345 ? 3.246 -20.141 2.389 1 97.06 345 ILE B C 1
ATOM 5809 O O . ILE B 1 345 ? 2.904 -21.25 1.98 1 97.06 345 ILE B O 1
ATOM 5813 N N . THR B 1 346 ? 4.312 -19.516 1.992 1 97.44 346 THR B N 1
ATOM 5814 C CA . THR B 1 346 ? 5.332 -20.219 1.207 1 97.44 346 THR B CA 1
ATOM 5815 C C . THR B 1 346 ? 6.07 -21.234 2.061 1 97.44 346 THR B C 1
ATOM 5817 O O . THR B 1 346 ? 6.723 -20.875 3.045 1 97.44 346 THR B O 1
ATOM 5820 N N . ILE B 1 347 ? 6.012 -22.516 1.61 1 96.88 347 ILE B N 1
ATOM 5821 C CA . ILE B 1 347 ? 6.531 -23.531 2.516 1 96.88 347 ILE B CA 1
ATOM 5822 C C . ILE B 1 347 ? 7.688 -24.266 1.849 1 96.88 347 ILE B C 1
ATOM 5824 O O . ILE B 1 347 ? 8.43 -25 2.51 1 96.88 347 ILE B O 1
ATOM 5828 N N . SER B 1 348 ? 7.812 -24.094 0.542 1 97.19 348 SER B N 1
ATOM 5829 C CA . SER B 1 348 ? 8.836 -24.891 -0.132 1 97.19 348 SER B CA 1
ATOM 5830 C C . SER B 1 348 ? 9.219 -24.266 -1.473 1 97.19 348 SER B C 1
ATOM 5832 O O . SER B 1 348 ? 8.508 -23.406 -1.993 1 97.19 348 SER B O 1
ATOM 5834 N N . LYS B 1 349 ? 10.336 -24.75 -1.947 1 97.81 349 LYS B N 1
ATOM 5835 C CA . LYS B 1 349 ? 10.758 -24.547 -3.33 1 97.81 349 LYS B CA 1
ATOM 5836 C C . LYS B 1 349 ? 10.508 -25.812 -4.16 1 97.81 349 LYS B C 1
ATOM 5838 O O . LYS B 1 349 ? 10.477 -26.922 -3.623 1 97.81 349 LYS B O 1
ATOM 5843 N N . TYR B 1 350 ? 10.289 -25.594 -5.375 1 97.62 350 TYR B N 1
ATOM 5844 C CA . TYR B 1 350 ? 10.172 -26.797 -6.203 1 97.62 350 TYR B CA 1
ATOM 5845 C C . TYR B 1 350 ? 11.266 -26.844 -7.258 1 97.62 350 TYR B C 1
ATOM 5847 O O . TYR B 1 350 ? 11.859 -25.812 -7.586 1 97.62 350 TYR B O 1
ATOM 5855 N N . TYR B 1 351 ? 11.5 -28 -7.707 1 98.31 351 TYR B N 1
ATOM 5856 C CA . TYR B 1 351 ? 12.586 -28.266 -8.633 1 98.31 351 TYR B CA 1
ATOM 5857 C C . TYR B 1 351 ? 12.102 -29.094 -9.82 1 98.31 351 TYR B C 1
ATOM 5859 O O . TYR B 1 351 ? 11.312 -30.031 -9.648 1 98.31 351 TYR B O 1
ATOM 5867 N N . THR B 1 352 ? 12.641 -28.781 -10.992 1 98.44 352 THR B N 1
ATOM 5868 C CA . THR B 1 352 ? 12.344 -29.562 -12.188 1 98.44 352 THR B CA 1
ATOM 5869 C C . THR B 1 352 ? 12.977 -30.938 -12.102 1 98.44 352 THR B C 1
ATOM 5871 O O . THR B 1 352 ? 13.75 -31.219 -11.188 1 98.44 352 THR B O 1
ATOM 5874 N N . PRO B 1 353 ? 12.625 -31.812 -13.07 1 98.44 353 PRO B N 1
ATOM 5875 C CA . PRO B 1 353 ? 13.227 -33.156 -13.047 1 98.44 353 PRO B CA 1
ATOM 5876 C C . PRO B 1 353 ? 14.758 -33.094 -13.047 1 98.44 353 PRO B C 1
ATOM 5878 O O . PRO B 1 353 ? 15.398 -33.969 -12.438 1 98.44 353 PRO B O 1
ATOM 5881 N N . ASN B 1 354 ? 15.367 -32.156 -13.594 1 97.88 354 ASN B N 1
ATOM 5882 C CA . ASN B 1 354 ? 16.812 -32 -13.648 1 97.88 354 ASN B CA 1
ATOM 5883 C C . ASN B 1 354 ? 17.359 -31.344 -12.383 1 97.88 354 ASN B C 1
ATOM 5885 O O . ASN B 1 354 ? 18.562 -31.062 -12.297 1 97.88 354 ASN B O 1
ATOM 5889 N N . GLY B 1 355 ? 16.5 -30.984 -11.461 1 97.19 355 GLY B N 1
ATOM 5890 C CA . GLY B 1 355 ? 16.938 -30.438 -10.195 1 97.19 355 GLY B CA 1
ATOM 5891 C C . GLY B 1 355 ? 17.094 -28.922 -10.219 1 97.19 355 GLY B C 1
ATOM 5892 O O . GLY B 1 355 ? 17.781 -28.344 -9.367 1 97.19 355 GLY B O 1
ATOM 5893 N N . GLU B 1 356 ? 16.469 -28.297 -11.125 1 97.12 356 GLU B N 1
ATOM 5894 C CA . GLU B 1 356 ? 16.578 -26.844 -11.266 1 97.12 356 GLU B CA 1
ATOM 5895 C C . GLU B 1 356 ? 15.461 -26.141 -10.523 1 97.12 356 GLU B C 1
ATOM 5897 O O . GLU B 1 356 ? 14.281 -26.469 -10.695 1 97.12 356 GLU B O 1
ATOM 5902 N N . ASN B 1 357 ? 15.805 -25.203 -9.656 1 96.94 357 ASN B N 1
ATOM 5903 C CA . ASN B 1 357 ? 14.82 -24.266 -9.109 1 96.94 357 ASN B CA 1
ATOM 5904 C C . ASN B 1 357 ? 14.711 -23 -9.977 1 96.94 357 ASN B C 1
ATOM 5906 O O . ASN B 1 357 ? 15.703 -22.297 -10.18 1 96.94 357 ASN B O 1
ATOM 5910 N N . ILE B 1 358 ? 13.625 -22.672 -10.422 1 97.69 358 ILE B N 1
ATOM 5911 C CA . ILE B 1 358 ? 13.461 -21.656 -11.461 1 97.69 358 ILE B CA 1
ATOM 5912 C C . 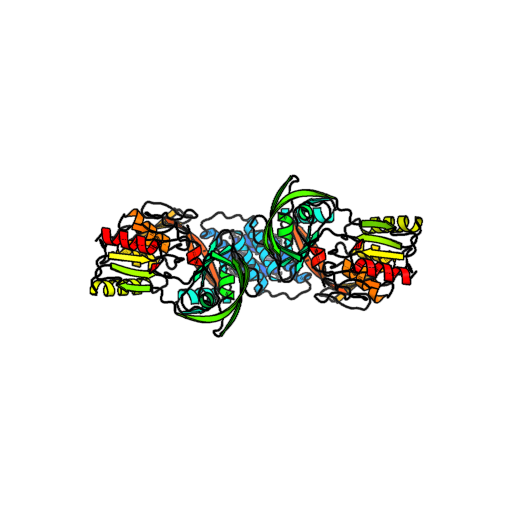ILE B 1 358 ? 12.945 -20.359 -10.844 1 97.69 358 ILE B C 1
ATOM 5914 O O . ILE B 1 358 ? 12.539 -19.438 -11.562 1 97.69 358 ILE B O 1
ATOM 5918 N N . ASN B 1 359 ? 12.914 -20.25 -9.5 1 96.31 359 ASN B N 1
ATOM 5919 C CA . ASN B 1 359 ? 12.383 -19.062 -8.836 1 96.31 359 ASN B CA 1
ATOM 5920 C C . ASN B 1 359 ? 13.133 -17.812 -9.258 1 96.31 359 ASN B C 1
ATOM 5922 O O . ASN B 1 359 ? 14.367 -17.781 -9.242 1 96.31 359 ASN B O 1
ATOM 5926 N N . LYS B 1 360 ? 12.422 -16.781 -9.664 1 93.06 360 LYS B N 1
ATOM 5927 C CA . LYS B 1 360 ? 12.922 -15.5 -10.133 1 93.06 360 LYS B CA 1
ATOM 5928 C C . LYS B 1 360 ? 13.734 -15.656 -11.414 1 93.06 360 LYS B C 1
ATOM 5930 O O . LYS B 1 360 ? 14.375 -14.711 -11.867 1 93.06 360 LYS B O 1
ATOM 5935 N N . ILE B 1 361 ? 13.727 -16.781 -12.047 1 95.75 361 ILE B N 1
ATOM 5936 C CA . ILE B 1 361 ? 14.492 -17.047 -13.258 1 95.75 361 ILE B CA 1
ATOM 5937 C C . ILE B 1 361 ? 13.547 -17.406 -14.406 1 95.75 361 ILE B C 1
ATOM 5939 O O . ILE B 1 361 ? 13.625 -16.812 -15.484 1 95.75 361 ILE B O 1
ATOM 5943 N N . GLY B 1 362 ? 12.609 -18.359 -14.156 1 97.69 362 GLY B N 1
ATOM 5944 C CA . GLY B 1 362 ? 11.711 -18.844 -15.188 1 97.69 362 GLY B CA 1
ATOM 5945 C C . GLY B 1 362 ? 12.32 -19.938 -16.047 1 97.69 362 GLY B C 1
ATOM 5946 O O . GLY B 1 362 ? 13.375 -20.484 -15.703 1 97.69 362 GLY B O 1
ATOM 5947 N N . ILE B 1 363 ? 11.617 -20.344 -17.062 1 98.38 363 ILE B N 1
ATOM 5948 C CA . ILE B 1 363 ? 12.062 -21.375 -18.016 1 98.38 363 ILE B CA 1
ATOM 5949 C C . ILE B 1 363 ? 12.133 -20.781 -19.422 1 98.38 363 ILE B C 1
ATOM 5951 O O . ILE B 1 363 ? 11.148 -20.234 -19.922 1 98.38 363 ILE B O 1
ATOM 5955 N N . LYS B 1 364 ? 13.281 -20.844 -19.953 1 97.88 364 LYS B N 1
ATOM 5956 C CA . LYS B 1 364 ? 13.453 -20.391 -21.328 1 97.88 364 LYS B CA 1
ATOM 5957 C C . LYS B 1 364 ? 12.859 -21.375 -22.328 1 97.88 364 LYS B C 1
ATOM 5959 O O . LYS B 1 364 ? 13 -22.594 -22.156 1 97.88 364 LYS B O 1
ATOM 5964 N N . PRO B 1 365 ? 12.227 -20.812 -23.359 1 98.5 365 PRO B N 1
ATOM 5965 C CA . PRO B 1 365 ? 11.734 -21.734 -24.375 1 98.5 365 PRO B CA 1
ATOM 5966 C C . PRO B 1 365 ? 12.852 -22.312 -25.234 1 98.5 365 PRO B C 1
ATOM 5968 O O . PRO B 1 365 ? 13.969 -21.797 -25.25 1 98.5 365 PRO B O 1
ATOM 5971 N N . ASP B 1 366 ? 12.523 -23.422 -25.859 1 98.25 366 ASP B N 1
ATOM 5972 C CA . ASP B 1 366 ? 13.453 -23.984 -26.828 1 98.25 366 ASP B CA 1
ATOM 5973 C C . ASP B 1 366 ? 13.578 -23.078 -28.062 1 98.25 366 ASP B C 1
ATOM 5975 O O . ASP B 1 366 ? 14.664 -22.922 -28.625 1 98.25 366 ASP B O 1
ATOM 5979 N N . VAL B 1 367 ? 12.492 -22.562 -28.469 1 98.38 367 VAL B N 1
ATOM 5980 C CA . VAL B 1 367 ? 12.422 -21.641 -29.594 1 98.38 367 VAL B CA 1
ATOM 5981 C C . VAL B 1 367 ? 11.789 -20.328 -29.141 1 98.38 367 VAL B C 1
ATOM 5983 O O . VAL B 1 367 ? 10.578 -20.25 -28.922 1 98.38 367 VAL B O 1
ATOM 5986 N N . GLU B 1 368 ? 12.57 -19.297 -29.094 1 98.44 368 GLU B N 1
ATOM 5987 C CA . GLU B 1 368 ? 12.086 -18 -28.625 1 98.44 368 GLU B CA 1
ATOM 5988 C C . GLU B 1 368 ? 11.422 -17.219 -29.766 1 98.44 368 GLU B C 1
ATOM 5990 O O . GLU B 1 368 ? 12.016 -17.047 -30.828 1 98.44 368 GLU B O 1
ATOM 5995 N N . VAL B 1 369 ? 10.234 -16.906 -29.609 1 98.31 369 VAL B N 1
ATOM 5996 C CA . VAL B 1 369 ? 9.492 -16.047 -30.516 1 98.31 369 VAL B CA 1
ATOM 5997 C C . VAL B 1 369 ? 8.82 -14.922 -29.719 1 98.31 369 VAL B C 1
ATOM 5999 O O . VAL B 1 369 ? 7.891 -15.172 -28.938 1 98.31 369 VAL B O 1
ATOM 6002 N N . LYS B 1 370 ? 9.25 -13.727 -29.922 1 96.19 370 LYS B N 1
ATOM 6003 C CA . LYS B 1 370 ? 8.672 -12.578 -29.219 1 96.19 370 LYS B CA 1
ATOM 6004 C C . LYS B 1 370 ? 7.309 -12.211 -29.797 1 96.19 370 LYS B C 1
ATOM 6006 O O . LYS B 1 370 ? 7.117 -12.227 -31.016 1 96.19 370 LYS B O 1
ATOM 6011 N N . TYR B 1 371 ? 6.406 -12.07 -28.906 1 94.38 371 TYR B N 1
ATOM 6012 C CA . TYR B 1 371 ? 5.098 -11.602 -29.344 1 94.38 371 TYR B CA 1
ATOM 6013 C C . TYR B 1 371 ? 5.121 -10.102 -29.625 1 94.38 371 TYR B C 1
ATOM 6015 O O . TYR B 1 371 ? 5.477 -9.312 -28.75 1 94.38 371 TYR B O 1
ATOM 6023 N N . PRO B 1 372 ? 4.703 -9.68 -30.781 1 92.25 372 PRO B N 1
ATOM 6024 C CA . PRO B 1 372 ? 4.789 -8.258 -31.109 1 92.25 372 PRO B CA 1
ATOM 6025 C C . PRO B 1 372 ? 3.84 -7.398 -30.281 1 92.25 372 PRO B C 1
ATOM 6027 O O . PRO B 1 372 ? 2.666 -7.742 -30.125 1 92.25 372 PRO B O 1
ATOM 6030 N N . GLU B 1 373 ? 4.336 -6.324 -29.781 1 85.12 373 GLU B N 1
ATOM 6031 C CA . GLU B 1 373 ? 3.564 -5.418 -28.938 1 85.12 373 GLU B CA 1
ATOM 6032 C C . GLU B 1 373 ? 2.338 -4.883 -29.672 1 85.12 373 GLU B C 1
ATOM 6034 O O . GLU B 1 373 ? 1.293 -4.652 -29.062 1 85.12 373 GLU B O 1
ATOM 6039 N N . GLU B 1 374 ? 2.486 -4.633 -30.938 1 87.19 374 GLU B N 1
ATOM 6040 C CA . GLU B 1 374 ? 1.399 -4.098 -31.75 1 87.19 374 GLU B CA 1
ATOM 6041 C C . GLU B 1 374 ? 0.2 -5.043 -31.766 1 87.19 374 GLU B C 1
ATOM 6043 O O . GLU B 1 374 ? -0.947 -4.598 -31.828 1 87.19 374 GLU B O 1
ATOM 6048 N N . LEU B 1 375 ? 0.486 -6.332 -31.672 1 89.62 375 LEU B N 1
ATOM 6049 C CA . LEU B 1 375 ? -0.586 -7.32 -31.719 1 89.62 375 LEU B CA 1
ATOM 6050 C C . LEU B 1 375 ? -1.325 -7.371 -30.375 1 89.62 375 LEU B C 1
ATOM 6052 O O . LEU B 1 375 ? -2.467 -7.828 -30.312 1 89.62 375 LEU B O 1
ATOM 6056 N N . LEU B 1 376 ? -0.697 -6.934 -29.344 1 82.69 376 LEU B N 1
ATOM 6057 C CA . LEU B 1 376 ? -1.325 -6.914 -28.016 1 82.69 376 LEU B CA 1
ATOM 6058 C C . LEU B 1 376 ? -2.451 -5.887 -27.969 1 82.69 376 LEU B C 1
ATOM 6060 O O . LEU B 1 376 ? -3.361 -6 -27.141 1 82.69 376 LEU B O 1
ATOM 6064 N N . LYS B 1 377 ? -2.381 -4.902 -28.766 1 79.5 377 LYS B N 1
ATOM 6065 C CA . LYS B 1 377 ? -3.328 -3.791 -28.766 1 79.5 377 LYS B CA 1
ATOM 6066 C C . LYS B 1 377 ? -4.586 -4.137 -29.562 1 79.5 377 LYS B C 1
ATOM 6068 O O . LYS B 1 377 ? -5.539 -3.355 -29.594 1 79.5 377 LYS B O 1
ATOM 6073 N N . LYS B 1 378 ? -4.59 -5.273 -30.25 1 81 378 LYS B N 1
ATOM 6074 C CA . LYS B 1 378 ? -5.715 -5.75 -31.047 1 81 378 LYS B CA 1
ATOM 6075 C C . LYS B 1 378 ? -6.312 -7.023 -30.469 1 81 378 LYS B C 1
ATOM 6077 O O . LYS B 1 378 ? -5.672 -7.695 -29.641 1 81 378 LYS B O 1
ATOM 6082 N N . PRO B 1 379 ? -7.57 -7.242 -30.812 1 80.31 379 PRO B N 1
ATOM 6083 C CA . PRO B 1 379 ? -8.102 -8.547 -30.406 1 80.31 379 PRO B CA 1
ATOM 6084 C C . PRO B 1 379 ? -7.254 -9.711 -30.906 1 80.31 379 PRO B C 1
ATOM 6086 O O . PRO B 1 379 ? -6.723 -9.656 -32.031 1 80.31 379 PRO B O 1
ATOM 6089 N N . TYR B 1 380 ? -7.211 -10.656 -30.125 1 86.31 380 TYR B N 1
ATOM 6090 C CA . TYR B 1 380 ? -6.379 -11.805 -30.469 1 86.31 380 TYR B CA 1
ATOM 6091 C C . TYR B 1 380 ? -6.859 -12.469 -31.75 1 86.31 380 TYR B C 1
ATOM 6093 O O . TYR B 1 380 ? -8.062 -12.672 -31.938 1 86.31 380 TYR B O 1
ATOM 6101 N N . ASN B 1 381 ? -5.949 -12.641 -32.656 1 89.81 381 ASN B N 1
ATOM 6102 C CA . ASN B 1 381 ? -6.145 -13.375 -33.875 1 89.81 381 ASN B CA 1
ATOM 6103 C C . ASN B 1 381 ? -5.066 -14.438 -34.094 1 89.81 381 ASN B C 1
ATOM 6105 O O . ASN B 1 381 ? -3.902 -14.109 -34.312 1 89.81 381 ASN B O 1
ATOM 6109 N N . ARG B 1 382 ? -5.484 -15.641 -34.031 1 92.38 382 ARG B N 1
ATOM 6110 C CA . ARG B 1 382 ? -4.551 -16.766 -34.094 1 92.38 382 ARG B CA 1
ATOM 6111 C C . ARG B 1 382 ? -3.766 -16.75 -35.406 1 92.38 382 ARG B C 1
ATOM 6113 O O . ARG B 1 382 ? -2.59 -17.109 -35.438 1 92.38 382 ARG B O 1
ATOM 6120 N N . ASN B 1 383 ? -4.398 -16.266 -36.438 1 92.88 383 ASN B N 1
ATOM 6121 C CA . ASN B 1 383 ? -3.771 -16.25 -37.75 1 92.88 383 ASN B CA 1
ATOM 6122 C C . ASN B 1 383 ? -2.617 -15.258 -37.812 1 92.88 383 ASN B C 1
ATOM 6124 O O . ASN B 1 383 ? -1.75 -15.359 -38.688 1 92.88 383 ASN B O 1
ATOM 6128 N N . GLU B 1 384 ? -2.598 -14.367 -36.938 1 95.12 384 GLU B N 1
ATOM 6129 C CA . GLU B 1 384 ? -1.543 -13.359 -36.906 1 95.12 384 GLU B CA 1
ATOM 6130 C C . GLU B 1 384 ? -0.527 -13.641 -35.812 1 95.12 384 GLU B C 1
ATOM 6132 O O . GLU B 1 384 ? 0.461 -12.922 -35.656 1 95.12 384 GLU B O 1
ATOM 6137 N N . ASP B 1 385 ? -0.7 -14.68 -35.125 1 96.69 385 ASP B N 1
ATOM 6138 C CA . ASP B 1 385 ? 0.121 -15.031 -33.969 1 96.69 385 ASP B CA 1
ATOM 6139 C C . ASP B 1 385 ? 1.396 -15.75 -34.375 1 96.69 385 ASP B C 1
ATOM 6141 O O . ASP B 1 385 ? 1.358 -16.938 -34.719 1 96.69 385 ASP B O 1
ATOM 6145 N N . PRO B 1 386 ? 2.516 -14.984 -34.281 1 97.75 386 PRO B N 1
ATOM 6146 C CA . PRO B 1 386 ? 3.752 -15.625 -34.719 1 97.75 386 PRO B CA 1
ATOM 6147 C C . PRO B 1 386 ? 4.168 -16.797 -33.875 1 97.75 386 PRO B C 1
ATOM 6149 O O . PRO B 1 386 ? 4.84 -17.719 -34.344 1 97.75 386 PRO B O 1
ATOM 6152 N N . GLN B 1 387 ? 3.842 -16.75 -32.594 1 98.31 387 GLN B N 1
ATOM 6153 C CA . GLN B 1 387 ? 4.18 -17.859 -31.719 1 98.31 387 GLN B CA 1
ATOM 6154 C C . GLN B 1 387 ? 3.391 -19.125 -32.062 1 98.31 387 GLN B C 1
ATOM 6156 O O . GLN B 1 387 ? 3.949 -20.219 -32.125 1 98.31 387 GLN B O 1
ATOM 6161 N N . PHE B 1 388 ? 2.174 -18.953 -32.344 1 97.94 388 PHE B N 1
ATOM 6162 C CA . PHE B 1 388 ? 1.326 -20.062 -32.75 1 97.94 388 PHE B CA 1
ATOM 6163 C C . PHE B 1 388 ? 1.795 -20.641 -34.062 1 97.94 388 PHE B C 1
ATOM 6165 O O . PHE B 1 388 ? 1.871 -21.859 -34.25 1 97.94 388 PHE B O 1
ATOM 6172 N N . LYS B 1 389 ? 2.055 -19.781 -35.031 1 98.06 389 LYS B N 1
ATOM 6173 C CA . LYS B 1 389 ? 2.518 -20.219 -36.344 1 98.06 389 LYS B CA 1
ATOM 6174 C C . LYS B 1 389 ? 3.789 -21.062 -36.219 1 98.06 389 LYS B C 1
ATOM 6176 O O . LYS B 1 389 ? 3.918 -22.109 -36.844 1 98.06 389 LYS B O 1
ATOM 6181 N N . LYS B 1 390 ? 4.66 -20.594 -35.406 1 98.5 390 LYS B N 1
ATOM 6182 C CA . LYS B 1 390 ? 5.898 -21.328 -35.188 1 98.5 390 LYS B CA 1
ATOM 6183 C C . LYS B 1 390 ? 5.625 -22.688 -34.531 1 98.5 390 LYS B C 1
ATOM 6185 O O . LYS B 1 390 ? 6.25 -23.688 -34.875 1 98.5 390 LYS B O 1
ATOM 6190 N N . ALA B 1 391 ? 4.758 -22.688 -33.562 1 98.56 391 ALA B N 1
ATOM 6191 C CA . ALA B 1 391 ? 4.395 -23.938 -32.906 1 98.56 391 ALA B CA 1
ATOM 6192 C C . ALA B 1 391 ? 3.818 -24.953 -33.875 1 98.56 391 ALA B C 1
ATOM 6194 O O . ALA B 1 391 ? 4.137 -26.141 -33.812 1 98.56 391 ALA B O 1
ATOM 6195 N N . LEU B 1 392 ? 2.988 -24.453 -34.75 1 97.88 392 LEU B N 1
ATOM 6196 C CA . LEU B 1 392 ? 2.389 -25.312 -35.75 1 97.88 392 LEU B CA 1
ATOM 6197 C C . LEU B 1 392 ? 3.457 -25.891 -36.656 1 97.88 392 LEU B C 1
ATOM 6199 O O . LEU B 1 392 ? 3.416 -27.078 -37 1 97.88 392 LEU B O 1
ATOM 6203 N N . GLU B 1 393 ? 4.336 -25.078 -37.062 1 98 393 GLU B N 1
ATOM 6204 C CA . GLU B 1 393 ? 5.441 -25.516 -37.906 1 98 393 GLU B CA 1
ATOM 6205 C C . GLU B 1 393 ? 6.25 -26.625 -37.219 1 98 393 GLU B C 1
ATOM 6207 O O . GLU B 1 393 ? 6.52 -27.656 -37.812 1 98 393 GLU B O 1
ATOM 6212 N N . VAL B 1 394 ? 6.555 -26.391 -36 1 98.25 394 VAL B N 1
ATOM 6213 C CA . VAL B 1 394 ? 7.422 -27.297 -35.25 1 98.25 394 VAL B CA 1
ATOM 6214 C C . VAL B 1 394 ? 6.715 -28.625 -35.062 1 98.25 394 VAL B C 1
ATOM 6216 O O . VAL B 1 394 ? 7.32 -29.688 -35.219 1 98.25 394 VAL B O 1
ATOM 6219 N N . VAL B 1 395 ? 5.461 -28.578 -34.688 1 98.25 395 VAL B N 1
ATOM 6220 C CA . VAL B 1 395 ? 4.758 -29.812 -34.375 1 98.25 395 VAL B CA 1
ATOM 6221 C C . VAL B 1 395 ? 4.598 -30.641 -35.656 1 98.25 395 VAL B C 1
ATOM 6223 O O . VAL B 1 395 ? 4.68 -31.875 -35.594 1 98.25 395 VAL B O 1
ATOM 6226 N N . LYS B 1 396 ? 4.379 -30.031 -36.75 1 97.38 396 LYS B N 1
ATOM 6227 C CA . LYS B 1 396 ? 4.223 -30.734 -38.031 1 97.38 396 LYS B CA 1
ATOM 6228 C C . LYS B 1 396 ? 5.52 -31.438 -38.438 1 97.38 396 LYS B C 1
ATOM 6230 O O . LYS B 1 396 ? 5.492 -32.5 -39.031 1 97.38 396 LYS B O 1
ATOM 6235 N N . GLU B 1 397 ? 6.59 -30.828 -38.062 1 96.56 397 GLU B N 1
ATOM 6236 C CA . GLU B 1 397 ? 7.891 -31.422 -38.344 1 96.56 397 GLU B CA 1
ATOM 6237 C C . GLU B 1 397 ? 8.109 -32.688 -37.531 1 96.56 397 GLU B C 1
ATOM 6239 O O . GLU B 1 397 ? 8.906 -33.562 -37.906 1 96.56 397 GLU B O 1
ATOM 6244 N N . LYS B 1 398 ? 7.438 -32.781 -36.5 1 95.19 398 LYS B N 1
ATOM 6245 C CA . LYS B 1 398 ? 7.648 -33.906 -35.562 1 95.19 398 LYS B CA 1
ATOM 6246 C C . LYS B 1 398 ? 6.703 -35.062 -35.906 1 95.19 398 LYS B C 1
ATOM 6248 O O . LYS B 1 398 ? 6.867 -36.156 -35.375 1 95.19 398 LYS B O 1
ATOM 6253 N N . ILE B 1 399 ? 5.727 -34.75 -36.656 1 94.06 399 ILE B N 1
ATOM 6254 C CA . ILE B 1 399 ? 4.773 -35.781 -37.031 1 94.06 399 ILE B CA 1
ATOM 6255 C C . ILE B 1 399 ? 5.336 -36.594 -38.219 1 94.06 399 ILE B C 1
ATOM 6257 O O . ILE B 1 399 ? 5.242 -37.812 -38.219 1 94.06 399 ILE B O 1
#

Sequence (798 aa):
MNKKKWIGWTIAIVLLTNTLTYIGSNIIPLAMPNGNVVVRKEDYNNLVQFNKLFQIKDLIHERYDGEINEKDLEEGAIKGLANSLKDPYTVFMTKKEYDDFNTQTEGNYSGVGIQLQAKDNKIVIVDIFEESPARKAGILPKDEIEKVNDIPVDGSQLEKAVSLMKGVEGSEVKLTLFRKDKGNFDVNLKRSKINLKTVAGQMLDEDVALVQVTMFDENTAKNFKSELDKLKSQGMKGLVLDLRGNPGGVLDECVDMVSNFVPKGKTIVSTMDKYKSERKYKSKGGNYVGLPLVVLTNEGSASASEIFAGAIRDYKIGTLVGEKTFGKGLVQTLYETGEGTALKITISKYYTPNGENINKIGIKPDVEVKYPEELLKKPYNRNEDPQFKKALEVVKEKIMNKKKWIGWTIAIVLLTNTLTYIGSNIIPLAMPNGNVVVRKEDYNNLVQFNKLFQIKDLIHERYDGEINEKDLEEGAIKGLANSLKDPYTVFMTKKEYDDFNTQTEGNYSGVGIQLQAKDNKIVIVDIFEESPARKAGILPKDEIEKVNDIPVDGSQLEKAVSLMKGVEGSEVKLTLFRKDKGNFDVNLKRSKINLKTVAGQMLDEDVALVQVTMFDENTAKNFKSELDKLKSQGMKGLVLDLRGNPGGVLDECVDMVSNFVPKGKTIVSTMDKYKSERKYKSKGGNYVGLPLVVLTNEGSASASEIFAGAIRDYKIGTLVGEKTFGKGLVQTLYETGEGTALKITISKYYTPNGENINKIGIKPDVEVKYPEELLKKPYNRNEDPQFKKALEVVKEKI

pLDDT: mean 89.34, std 12.85, range [36.75, 98.88]

Radius of gyration: 34.12 Å; Cα contacts (8 Å, |Δi|>4): 1815; chains: 2; bounding box: 48×96×114 Å